Protein 2UWA (pdb70)

B-factor: mean 16.42, std 4.7, range [7.3, 46.0]

CATH classification: 2.60.120.200

Solvent-accessible surface area: 35807 Å² total; per-residue (Å²): 164,172,149,132,32,33,57,72,9,45,37,103,0,16,75,130,22,106,53,40,19,2,102,129,2,2,76,19,47,65,0,41,64,12,31,123,47,61,195,21,30,1,16,0,53,8,28,70,26,8,5,0,2,0,36,4,84,66,69,11,71,6,0,0,1,0,0,29,0,62,7,43,68,40,45,2,0,0,6,0,10,2,0,47,0,8,0,55,101,51,64,45,8,50,13,1,32,0,3,0,21,0,3,4,13,25,95,90,74,78,19,20,0,6,0,7,0,22,7,78,17,13,19,29,49,78,110,38,11,8,26,4,46,0,49,17,44,43,73,9,18,130,84,56,32,11,0,0,0,21,5,12,81,66,15,0,0,0,0,0,52,10,6,0,0,15,100,7,38,97,125,47,92,82,6,2,1,72,51,24,1,42,0,8,1,6,0,88,55,3,20,29,67,2,5,89,113,5,141,50,95,22,32,61,192,106,71,65,3,36,0,64,0,41,55,0,17,33,13,25,1,50,46,171,31,69,115,92,41,119,33,20,55,6,4,92,217,42,145,16,29,156,94,0,49,45,0,20,105,59,0,53,178,77,51,64,84,55,35,9,35,98,25,127,60,82,78,67,114,69,6,90,15,82,162,173,147,134,33,31,58,69,9,47,41,104,0,15,75,129,23,115,51,35,20,2,100,133,1,4,79,40,62,28,1,76,79,14,40,144,47,52,192,21,30,1,22,0,60,8,26,53,82,1,3,0,0,0,45,3,89,53,71,10,80,7,0,0,0,0,0,29,0,56,7,44,71,40,43,2,0,0,6,0,10,2,0,24,0,5,0,55,83,37,67,38,42,115,13,1,31,0,3,1,18,1,14,4,14,22,96,87,84,80,18,22,0,9,0,8,0,21,6,77,6,13,18,32,132,102,106,46,8,7,22,4,61,0,50,17,43,43,72,9,20,130,86,55,33,10,0,0,0,17,6,11,81,66,18,0,0,0,0,0,51,10,6,0,1,15,104,8,38,90,127,47,89,82,7,2,1,74,50,31,0,45,0,6,1,0,1,29,54,4,19,64,98,4,6,78,132,5,158,71,112,23,31,53,189,106,69,63,2,35,0,65,0,42,57,0,18,30,13,25,1,34,57,167,31,70,118,92,39,124,38,21,55,7,3,92,209,63,134,19,31,158,97,0,47,45,0,20,106,60,0,52,179,78,51,63,85,34,35,9,34,98,23,126,124,81,79,68,112,88,4,92,14,82,162,172,151,130,32,32,57,70,9,45,36,103,0,15,75,131,21,106,54,41,20,2,101,124,2,1,73,40,85,97,10,80,142,17,31,125,49,62,195,20,31,1,16,0,51,9,28,90,112,38,11,0,0,0,34,0,81,55,39,12,20,5,0,0,1,0,0,30,0,60,8,45,70,40,44,2,0,0,6,0,9,2,0,33,0,7,0,55,89,48,79,104,24,122,13,1,33,0,6,0,19,0,4,3,14,24,97,85,90,78,18,21,1,5,0,7,0,21,6,82,18,13,18,33,181,117,93,37,10,7,27,4,47,0,52,17,43,41,73,9,20,131,84,54,34,11,0,0,0,21,3,12,77,66,15,0,0,0,0,0,52,10,8,0,0,14,104,7,39,98,126,48,88,83,6,1,0,55,50,18,1,25,0,12,0,3,0,92,57,5,19,88,86,2,7,68,122,6,160,84,113,23,28,68,198,105,60,59,2,35,0,67,0,39,58,0,19,30,12,24,1,29,0,78,20,46,46,94,41,116,32,21,54,5,4,93,217,37,145,17,31,157,96,0,50,46,0,20,102,62,0,49,182,79,52,62,84,55,36,9,34,100,24,128,122,86,80,66,113,87,5,95,15,82

InterPro domains:
  IPR000757 Beta-glucanase-like, N-terminal domain [PF00722] (44-226)
  IPR000757 Beta-glucanase-like, N-terminal domain [PS51762] (1-234)
  IPR010713 Xyloglucan endo-transglycosylase, C-terminal [PF06955] (260-295)
  IPR013320 Concanavalin A-like lectin/glucanase domain superfamily [SSF49899] (41-295)
  IPR016455 Xyloglucan endotransglucosylase/hydrolase [PIRSF005604] (35-295)
  IPR016455 Xyloglucan endotransglucosylase/hydrolase [cd02176] (39-295)
  IPR044791 Beta-glucanase/XTH [PTHR31062] (40-295)

Foldseek 3Di:
DDQDAFFDLPDFLLVVFFFFACVVWKDWDDPRVQWDGDPRKIKGWDFPVDKTKMWTPFKFQFAKWKWWKAFADAFDAQKKKWKKKKDCVPVPQFIWIWIWIFQTEHPPDAIKTKTWIDHGRCPRDVHDTFIWIWGHSDRRNPGTWMWIWGGDPFWIFTDTNLATQDIQGCPDPRQHHRDIIMIMIIMDGRCCQRYVGNPDGDDNVPDITMMIITRIGTQGHGPPRPPPRDYRASDPVHDRDPSSVSSNVVRCVPIIDDGLCPDPVHDCVVVVSD/DDDDAFFDLPDFQLVVFFFFAQVVWKDWDDDPVQWDGDPSKIKGKDFPVGWTKMWTPFKFQFAKWKWWKAFADAFFAQKKWWKWKKDCVPVPQFIWIWIWIFFTEHPPDAIKTKTWIDHGRCPGDPHDTQIWIWGDSDRRNPGTWMWIWGDDPFWIFIDTNLATQDIQGCPDNRQHHRDIIMIMIIMDGRCCQRYPGNPDGDDNVPDITMMIIGRIGTQGGGPPHDPPRDYGASDPVRDRDPSSVSSNVVRCVPIIDDGQCPDPVHDCVVPVSD/DDQDAFFDLPDFLLVVFFFFADVVWKDWDPDPVQWDGDPSKIKGKDFPVGKTKMWTPFWFQFAKWKWWKAFADAFPAQKKWWKKKKDCVVVPQFIWIWIWIWFTEHPPDAIKTKIWIDHGRCPGDVHDTFIWIWGHSDRRNPGTWMWIWGDHPFWIFIDTNLATQDIQGPPDNRQHHRDIIMIMIIMDGRQCQRYPNNPDGDDNVVPITMMIITRIGTQGHGPPHDPPRDYRASDPVHDRDPSSVSSNVVRCVPIIDDGQCPDPPHDCVVVVSD

Nearest PDB structures (foldseek):
  2uwa-assembly3_C  TM=1.003E+00  e=1.164E-56  Tropaeolum majus
  2vh9-assembly2_B  TM=9.936E-01  e=2.327E-52  Tropaeolum majus
  2uwc-assembly1_A  TM=9.879E-01  e=5.668E-50  Tropaeolum majus
  2uwc-assembly2_B  TM=9.878E-01  e=2.333E-49  Tropaeolum majus
  5sv8-assembly1_A  TM=8.926E-01  e=4.137E-16  Vitis vinifera

Sequence (822 aa):
AYVQGPPSPGYYPSSQITSLGFDQGYTNLWGPQHQRVDQGSLTIWLDSTSGSGFKSINRYRSGYFGANIKLQSGYTAGVITSFYLSNNQDYPGKHDEIDIEFLGTIPGKPYTLQTNVFIEGSGDYNIIGREMRIHLWFDPTQDYHNYAIYWTPSEIIFFVDDVPIRRYPRKSDATFPLRPLWVYGSVWDASSWATENGKYKADYRYQPFVGKYEDFKLGSCTVEAASSCNPASVSPYGQLSQQQVAAMEWVQKNYMVYNYCDDPTRDHTLTPECAYVQGPPSPGYYPSSQITSLGFDQGYTNLWGPQHQRVDQGSLTIWLDSTSGSGFKSINRYRSGYFGANIKLQSGYTAGVITSFYLSNNQDYPGKHDEIDIEFLGTIPGKPYTLQTNVFIEGSGDYNIIGREMRIHLWFDPTQDYHNYAIYWTPSEIIFFVDDVPIRRYPRKSDATFPLRPLWVYGSVWDASSWATENGKYKADYRYQPFVGKYEDFKLGSCTVEAASSCNPASVSPYGQLSQQQVAAMEWVQKNYMVYNYCDDPTRDHTLTPECAYVQGPPSPGYYPSSQITSLGFDQGYTNLWGPQHQRVDQGSLTIWLDSTSGSGFKSINRYRSGYFGANIKLQSGYTAGVITSFYLSNNQDYPGKHDEIDIEFLGTIPGKPYTLQTNVFIEGSGDYNIIGREMRIHLWFDPTQDYHNYAIYWTPSEIIFFVDDVPIRRYPRKSDATFPLRPLWVYGSVWDASSWATENGKYKADYRYQPFVGKYEDFKLGSCTVEAASSCNPASVSPYGQLSQQQVAAMEWVQKNYMVYNYCDDPTRDHTLTPEC

Structure (mmCIF, N/CA/C/O backbone):
data_2UWA
#
_entry.id   2UWA
#
_cell.length_a   116.109
_cell.length_b   116.109
_cell.length_c   63.071
_cell.angle_alpha   90.00
_cell.angle_beta   90.00
_cell.angle_gamma   120.00
#
_symmetry.space_group_name_H-M   'P 31'
#
loop_
_entity.id
_entity.type
_entity.pdbx_description
1 polymer CELLULASE
2 non-polymer GLYCEROL
3 water water
#
loop_
_atom_site.group_PDB
_atom_site.id
_atom_site.type_symbol
_atom_site.label_atom_id
_atom_site.label_alt_id
_atom_site.label_comp_id
_atom_site.label_asym_id
_atom_site.label_entity_id
_atom_site.label_seq_id
_atom_site.pdbx_PDB_ins_code
_atom_site.Cartn_x
_atom_site.Cartn_y
_atom_site.Cartn_z
_atom_site.occupancy
_atom_site.B_iso_or_equiv
_atom_site.auth_seq_id
_atom_site.auth_comp_id
_atom_site.auth_asym_id
_atom_site.auth_atom_id
_atom_site.pdbx_PDB_model_num
ATOM 1 N N . ALA A 1 1 ? 9.491 -11.953 -0.705 1.00 21.93 -2 ALA A N 1
ATOM 2 C CA . ALA A 1 1 ? 8.816 -10.634 -0.880 1.00 21.46 -2 ALA A CA 1
ATOM 3 C C . ALA A 1 1 ? 7.590 -10.506 0.019 1.00 21.44 -2 ALA A C 1
ATOM 4 O O . ALA A 1 1 ? 6.869 -11.482 0.240 1.00 21.33 -2 ALA A O 1
ATOM 6 N N . TYR A 1 2 ? 7.351 -9.299 0.529 1.00 21.15 -1 TYR A N 1
ATOM 7 C CA . TYR A 1 2 ? 6.165 -9.035 1.346 1.00 21.17 -1 TYR A CA 1
ATOM 8 C C . TYR A 1 2 ? 5.512 -7.723 0.939 1.00 21.04 -1 TYR A C 1
ATOM 9 O O . TYR A 1 2 ? 6.130 -6.895 0.256 1.00 19.95 -1 TYR A O 1
ATOM 18 N N . VAL A 1 3 ? 4.254 -7.554 1.351 1.00 20.95 0 VAL A N 1
ATOM 19 C CA . VAL A 1 3 ? 3.497 -6.341 1.081 1.00 21.16 0 VAL A CA 1
ATOM 20 C C . VAL A 1 3 ? 3.875 -5.207 2.042 1.00 21.23 0 VAL A C 1
ATOM 21 O O . VAL A 1 3 ? 4.385 -5.415 3.132 1.00 21.19 0 VAL A O 1
ATOM 25 N N . GLN A 1 4 ? 4.914 -3.931 0.648 1.00 19.48 1 GLN A N 1
ATOM 26 C CA . GLN A 1 4 ? 5.514 -2.919 1.527 1.00 19.04 1 GLN A CA 1
ATOM 27 C C . GLN A 1 4 ? 4.562 -1.736 1.579 1.00 18.85 1 GLN A C 1
ATOM 28 O O . GLN A 1 4 ? 4.235 -1.130 0.547 1.00 19.26 1 GLN A O 1
ATOM 34 N N . GLY A 1 5 ? 4.063 -1.461 2.779 1.00 17.78 2 GLY A N 1
ATOM 35 C CA . GLY A 1 5 ? 3.087 -0.402 2.994 1.00 17.18 2 GLY A CA 1
ATOM 36 C C . GLY A 1 5 ? 3.521 0.400 4.204 1.00 16.49 2 GLY A C 1
ATOM 37 O O . GLY A 1 5 ? 4.551 0.089 4.816 1.00 15.54 2 GLY A O 1
ATOM 38 N N . PRO A 1 6 ? 2.760 1.444 4.550 1.00 15.95 3 PRO A N 1
ATOM 39 C CA . PRO A 1 6 ? 3.178 2.247 5.695 1.00 15.50 3 PRO A CA 1
ATOM 40 C C . PRO A 1 6 ? 3.088 1.461 6.992 1.00 14.95 3 PRO A C 1
ATOM 41 O O . PRO A 1 6 ? 2.306 0.508 7.087 1.00 14.17 3 PRO A O 1
ATOM 45 N N . PRO A 1 7 ? 3.887 1.851 7.993 1.00 14.45 4 PRO A N 1
ATOM 46 C CA . PRO A 1 7 ? 3.735 1.196 9.282 1.00 14.07 4 PRO A CA 1
ATOM 47 C C . PRO A 1 7 ? 2.382 1.548 9.891 1.00 13.66 4 PRO A C 1
ATOM 48 O O . PRO A 1 7 ? 1.833 2.617 9.601 1.00 13.19 4 PRO A O 1
ATOM 52 N N . SER A 1 8 ? 1.840 0.661 10.724 1.00 13.24 5 SER A N 1
ATOM 53 C CA . SER A 1 8 ? 0.545 0.930 11.331 1.00 12.72 5 SER A CA 1
ATOM 54 C C . SER A 1 8 ? 0.602 2.217 12.147 1.00 12.29 5 SER A C 1
ATOM 55 O O . SER A 1 8 ? 1.530 2.396 12.945 1.00 11.56 5 SER A O 1
ATOM 58 N N . PRO A 1 9 ? -0.388 3.114 11.958 1.00 11.91 6 PRO A N 1
ATOM 59 C CA . PRO A 1 9 ? -0.485 4.314 12.784 1.00 11.90 6 PRO A CA 1
ATOM 60 C C . PRO A 1 9 ? -1.020 4.024 14.196 1.00 11.90 6 PRO A C 1
ATOM 61 O O . PRO A 1 9 ? -1.015 4.914 15.048 1.00 12.13 6 PRO A O 1
ATOM 65 N N . GLY A 1 10 ? -1.490 2.796 14.429 1.00 11.79 7 GLY A N 1
ATOM 66 C CA . GLY A 1 10 ? -1.861 2.337 15.774 1.00 11.78 7 GLY A CA 1
ATOM 67 C C . GLY A 1 10 ? -3.185 2.849 16.310 1.00 11.29 7 GLY A C 1
ATOM 68 O O . GLY A 1 10 ? -3.559 2.530 17.433 1.00 10.32 7 GLY A O 1
ATOM 69 N N . TYR A 1 11 ? -3.889 3.640 15.503 1.00 11.13 8 TYR A N 1
ATOM 70 C CA . TYR A 1 11 ? -5.199 4.186 15.854 1.00 11.39 8 TYR A CA 1
ATOM 71 C C . TYR A 1 11 ? -5.882 4.494 14.522 1.00 11.65 8 TYR A C 1
ATOM 72 O O . TYR A 1 11 ? -5.215 4.906 13.573 1.00 11.62 8 TYR A O 1
ATOM 81 N N . TYR A 1 12 ? -7.194 4.297 14.453 1.00 12.15 9 TYR A N 1
ATOM 82 C CA . TYR A 1 12 ? -7.926 4.357 13.181 1.00 12.69 9 TYR A CA 1
ATOM 83 C C . TYR A 1 12 ? -9.136 5.275 13.321 1.00 12.90 9 TYR A C 1
ATOM 84 O O . TYR A 1 12 ? -10.244 4.811 13.566 1.00 13.13 9 TYR A O 1
ATOM 93 N N . PRO A 1 13 ? -8.911 6.600 13.206 1.00 13.06 10 PRO A N 1
ATOM 94 C CA . PRO A 1 13 ? -9.973 7.588 13.401 1.00 13.23 10 PRO A CA 1
ATOM 95 C C . PRO A 1 13 ? -11.245 7.268 12.623 1.00 13.20 10 PRO A C 1
ATOM 96 O O . PRO A 1 13 ? -12.345 7.382 13.167 1.00 12.72 10 PRO A O 1
ATOM 100 N N . SER A 1 14 ? -11.097 6.880 11.358 1.00 13.38 11 SER A N 1
ATOM 101 C CA . SER A 1 14 ? -12.261 6.624 10.494 1.00 14.03 11 SER A CA 1
ATOM 102 C C . SER A 1 14 ? -13.192 5.537 11.052 1.00 14.42 11 SER A C 1
ATOM 103 O O . SER A 1 14 ? -14.413 5.608 10.893 1.00 15.53 11 SER A O 1
ATOM 106 N N . SER A 1 15 ? -12.611 4.544 11.716 1.00 14.30 12 SER A N 1
ATOM 107 C CA . SER A 1 15 ? -13.363 3.407 12.265 1.00 14.48 12 SER A CA 1
ATOM 108 C C . SER A 1 15 ? -14.190 3.789 13.496 1.00 13.99 12 SER A C 1
ATOM 109 O O . SER A 1 15 ? -15.115 3.059 13.885 1.00 13.94 12 SER A O 1
ATOM 112 N N . GLN A 1 16 ? -13.850 4.912 14.119 1.00 13.65 13 GLN A N 1
ATOM 113 C CA . GLN A 1 16 ? -14.517 5.335 15.352 1.00 13.78 13 GLN A CA 1
ATOM 114 C C . GLN A 1 16 ? -15.637 6.329 15.100 1.00 13.96 13 GLN A C 1
ATOM 115 O O . GLN A 1 16 ? -16.280 6.787 16.043 1.00 13.90 13 GLN A O 1
ATOM 121 N N . ILE A 1 17 ? -15.878 6.631 13.820 1.00 13.99 14 ILE A N 1
ATOM 122 C CA . ILE A 1 17 ? -16.840 7.636 13.411 1.00 14.59 14 ILE A CA 1
ATOM 123 C C . ILE A 1 17 ? -17.892 6.958 12.537 1.00 14.76 14 ILE A C 1
ATOM 124 O O . ILE A 1 17 ? -17.560 6.221 11.610 1.00 14.59 14 ILE A O 1
ATOM 129 N N . THR A 1 18 ? -19.159 7.205 12.854 1.00 16.02 15 THR A N 1
ATOM 130 C CA . THR A 1 18 ? -20.283 6.605 12.134 1.00 16.62 15 THR A CA 1
ATOM 131 C C . THR A 1 18 ? -20.260 6.962 10.654 1.00 16.95 15 THR A C 1
ATOM 132 O O . THR A 1 18 ? -20.130 8.130 10.308 1.00 17.20 15 THR A O 1
ATOM 136 N N . SER A 1 19 ? -20.366 5.948 9.794 1.00 16.94 16 SER A N 1
ATOM 137 C CA . SER A 1 19 ? -20.476 6.154 8.347 1.00 17.12 16 SER A CA 1
ATOM 138 C C . SER A 1 19 ? -21.888 6.620 7.997 1.00 16.92 16 SER A C 1
ATOM 139 O O . SER A 1 19 ? -22.868 6.055 8.476 1.00 16.22 16 SER A O 1
ATOM 142 N N . LEU A 1 20 ? -21.985 7.660 7.172 1.00 16.51 17 LEU A N 1
ATOM 143 C CA . LEU A 1 20 ? -23.263 8.192 6.740 1.00 16.75 17 LEU A CA 1
ATOM 144 C C . LEU A 1 20 ? -23.479 7.964 5.246 1.00 16.16 17 LEU A C 1
ATOM 145 O O . LEU A 1 20 ? -22.525 7.864 4.471 1.00 15.16 17 LEU A O 1
ATOM 150 N N . GLY A 1 21 ? -24.746 7.902 4.861 1.00 15.60 18 GLY A N 1
ATOM 151 C CA . GLY A 1 21 ? -25.131 7.974 3.455 1.00 15.30 18 GLY A CA 1
ATOM 152 C C . GLY A 1 21 ? -25.049 9.410 2.968 1.00 14.84 18 GLY A C 1
ATOM 153 O O . GLY A 1 21 ? -25.180 10.353 3.751 1.00 14.33 18 GLY A O 1
ATOM 154 N N . PHE A 1 22 ? -24.831 9.582 1.671 1.00 14.35 19 PHE A N 1
ATOM 155 C CA . PHE A 1 22 ? -24.735 10.916 1.075 1.00 14.55 19 PHE A CA 1
ATOM 156 C C . PHE A 1 22 ? -25.844 11.863 1.544 1.00 14.59 19 PHE A C 1
ATOM 157 O O . PHE A 1 22 ? -25.571 12.997 1.928 1.00 14.28 19 PHE A O 1
ATOM 165 N N . ASP A 1 23 ? -27.092 11.399 1.510 1.00 14.87 20 ASP A N 1
ATOM 166 C CA . ASP A 1 23 ? -28.242 12.277 1.777 1.00 15.47 20 ASP A CA 1
ATOM 167 C C . ASP A 1 23 ? -28.316 12.753 3.230 1.00 15.55 20 ASP A C 1
ATOM 168 O O . ASP A 1 23 ? -28.994 13.738 3.527 1.00 16.05 20 ASP A O 1
ATOM 173 N N . GLN A 1 24 ? -27.633 12.057 4.133 1.00 15.60 21 GLN A N 1
ATOM 174 C CA . GLN A 1 24 ? -27.601 12.454 5.543 1.00 15.73 21 GLN A CA 1
ATOM 175 C C . GLN A 1 24 ? -26.664 13.637 5.794 1.00 15.43 21 GLN A C 1
ATOM 176 O O . GLN A 1 24 ? -26.755 14.281 6.835 1.00 16.05 21 GLN A O 1
ATOM 182 N N . GLY A 1 25 ? -25.768 13.920 4.851 1.00 14.69 22 GLY A N 1
ATOM 183 C CA . GLY A 1 25 ? -24.756 14.956 5.033 1.00 14.44 22 GLY A CA 1
ATOM 184 C C . GLY A 1 25 ? -24.661 15.992 3.934 1.00 14.10 22 GLY A C 1
ATOM 185 O O . GLY A 1 25 ? -24.175 17.095 4.178 1.00 13.75 22 GLY A O 1
ATOM 186 N N . TYR A 1 26 ? -25.131 15.656 2.730 1.00 13.68 23 TYR A N 1
ATOM 187 C CA . TYR A 1 26 ? -24.862 16.465 1.536 1.00 13.62 23 TYR A CA 1
ATOM 188 C C . TYR A 1 26 ? -26.060 16.607 0.607 1.00 13.45 23 TYR A C 1
ATOM 189 O O . TYR A 1 26 ? -27.006 15.839 0.697 1.00 13.13 23 TYR A O 1
ATOM 198 N N . THR A 1 27 ? -25.990 17.592 -0.290 1.00 13.60 24 THR A N 1
ATOM 199 C CA . THR A 1 27 ? -26.893 17.674 -1.445 1.00 14.16 24 THR A CA 1
ATOM 200 C C . THR A 1 27 ? -26.101 18.029 -2.705 1.00 13.86 24 THR A C 1
ATOM 201 O O . THR A 1 27 ? -24.979 18.520 -2.621 1.00 14.08 24 THR A O 1
ATOM 205 N N . ASN A 1 28 ? -26.679 17.786 -3.877 1.00 14.12 25 ASN A N 1
ATOM 206 C CA . ASN A 1 28 ? -26.051 18.247 -5.113 1.00 14.04 25 ASN A CA 1
ATOM 207 C C . ASN A 1 28 ? -25.938 19.763 -5.122 1.00 14.32 25 ASN A C 1
ATOM 208 O O . ASN A 1 28 ? -26.852 20.463 -4.687 1.00 14.51 25 ASN A O 1
ATOM 213 N N . LEU A 1 29 ? -24.810 20.265 -5.611 1.00 14.15 26 LEU A N 1
ATOM 214 C CA . LEU A 1 29 ? -24.599 21.695 -5.739 1.00 14.43 26 LEU A CA 1
ATOM 215 C C . LEU A 1 29 ? -24.777 22.110 -7.197 1.00 14.62 26 LEU A C 1
ATOM 216 O O . LEU A 1 29 ? -25.509 23.063 -7.491 1.00 14.24 26 LEU A O 1
ATOM 221 N N . TRP A 1 30 ? -24.124 21.392 -8.111 1.00 14.33 27 TRP A N 1
ATOM 222 C CA . TRP A 1 30 ? -24.282 21.675 -9.541 1.00 14.85 27 TRP A CA 1
ATOM 223 C C . TRP A 1 30 ? -24.130 20.419 -10.377 1.00 14.56 27 TRP A C 1
ATOM 224 O O . TRP A 1 30 ? -23.554 19.425 -9.925 1.00 13.68 27 TRP A O 1
ATOM 235 N N . GLY A 1 31 ? -24.649 20.477 -11.599 1.00 14.09 28 GLY A N 1
ATOM 236 C CA . GLY A 1 31 ? -24.669 19.316 -12.478 1.00 14.27 28 GLY A CA 1
ATOM 237 C C . GLY A 1 31 ? -25.441 18.149 -11.881 1.00 14.09 28 GLY A C 1
ATOM 238 O O . GLY A 1 31 ? -24.910 17.050 -11.800 1.00 14.19 28 GLY A O 1
ATOM 239 N N . PRO A 1 32 ? -26.715 18.375 -11.484 1.00 14.38 29 PRO A N 1
ATOM 240 C CA . PRO A 1 32 ? -27.476 17.348 -10.755 1.00 14.56 29 PRO A CA 1
ATOM 241 C C . PRO A 1 32 ? -27.696 16.035 -11.512 1.00 14.74 29 PRO A C 1
ATOM 242 O O . PRO A 1 32 ? -27.793 14.984 -10.882 1.00 14.84 29 PRO A O 1
ATOM 246 N N . GLN A 1 33 ? -27.760 16.082 -12.841 1.00 14.64 30 GLN A N 1
ATOM 247 C CA . GLN A 1 33 ? -27.929 14.855 -13.636 1.00 15.33 30 GLN A CA 1
ATOM 248 C C . GLN A 1 33 ? -26.656 14.020 -13.735 1.00 15.45 30 GLN A C 1
ATOM 249 O O . GLN A 1 33 ? -26.696 12.893 -14.250 1.00 15.25 30 GLN A O 1
ATOM 255 N N . HIS A 1 34 ? -25.524 14.579 -13.301 1.00 15.18 31 HIS A N 1
ATOM 256 C CA . HIS A 1 34 ? -24.259 13.852 -13.297 1.00 15.70 31 HIS A CA 1
ATOM 257 C C . HIS A 1 34 ? -23.921 13.349 -11.883 1.00 15.83 31 HIS A C 1
ATOM 258 O O . HIS A 1 34 ? -22.760 13.133 -11.551 1.00 15.53 31 HIS A O 1
ATOM 265 N N . GLN A 1 35 ? -24.960 13.159 -11.073 1.00 16.56 32 GLN A N 1
ATOM 266 C CA . GLN A 1 35 ? -24.856 12.606 -9.740 1.00 17.18 32 GLN A CA 1
ATOM 267 C C . GLN A 1 35 ? -25.956 11.552 -9.582 1.00 17.61 32 GLN A C 1
ATOM 268 O O . GLN A 1 35 ? -27.084 11.759 -10.025 1.00 17.47 32 GLN A O 1
ATOM 274 N N . ARG A 1 36 ? -25.623 10.431 -8.949 1.00 17.92 33 ARG A N 1
ATOM 275 C CA . ARG A 1 36 ? -26.629 9.466 -8.518 1.00 18.52 33 ARG A CA 1
ATOM 276 C C . ARG A 1 36 ? -26.227 8.860 -7.182 1.00 18.05 33 ARG A C 1
ATOM 277 O O . ARG A 1 36 ? -25.037 8.681 -6.899 1.00 16.92 33 ARG A O 1
ATOM 285 N N . VAL A 1 37 ? -27.237 8.552 -6.379 1.00 17.74 34 VAL A N 1
ATOM 286 C CA . VAL A 1 37 ? -27.052 7.975 -5.065 1.00 18.18 34 VAL A CA 1
ATOM 287 C C . VAL A 1 37 ? -27.758 6.627 -5.033 1.00 18.26 34 VAL A C 1
ATOM 288 O O . VAL A 1 37 ? -28.930 6.520 -5.409 1.00 18.01 34 VAL A O 1
ATOM 292 N N . ASP A 1 38 ? -27.022 5.605 -4.611 1.00 18.43 35 ASP A N 1
ATOM 293 C CA . ASP A 1 38 ? -27.516 4.239 -4.552 1.00 18.87 35 ASP A CA 1
ATOM 294 C C . ASP A 1 38 ? -27.235 3.710 -3.155 1.00 18.76 35 ASP A C 1
ATOM 295 O O . ASP A 1 38 ? -26.080 3.455 -2.809 1.00 18.26 35 ASP A O 1
ATOM 300 N N . GLN A 1 39 ? -28.288 3.578 -2.349 1.00 18.67 36 GLN A N 1
ATOM 301 C CA . GLN A 1 39 ? -28.167 3.150 -0.953 1.00 19.17 36 GLN A CA 1
ATOM 302 C C . GLN A 1 39 ? -27.087 3.954 -0.206 1.00 18.34 36 GLN A C 1
ATOM 303 O O . GLN A 1 39 ? -26.221 3.389 0.469 1.00 18.09 36 GLN A O 1
ATOM 309 N N . GLY A 1 40 ? -27.123 5.277 -0.357 1.00 17.66 37 GLY A N 1
ATOM 310 C CA . GLY A 1 40 ? -26.175 6.158 0.332 1.00 17.32 37 GLY A CA 1
ATOM 311 C C . GLY A 1 40 ? -24.826 6.382 -0.344 1.00 16.76 37 GLY A C 1
ATOM 312 O O . GLY A 1 40 ? -24.105 7.306 0.039 1.00 16.19 37 GLY A O 1
ATOM 313 N N . SER A 1 41 ? -24.485 5.551 -1.333 1.00 16.26 38 SER A N 1
ATOM 314 C CA . SER A 1 41 ? -23.222 5.665 -2.070 1.00 15.97 38 SER A CA 1
ATOM 315 C C . SER A 1 41 ? -23.394 6.566 -3.289 1.00 15.38 38 SER A C 1
ATOM 316 O O . SER A 1 41 ? -24.369 6.440 -4.035 1.00 15.34 38 SER A O 1
ATOM 319 N N . LEU A 1 42 ? -22.419 7.443 -3.492 1.00 14.74 39 LEU A N 1
ATOM 320 C CA . LEU A 1 42 ? -22.479 8.505 -4.483 1.00 14.55 39 LEU A CA 1
ATOM 321 C C . LEU A 1 42 ? -21.640 8.154 -5.699 1.00 13.84 39 LEU A C 1
ATOM 322 O O . LEU A 1 42 ? -20.503 7.686 -5.554 1.00 13.27 39 LEU A O 1
ATOM 327 N N . THR A 1 43 ? -22.212 8.354 -6.884 1.00 13.37 40 THR A N 1
ATOM 328 C CA . THR A 1 43 ? -21.467 8.291 -8.142 1.00 13.56 40 THR A CA 1
ATOM 329 C C . THR A 1 43 ? -21.662 9.623 -8.854 1.00 13.77 40 THR A C 1
ATOM 330 O O . THR A 1 43 ? -22.800 10.062 -9.050 1.00 13.36 40 THR A O 1
ATOM 334 N N . ILE A 1 44 ? -20.555 10.278 -9.200 1.00 13.54 41 ILE A N 1
ATOM 335 C CA . ILE A 1 44 ? -20.592 11.541 -9.927 1.00 13.95 41 ILE A CA 1
ATOM 336 C C . ILE A 1 44 ? -19.660 11.461 -11.122 1.00 13.67 41 ILE A C 1
ATOM 337 O O . ILE A 1 44 ? -18.684 10.705 -11.097 1.00 13.40 41 ILE A O 1
ATOM 342 N N . TRP A 1 45 ? -19.951 12.221 -12.173 1.00 13.73 42 TRP A N 1
ATOM 343 C CA . TRP A 1 45 ? -19.121 12.133 -13.367 1.00 13.92 42 TRP A CA 1
ATOM 344 C C . TRP A 1 45 ? -19.031 13.394 -14.213 1.00 13.77 42 TRP A C 1
ATOM 345 O O . TRP A 1 45 ? -19.896 14.271 -14.160 1.00 13.74 42 TRP A O 1
ATOM 356 N N . LEU A 1 46 ? -17.934 13.455 -14.964 1.00 13.26 43 LEU A N 1
ATOM 357 C CA . LEU A 1 46 ? -17.664 14.490 -15.949 1.00 13.70 43 LEU A CA 1
ATOM 358 C C . LEU A 1 46 ? -17.769 13.881 -17.344 1.00 13.43 43 LEU A C 1
ATOM 359 O O . LEU A 1 46 ? -17.265 12.786 -17.606 1.00 12.98 43 LEU A O 1
ATOM 364 N N . ASP A 1 47 ? -18.446 14.594 -18.232 1.00 13.92 44 ASP A N 1
ATOM 365 C CA . ASP A 1 47 ? -18.330 14.335 -19.656 1.00 14.12 44 ASP A CA 1
ATOM 366 C C . ASP A 1 47 ? -18.327 15.681 -20.374 1.00 14.01 44 ASP A C 1
ATOM 367 O O . ASP A 1 47 ? -18.257 16.727 -19.724 1.00 13.24 44 ASP A O 1
ATOM 372 N N . SER A 1 48 ? -18.387 15.670 -21.701 1.00 14.48 45 SER A N 1
ATOM 373 C CA . SER A 1 48 ? -18.232 16.904 -22.459 1.00 14.61 45 SER A CA 1
ATOM 374 C C . SER A 1 48 ? -19.376 17.898 -22.219 1.00 14.85 45 SER A C 1
ATOM 375 O O . SER A 1 48 ? -19.232 19.072 -22.559 1.00 15.31 45 SER A O 1
ATOM 378 N N . THR A 1 49 ? -20.496 17.432 -21.657 1.00 14.73 46 THR A N 1
ATOM 379 C CA . THR A 1 49 ? -21.643 18.292 -21.364 1.00 14.87 46 THR A CA 1
ATOM 380 C C . THR A 1 49 ? -21.537 18.965 -19.991 1.00 14.67 46 THR A C 1
ATOM 381 O O . THR A 1 49 ? -21.993 20.099 -19.824 1.00 15.19 46 THR A O 1
ATOM 385 N N . SER A 1 50 ? -20.970 18.276 -18.999 1.00 14.03 47 SER A N 1
ATOM 386 C CA . SER A 1 50 ? -20.935 18.832 -17.643 1.00 13.75 47 SER A CA 1
ATOM 387 C C . SER A 1 50 ? -20.113 17.983 -16.692 1.00 13.04 47 SER A C 1
ATOM 388 O O . SER A 1 50 ? -19.970 16.783 -16.897 1.00 12.58 47 SER A O 1
ATOM 391 N N . GLY A 1 51 ? -19.573 18.628 -15.662 1.00 13.18 48 GLY A N 1
ATOM 392 C CA . GLY A 1 51 ? -19.066 17.932 -14.479 1.00 12.80 48 GLY A CA 1
ATOM 393 C C . GLY A 1 51 ? -20.165 17.863 -13.429 1.00 12.93 48 GLY A C 1
ATOM 394 O O . GLY A 1 51 ? -21.350 17.949 -13.747 1.00 12.76 48 GLY A O 1
ATOM 395 N N . SER A 1 52 ? -19.777 17.710 -12.166 1.00 12.33 49 SER A N 1
ATOM 396 C CA . SER A 1 52 ? -20.748 17.720 -11.060 1.00 12.37 49 SER A CA 1
ATOM 397 C C . SER A 1 52 ? -20.052 18.079 -9.771 1.00 12.42 49 SER A C 1
ATOM 398 O O . SER A 1 52 ? -18.844 17.928 -9.648 1.00 11.44 49 SER A O 1
ATOM 401 N N . GLY A 1 53 ? -20.819 18.571 -8.809 1.00 12.44 50 GLY A N 1
ATOM 402 C CA . GLY A 1 53 ? -20.259 18.930 -7.516 1.00 12.36 50 GLY A CA 1
ATOM 403 C C . GLY A 1 53 ? -21.347 18.921 -6.473 1.00 12.26 50 GLY A C 1
ATOM 404 O O . GLY A 1 53 ? -22.518 19.174 -6.793 1.00 12.17 50 GLY A O 1
ATOM 405 N N . PHE A 1 54 ? -20.955 18.615 -5.239 1.00 12.20 51 PHE A N 1
ATOM 406 C CA . PHE A 1 54 ? -21.882 18.504 -4.119 1.00 12.24 51 PHE A CA 1
ATOM 407 C C . PHE A 1 54 ? -21.360 19.313 -2.936 1.00 12.37 51 PHE A C 1
ATOM 408 O O . PHE A 1 54 ? -20.195 19.688 -2.894 1.00 11.76 51 PHE A O 1
ATOM 416 N N . LYS A 1 55 ? -22.251 19.610 -1.999 1.00 12.99 52 LYS A N 1
ATOM 417 C CA . LYS A 1 55 ? -21.942 20.492 -0.879 1.00 13.25 52 LYS A CA 1
ATOM 418 C C . LYS A 1 55 ? -22.629 19.979 0.380 1.00 13.02 52 LYS A C 1
ATOM 419 O O . LYS A 1 55 ? -23.736 19.444 0.312 1.00 13.08 52 LYS A O 1
ATOM 425 N N . SER A 1 56 ? -21.978 20.156 1.525 1.00 12.54 53 SER A N 1
ATOM 426 C CA . SER A 1 56 ? -22.547 19.715 2.796 1.00 12.60 53 SER A CA 1
ATOM 427 C C . SER A 1 56 ? -23.803 20.517 3.128 1.00 12.66 53 SER A C 1
ATOM 428 O O . SER A 1 56 ? -23.924 21.687 2.768 1.00 11.85 53 SER A O 1
ATOM 431 N N . ILE A 1 57 ? -24.736 19.858 3.803 1.00 12.84 54 ILE A N 1
ATOM 432 C CA . ILE A 1 57 ? -25.959 20.500 4.282 1.00 13.61 54 ILE A CA 1
ATOM 433 C C . ILE A 1 57 ? -25.626 21.564 5.334 1.00 13.54 54 ILE A C 1
ATOM 434 O O . ILE A 1 57 ? -26.250 22.625 5.364 1.00 13.70 54 ILE A O 1
ATOM 439 N N . ASN A 1 58 ? -24.646 21.258 6.181 1.00 13.88 55 ASN A N 1
ATOM 440 C CA . ASN A 1 58 ? -24.234 22.127 7.278 1.00 14.21 55 ASN A CA 1
ATOM 441 C C . ASN A 1 58 ? -22.881 22.811 7.057 1.00 14.24 55 ASN A C 1
ATOM 442 O O . ASN A 1 58 ? -22.038 22.331 6.294 1.00 14.00 55 ASN A O 1
ATOM 447 N N . ARG A 1 59 ? -22.700 23.917 7.777 1.00 14.60 56 ARG A N 1
ATOM 448 C CA . ARG A 1 59 ? -21.486 24.720 7.802 1.00 14.70 56 ARG A CA 1
ATOM 449 C C . ARG A 1 59 ? -20.787 24.404 9.137 1.00 14.24 56 ARG A C 1
ATOM 450 O O . ARG A 1 59 ? -21.457 24.269 10.170 1.00 14.27 56 ARG A O 1
ATOM 458 N N . TYR A 1 60 ? -19.460 24.296 9.125 1.00 13.65 57 TYR A N 1
ATOM 459 C CA . TYR A 1 60 ? -18.720 23.790 10.287 1.00 13.41 57 TYR A CA 1
ATOM 460 C C . TYR A 1 60 ? -17.630 24.733 10.786 1.00 13.36 57 TYR A C 1
ATOM 461 O O . TYR A 1 60 ? -17.047 25.485 10.011 1.00 13.11 57 TYR A O 1
ATOM 470 N N . ARG A 1 61 ? -17.342 24.661 12.087 1.00 12.82 58 ARG A N 1
ATOM 4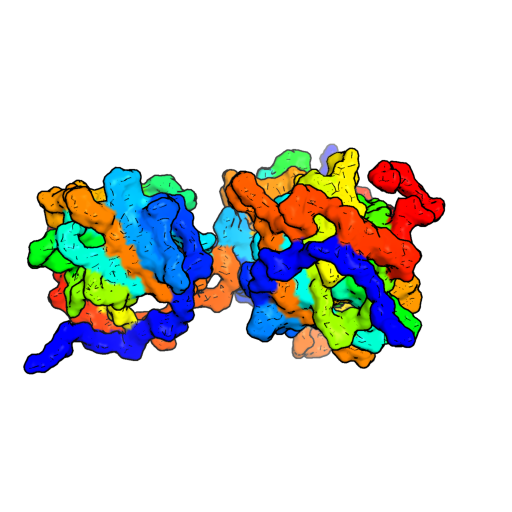71 C CA . ARG A 1 61 ? -16.238 25.418 12.670 1.00 12.80 58 ARG A CA 1
ATOM 472 C C . ARG A 1 61 ? -14.998 24.543 12.932 1.00 13.12 58 ARG A C 1
ATOM 473 O O . ARG A 1 61 ? -13.892 25.072 13.125 1.00 13.33 58 ARG A O 1
ATOM 481 N N . SER A 1 62 ? -15.193 23.225 12.942 1.00 12.52 59 SER A N 1
ATOM 482 C CA . SER A 1 62 ? -14.111 22.262 13.134 1.00 12.46 59 SER A CA 1
ATOM 483 C C . SER A 1 62 ? -14.618 20.859 12.861 1.00 12.66 59 SER A C 1
ATOM 484 O O . SER A 1 62 ? -15.831 20.615 12.868 1.00 12.71 59 SER A O 1
ATOM 487 N N . GLY A 1 63 ? -13.698 19.924 12.635 1.00 12.09 60 GLY A N 1
ATOM 488 C CA . GLY A 1 63 ? -14.090 18.527 12.503 1.00 11.79 60 GLY A CA 1
ATOM 489 C C . GLY A 1 63 ? -13.154 17.600 11.760 1.00 11.72 60 GLY A C 1
ATOM 490 O O . GLY A 1 63 ? -12.127 18.021 11.236 1.00 11.21 60 GLY A O 1
ATOM 491 N N . TYR A 1 64 ? -13.556 16.331 11.746 1.00 11.27 61 TYR A N 1
ATOM 492 C CA . TYR A 1 64 ? -13.026 15.305 10.861 1.00 11.18 61 TYR A CA 1
ATOM 493 C C . TYR A 1 64 ? -14.032 15.093 9.731 1.00 11.06 61 TYR A C 1
ATOM 494 O O . TYR A 1 64 ? -15.192 14.740 9.969 1.00 10.47 61 TYR A O 1
ATOM 503 N N . PHE A 1 65 ? -13.570 15.321 8.502 1.00 11.21 62 PHE A N 1
ATOM 504 C CA . PHE A 1 65 ? -14.390 15.234 7.302 1.00 10.88 62 PHE A CA 1
ATOM 505 C C . PHE A 1 65 ? -13.748 14.218 6.384 1.00 11.10 62 PHE A C 1
ATOM 506 O O . PHE A 1 65 ? -12.624 14.426 5.915 1.00 11.06 62 PHE A O 1
ATOM 514 N N . GLY A 1 66 ? -14.443 13.113 6.155 1.00 10.87 63 GLY A N 1
ATOM 515 C CA . GLY A 1 66 ? -13.890 12.034 5.362 1.00 11.37 63 GLY A CA 1
ATOM 516 C C . GLY A 1 66 ? -14.877 11.328 4.470 1.00 11.48 63 GLY A C 1
ATOM 517 O O . GLY A 1 66 ? -16.099 11.459 4.617 1.00 11.68 63 GLY A O 1
ATOM 518 N N . ALA A 1 67 ? -14.315 10.551 3.553 1.00 11.53 64 ALA A N 1
ATOM 519 C CA . ALA A 1 67 ? -15.082 9.663 2.709 1.00 11.31 64 ALA A CA 1
ATOM 520 C C . ALA A 1 67 ? -14.180 8.581 2.154 1.00 11.37 64 ALA A C 1
ATOM 521 O O . ALA A 1 67 ? -12.958 8.761 2.075 1.00 11.24 64 ALA A O 1
ATOM 523 N N . ASN A 1 68 ? -14.795 7.458 1.789 1.00 10.93 65 ASN A N 1
ATOM 524 C CA . ASN A 1 68 ? -14.145 6.455 0.977 1.00 11.31 65 ASN A CA 1
ATOM 525 C C . ASN A 1 68 ? -14.370 6.848 -0.471 1.00 11.14 65 ASN A C 1
ATOM 526 O O . ASN A 1 68 ? -15.502 7.126 -0.869 1.00 11.30 65 ASN A O 1
ATOM 531 N N . ILE A 1 69 ? -13.294 6.885 -1.242 1.00 11.31 66 ILE A N 1
ATOM 532 C CA . ILE A 1 69 ? -13.339 7.371 -2.615 1.00 11.53 66 ILE A CA 1
ATOM 533 C C . ILE A 1 69 ? -12.650 6.359 -3.523 1.00 11.64 66 ILE A C 1
ATOM 534 O O . ILE A 1 69 ? -11.642 5.750 -3.141 1.00 11.58 66 ILE A O 1
ATOM 539 N N . LYS A 1 70 ? -13.214 6.170 -4.713 1.00 11.97 67 LYS A N 1
ATOM 540 C CA . LYS A 1 70 ? -12.615 5.321 -5.732 1.00 12.16 67 LYS A CA 1
ATOM 541 C C . LYS A 1 70 ? -12.512 6.113 -7.031 1.00 12.11 67 LYS A C 1
ATOM 542 O O . LYS A 1 70 ? -13.481 6.766 -7.453 1.00 12.07 67 LYS A O 1
ATOM 548 N N . LEU A 1 71 ? -11.332 6.058 -7.651 1.00 11.98 68 LEU A N 1
ATOM 549 C CA . LEU A 1 71 ? -11.048 6.819 -8.861 1.00 12.02 68 LEU A CA 1
ATOM 550 C C . LEU A 1 71 ? -11.170 5.939 -10.099 1.00 12.12 68 LEU A C 1
ATOM 551 O O . LEU A 1 71 ? -11.267 4.718 -10.008 1.00 11.24 68 LEU A O 1
ATOM 556 N N . GLN A 1 72 ? -11.145 6.585 -11.259 1.00 12.68 69 GLN A N 1
ATOM 557 C CA . GLN A 1 72 ? -11.283 5.907 -12.543 1.00 12.94 69 GLN A CA 1
ATOM 558 C C . GLN A 1 72 ? -9.927 5.576 -13.132 1.00 13.28 69 GLN A C 1
ATOM 559 O O . GLN A 1 72 ? -8.999 6.401 -13.079 1.00 12.83 69 GLN A O 1
ATOM 565 N N . SER A 1 73 ? -9.815 4.376 -13.701 1.00 13.56 70 SER A N 1
ATOM 566 C CA . SER A 1 73 ? -8.575 3.938 -14.336 1.00 14.12 70 SER A CA 1
ATOM 567 C C . SER A 1 73 ? -8.438 4.471 -15.764 1.00 14.20 70 SER A C 1
ATOM 568 O O . SER A 1 73 ? -9.339 5.121 -16.291 1.00 15.12 70 SER A O 1
ATOM 571 N N . GLY A 1 74 ? -7.294 4.200 -16.378 1.00 14.46 71 GLY A N 1
ATOM 572 C CA . GLY A 1 74 ? -7.058 4.570 -17.761 1.00 14.16 71 GLY A CA 1
ATOM 573 C C . GLY A 1 74 ? -6.705 6.030 -17.922 1.00 14.06 71 GLY A C 1
ATOM 574 O O . GLY A 1 74 ? -6.131 6.646 -17.020 1.00 13.58 71 GLY A O 1
ATOM 575 N N . TYR A 1 75 ? -7.031 6.579 -19.089 1.00 13.77 72 TYR A N 1
ATOM 576 C CA . TYR A 1 75 ? -6.698 7.961 -19.399 1.00 13.67 72 TYR A CA 1
ATOM 577 C C . TYR A 1 75 ? -7.696 8.881 -18.695 1.00 13.66 72 TYR A C 1
ATOM 578 O O . TYR A 1 75 ? -8.888 8.861 -18.992 1.00 13.90 72 TYR A O 1
ATOM 587 N N . THR A 1 76 ? -7.201 9.664 -17.746 1.00 13.34 73 THR A N 1
ATOM 588 C CA . THR A 1 76 ? -8.017 10.628 -17.025 1.00 13.25 73 THR A CA 1
ATOM 589 C C . THR A 1 76 ? -7.336 11.994 -16.973 1.00 13.43 73 THR A C 1
ATOM 590 O O . THR A 1 76 ? -7.644 12.817 -16.106 1.00 13.02 73 THR A O 1
ATOM 594 N N . ALA A 1 77 ? -6.422 12.254 -17.908 1.00 13.24 74 ALA A N 1
ATOM 595 C CA . ALA A 1 77 ? -5.628 13.477 -17.844 1.00 13.34 74 ALA A CA 1
ATOM 596 C C . ALA A 1 77 ? -6.530 14.710 -17.854 1.00 13.08 74 ALA A C 1
ATOM 597 O O . ALA A 1 77 ? -7.571 14.726 -18.508 1.00 12.87 74 ALA A O 1
ATOM 599 N N . GLY A 1 78 ? -6.139 15.736 -17.105 1.00 12.94 75 GLY A N 1
ATOM 600 C CA . GLY A 1 78 ? -6.878 16.981 -17.065 1.00 13.52 75 GLY A CA 1
ATOM 601 C C . GLY A 1 78 ? -8.025 17.000 -16.076 1.00 13.94 75 GLY A C 1
ATOM 602 O O . GLY A 1 78 ? -8.495 18.077 -15.711 1.00 14.51 75 GLY A O 1
ATOM 603 N N . VAL A 1 79 ? -8.490 15.837 -15.623 1.00 13.71 76 VAL A N 1
ATOM 604 C CA . VAL A 1 79 ? -9.663 15.836 -14.748 1.00 13.85 76 VAL A CA 1
ATOM 605 C C . VAL A 1 79 ? -9.286 15.654 -13.281 1.00 13.25 76 VAL A C 1
ATOM 606 O O . VAL A 1 79 ? -8.439 14.833 -12.926 1.00 12.72 76 VAL A O 1
ATOM 610 N N . ILE A 1 80 ? -9.905 16.487 -12.453 1.00 13.14 77 ILE A N 1
ATOM 611 C CA . ILE A 1 80 ? -9.687 16.471 -11.024 1.00 12.98 77 ILE A CA 1
ATOM 612 C C . ILE A 1 80 ? -10.925 15.909 -10.332 1.00 12.88 77 ILE A C 1
ATOM 613 O O . ILE A 1 80 ? -12.043 16.258 -10.676 1.00 12.43 77 ILE A O 1
ATOM 618 N N . THR A 1 81 ? -10.698 14.998 -9.388 1.00 12.42 78 THR A N 1
ATOM 619 C CA . THR A 1 81 ? -11.724 14.520 -8.482 1.00 11.99 78 THR A CA 1
ATOM 620 C C . THR A 1 81 ? -11.328 15.081 -7.121 1.00 11.65 78 THR A C 1
ATOM 621 O O . THR A 1 81 ? -10.178 14.903 -6.699 1.00 10.42 78 THR A O 1
ATOM 625 N N . SER A 1 82 ? -12.262 15.753 -6.452 1.00 11.18 79 SER A N 1
ATOM 626 C CA . SER A 1 82 ? -11.934 16.545 -5.269 1.00 11.25 79 SER A CA 1
ATOM 627 C C . SER A 1 82 ? -12.753 16.202 -4.039 1.00 11.23 79 SER A C 1
ATOM 628 O O . SER A 1 82 ? -13.865 15.664 -4.120 1.00 10.95 79 SER A O 1
ATOM 631 N N . PHE A 1 83 ? -12.164 16.518 -2.895 1.00 11.47 80 PHE A N 1
ATOM 632 C CA . PHE A 1 83 ? -12.852 16.505 -1.614 1.00 11.67 80 PHE A CA 1
ATOM 633 C C . PHE A 1 83 ? -12.208 17.636 -0.819 1.00 11.78 80 PHE A C 1
ATOM 634 O O . PHE A 1 83 ? -10.990 17.606 -0.566 1.00 10.87 80 PHE A O 1
ATOM 642 N N . TYR A 1 84 ? -12.991 18.664 -0.501 1.00 11.52 81 TYR A N 1
ATOM 643 C CA . TYR A 1 84 ? -12.430 19.882 0.054 1.00 12.01 81 TYR A CA 1
ATOM 644 C C . TYR A 1 84 ? -13.375 20.679 0.930 1.00 12.35 81 TYR A C 1
ATOM 645 O O . TYR A 1 84 ? -14.591 20.447 0.932 1.00 12.21 81 TYR A O 1
ATOM 654 N N . LEU A 1 85 ? -12.783 21.600 1.691 1.00 12.47 82 LEU A N 1
ATOM 655 C CA . LEU A 1 85 ? -13.523 22.550 2.512 1.00 12.88 82 LEU A CA 1
ATOM 656 C C . LEU A 1 85 ? -13.290 23.932 1.935 1.00 12.48 82 LEU A C 1
ATOM 657 O O . LEU A 1 85 ? -12.175 24.240 1.526 1.00 11.67 82 LEU A O 1
ATOM 662 N N . SER A 1 86 ? -14.327 24.759 1.915 1.00 12.52 83 SER A N 1
ATOM 663 C CA . SER A 1 86 ? -14.219 26.124 1.403 1.00 13.21 83 SER A CA 1
ATOM 664 C C . SER A 1 86 ? -15.308 27.016 1.982 1.00 13.29 83 SER A C 1
ATOM 665 O O . SER A 1 86 ? -16.358 26.537 2.428 1.00 12.52 83 SER A O 1
ATOM 668 N N . ASN A 1 87 ? -15.054 28.318 1.965 1.00 14.10 84 ASN A N 1
ATOM 669 C CA . ASN A 1 87 ? -16.099 29.296 2.281 1.00 14.55 84 ASN A CA 1
ATOM 670 C C . ASN A 1 87 ? -16.191 30.430 1.250 1.00 15.25 84 ASN A C 1
ATOM 671 O O . ASN A 1 87 ? -16.646 31.528 1.571 1.00 15.12 84 ASN A O 1
ATOM 676 N N . ASN A 1 88 ? -15.777 30.159 0.011 1.00 16.39 85 ASN A N 1
ATOM 677 C CA . ASN A 1 88 ? -15.866 31.172 -1.052 1.00 16.91 85 ASN A CA 1
ATOM 678 C C . ASN A 1 88 ? -17.300 31.648 -1.305 1.00 17.68 85 ASN A C 1
ATOM 679 O O . ASN A 1 88 ? -17.509 32.779 -1.742 1.00 17.75 85 ASN A O 1
ATOM 684 N N . GLN A 1 89 ? -18.289 30.809 -1.016 1.00 17.82 86 GLN A N 1
ATOM 685 C CA . GLN A 1 89 ? -19.678 31.245 -1.151 1.00 18.17 86 GLN A CA 1
ATOM 686 C C . GLN A 1 89 ? -20.060 32.237 -0.038 1.00 18.08 86 GLN A C 1
ATOM 687 O O . GLN A 1 89 ? -20.985 33.026 -0.216 1.00 18.38 86 GLN A O 1
ATOM 693 N N . ASP A 1 90 ? -19.340 32.219 1.086 1.00 17.72 87 ASP A N 1
ATOM 694 C CA . ASP A 1 90 ? -19.583 33.164 2.184 1.00 17.59 87 ASP A CA 1
ATOM 695 C C . ASP A 1 90 ? -18.710 34.414 2.128 1.00 17.30 87 ASP A C 1
ATOM 696 O O . ASP A 1 90 ? -19.162 35.495 2.518 1.00 16.66 87 ASP A O 1
ATOM 701 N N . TYR A 1 91 ? -17.460 34.254 1.683 1.00 16.81 88 TYR A N 1
ATOM 702 C CA . TYR A 1 91 ? -16.487 35.346 1.614 1.00 16.61 88 TYR A CA 1
ATOM 703 C C . TYR A 1 91 ? -15.929 35.420 0.197 1.00 16.45 88 TYR A C 1
ATOM 704 O O . TYR A 1 91 ? -14.732 35.215 -0.024 1.00 15.74 88 TYR A O 1
ATOM 713 N N . PRO A 1 92 ? -16.808 35.711 -0.776 1.00 16.21 89 PRO A N 1
ATOM 714 C CA . PRO A 1 92 ? -16.403 35.669 -2.169 1.00 16.19 89 PRO A CA 1
ATOM 715 C C . PRO A 1 92 ? -15.207 36.587 -2.444 1.00 15.93 89 PRO A C 1
ATOM 716 O O . PRO A 1 92 ? -15.203 37.744 -2.014 1.00 15.80 89 PRO A O 1
ATOM 720 N N . GLY A 1 93 ? -14.191 36.047 -3.113 1.00 15.41 90 GLY A N 1
ATOM 721 C CA . GLY A 1 93 ? -13.005 36.802 -3.498 1.00 15.34 90 GLY A CA 1
ATOM 722 C C . GLY A 1 93 ? -11.896 36.888 -2.460 1.00 15.03 90 GLY A C 1
ATOM 723 O O . GLY A 1 93 ? -10.796 37.343 -2.773 1.00 14.18 90 GLY A O 1
ATOM 724 N N . LYS A 1 94 ? -12.169 36.453 -1.229 1.00 14.80 91 LYS A N 1
ATOM 725 C CA . LYS A 1 94 ? -11.142 36.450 -0.180 1.00 14.65 91 LYS A CA 1
ATOM 726 C C . LYS A 1 94 ? -11.482 35.368 0.826 1.00 14.43 91 LYS A C 1
ATOM 727 O O . LYS A 1 94 ? -11.853 35.648 1.968 1.00 13.76 91 LYS A O 1
ATOM 733 N N . HIS A 1 95 ? -11.349 34.129 0.366 1.00 14.06 92 HIS A N 1
ATOM 734 C CA . HIS A 1 95 ? -11.857 32.966 1.083 1.00 13.89 92 HIS A CA 1
ATOM 735 C C . HIS A 1 95 ? -10.747 32.073 1.650 1.00 13.65 92 HIS A C 1
ATOM 736 O O . HIS A 1 95 ? -9.552 32.305 1.418 1.00 12.86 92 HIS A O 1
ATOM 743 N N . ASP A 1 96 ? -11.173 31.083 2.435 1.00 13.40 93 ASP A N 1
ATOM 744 C CA . ASP A 1 96 ? -10.286 30.044 2.973 1.00 13.28 93 ASP A CA 1
ATOM 745 C C . ASP A 1 96 ? -10.693 28.721 2.353 1.00 13.11 93 ASP A C 1
ATOM 746 O O . ASP A 1 96 ? -11.869 28.509 2.054 1.00 12.62 93 ASP A O 1
ATOM 751 N N . GLU A 1 97 ? -9.730 27.820 2.200 1.00 13.25 94 GLU A N 1
ATOM 752 C CA . GLU A 1 97 ? -9.982 26.538 1.554 1.00 13.21 94 GLU A CA 1
ATOM 753 C C . GLU A 1 97 ? -8.953 25.512 2.022 1.00 13.09 94 GLU A C 1
ATOM 754 O O . GLU A 1 97 ? -7.794 25.862 2.293 1.00 12.65 94 GLU A O 1
ATOM 760 N N . ILE A 1 98 ? -9.385 24.256 2.133 1.00 12.52 95 ILE A N 1
ATOM 761 C CA . ILE A 1 98 ? -8.498 23.139 2.466 1.00 12.64 95 ILE A CA 1
ATOM 762 C C . ILE A 1 98 ? -8.837 22.028 1.483 1.00 12.09 95 ILE A C 1
ATOM 763 O O . ILE A 1 98 ? -9.979 21.563 1.462 1.00 11.47 95 ILE A O 1
ATOM 768 N N . ASP A 1 99 ? -7.858 21.630 0.663 1.00 12.26 96 ASP A N 1
ATOM 769 C CA . ASP A 1 99 ? -8.107 20.756 -0.487 1.00 11.98 96 ASP A CA 1
ATOM 770 C C . ASP A 1 99 ? -7.443 19.382 -0.443 1.00 11.84 96 ASP A C 1
ATOM 771 O O . ASP A 1 99 ? -6.264 19.260 -0.110 1.00 11.25 96 ASP A O 1
ATOM 776 N N . ILE A 1 100 ? -8.213 18.376 -0.844 1.00 11.51 97 ILE A N 1
ATOM 777 C CA . ILE A 1 100 ? -7.682 17.137 -1.384 1.00 11.58 97 ILE A CA 1
ATOM 778 C C . ILE A 1 100 ? -8.129 17.061 -2.852 1.00 11.75 97 ILE A C 1
ATOM 779 O O . ILE A 1 100 ? -9.325 17.141 -3.151 1.00 11.48 97 ILE A O 1
ATOM 784 N N . GLU A 1 101 ? -7.158 16.943 -3.758 1.00 11.80 98 GLU A N 1
ATOM 785 C CA . GLU A 1 101 ? -7.430 16.877 -5.189 1.00 11.95 98 GLU A CA 1
ATOM 786 C C . GLU A 1 101 ? -6.644 15.725 -5.797 1.00 11.65 98 GLU A C 1
ATOM 787 O O . GLU A 1 101 ? -5.417 15.689 -5.685 1.00 12.00 98 GLU A O 1
ATOM 793 N N . PHE A 1 102 ? -7.357 14.792 -6.425 1.00 11.14 99 PHE A N 1
ATOM 794 C CA . PHE A 1 102 ? -6.745 13.715 -7.189 1.00 11.47 99 PHE A CA 1
ATOM 795 C C . PHE A 1 102 ? -6.550 14.205 -8.613 1.00 11.68 99 PHE A C 1
ATOM 796 O O . PHE A 1 102 ? -7.524 14.474 -9.334 1.00 11.44 99 PHE A O 1
ATOM 804 N N . LEU A 1 103 ? -5.293 14.355 -9.004 1.00 11.21 100 LEU A N 1
ATOM 805 C CA . LEU A 1 103 ? -4.962 14.902 -10.316 1.00 11.68 100 LEU A CA 1
ATOM 806 C C . LEU A 1 103 ? -4.932 13.766 -11.335 1.00 11.58 100 LEU A C 1
ATOM 807 O O . LEU A 1 103 ? -4.152 12.827 -11.210 1.00 11.18 100 LEU A O 1
ATOM 812 N N . GLY A 1 104 ? -5.801 13.869 -12.334 1.00 12.29 101 GLY A N 1
ATOM 813 C CA . GLY A 1 104 ? -5.951 12.843 -13.360 1.00 12.40 101 GLY A CA 1
ATOM 814 C C . GLY A 1 104 ? -4.631 12.523 -14.024 1.00 12.80 101 GLY A C 1
ATOM 815 O O . GLY A 1 104 ? -3.673 13.308 -13.956 1.00 11.48 101 GLY A O 1
ATOM 816 N N . THR A 1 105 ? -4.572 11.361 -14.663 1.00 13.22 102 THR A N 1
ATOM 817 C CA . THR A 1 105 ? -3.297 10.851 -15.122 1.00 14.39 102 THR A CA 1
ATOM 818 C C . THR A 1 105 ? -3.425 10.142 -16.473 1.00 14.95 102 THR A C 1
ATOM 819 O O . THR A 1 105 ? -4.504 10.093 -17.069 1.00 14.35 102 THR A O 1
ATOM 823 N N . ILE A 1 106 ? -2.293 9.660 -16.964 1.00 15.88 103 ILE A N 1
ATOM 824 C CA . ILE A 1 106 ? -2.246 8.898 -18.198 1.00 16.80 103 ILE A CA 1
ATOM 825 C C . ILE A 1 106 ? -1.756 7.505 -17.842 1.00 17.23 103 ILE A C 1
ATOM 826 O O . ILE A 1 106 ? -1.070 7.330 -16.830 1.00 17.10 103 ILE A O 1
ATOM 831 N N . PRO A 1 107 ? -2.092 6.505 -18.669 1.00 17.70 104 PRO A N 1
ATOM 832 C CA . PRO A 1 107 ? -1.681 5.157 -18.317 1.00 18.27 104 PRO A CA 1
ATOM 833 C C . PRO A 1 107 ? -0.171 5.087 -18.148 1.00 18.88 104 PRO A C 1
ATOM 834 O O . PRO A 1 107 ? 0.561 5.668 -18.951 1.00 19.46 104 PRO A O 1
ATOM 838 N N . GLY A 1 108 ? 0.288 4.413 -17.094 1.00 19.36 105 GLY A N 1
ATOM 839 C CA . GLY A 1 108 ? 1.731 4.288 -16.830 1.00 19.42 105 GLY A CA 1
ATOM 840 C C . GLY A 1 108 ? 2.329 5.371 -15.934 1.00 19.59 105 GLY A C 1
ATOM 841 O O . GLY A 1 108 ? 3.516 5.305 -15.578 1.00 20.27 105 GLY A O 1
ATOM 842 N N . LYS A 1 109 ? 1.537 6.389 -15.604 1.00 18.79 106 LYS A N 1
ATOM 843 C CA . LYS A 1 109 ? 1.914 7.364 -14.582 1.00 18.19 106 LYS A CA 1
ATOM 844 C C . LYS A 1 109 ? 0.902 7.258 -13.451 1.00 16.85 106 LYS A C 1
ATOM 845 O O . LYS A 1 109 ? -0.307 7.304 -13.687 1.00 15.64 106 LYS A O 1
ATOM 851 N N . PRO A 1 110 ? 1.390 7.163 -12.210 1.00 15.76 107 PRO A N 1
ATOM 852 C CA . PRO A 1 110 ? 0.466 7.004 -11.088 1.00 15.31 107 PRO A CA 1
ATOM 853 C C . PRO A 1 110 ? -0.290 8.303 -10.806 1.00 14.53 107 PRO A C 1
ATOM 854 O O . PRO A 1 110 ? 0.204 9.385 -11.106 1.00 14.14 107 PRO A O 1
ATOM 858 N N . TYR A 1 111 ? -1.480 8.189 -10.233 1.00 14.04 108 TYR A N 1
ATOM 859 C CA . TYR A 1 111 ? -2.231 9.350 -9.786 1.00 13.37 108 TYR A CA 1
ATOM 860 C C . TYR A 1 111 ? -1.393 10.158 -8.794 1.00 12.99 108 TYR A C 1
ATOM 861 O O . TYR A 1 111 ? -0.586 9.608 -8.046 1.00 12.42 108 TYR A O 1
ATOM 870 N N . THR A 1 112 ? -1.629 11.463 -8.772 1.00 12.80 109 THR A N 1
ATOM 871 C CA . THR A 1 112 ? -1.032 12.333 -7.779 1.00 12.60 109 THR A CA 1
ATOM 872 C C . THR A 1 112 ? -2.160 12.850 -6.906 1.00 12.09 109 THR A C 1
ATOM 873 O O . THR A 1 112 ? -3.198 13.272 -7.417 1.00 11.82 109 THR A O 1
ATOM 877 N N . LEU A 1 113 ? -1.952 12.798 -5.591 1.00 11.42 110 LEU A N 1
ATOM 878 C CA . LEU A 1 113 ? -2.885 13.373 -4.634 1.00 11.34 110 LEU A CA 1
ATOM 879 C C . LEU A 1 113 ? -2.255 14.676 -4.165 1.00 11.09 110 LEU A C 1
ATOM 880 O O . LEU A 1 113 ? -1.168 14.655 -3.605 1.00 10.73 110 LEU A O 1
ATOM 885 N N . GLN A 1 114 ? -2.928 15.795 -4.427 1.00 11.07 111 GLN A N 1
ATOM 886 C CA . GLN A 1 114 ? -2.460 17.118 -4.021 1.00 11.03 111 GLN A CA 1
ATOM 887 C C . GLN A 1 114 ? -3.264 17.592 -2.818 1.00 10.94 111 GLN A C 1
ATOM 888 O O . GLN A 1 114 ? -4.495 17.534 -2.831 1.00 10.90 111 GLN A O 1
ATOM 894 N N . THR A 1 115 ? -2.560 18.062 -1.795 1.00 10.28 112 THR A N 1
ATOM 895 C CA . THR A 1 115 ? -3.183 18.705 -0.648 1.00 10.68 112 THR A CA 1
ATOM 896 C C . THR A 1 115 ? -2.807 20.183 -0.734 1.00 10.47 112 THR A C 1
ATOM 897 O O . THR A 1 115 ? -1.699 20.527 -1.177 1.00 10.79 112 THR A O 1
ATOM 901 N N . ASN A 1 116 ? -3.722 21.058 -0.332 1.00 10.66 113 ASN A N 1
ATOM 902 C CA . ASN A 1 116 ? -3.466 22.493 -0.401 1.00 11.07 113 ASN A CA 1
ATOM 903 C C . ASN A 1 116 ? -4.217 23.218 0.712 1.00 11.22 113 ASN A C 1
ATOM 904 O O . ASN A 1 116 ? -5.201 22.706 1.225 1.00 11.04 113 ASN A O 1
ATOM 909 N N . VAL A 1 117 ? -3.736 24.401 1.081 1.00 11.44 114 VAL A N 1
ATOM 910 C CA . VAL A 1 117 ? -4.425 25.252 2.042 1.00 11.98 114 VAL A CA 1
ATOM 911 C C . VAL A 1 117 ? -4.404 26.666 1.500 1.00 12.37 114 VAL A C 1
ATOM 912 O O . VAL A 1 117 ? -3.354 27.126 1.050 1.00 11.79 114 VAL A O 1
ATOM 916 N N . PHE A 1 118 ? -5.556 27.340 1.538 1.00 12.52 115 PHE A N 1
ATOM 917 C CA . PHE A 1 118 ? -5.664 28.754 1.174 1.00 13.05 115 PHE A CA 1
ATOM 918 C C . PHE A 1 118 ? -6.271 29.515 2.341 1.00 13.26 115 PHE A C 1
ATOM 919 O O . PHE A 1 118 ? -7.163 29.006 3.020 1.00 12.80 115 PHE A O 1
ATOM 927 N N . ILE A 1 119 ? -5.769 30.717 2.598 1.00 13.72 116 ILE A N 1
ATOM 928 C CA . ILE A 1 119 ? -6.247 31.515 3.723 1.00 14.07 116 ILE A CA 1
ATOM 929 C C . ILE A 1 119 ? -6.463 32.958 3.278 1.00 14.62 116 ILE A C 1
ATOM 930 O O . ILE A 1 119 ? -5.599 33.544 2.618 1.00 14.18 116 ILE A O 1
ATOM 935 N N . GLU A 1 120 ? -7.608 33.522 3.652 1.00 14.93 117 GLU A N 1
ATOM 936 C CA . GLU A 1 120 ? -7.879 34.946 3.456 1.00 15.22 117 GLU A CA 1
ATOM 937 C C . GLU A 1 120 ? -7.378 35.491 2.117 1.00 15.29 117 GLU A C 1
ATOM 938 O O . GLU A 1 120 ? -6.639 36.476 2.070 1.00 15.10 117 GLU A O 1
ATOM 944 N N . GLY A 1 121 ? -7.790 34.845 1.030 1.00 15.50 118 GLY A N 1
ATOM 945 C CA . GLY A 1 121 ? -7.525 35.360 -0.307 1.00 15.93 118 GLY A CA 1
ATOM 946 C C . GLY A 1 121 ? -6.306 34.816 -1.021 1.00 16.11 118 GLY A C 1
ATOM 947 O O . GLY A 1 121 ? -6.096 35.130 -2.197 1.00 15.72 118 GLY A O 1
ATOM 948 N N . SER A 1 122 ? -5.501 33.996 -0.346 1.00 16.37 119 SER A N 1
ATOM 949 C CA . SER A 1 122 ? -4.295 33.439 -0.980 1.00 16.78 119 SER A CA 1
ATOM 950 C C . SER A 1 122 ? -4.618 32.502 -2.156 1.00 17.40 119 SER A C 1
ATOM 951 O O . SER A 1 122 ? -3.727 32.162 -2.936 1.00 17.55 119 SER A O 1
ATOM 954 N N . GLY A 1 123 ? -5.886 32.108 -2.285 1.00 18.06 120 GLY A N 1
ATOM 955 C CA . GLY A 1 123 ? -6.337 31.299 -3.416 1.00 18.76 120 GLY A CA 1
ATOM 956 C C . GLY A 1 123 ? -7.291 31.982 -4.382 1.00 19.66 120 GLY A C 1
ATOM 957 O O . GLY A 1 123 ? -7.853 31.317 -5.254 1.00 19.71 120 GLY A O 1
ATOM 958 N N . ASP A 1 124 ? -7.456 33.299 -4.272 1.00 20.02 121 ASP A N 1
ATOM 959 C CA . ASP A 1 124 ? -8.477 33.993 -5.067 1.00 20.66 121 ASP A CA 1
ATOM 960 C C . ASP A 1 124 ? -7.969 34.626 -6.363 1.00 21.62 121 ASP A C 1
ATOM 961 O O . ASP A 1 124 ? -8.486 34.332 -7.443 1.00 22.64 121 ASP A O 1
ATOM 966 N N . TYR A 1 125 ? -6.973 35.491 -6.274 1.00 21.91 122 TYR A N 1
ATOM 967 C CA . TYR A 1 125 ? -6.503 36.182 -7.482 1.00 22.50 122 TYR A CA 1
ATOM 968 C C . TYR A 1 125 ? -4.998 36.043 -7.687 1.00 23.56 122 TYR A C 1
ATOM 969 O O . TYR A 1 125 ? -4.557 35.401 -8.642 1.00 24.76 122 TYR A O 1
ATOM 978 N N . ASN A 1 126 ? -4.209 36.651 -6.815 1.00 24.38 123 ASN A N 1
ATOM 979 C CA . ASN A 1 126 ? -2.771 36.452 -6.851 1.00 24.07 123 ASN A CA 1
ATOM 980 C C . ASN A 1 126 ? -2.540 35.247 -5.969 1.00 23.94 123 ASN A C 1
ATOM 981 O O . ASN A 1 126 ? -2.574 35.354 -4.743 1.00 24.48 123 ASN A O 1
ATOM 986 N N . ILE A 1 127 ? -2.362 34.095 -6.600 1.00 23.21 124 ILE A N 1
ATOM 987 C CA . ILE A 1 127 ? -2.452 32.817 -5.893 1.00 22.59 124 ILE A CA 1
ATOM 988 C C . ILE A 1 127 ? -1.113 32.424 -5.287 1.00 21.84 124 ILE A C 1
ATOM 989 O O . ILE A 1 127 ? -0.093 32.390 -5.978 1.00 21.92 124 ILE A O 1
ATOM 994 N N . ILE A 1 128 ? -1.133 32.151 -3.983 1.00 20.37 125 ILE A N 1
ATOM 995 C CA . ILE A 1 128 ? 0.029 31.708 -3.239 1.00 19.73 125 ILE A CA 1
ATOM 996 C C . ILE A 1 128 ? -0.226 30.261 -2.842 1.00 18.70 125 ILE A C 1
ATOM 997 O O . ILE A 1 128 ? -1.025 29.985 -1.955 1.00 17.87 125 ILE A O 1
ATOM 1002 N N . GLY A 1 129 ? 0.432 29.341 -3.524 1.00 17.75 126 GLY A N 1
ATOM 1003 C CA . GLY A 1 129 ? 0.171 27.929 -3.315 1.00 17.34 126 GLY A CA 1
ATOM 1004 C C . GLY A 1 129 ? 0.818 27.407 -2.049 1.00 16.65 126 GLY A C 1
ATOM 1005 O O . GLY A 1 129 ? 1.895 27.858 -1.651 1.00 15.35 126 GLY A O 1
ATOM 1006 N N . ARG A 1 130 ? 0.148 26.455 -1.415 1.00 15.90 127 ARG A N 1
ATOM 1007 C CA . ARG A 1 130 ? 0.716 25.735 -0.282 1.00 15.73 127 ARG A CA 1
ATOM 1008 C C . ARG A 1 130 ? 0.589 24.230 -0.537 1.00 15.39 127 ARG A C 1
ATOM 1009 O O . ARG A 1 130 ? 0.149 23.463 0.319 1.00 14.66 127 ARG A O 1
ATOM 1017 N N . GLU A 1 131 ? 1.007 23.821 -1.728 1.00 15.18 128 GLU A N 1
ATOM 1018 C CA . GLU A 1 131 ? 0.783 22.458 -2.211 1.00 15.47 128 GLU A CA 1
ATOM 1019 C C . GLU A 1 131 ? 1.798 21.467 -1.670 1.00 15.56 128 GLU A C 1
ATOM 1020 O O . GLU A 1 131 ? 2.997 21.748 -1.633 1.00 14.80 128 GLU A O 1
ATOM 1026 N N . MET A 1 132 ? 1.311 20.290 -1.289 1.00 15.75 129 MET A N 1
ATOM 1027 C CA . MET A 1 132 ? 2.158 19.112 -1.171 1.00 16.32 129 MET A CA 1
ATOM 1028 C C . MET A 1 132 ? 1.522 18.023 -2.015 1.00 15.40 129 MET A C 1
ATOM 1029 O O . MET A 1 132 ? 0.310 17.816 -1.941 1.00 15.08 129 MET A O 1
ATOM 1034 N N . ARG A 1 133 ? 2.345 17.332 -2.796 1.00 14.44 130 ARG A N 1
ATOM 1035 C CA . ARG A 1 133 ? 1.872 16.274 -3.670 1.00 14.71 130 ARG A CA 1
ATOM 1036 C C . ARG A 1 133 ? 2.570 14.974 -3.341 1.00 13.72 130 ARG A C 1
ATOM 1037 O O . ARG A 1 133 ? 3.786 14.947 -3.118 1.00 12.95 130 ARG A O 1
ATOM 1045 N N . ILE A 1 134 ? 1.788 13.898 -3.322 1.00 13.01 131 ILE A N 1
ATOM 1046 C CA . ILE A 1 134 ? 2.313 12.560 -3.166 1.00 12.82 131 ILE A CA 1
ATOM 1047 C C . ILE A 1 134 ? 1.709 11.632 -4.210 1.00 12.41 131 ILE A C 1
ATOM 1048 O O . ILE A 1 134 ? 0.634 11.911 -4.750 1.00 12.20 131 ILE A O 1
ATOM 1053 N N . HIS A 1 135 ? 2.416 10.541 -4.487 1.00 12.45 132 HIS A N 1
ATOM 1054 C CA . HIS A 1 135 ? 1.823 9.353 -5.078 1.00 12.39 132 HIS A CA 1
ATOM 1055 C C . HIS A 1 135 ? 1.347 8.458 -3.946 1.00 12.32 132 HIS A C 1
ATOM 1056 O O . HIS A 1 135 ? 1.671 8.690 -2.775 1.00 12.22 132 HIS A O 1
ATOM 1063 N N . LEU A 1 136 ? 0.552 7.453 -4.299 1.00 12.26 133 LEU A N 1
ATOM 1064 C CA . LEU A 1 136 ? -0.045 6.566 -3.323 1.00 12.53 133 LEU A CA 1
ATOM 1065 C C . LEU A 1 136 ? 0.584 5.189 -3.402 1.00 12.30 133 LEU A C 1
ATOM 1066 O O . LEU A 1 136 ? 1.031 4.761 -4.461 1.00 13.38 133 LEU A O 1
ATOM 1071 N N . TRP A 1 137 ? 0.575 4.488 -2.275 1.00 11.84 134 TRP A N 1
ATOM 1072 C CA . TRP A 1 137 ? 1.207 3.183 -2.130 1.00 11.94 134 TRP A CA 1
ATOM 1073 C C . TRP A 1 137 ? 0.246 2.047 -2.524 1.00 11.81 134 TRP A C 1
ATOM 1074 O O . TRP A 1 137 ? 0.455 0.897 -2.185 1.00 12.11 134 TRP A O 1
ATOM 1085 N N . PHE A 1 138 ? -0.818 2.405 -3.234 1.00 11.63 135 PHE A N 1
ATOM 1086 C CA . PHE A 1 138 ? -1.805 1.475 -3.721 1.00 11.45 135 PHE A CA 1
ATOM 1087 C C . PHE A 1 138 ? -2.389 2.089 -4.988 1.00 11.21 135 PHE A C 1
ATOM 1088 O O . PHE A 1 138 ? -2.091 3.257 -5.331 1.00 10.41 135 PHE A O 1
ATOM 1096 N N . ASP A 1 139 ? -3.216 1.309 -5.670 1.00 11.19 136 ASP A N 1
ATOM 1097 C CA . ASP A 1 139 ? -3.880 1.756 -6.875 1.00 11.20 136 ASP A CA 1
ATOM 1098 C C . ASP A 1 139 ? -5.242 2.304 -6.461 1.00 11.14 136 ASP A C 1
ATOM 1099 O O . ASP A 1 139 ? -6.132 1.528 -6.101 1.00 10.87 136 ASP A O 1
ATOM 1104 N N . PRO A 1 140 ? -5.412 3.639 -6.522 1.00 11.06 137 PRO A N 1
ATOM 1105 C CA . PRO A 1 140 ? -6.641 4.241 -6.013 1.00 11.37 137 PRO A CA 1
ATOM 1106 C C . PRO A 1 140 ? -7.850 3.993 -6.908 1.00 11.31 137 PRO A C 1
ATOM 1107 O O . PRO A 1 140 ? -8.938 4.460 -6.587 1.00 10.81 137 PRO A O 1
ATOM 1111 N N . THR A 1 141 ? -7.653 3.287 -8.025 1.00 11.81 138 THR A N 1
ATOM 1112 C CA . THR A 1 141 ? -8.749 2.959 -8.936 1.00 12.22 138 THR A CA 1
ATOM 1113 C C . THR A 1 141 ? -9.340 1.564 -8.696 1.00 12.86 138 THR A C 1
ATOM 1114 O O . THR A 1 141 ? -10.395 1.240 -9.224 1.00 12.71 138 THR A O 1
ATOM 1118 N N . GLN A 1 142 ? -8.657 0.728 -7.929 1.00 13.18 139 GLN A N 1
ATOM 1119 C CA . GLN A 1 142 ? -9.065 -0.676 -7.819 1.00 13.99 139 GLN A CA 1
ATOM 1120 C C . GLN A 1 142 ? -10.008 -0.958 -6.658 1.00 14.13 139 GLN A C 1
ATOM 1121 O O . GLN A 1 142 ? -10.633 -2.014 -6.598 1.00 14.39 139 GLN A O 1
ATOM 1127 N N . ASP A 1 143 ? -10.081 -0.021 -5.727 1.00 14.43 140 ASP A N 1
ATOM 1128 C CA . ASP A 1 143 ? -10.963 -0.132 -4.584 1.00 14.00 140 ASP A CA 1
ATOM 1129 C C . ASP A 1 143 ? -11.171 1.255 -3.986 1.00 13.42 140 ASP A C 1
ATOM 1130 O O . ASP A 1 143 ? -10.435 2.206 -4.306 1.00 13.42 140 ASP A O 1
ATOM 1135 N N . TYR A 1 144 ? -12.182 1.363 -3.130 1.00 12.86 141 TYR A N 1
ATOM 1136 C CA . TYR A 1 144 ? -12.374 2.548 -2.322 1.00 12.61 141 TYR A CA 1
ATOM 1137 C C . TYR A 1 144 ? -11.279 2.609 -1.269 1.00 12.21 141 TYR A C 1
ATOM 1138 O O . TYR A 1 144 ? -10.942 1.593 -0.648 1.00 12.11 141 TYR A O 1
ATOM 1147 N N . HIS A 1 145 ? -10.745 3.804 -1.062 1.00 11.58 142 HIS A N 1
ATOM 1148 C CA . HIS A 1 145 ? -9.858 4.081 0.060 1.00 11.60 142 HIS A CA 1
ATOM 1149 C C . HIS A 1 145 ? -10.373 5.292 0.836 1.00 11.56 142 HIS A C 1
ATOM 1150 O O . HIS A 1 145 ? -11.075 6.139 0.285 1.00 10.96 142 HIS A O 1
ATOM 1157 N N . ASN A 1 146 ? -10.033 5.338 2.117 1.00 11.84 143 ASN A N 1
ATOM 1158 C CA . ASN A 1 146 ? -10.439 6.415 3.017 1.00 11.55 143 ASN A CA 1
ATOM 1159 C C . ASN A 1 146 ? -9.539 7.626 2.806 1.00 11.72 143 ASN A C 1
ATOM 1160 O O . ASN A 1 146 ? -8.315 7.489 2.736 1.00 11.43 143 ASN A O 1
ATOM 1165 N N . TYR A 1 147 ? -10.160 8.796 2.713 1.00 11.46 144 TYR A N 1
ATOM 1166 C CA . TYR A 1 147 ? -9.455 10.066 2.678 1.00 11.20 144 TYR A CA 1
ATOM 1167 C C . TYR A 1 147 ? -10.171 11.033 3.599 1.00 11.30 144 TYR A C 1
ATOM 1168 O O . TYR A 1 147 ? -11.397 11.009 3.673 1.00 11.53 144 TYR A O 1
ATOM 1177 N N . ALA A 1 148 ? -9.412 11.871 4.303 1.00 10.78 145 ALA A N 1
ATOM 1178 C CA . ALA A 1 148 ? -9.990 12.822 5.238 1.00 11.19 145 ALA A CA 1
ATOM 1179 C C . ALA A 1 148 ? -9.164 14.083 5.455 1.00 11.29 145 ALA A C 1
ATOM 1180 O O . ALA A 1 148 ? -7.936 14.096 5.298 1.00 11.72 145 ALA A O 1
ATOM 1182 N N . ILE A 1 149 ? -9.888 15.138 5.816 1.00 11.63 146 ILE A N 1
ATOM 1183 C CA . ILE A 1 149 ? -9.330 16.399 6.250 1.00 11.55 146 ILE A CA 1
ATOM 1184 C C . ILE A 1 149 ? -9.806 16.573 7.678 1.00 11.47 146 ILE A C 1
ATOM 1185 O O . ILE A 1 149 ? -11.014 16.563 7.941 1.00 11.25 146 ILE A O 1
ATOM 1190 N N . TYR A 1 150 ? -8.853 16.683 8.593 1.00 11.86 147 TYR A N 1
ATOM 1191 C CA . TYR A 1 150 ? -9.123 16.993 9.989 1.00 12.04 147 TYR A CA 1
ATOM 1192 C C . TYR A 1 150 ? -8.689 18.435 10.220 1.00 12.03 147 TYR A C 1
ATOM 1193 O O . TYR A 1 150 ? -7.567 18.809 9.893 1.00 11.70 147 TYR A O 1
ATOM 1202 N N . TRP A 1 151 ? -9.597 19.241 10.765 1.00 12.04 148 TRP A N 1
ATOM 1203 C CA . TRP A 1 151 ? -9.414 20.689 10.897 1.00 12.22 148 TRP A CA 1
ATOM 1204 C C . TRP A 1 151 ? -9.947 21.174 12.255 1.00 12.72 148 TRP A C 1
ATOM 1205 O O . TRP A 1 151 ? -11.117 21.011 12.561 1.00 12.88 148 TRP A O 1
ATOM 1216 N N . THR A 1 152 ? -9.052 21.722 13.070 1.00 13.27 149 THR A N 1
ATOM 1217 C CA . THR A 1 152 ? -9.408 22.335 14.342 1.00 13.39 149 THR A CA 1
ATOM 1218 C C . THR A 1 152 ? -8.694 23.691 14.431 1.00 13.66 149 THR A C 1
ATOM 1219 O O . THR A 1 152 ? -7.871 24.014 13.570 1.00 13.10 149 THR A O 1
ATOM 1223 N N . PRO A 1 153 ? -9.022 24.500 15.457 1.00 13.93 150 PRO A N 1
ATOM 1224 C CA . PRO A 1 153 ? -8.277 25.744 15.653 1.00 14.26 150 PRO A CA 1
ATOM 1225 C C . PRO A 1 153 ? -6.775 25.601 15.918 1.00 14.37 150 PRO A C 1
ATOM 1226 O O . PRO A 1 153 ? -6.105 26.616 15.990 1.00 15.19 150 PRO A O 1
ATOM 1230 N N . SER A 1 154 ? -6.240 24.390 16.074 1.00 14.40 151 SER A N 1
ATOM 1231 C CA . SER A 1 154 ? -4.784 24.240 16.268 1.00 14.38 151 SER A CA 1
ATOM 1232 C C . SER A 1 154 ? -4.026 23.587 15.111 1.00 13.98 151 SER A C 1
ATOM 1233 O O . SER A 1 154 ? -2.818 23.757 14.996 1.00 13.38 151 SER A O 1
ATOM 1236 N N . GLU A 1 155 ? -4.717 22.838 14.256 1.00 13.55 152 GLU A N 1
ATOM 1237 C CA . GLU A 1 155 ? -4.032 22.097 13.197 1.00 13.27 152 GLU A CA 1
ATOM 1238 C C . GLU A 1 155 ? -4.977 21.630 12.107 1.00 12.77 152 GLU A C 1
ATOM 1239 O O . GLU A 1 155 ? -6.181 21.510 12.325 1.00 12.24 152 GLU A O 1
ATOM 1245 N N . ILE A 1 156 ? -4.396 21.364 10.940 1.00 12.28 153 ILE A N 1
ATOM 1246 C CA . ILE A 1 156 ? -5.038 20.613 9.871 1.00 11.84 153 ILE A CA 1
ATOM 1247 C C . ILE A 1 156 ? -4.193 19.351 9.653 1.00 11.53 153 ILE A C 1
ATOM 1248 O O . ILE A 1 156 ? -2.949 19.412 9.644 1.00 10.96 153 ILE A O 1
ATOM 1253 N N . ILE A 1 157 ? -4.861 18.206 9.533 1.00 11.15 154 ILE A N 1
ATOM 1254 C CA . ILE A 1 157 ? -4.183 16.949 9.236 1.00 11.15 154 ILE A CA 1
ATOM 1255 C C . ILE A 1 157 ? -4.907 16.279 8.076 1.00 11.14 154 ILE A C 1
ATOM 1256 O O . ILE A 1 157 ? -6.132 16.217 8.066 1.00 11.81 154 ILE A O 1
ATOM 1261 N N . PHE A 1 158 ? -4.147 15.838 7.079 1.00 10.81 155 PHE A N 1
ATOM 1262 C CA . PHE A 1 158 ? -4.697 15.110 5.940 1.00 10.77 155 PHE A CA 1
ATOM 1263 C C . PHE A 1 158 ? -4.410 13.625 6.153 1.00 10.88 155 PHE A C 1
ATOM 1264 O O . PHE A 1 158 ? -3.274 13.265 6.508 1.00 10.79 155 PHE A O 1
ATOM 1272 N N . PHE A 1 159 ? -5.425 12.782 5.924 1.00 10.85 156 PHE A N 1
ATOM 1273 C CA . PHE A 1 159 ? -5.336 11.325 6.133 1.00 11.05 156 PHE A CA 1
ATOM 1274 C C . PHE A 1 159 ? -5.626 10.510 4.867 1.00 11.24 156 PHE A C 1
ATOM 1275 O O . PHE A 1 159 ? -6.500 10.865 4.069 1.00 11.76 156 PHE A O 1
ATOM 1283 N N . VAL A 1 160 ? -4.905 9.401 4.712 1.00 11.02 157 VAL A N 1
ATOM 1284 C CA . VAL A 1 160 ? -5.214 8.377 3.706 1.00 10.99 157 VAL A CA 1
ATOM 1285 C C . VAL A 1 160 ? -5.223 7.028 4.425 1.00 10.68 157 VAL A C 1
ATOM 1286 O O . VAL A 1 160 ? -4.199 6.635 4.993 1.00 9.56 157 VAL A O 1
ATOM 1290 N N . ASP A 1 161 ? -6.357 6.324 4.404 1.00 10.10 158 ASP A N 1
ATOM 1291 C CA . ASP A 1 161 ? -6.475 5.035 5.084 1.00 10.43 158 ASP A CA 1
ATOM 1292 C C . ASP A 1 161 ? -5.987 5.138 6.537 1.00 10.06 158 ASP A C 1
ATOM 1293 O O . ASP A 1 161 ? -5.211 4.305 7.025 1.00 10.00 158 ASP A O 1
ATOM 1298 N N . ASP A 1 162 ? -6.428 6.207 7.197 1.00 10.27 159 ASP A N 1
ATOM 1299 C CA . ASP A 1 162 ? -6.064 6.534 8.577 1.00 10.53 159 ASP A CA 1
ATOM 1300 C C . ASP A 1 162 ? -4.564 6.778 8.803 1.00 10.73 159 ASP A C 1
ATOM 1301 O O . ASP A 1 162 ? -4.125 6.920 9.946 1.00 10.67 159 ASP A O 1
ATOM 1306 N N . VAL A 1 163 ? -3.788 6.883 7.722 1.00 10.73 160 VAL A N 1
ATOM 1307 C CA . VAL A 1 163 ? -2.386 7.304 7.808 1.00 10.79 160 VAL A CA 1
ATOM 1308 C C . VAL A 1 163 ? -2.265 8.803 7.534 1.00 10.57 160 VAL A C 1
ATOM 1309 O O . VAL A 1 163 ? -2.656 9.277 6.466 1.00 10.21 160 VAL A O 1
ATOM 1313 N N . PRO A 1 164 ? -1.710 9.563 8.489 1.00 11.16 161 PRO A N 1
ATOM 1314 C CA . PRO A 1 164 ? -1.582 10.988 8.214 1.00 10.81 161 PRO A CA 1
ATOM 1315 C C . PRO A 1 164 ? -0.501 11.185 7.157 1.00 11.35 161 PRO A C 1
ATOM 1316 O O . PRO A 1 164 ? 0.561 10.572 7.259 1.00 11.08 161 PRO A O 1
ATOM 1320 N N . ILE A 1 165 ? -0.804 11.980 6.130 1.00 10.97 162 ILE A N 1
ATOM 1321 C CA . ILE A 1 165 ? 0.166 12.280 5.079 1.00 10.80 162 ILE A CA 1
ATOM 1322 C C . ILE A 1 165 ? 0.748 13.695 5.194 1.00 10.65 162 ILE A C 1
ATOM 1323 O O . ILE A 1 165 ? 1.771 13.998 4.580 1.00 10.57 162 ILE A O 1
ATOM 1328 N N . ARG A 1 166 ? 0.097 14.553 5.966 1.00 11.10 163 ARG A N 1
ATOM 1329 C CA . ARG A 1 166 ? 0.540 15.931 6.135 1.00 11.29 163 ARG A CA 1
ATOM 1330 C C . ARG A 1 166 ? -0.116 16.550 7.349 1.00 11.40 163 ARG A C 1
ATOM 1331 O O . ARG A 1 166 ? -1.302 16.323 7.606 1.00 11.79 163 ARG A O 1
ATOM 1339 N N . ARG A 1 167 ? 0.664 17.323 8.094 1.00 11.70 164 ARG A N 1
ATOM 1340 C CA . ARG A 1 167 ? 0.134 18.140 9.171 1.00 12.34 164 ARG A CA 1
ATOM 1341 C C . ARG A 1 167 ? 0.502 19.587 8.900 1.00 12.84 164 ARG A C 1
ATOM 1342 O O . ARG A 1 167 ? 1.652 19.891 8.594 1.00 11.99 164 ARG A O 1
ATOM 1350 N N . TYR A 1 168 ? -0.491 20.462 9.021 1.00 13.23 165 TYR A N 1
ATOM 1351 C CA . TYR A 1 168 ? -0.327 21.888 8.827 1.00 13.34 165 TYR A CA 1
ATOM 1352 C C . TYR A 1 168 ? -0.708 22.563 10.152 1.00 13.78 165 TYR A C 1
ATOM 1353 O O . TYR A 1 168 ? -1.877 22.816 10.400 1.00 12.62 165 TYR A O 1
ATOM 1362 N N . PRO A 1 169 ? 0.283 22.825 11.018 1.00 14.39 166 PRO A N 1
ATOM 1363 C CA . PRO A 1 169 ? -0.051 23.404 12.322 1.00 14.70 166 PRO A CA 1
ATOM 1364 C C . PRO A 1 169 ? -0.386 24.892 12.220 1.00 15.07 166 PRO A C 1
ATOM 1365 O O . PRO A 1 169 ? 0.084 25.586 11.312 1.00 15.19 166 PRO A O 1
ATOM 1369 N N . ARG A 1 170 ? -1.184 25.380 13.156 1.00 15.50 167 ARG A N 1
ATOM 1370 C CA . ARG A 1 170 ? -1.428 26.812 13.247 1.00 16.30 167 ARG A CA 1
ATOM 1371 C C . ARG A 1 170 ? -0.197 27.510 13.813 1.00 16.74 167 ARG A C 1
ATOM 1372 O O . ARG A 1 170 ? 0.150 27.318 14.980 1.00 16.85 167 ARG A O 1
ATOM 1380 N N . LYS A 1 171 ? 0.464 28.303 12.981 1.00 17.60 168 LYS A N 1
ATOM 1381 C CA . LYS A 1 171 ? 1.650 29.055 13.408 1.00 18.31 168 LYS A CA 1
ATOM 1382 C C . LYS A 1 171 ? 1.377 30.549 13.541 1.00 18.60 168 LYS A C 1
ATOM 1383 O O . LYS A 1 171 ? 2.060 31.237 14.298 1.00 18.86 168 LYS A O 1
ATOM 1389 N N . SER A 1 172 ? 0.402 31.045 12.786 1.00 18.77 169 SER A N 1
ATOM 1390 C CA . SER A 1 172 ? -0.066 32.423 12.899 1.00 18.63 169 SER A CA 1
ATOM 1391 C C . SER A 1 172 ? -1.480 32.505 12.359 1.00 18.63 169 SER A C 1
ATOM 1392 O O . SER A 1 172 ? -1.872 31.698 11.518 1.00 18.35 169 SER A O 1
ATOM 1395 N N . ASP A 1 173 ? -2.240 33.488 12.832 1.00 18.58 170 ASP A N 1
ATOM 1396 C CA . ASP A 1 173 ? -3.606 33.712 12.353 1.00 18.74 170 ASP A CA 1
ATOM 1397 C C . ASP A 1 173 ? -3.663 33.940 10.847 1.00 18.45 170 ASP A C 1
ATOM 1398 O O . ASP A 1 173 ? -4.544 33.414 10.174 1.00 18.89 170 ASP A O 1
ATOM 1403 N N . ALA A 1 174 ? -2.712 34.709 10.327 1.00 18.36 171 ALA A N 1
ATOM 1404 C CA . ALA A 1 174 ? -2.686 35.071 8.914 1.00 17.83 171 ALA A CA 1
ATOM 1405 C C . ALA A 1 174 ? -2.464 33.876 7.986 1.00 17.48 171 ALA A C 1
ATOM 1406 O O . ALA A 1 174 ? -2.829 33.941 6.810 1.00 17.37 171 ALA A O 1
ATOM 1408 N N . THR A 1 175 ? -1.852 32.806 8.503 1.00 16.94 172 THR A N 1
ATOM 1409 C CA . THR A 1 175 ? -1.533 31.622 7.687 1.00 16.59 172 THR A CA 1
ATOM 1410 C C . THR A 1 175 ? -2.384 30.386 8.027 1.00 16.08 172 THR A C 1
ATOM 1411 O O . THR A 1 175 ? -2.048 29.271 7.616 1.00 15.90 172 THR A O 1
ATOM 1415 N N . PHE A 1 176 ? -3.489 30.570 8.751 1.00 15.45 173 PHE A N 1
ATOM 1416 C CA . PHE A 1 176 ? -4.309 29.431 9.178 1.00 15.28 173 PHE A CA 1
ATOM 1417 C C . PHE A 1 176 ? -5.810 29.714 9.022 1.00 15.22 173 PHE A C 1
ATOM 1418 O O . PHE A 1 176 ? -6.271 30.794 9.387 1.00 14.65 173 PHE A O 1
ATOM 1426 N N . PRO A 1 177 ? -6.573 28.751 8.453 1.00 15.12 174 PRO A N 1
ATOM 1427 C CA . PRO A 1 177 ? -8.013 28.945 8.285 1.00 15.32 174 PRO A CA 1
ATOM 1428 C C . PRO A 1 177 ? -8.777 28.953 9.610 1.00 15.36 174 PRO A C 1
ATOM 1429 O O . PRO A 1 177 ? -8.838 27.938 10.314 1.00 15.39 174 PRO A O 1
ATOM 1433 N N . LEU A 1 178 ? -9.362 30.105 9.924 1.00 15.54 175 LEU A N 1
ATOM 1434 C CA . LEU A 1 178 ? -9.987 30.356 11.211 1.00 15.51 175 LEU A CA 1
ATOM 1435 C C . LEU A 1 178 ? -11.451 30.752 11.109 1.00 15.70 175 LEU A C 1
ATOM 1436 O O . LEU A 1 178 ? -12.028 31.263 12.072 1.00 16.80 175 LEU A O 1
ATOM 1441 N N . ARG A 1 179 ? -12.059 30.530 9.949 1.00 15.20 176 ARG A N 1
ATOM 1442 C CA . ARG A 1 179 ? -13.459 30.862 9.757 1.00 14.53 176 ARG A CA 1
ATOM 1443 C C . ARG A 1 179 ? -14.232 29.629 9.328 1.00 14.23 176 ARG A C 1
ATOM 1444 O O . ARG A 1 179 ? -13.636 28.666 8.862 1.00 13.07 176 ARG A O 1
ATOM 1452 N N . PRO A 1 180 ? -15.568 29.651 9.495 1.00 13.88 177 PRO A N 1
ATOM 1453 C CA . PRO A 1 180 ? -16.357 28.482 9.128 1.00 13.72 177 PRO A CA 1
ATOM 1454 C C . PRO A 1 180 ? -16.195 28.048 7.668 1.00 13.40 177 PRO A C 1
ATOM 1455 O O . PRO A 1 180 ? -15.907 28.868 6.790 1.00 12.98 177 PRO A O 1
ATOM 1459 N N . LEU A 1 181 ? -16.368 26.750 7.451 1.00 13.15 178 LEU A N 1
ATOM 1460 C CA . LEU A 1 181 ? -16.192 26.121 6.155 1.00 12.78 178 LEU A CA 1
ATOM 1461 C C . LEU A 1 181 ? -17.318 25.131 5.889 1.00 12.85 178 LEU A C 1
ATOM 1462 O O . LEU A 1 181 ? -17.851 24.515 6.826 1.00 12.59 178 LEU A O 1
ATOM 1467 N N . TRP A 1 182 ? -17.671 24.998 4.609 1.00 12.52 179 TRP A N 1
ATOM 1468 C CA . TRP A 1 182 ? -18.563 23.946 4.122 1.00 12.82 179 TRP A CA 1
ATOM 1469 C C . TRP A 1 182 ? -17.696 22.869 3.478 1.00 12.71 179 TRP A C 1
ATOM 1470 O O . TRP A 1 182 ? -16.571 23.150 3.054 1.00 12.55 179 TRP A O 1
ATOM 1481 N N . VAL A 1 183 ? -18.242 21.661 3.373 1.00 12.34 180 VAL A N 1
ATOM 1482 C CA . VAL A 1 183 ? -17.578 20.547 2.723 1.00 12.21 180 VAL A CA 1
ATOM 1483 C C . VAL A 1 183 ? -18.100 20.407 1.295 1.00 11.79 180 VAL A C 1
ATOM 1484 O O . VAL A 1 183 ? -19.294 20.596 1.043 1.00 10.91 180 VAL A O 1
ATOM 1488 N N . TYR A 1 184 ? -17.192 20.114 0.363 1.00 11.68 181 TYR A N 1
ATOM 1489 C CA . TYR A 1 184 ? -17.527 19.966 -1.056 1.00 11.49 181 TYR A CA 1
ATOM 1490 C C . TYR A 1 184 ? -16.793 18.776 -1.678 1.00 11.38 181 TYR A C 1
ATOM 1491 O O . TYR A 1 184 ? -15.754 18.325 -1.181 1.00 11.24 181 TYR A O 1
ATOM 1500 N N . GLY A 1 185 ? -17.337 18.281 -2.782 1.00 11.01 182 GLY A N 1
ATOM 1501 C CA . GLY A 1 185 ? -16.581 17.408 -3.686 1.00 11.51 182 GLY A CA 1
ATOM 1502 C C . GLY A 1 185 ? -17.026 17.661 -5.104 1.00 11.62 182 GLY A C 1
ATOM 1503 O O . GLY A 1 185 ? -18.125 18.156 -5.336 1.00 11.45 182 GLY A O 1
ATOM 1504 N N . SER A 1 186 ? -16.175 17.333 -6.062 1.00 11.74 183 SER A N 1
ATOM 1505 C CA . SER A 1 186 ? -16.508 17.579 -7.452 1.00 11.72 183 SER A CA 1
ATOM 1506 C C . SER A 1 186 ? -15.667 16.736 -8.384 1.00 11.63 183 SER A C 1
ATOM 1507 O O . SER A 1 186 ? -14.673 16.140 -7.969 1.00 10.50 183 SER A O 1
ATOM 1510 N N . VAL A 1 187 ? -16.103 16.666 -9.639 1.00 11.80 184 VAL A N 1
ATOM 1511 C CA . VAL A 1 187 ? -15.260 16.162 -10.716 1.00 12.68 184 VAL A CA 1
ATOM 1512 C C . VAL A 1 187 ? -15.354 17.213 -11.811 1.00 12.94 184 VAL A C 1
ATOM 1513 O O . VAL A 1 187 ? -16.457 17.606 -12.218 1.00 13.30 184 VAL A O 1
ATOM 1517 N N . TRP A 1 188 ? -14.208 17.707 -12.262 1.00 13.53 185 TRP A N 1
ATOM 1518 C CA . TRP A 1 188 ? -14.196 18.803 -13.216 1.00 13.57 185 TRP A CA 1
ATOM 1519 C C . TRP A 1 188 ? -12.955 18.801 -14.108 1.00 13.73 185 TRP A C 1
ATOM 1520 O O . TRP A 1 188 ? -11.965 18.128 -13.831 1.00 12.52 185 TRP A O 1
ATOM 1531 N N . ASP A 1 189 ? -13.046 19.551 -15.199 1.00 13.77 186 ASP A N 1
ATOM 1532 C CA . ASP A 1 189 ? -11.983 19.621 -16.196 1.00 13.93 186 ASP A CA 1
ATOM 1533 C C . ASP A 1 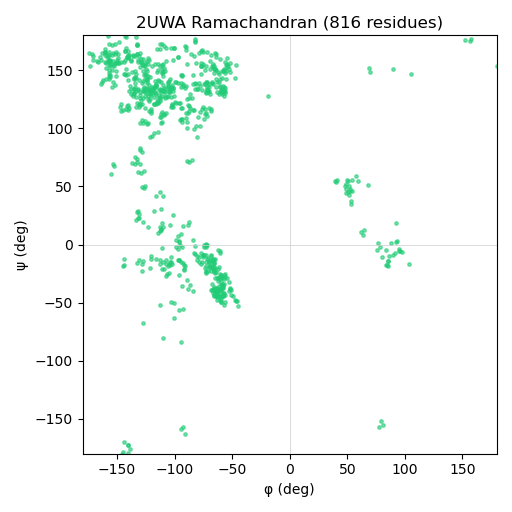189 ? -11.010 20.738 -15.829 1.00 14.02 186 ASP A C 1
ATOM 1534 O O . ASP A 1 189 ? -11.315 21.931 -15.976 1.00 13.57 186 ASP A O 1
ATOM 1539 N N . ALA A 1 190 ? -9.844 20.340 -15.338 1.00 13.89 187 ALA A N 1
ATOM 1540 C CA . ALA A 1 190 ? -8.764 21.254 -15.013 1.00 14.40 187 ALA A CA 1
ATOM 1541 C C . ALA A 1 190 ? -7.603 21.075 -16.003 1.00 14.72 187 ALA A C 1
ATOM 1542 O O . ALA A 1 190 ? -6.448 21.082 -15.600 1.00 14.29 187 ALA A O 1
ATOM 1544 N N . SER A 1 191 ? -7.910 20.911 -17.293 1.00 15.03 188 SER A N 1
ATOM 1545 C CA . SER A 1 191 ? -6.877 20.557 -18.294 1.00 15.42 188 SER A CA 1
ATOM 1546 C C . SER A 1 191 ? -5.680 21.513 -18.332 1.00 15.72 188 SER A C 1
ATOM 1547 O O . SER A 1 191 ? -4.569 21.117 -18.690 1.00 15.26 188 SER A O 1
ATOM 1550 N N . SER A 1 192 ? -5.921 22.768 -17.968 1.00 16.13 189 SER A N 1
ATOM 1551 C CA . SER A 1 192 ? -4.900 23.818 -17.957 1.00 17.21 189 SER A CA 1
ATOM 1552 C C . SER A 1 192 ? -3.620 23.441 -17.191 1.00 17.19 189 SER A C 1
ATOM 1553 O O . SER A 1 192 ? -2.503 23.796 -17.595 1.00 16.67 189 SER A O 1
ATOM 1556 N N . TRP A 1 193 ? -3.791 22.726 -16.079 1.00 17.10 190 TRP A N 1
ATOM 1557 C CA . TRP A 1 193 ? -2.684 22.470 -15.156 1.00 17.28 190 TRP A CA 1
ATOM 1558 C C . TRP A 1 193 ? -2.655 21.096 -14.472 1.00 17.15 190 TRP A C 1
ATOM 1559 O O . TRP A 1 193 ? -1.640 20.750 -13.872 1.00 17.09 190 TRP A O 1
ATOM 1570 N N . ALA A 1 194 ? -3.735 20.320 -14.540 1.00 16.94 191 ALA A N 1
ATOM 1571 C CA . ALA A 1 194 ? -3.864 19.156 -13.655 1.00 17.01 191 ALA A CA 1
ATOM 1572 C C . ALA A 1 194 ? -2.806 18.090 -13.882 1.00 16.97 191 ALA A C 1
ATOM 1573 O O . ALA A 1 194 ? -2.219 17.580 -12.924 1.00 16.40 191 ALA A O 1
ATOM 1575 N N . THR A 1 195 ? -2.546 17.757 -15.140 1.00 16.91 192 THR A N 1
ATOM 1576 C CA . THR A 1 195 ? -1.696 16.613 -15.448 1.00 17.69 192 THR A CA 1
ATOM 1577 C C . THR A 1 195 ? -0.384 17.064 -16.078 1.00 18.27 192 THR A C 1
ATOM 1578 O O . THR A 1 195 ? -0.374 17.605 -17.186 1.00 17.65 192 THR A O 1
ATOM 1582 N N . GLU A 1 196 ? 0.712 16.865 -15.347 1.00 19.13 193 GLU A N 1
ATOM 1583 C CA . GLU A 1 196 ? 2.024 17.371 -15.758 1.00 20.30 193 GLU A CA 1
ATOM 1584 C C . GLU A 1 196 ? 1.951 18.844 -16.172 1.00 20.80 193 GLU A C 1
ATOM 1585 O O . GLU A 1 196 ? 2.417 19.233 -17.249 1.00 20.46 193 GLU A O 1
ATOM 1591 N N . ASN A 1 197 ? 1.340 19.654 -15.310 1.00 21.56 194 ASN A N 1
ATOM 1592 C CA . ASN A 1 197 ? 1.206 21.093 -15.538 1.00 21.99 194 ASN A CA 1
ATOM 1593 C C . ASN A 1 197 ? 0.578 21.415 -16.907 1.00 22.08 194 ASN A C 1
ATOM 1594 O O . ASN A 1 197 ? 0.963 22.379 -17.566 1.00 22.01 194 ASN A O 1
ATOM 1599 N N . GLY A 1 198 ? -0.391 20.598 -17.320 1.00 21.49 195 GLY A N 1
ATOM 1600 C CA . GLY A 1 198 ? -1.135 20.840 -18.554 1.00 21.44 195 GLY A CA 1
ATOM 1601 C C . GLY A 1 198 ? -0.590 20.178 -19.809 1.00 21.16 195 GLY A C 1
ATOM 1602 O O . GLY A 1 198 ? -1.164 20.352 -20.884 1.00 20.46 195 GLY A O 1
ATOM 1603 N N . LYS A 1 199 ? 0.487 19.402 -19.686 1.00 21.28 196 LYS A N 1
ATOM 1604 C CA . LYS A 1 199 ? 1.061 18.700 -20.847 1.00 21.48 196 LYS A CA 1
ATOM 1605 C C . LYS A 1 199 ? 0.053 17.740 -21.470 1.00 20.87 196 LYS A C 1
ATOM 1606 O O . LYS A 1 199 ? -0.019 17.631 -22.686 1.00 20.88 196 LYS A O 1
ATOM 1612 N N . TYR A 1 200 ? -0.708 17.041 -20.629 1.00 20.21 197 TYR A N 1
ATOM 1613 C CA . TYR A 1 200 ? -1.743 16.122 -21.096 1.00 19.73 197 TYR A CA 1
ATOM 1614 C C . TYR A 1 200 ? -3.081 16.682 -20.682 1.00 19.23 197 TYR A C 1
ATOM 1615 O O . TYR A 1 200 ? -3.281 17.032 -19.511 1.00 18.72 197 TYR A O 1
ATOM 1624 N N . LYS A 1 201 ? -3.991 16.787 -21.642 1.00 18.37 198 LYS A N 1
ATOM 1625 C CA . LYS A 1 201 ? -5.281 17.433 -21.401 1.00 18.13 198 LYS A CA 1
ATOM 1626 C C . LYS A 1 201 ? -6.422 16.441 -21.542 1.00 17.12 198 LYS A C 1
ATOM 1627 O O . LYS A 1 201 ? -6.226 15.317 -22.015 1.00 16.29 198 LYS A O 1
ATOM 1633 N N . ALA A 1 202 ? -7.611 16.856 -21.106 1.00 16.47 199 ALA A N 1
ATOM 1634 C CA . ALA A 1 202 ? -8.790 16.000 -21.149 1.00 16.30 199 ALA A CA 1
ATOM 1635 C C . ALA A 1 202 ? -9.049 15.564 -22.579 1.00 16.22 199 ALA A C 1
ATOM 1636 O O . ALA A 1 202 ? -8.925 16.363 -23.513 1.00 15.85 199 ALA A O 1
ATOM 1638 N N . ASP A 1 203 ? -9.368 14.286 -22.735 1.00 15.91 200 ASP A N 1
ATOM 1639 C CA . ASP A 1 203 ? -9.730 13.711 -24.025 1.00 15.90 200 ASP A CA 1
ATOM 1640 C C . ASP A 1 203 ? -11.062 13.015 -23.816 1.00 15.76 200 ASP A C 1
ATOM 1641 O O . ASP A 1 203 ? -11.135 11.943 -23.221 1.00 15.26 200 ASP A O 1
ATOM 1646 N N . TYR A 1 204 ? -12.119 13.640 -24.312 1.00 15.54 201 TYR A N 1
ATOM 1647 C CA . TYR A 1 204 ? -13.463 13.179 -24.024 1.00 16.08 201 TYR A CA 1
ATOM 1648 C C . TYR A 1 204 ? -13.878 11.905 -24.769 1.00 16.38 201 TYR A C 1
ATOM 1649 O O . TYR A 1 204 ? -14.963 11.374 -24.536 1.00 16.26 201 TYR A O 1
ATOM 1658 N N . ARG A 1 205 ? -13.000 11.381 -25.621 1.00 16.87 202 ARG A N 1
ATOM 1659 C CA . ARG A 1 205 ? -13.196 10.045 -26.189 1.00 17.72 202 ARG A CA 1
ATOM 1660 C C . ARG A 1 205 ? -13.262 8.985 -25.093 1.00 17.11 202 ARG A C 1
ATOM 1661 O O . ARG A 1 205 ? -13.890 7.945 -25.271 1.00 16.99 202 ARG A O 1
ATOM 1669 N N . TYR A 1 206 ? -12.622 9.274 -23.959 1.00 16.58 203 TYR A N 1
ATOM 1670 C CA . TYR A 1 206 ? -12.593 8.389 -22.794 1.00 16.48 203 TYR A CA 1
ATOM 1671 C C . TYR A 1 206 ? -13.678 8.691 -21.740 1.00 16.08 203 TYR A C 1
ATOM 1672 O O . TYR A 1 206 ? -13.670 8.120 -20.647 1.00 15.40 203 TYR A O 1
ATOM 1681 N N . GLN A 1 207 ? -14.619 9.568 -22.074 1.00 15.58 204 GLN A N 1
ATOM 1682 C CA . GLN A 1 207 ? -15.691 9.936 -21.155 1.00 15.68 204 GLN A CA 1
ATOM 1683 C C . GLN A 1 207 ? -16.642 8.755 -20.949 1.00 15.33 204 GLN A C 1
ATOM 1684 O O . GLN A 1 207 ? -16.714 7.874 -21.797 1.00 15.49 204 GLN A O 1
ATOM 1690 N N . PRO A 1 208 ? -17.389 8.736 -19.833 1.00 14.93 205 PRO A N 1
ATOM 1691 C CA . PRO A 1 208 ? -17.370 9.701 -18.733 1.00 14.29 205 PRO A CA 1
ATOM 1692 C C . PRO A 1 208 ? -16.195 9.465 -17.797 1.00 13.94 205 PRO A C 1
ATOM 1693 O O . PRO A 1 208 ? -15.567 8.407 -17.853 1.00 14.11 205 PRO A O 1
ATOM 1697 N N . PHE A 1 209 ? -15.902 10.456 -16.961 1.00 12.85 206 PHE A N 1
ATOM 1698 C CA . PHE A 1 209 ? -14.856 10.353 -15.955 1.00 13.09 206 PHE A CA 1
ATOM 1699 C C . PHE A 1 209 ? -15.531 10.353 -14.595 1.00 12.78 206 PHE A C 1
ATOM 1700 O O . PHE A 1 209 ? -16.066 11.362 -14.163 1.00 13.01 206 PHE A O 1
ATOM 1708 N N . VAL A 1 210 ? -15.495 9.203 -13.939 1.00 12.80 207 VAL A N 1
ATOM 1709 C CA . VAL A 1 210 ? -16.351 8.927 -12.795 1.00 13.04 207 VAL A CA 1
ATOM 1710 C C . VAL A 1 210 ? -15.586 8.969 -11.468 1.00 12.82 207 VAL A C 1
ATOM 1711 O O . VAL A 1 210 ? -14.473 8.436 -11.352 1.00 13.54 207 VAL A O 1
ATOM 1715 N N . GLY A 1 211 ? -16.200 9.600 -10.474 1.00 12.81 208 GLY A N 1
ATOM 1716 C CA . GLY A 1 211 ? -15.727 9.560 -9.099 1.00 12.76 208 GLY A CA 1
ATOM 1717 C C . GLY A 1 211 ? -16.772 8.874 -8.242 1.00 12.85 208 GLY A C 1
ATOM 1718 O O . GLY A 1 211 ? -17.967 9.130 -8.391 1.00 12.84 208 GLY A O 1
ATOM 1719 N N . LYS A 1 212 ? -16.340 7.990 -7.352 1.00 12.76 209 LYS A N 1
ATOM 1720 C CA . LYS A 1 212 ? -17.263 7.328 -6.443 1.00 12.87 209 LYS A CA 1
ATOM 1721 C C . LYS A 1 212 ? -16.900 7.636 -4.989 1.00 12.63 209 LYS A C 1
ATOM 1722 O O . LYS A 1 212 ? -15.722 7.600 -4.622 1.00 11.88 209 LYS A O 1
ATOM 1728 N N . TYR A 1 213 ? -17.915 7.953 -4.178 1.00 12.02 210 TYR A N 1
ATOM 1729 C CA . TYR A 1 213 ? -17.728 8.345 -2.785 1.00 12.39 210 TYR A CA 1
ATOM 1730 C C . TYR A 1 213 ? -18.751 7.614 -1.913 1.00 12.60 210 TYR A C 1
ATOM 1731 O O . TYR A 1 213 ? -19.944 7.638 -2.232 1.00 12.77 210 TYR A O 1
ATOM 1740 N N . GLU A 1 214 ? -18.298 6.984 -0.830 1.00 13.02 211 GLU A N 1
ATOM 1741 C CA . GLU A 1 214 ? -19.195 6.394 0.183 1.00 13.59 211 GLU A CA 1
ATOM 1742 C C . GLU A 1 214 ? -18.627 6.500 1.596 1.00 13.41 211 GLU A C 1
ATOM 1743 O O . GLU A 1 214 ? -17.536 7.026 1.807 1.00 12.46 211 GLU A O 1
ATOM 1749 N N . ASP A 1 215 ? -19.387 5.984 2.558 1.00 13.42 212 ASP A N 1
ATOM 1750 C CA . ASP A 1 215 ? -18.955 5.942 3.947 1.00 13.98 212 ASP A CA 1
ATOM 1751 C C . ASP A 1 215 ? -18.470 7.313 4.391 1.00 13.53 212 ASP A C 1
ATOM 1752 O O . ASP A 1 215 ? -17.344 7.487 4.872 1.00 13.02 212 ASP A O 1
ATOM 1757 N N . PHE A 1 216 ? -19.349 8.290 4.210 1.00 13.24 213 PHE A N 1
ATOM 1758 C CA . PHE A 1 216 ? -19.065 9.659 4.596 1.00 13.54 213 PHE A CA 1
ATOM 1759 C C . PHE A 1 216 ? -18.961 9.752 6.100 1.00 13.51 213 PHE A C 1
ATOM 1760 O O . PHE A 1 216 ? -19.753 9.156 6.828 1.00 13.49 213 PHE A O 1
ATOM 1768 N N . LYS A 1 217 ? -17.979 10.513 6.549 1.00 13.72 214 LYS A N 1
ATOM 1769 C CA . LYS A 1 217 ? -17.728 10.711 7.959 1.00 14.04 214 LYS A CA 1
ATOM 1770 C C . LYS A 1 217 ? -17.718 12.210 8.257 1.00 13.56 214 LYS A C 1
ATOM 1771 O O . LYS A 1 217 ? -17.059 12.988 7.569 1.00 12.10 214 LYS A O 1
ATOM 1777 N N . LEU A 1 218 ? -18.513 12.595 9.252 1.00 13.63 215 LEU A N 1
ATOM 1778 C CA . LEU A 1 218 ? -18.634 13.980 9.682 1.00 14.01 215 LEU A CA 1
ATOM 1779 C C . LEU A 1 218 ? -18.570 14.024 11.201 1.00 14.36 215 LEU A C 1
ATOM 1780 O O . LEU A 1 218 ? -19.607 14.183 11.862 1.00 14.96 215 LEU A O 1
ATOM 1785 N N . GLY A 1 219 ? -17.363 13.848 11.739 1.00 13.59 216 GLY A N 1
ATOM 1786 C CA . GLY A 1 219 ? -17.108 13.919 13.184 1.00 13.69 216 GLY A CA 1
ATOM 1787 C C . GLY A 1 219 ? -16.798 15.357 13.526 1.00 13.59 216 GLY A C 1
ATOM 1788 O O . GLY A 1 219 ? -15.656 15.712 13.816 1.00 12.77 216 GLY A O 1
ATOM 1789 N N . SER A 1 220 ? -17.824 16.195 13.493 1.00 13.59 217 SER A N 1
ATOM 1790 C CA . SER A 1 220 ? -17.598 17.625 13.354 1.00 14.24 217 SER A CA 1
ATOM 1791 C C . SER A 1 220 ? -18.514 18.491 14.208 1.00 14.39 217 SER A C 1
ATOM 1792 O O . SER A 1 220 ? -19.512 18.015 14.757 1.00 15.05 217 SER A O 1
ATOM 1795 N N . CYS A 1 221 ? -18.150 19.763 14.322 1.00 14.62 218 CYS A N 1
ATOM 1796 C CA . CYS A 1 221 ? -18.919 20.731 15.088 1.00 14.84 218 CYS A CA 1
ATOM 1797 C C . CYS A 1 221 ? -19.456 21.822 14.173 1.00 14.70 218 CYS A C 1
ATOM 1798 O O . CYS A 1 221 ? -18.690 22.509 13.494 1.00 14.45 218 CYS A O 1
ATOM 1801 N N . THR A 1 222 ? -20.776 21.967 14.137 1.00 14.71 219 THR A N 1
ATOM 1802 C CA . THR A 1 222 ? -21.390 23.037 13.350 1.00 14.60 219 THR A CA 1
ATOM 1803 C C . THR A 1 222 ? -21.061 24.384 13.995 1.00 14.59 219 THR A C 1
ATOM 1804 O O . THR A 1 222 ? -20.643 24.447 15.161 1.00 13.97 219 THR A O 1
ATOM 1808 N N . VAL A 1 223 ? -21.232 25.462 13.239 1.00 14.76 220 VAL A N 1
ATOM 1809 C CA . VAL A 1 223 ? -20.782 26.782 13.691 1.00 15.01 220 VAL A CA 1
ATOM 1810 C C . VAL A 1 223 ? -21.383 27.167 15.042 1.00 15.47 220 VAL A C 1
ATOM 1811 O O . VAL A 1 223 ? -20.678 27.665 15.915 1.00 15.10 220 VAL A O 1
ATOM 1815 N N . GLU A 1 224 ? -22.676 26.916 15.209 1.00 15.56 221 GLU A N 1
ATOM 1816 C CA . GLU A 1 224 ? -23.374 27.342 16.411 1.00 15.70 221 GLU A CA 1
ATOM 1817 C C . GLU A 1 224 ? -23.655 26.212 17.400 1.00 16.21 221 GLU A C 1
ATOM 1818 O O . GLU A 1 224 ? -24.464 26.384 18.312 1.00 16.29 221 GLU A O 1
ATOM 1824 N N . ALA A 1 225 ? -22.957 25.081 17.255 1.00 16.35 222 ALA A N 1
ATOM 1825 C CA . ALA A 1 225 ? -23.043 23.989 18.233 1.00 16.94 222 ALA A CA 1
ATOM 1826 C C . ALA A 1 225 ? -22.593 24.469 19.615 1.00 17.30 222 ALA A C 1
ATOM 1827 O O . ALA A 1 225 ? -21.876 25.456 19.728 1.00 16.78 222 ALA A O 1
ATOM 1829 N N . ALA A 1 226 ? -22.984 23.755 20.668 1.00 18.23 223 ALA A N 1
ATOM 1830 C CA . ALA A 1 226 ? -22.534 24.108 22.014 1.00 18.89 223 ALA A CA 1
ATOM 1831 C C . ALA A 1 226 ? -21.016 24.095 22.110 1.00 19.70 223 ALA A C 1
ATOM 1832 O O . ALA A 1 226 ? -20.345 23.322 21.417 1.00 18.98 223 ALA A O 1
ATOM 1834 N N . SER A 1 227 ? -20.470 24.950 22.973 1.00 20.14 224 SER A N 1
ATOM 1835 C CA . SER A 1 227 ? -19.020 25.044 23.135 1.00 21.11 224 SER A CA 1
ATOM 1836 C C . SER A 1 227 ? -18.428 23.731 23.621 1.00 21.37 224 SER A C 1
ATOM 1837 O O . SER A 1 227 ? -17.228 23.493 23.473 1.00 22.56 224 SER A O 1
ATOM 1840 N N . SER A 1 228 ? -19.272 22.876 24.189 1.00 21.50 225 SER A N 1
ATOM 1841 C CA . SER A 1 228 ? -18.860 21.550 24.620 1.00 21.47 225 SER A CA 1
ATOM 1842 C C . SER A 1 228 ? -18.627 20.587 23.451 1.00 21.50 225 SER A C 1
ATOM 1843 O O . SER A 1 228 ? -18.020 19.534 23.642 1.00 21.32 225 SER A O 1
ATOM 1846 N N . CYS A 1 229 ? -19.102 20.936 22.251 1.00 21.13 226 CYS A N 1
ATOM 1847 C CA . CYS A 1 229 ? -18.838 20.126 21.063 1.00 21.31 226 CYS A CA 1
ATOM 1848 C C . CYS A 1 229 ? -17.344 20.046 20.815 1.00 21.54 226 CYS A C 1
ATOM 1849 O O . CYS A 1 229 ? -16.638 21.059 20.833 1.00 22.16 226 CYS A O 1
ATOM 1852 N N . ASN A 1 230 ? -16.857 18.833 20.604 1.00 21.56 227 ASN A N 1
ATOM 1853 C CA . ASN A 1 230 ? -15.488 18.648 20.178 1.00 21.49 227 ASN A CA 1
ATOM 1854 C C . ASN A 1 230 ? -15.478 17.830 18.900 1.00 20.87 227 ASN A C 1
ATOM 1855 O O . ASN A 1 230 ? -16.320 16.955 18.728 1.00 20.52 227 ASN A O 1
ATOM 1860 N N . PRO A 1 231 ? -14.520 18.109 18.004 1.00 20.64 228 PRO A N 1
ATOM 1861 C CA . PRO A 1 231 ? -14.380 17.272 16.815 1.00 20.31 228 PRO A CA 1
ATOM 1862 C C . PRO A 1 231 ? -13.997 15.847 17.193 1.00 19.83 228 PRO A C 1
ATOM 1863 O O . PRO A 1 231 ? -13.496 15.619 18.293 1.00 19.18 228 PRO A O 1
ATOM 1867 N N . ALA A 1 232 ? -14.214 14.908 16.279 1.00 19.38 229 ALA A N 1
ATOM 1868 C CA . ALA A 1 232 ? -13.795 13.526 16.461 1.00 19.77 229 ALA A CA 1
ATOM 1869 C C . ALA A 1 232 ? -12.327 13.488 16.844 1.00 19.57 229 ALA A C 1
ATOM 1870 O O . ALA A 1 232 ? -11.549 14.336 16.422 1.00 19.08 229 ALA A O 1
ATOM 1872 N N . SER A 1 233 ? -11.961 12.493 17.638 1.00 19.61 230 SER A N 1
ATOM 1873 C CA . SER A 1 233 ? -10.596 12.350 18.082 1.00 20.08 230 SER A CA 1
ATOM 1874 C C . SER A 1 233 ? -9.713 11.898 16.924 1.00 19.34 230 SER A C 1
ATOM 1875 O O . SER A 1 233 ? -10.126 11.082 16.112 1.00 19.57 230 SER A O 1
ATOM 1878 N N . VAL A 1 234 ? -8.515 12.459 16.856 1.00 19.05 231 VAL A N 1
ATOM 1879 C CA . VAL A 1 234 ? -7.499 12.027 15.899 1.00 19.23 231 VAL A CA 1
ATOM 1880 C C . VAL A 1 234 ? -6.514 11.045 16.563 1.00 18.33 231 VAL A C 1
ATOM 1881 O O . VAL A 1 234 ? -5.768 10.366 15.880 1.00 17.55 231 VAL A O 1
ATOM 1885 N N . SER A 1 235 ? -6.555 10.957 17.892 1.00 17.55 232 SER A N 1
ATOM 1886 C CA . SER A 1 235 ? -5.783 9.961 18.641 1.00 17.87 232 SER A CA 1
ATOM 1887 C C . SER A 1 235 ? -6.439 9.740 20.007 1.00 17.70 232 SER A C 1
ATOM 1888 O O . SER A 1 235 ? -7.231 10.563 20.437 1.00 17.21 232 SER A O 1
ATOM 1891 N N . PRO A 1 236 ? -6.122 8.629 20.687 1.00 18.32 233 PRO A N 1
ATOM 1892 C CA . PRO A 1 236 ? -6.782 8.339 21.968 1.00 18.88 233 PRO A CA 1
ATOM 1893 C C . PRO A 1 236 ? -6.620 9.416 23.036 1.00 19.41 233 PRO A C 1
ATOM 1894 O O . PRO A 1 236 ? -7.541 9.642 23.817 1.00 19.55 233 PRO A O 1
ATOM 1898 N N . TYR A 1 237 ? -5.458 10.062 23.071 1.00 19.61 234 TYR A N 1
ATOM 1899 C CA . TYR A 1 237 ? -5.147 11.045 24.107 1.00 19.86 234 TYR A CA 1
ATOM 1900 C C . TYR A 1 237 ? -5.142 12.494 23.606 1.00 20.14 234 TYR A C 1
ATOM 1901 O O . TYR A 1 237 ? -5.141 13.422 24.412 1.00 20.83 234 TYR A O 1
ATOM 1910 N N . GLY A 1 238 ? -5.149 12.690 22.292 1.00 19.94 235 GLY A N 1
ATOM 1911 C CA . GLY A 1 238 ? -5.032 14.023 21.707 1.00 20.08 235 GLY A CA 1
ATOM 1912 C C . GLY A 1 238 ? -3.640 14.194 21.130 1.00 20.04 235 GLY A C 1
ATOM 1913 O O . GLY A 1 238 ? -2.678 13.631 21.653 1.00 20.80 235 GLY A O 1
ATOM 1914 N N . GLN A 1 239 ? -3.546 14.959 20.046 1.00 19.82 236 GLN A N 1
ATOM 1915 C CA . GLN A 1 239 ? -2.301 15.174 19.300 1.00 19.54 236 GLN A CA 1
ATOM 1916 C C . GLN A 1 239 ? -1.860 13.889 18.591 1.00 18.67 236 GLN A C 1
ATOM 1917 O O . GLN A 1 239 ? -2.159 12.769 19.044 1.00 18.23 236 GLN A O 1
ATOM 1923 N N . LEU A 1 240 ? -1.151 14.045 17.476 1.00 17.39 237 LEU A N 1
ATOM 1924 C CA . LEU A 1 240 ? -0.638 12.877 16.775 1.00 16.65 237 LEU A CA 1
ATOM 1925 C C . LEU A 1 240 ? 0.308 12.114 17.691 1.00 15.62 237 LEU A C 1
ATOM 1926 O O . LEU A 1 240 ? 1.145 12.713 18.384 1.00 15.08 237 LEU A O 1
ATOM 1931 N N . SER A 1 241 ? 0.153 10.794 17.699 1.00 14.53 238 SER A N 1
ATOM 1932 C CA . SER A 1 241 ? 1.032 9.900 18.430 1.00 14.27 238 SER A CA 1
ATOM 1933 C C . SER A 1 241 ? 2.341 9.734 17.674 1.00 14.01 238 SER A C 1
ATOM 1934 O O . SER A 1 241 ? 2.444 10.057 16.486 1.00 13.02 238 SER A O 1
ATOM 1937 N N . GLN A 1 242 ? 3.330 9.180 18.360 1.00 13.97 239 GLN A N 1
ATOM 1938 C CA . GLN A 1 242 ? 4.593 8.843 17.714 1.00 13.96 239 GLN A CA 1
ATOM 1939 C C . GLN A 1 242 ? 4.396 7.887 16.540 1.00 13.89 239 GLN A C 1
ATOM 1940 O O . GLN A 1 242 ? 5.030 8.043 15.489 1.00 13.64 239 GLN A O 1
ATOM 1946 N N . GLN A 1 243 ? 3.525 6.899 16.726 1.00 13.15 240 GLN A N 1
ATOM 1947 C CA . GLN A 1 243 ? 3.208 5.936 15.668 1.00 12.96 240 GLN A CA 1
ATOM 1948 C C . GLN A 1 243 ? 2.612 6.651 14.446 1.00 12.10 240 GLN A C 1
ATOM 1949 O O . GLN A 1 243 ? 2.970 6.357 13.297 1.00 11.18 240 GLN A O 1
ATOM 1955 N N . GLN A 1 244 ? 1.687 7.573 14.691 1.00 11.55 241 GLN A N 1
ATOM 1956 C CA . GLN A 1 244 ? 1.090 8.346 13.595 1.00 11.86 241 GLN A CA 1
ATOM 1957 C C . GLN A 1 244 ? 2.143 9.191 12.880 1.00 11.75 241 GLN A C 1
ATOM 1958 O O . GLN A 1 244 ? 2.187 9.242 11.632 1.00 11.67 241 GLN A O 1
ATOM 1964 N N . VAL A 1 245 ? 3.000 9.847 13.657 1.00 11.72 242 VAL A N 1
ATOM 1965 C CA . VAL A 1 245 ? 4.064 10.663 13.074 1.00 11.75 242 VAL A CA 1
ATOM 1966 C C . VAL A 1 245 ? 5.043 9.804 12.262 1.00 11.52 242 VAL A C 1
ATOM 1967 O O . VAL A 1 245 ? 5.451 10.189 11.166 1.00 10.65 242 VAL A O 1
ATOM 1971 N N . ALA A 1 246 ? 5.403 8.640 12.789 1.00 11.58 243 ALA A N 1
ATOM 1972 C CA . ALA A 1 246 ? 6.264 7.716 12.055 1.00 11.77 243 ALA A CA 1
ATOM 1973 C C . ALA A 1 246 ? 5.663 7.310 10.695 1.00 11.86 243 ALA A C 1
ATOM 1974 O O . ALA A 1 246 ? 6.374 7.264 9.692 1.00 12.15 243 ALA A O 1
ATOM 1976 N N . ALA A 1 247 ? 4.371 6.999 10.669 1.00 11.40 244 ALA A N 1
ATOM 1977 C CA . ALA A 1 247 ? 3.705 6.618 9.413 1.00 11.60 244 ALA A CA 1
ATOM 1978 C C . ALA A 1 247 ? 3.716 7.792 8.421 1.00 11.70 244 ALA A C 1
ATOM 1979 O O . ALA A 1 247 ? 3.949 7.606 7.216 1.00 11.43 244 ALA A O 1
ATOM 1981 N N . MET A 1 248 ? 3.497 9.003 8.937 1.00 11.47 245 MET A N 1
ATOM 1982 C CA . MET A 1 248 ? 3.516 10.216 8.108 1.00 11.87 245 MET A CA 1
ATOM 1983 C C . MET A 1 248 ? 4.904 10.460 7.537 1.00 11.79 245 MET A C 1
ATOM 1984 O O . MET A 1 248 ? 5.042 10.799 6.361 1.00 11.25 245 MET A O 1
ATOM 1989 N N . GLU A 1 249 ? 5.926 10.288 8.374 1.00 11.81 246 GLU A N 1
ATOM 1990 C CA . GLU A 1 249 ? 7.314 10.459 7.929 1.00 12.99 246 GLU A CA 1
ATOM 1991 C C . GLU A 1 249 ? 7.673 9.448 6.839 1.00 12.30 246 GLU A C 1
ATOM 1992 O O . GLU A 1 249 ? 8.351 9.810 5.874 1.00 12.24 246 GLU A O 1
ATOM 1998 N N . TRP A 1 250 ? 7.179 8.212 6.976 1.00 12.17 247 TRP A N 1
ATOM 1999 C CA . TRP A 1 250 ? 7.342 7.160 5.964 1.00 12.21 247 TRP A CA 1
ATOM 2000 C C . TRP A 1 250 ? 6.708 7.543 4.620 1.00 12.15 247 TRP A C 1
ATOM 2001 O O . TRP A 1 250 ? 7.325 7.389 3.561 1.00 11.98 247 TRP A O 1
ATOM 2012 N N . VAL A 1 251 ? 5.472 8.028 4.668 1.00 11.82 248 VAL A N 1
ATOM 2013 C CA . VAL A 1 251 ? 4.791 8.501 3.457 1.00 11.81 248 VAL A CA 1
ATOM 2014 C C . VAL A 1 251 ? 5.617 9.584 2.783 1.00 11.70 248 VAL A C 1
ATOM 2015 O O . VAL A 1 251 ? 5.917 9.507 1.584 1.00 11.03 248 VAL A O 1
ATOM 2019 N N . GLN A 1 252 ? 5.997 10.594 3.554 1.00 11.81 249 GLN A N 1
ATOM 2020 C CA . GLN A 1 252 ? 6.692 11.747 2.986 1.00 12.73 249 GLN A CA 1
ATOM 2021 C C . GLN A 1 252 ? 8.077 11.373 2.446 1.00 13.08 249 GLN A C 1
ATOM 2022 O O . GLN A 1 252 ? 8.509 11.902 1.424 1.00 13.66 249 GLN A O 1
ATOM 2028 N N . LYS A 1 253 ? 8.768 10.461 3.119 1.00 13.09 250 LYS A N 1
ATOM 2029 C CA . LYS A 1 253 ? 10.090 10.039 2.670 1.00 13.46 250 LYS A CA 1
ATOM 2030 C C . LYS A 1 253 ? 10.007 9.282 1.350 1.00 13.08 250 LYS A C 1
ATOM 2031 O O . LYS A 1 253 ? 10.878 9.438 0.475 1.00 12.92 250 LYS A O 1
ATOM 2037 N N . ASN A 1 254 ? 8.964 8.466 1.213 1.00 11.95 251 ASN A N 1
ATOM 2038 C CA . ASN A 1 254 ? 8.871 7.501 0.121 1.00 12.06 251 ASN A CA 1
ATOM 2039 C C . ASN A 1 254 ? 7.916 7.876 -1.012 1.00 11.57 251 ASN A C 1
ATOM 2040 O O . ASN A 1 254 ? 7.996 7.296 -2.096 1.00 11.72 251 ASN A O 1
ATOM 2045 N N . TYR A 1 255 ? 7.011 8.821 -0.770 1.00 11.34 252 TYR A N 1
ATOM 2046 C CA . TYR A 1 255 ? 5.945 9.115 -1.745 1.00 11.31 252 TYR A CA 1
ATOM 2047 C C . TYR A 1 255 ? 5.749 10.579 -2.091 1.00 11.44 252 TYR A C 1
ATOM 2048 O O . TYR A 1 255 ? 5.083 10.889 -3.070 1.00 10.65 252 TYR A O 1
ATOM 2057 N N . MET A 1 256 ? 6.328 11.491 -1.316 1.00 11.69 253 MET A N 1
ATOM 2058 C CA . MET A 1 256 ? 6.159 12.910 -1.605 1.00 12.18 253 MET A CA 1
ATOM 2059 C C . MET A 1 256 ? 6.966 13.295 -2.842 1.00 12.57 253 MET A C 1
ATOM 2060 O O . MET A 1 256 ? 8.141 12.952 -2.957 1.00 12.24 253 MET A O 1
ATOM 2065 N N . VAL A 1 257 ? 6.314 13.975 -3.781 1.00 12.79 254 VAL A N 1
ATOM 2066 C CA . VAL A 1 257 ? 6.968 14.428 -5.012 1.00 13.14 254 VAL A CA 1
ATOM 2067 C C . VAL A 1 257 ? 7.019 15.948 -5.165 1.00 13.35 254 VAL A C 1
ATOM 2068 O O . VAL A 1 257 ? 7.730 16.459 -6.032 1.00 13.71 254 VAL A O 1
ATOM 2072 N N . TYR A 1 258 ? 6.275 16.678 -4.341 1.00 13.48 255 TYR A N 1
ATOM 2073 C CA . TYR A 1 258 ? 6.362 18.140 -4.336 1.00 13.54 255 TYR A CA 1
ATOM 2074 C C . TYR A 1 258 ? 5.980 18.681 -2.972 1.00 13.77 255 TYR A C 1
ATOM 2075 O O . TYR A 1 258 ? 5.055 18.186 -2.347 1.00 12.97 255 TYR A O 1
ATOM 2084 N N . ASN A 1 259 ? 6.712 19.695 -2.531 1.00 14.65 256 ASN A N 1
ATOM 2085 C CA . ASN A 1 259 ? 6.405 20.425 -1.317 1.00 14.78 256 ASN A CA 1
ATOM 2086 C C . ASN A 1 259 ? 6.786 21.882 -1.544 1.00 15.25 256 ASN A C 1
ATOM 2087 O O . ASN A 1 259 ? 7.969 22.185 -1.770 1.00 14.71 256 ASN A O 1
ATOM 2092 N N . TYR A 1 260 ? 5.783 22.761 -1.518 1.00 15.28 257 TYR A N 1
ATOM 2093 C CA . TYR A 1 260 ? 5.989 24.182 -1.804 1.00 16.00 257 TYR A CA 1
ATOM 2094 C C . TYR A 1 260 ? 7.121 24.770 -0.974 1.00 16.57 257 TYR A C 1
ATOM 2095 O O . TYR A 1 260 ? 7.900 25.560 -1.488 1.00 16.98 257 TYR A O 1
ATOM 2104 N N . CYS A 1 261 ? 7.229 24.365 0.292 1.00 17.36 258 CYS A N 1
ATOM 2105 C CA . CYS A 1 261 ? 8.276 24.895 1.176 1.00 18.06 258 CYS A CA 1
ATOM 2106 C C . CYS A 1 261 ? 9.693 24.533 0.737 1.00 18.72 258 CYS A C 1
ATOM 2107 O O . CYS A 1 261 ? 10.649 25.171 1.176 1.00 18.39 258 CYS A O 1
ATOM 2110 N N . ASP A 1 262 ? 9.816 23.486 -0.078 1.00 19.06 259 ASP A N 1
ATOM 2111 C CA . ASP A 1 262 ? 11.107 22.995 -0.558 1.00 19.73 259 ASP A CA 1
ATOM 2112 C C . ASP A 1 262 ? 11.455 23.473 -1.971 1.00 20.09 259 ASP A C 1
ATOM 2113 O O . ASP A 1 262 ? 12.535 23.169 -2.479 1.00 20.04 259 ASP A O 1
ATOM 2118 N N . ASP A 1 263 ? 10.547 24.213 -2.601 1.00 20.24 260 ASP A N 1
ATOM 2119 C CA . ASP A 1 263 ? 10.697 24.609 -3.998 1.00 20.79 260 ASP A CA 1
ATOM 2120 C C . ASP A 1 263 ? 11.500 25.907 -4.081 1.00 21.20 260 ASP A C 1
ATOM 2121 O O . ASP A 1 263 ? 11.019 26.944 -3.632 1.00 21.14 260 ASP A O 1
ATOM 2126 N N . PRO A 1 264 ? 12.714 25.857 -4.674 1.00 22.17 261 PRO A N 1
ATOM 2127 C CA . PRO A 1 264 ? 13.571 27.056 -4.725 1.00 22.87 261 PRO A CA 1
ATOM 2128 C C . PRO A 1 264 ? 13.079 28.171 -5.649 1.00 23.70 261 PRO A C 1
ATOM 2129 O O . PRO A 1 264 ? 13.576 29.300 -5.559 1.00 24.20 261 PRO A O 1
ATOM 2133 N N . THR A 1 265 ? 12.124 27.870 -6.523 1.00 24.16 262 THR A N 1
ATOM 2134 C CA . THR A 1 265 ? 11.495 28.892 -7.353 1.00 24.53 262 THR A CA 1
ATOM 2135 C C . THR A 1 265 ? 10.360 29.627 -6.640 1.00 24.76 262 THR A C 1
ATOM 2136 O O . THR A 1 265 ? 9.810 30.583 -7.187 1.00 24.97 262 THR A O 1
ATOM 2140 N N . ARG A 1 266 ? 9.987 29.174 -5.442 1.00 24.68 263 ARG A N 1
ATOM 2141 C CA . ARG A 1 266 ? 8.926 29.820 -4.678 1.00 24.64 263 ARG A CA 1
ATOM 2142 C C . ARG A 1 266 ? 9.501 30.823 -3.691 1.00 24.71 263 ARG A C 1
ATOM 2143 O O . ARG A 1 266 ? 10.479 30.538 -3.006 1.00 24.77 263 ARG A O 1
ATOM 2151 N N . ASP A 1 267 ? 8.879 31.994 -3.626 1.00 24.82 264 ASP A N 1
ATOM 2152 C CA . ASP A 1 267 ? 9.238 33.018 -2.653 1.00 24.86 264 ASP A CA 1
ATOM 2153 C C . ASP A 1 267 ? 8.640 32.643 -1.300 1.00 24.73 264 ASP A C 1
ATOM 2154 O O . ASP A 1 267 ? 7.453 32.857 -1.061 1.00 24.69 264 ASP A O 1
ATOM 2159 N N . HIS A 1 268 ? 9.473 32.112 -0.410 1.00 24.69 265 HIS A N 1
ATOM 2160 C CA . HIS A 1 268 ? 8.984 31.583 0.864 1.00 24.65 265 HIS A CA 1
ATOM 2161 C C . HIS A 1 268 ? 8.645 32.658 1.894 1.00 24.56 265 HIS A C 1
ATOM 2162 O O . HIS A 1 268 ? 8.081 32.345 2.941 1.00 24.54 265 HIS A O 1
ATOM 2169 N N . THR A 1 269 ? 8.967 33.919 1.606 1.00 24.45 266 THR A N 1
ATOM 2170 C CA . THR A 1 269 ? 8.558 35.012 2.499 1.00 24.36 266 THR A CA 1
ATOM 2171 C C . THR A 1 269 ? 7.039 35.207 2.472 1.00 24.06 266 THR A C 1
ATOM 2172 O O . THR A 1 269 ? 6.464 35.750 3.415 1.00 24.20 266 THR A O 1
ATOM 2176 N N . LEU A 1 270 ? 6.402 34.763 1.390 1.00 23.67 267 LEU A N 1
ATOM 2177 C CA . LEU A 1 270 ? 4.942 34.770 1.278 1.00 23.39 267 LEU A CA 1
ATOM 2178 C C . LEU A 1 270 ? 4.283 33.643 2.081 1.00 22.98 267 LEU A C 1
ATOM 2179 O O . LEU A 1 270 ? 3.074 33.664 2.301 1.00 22.88 267 LEU A O 1
ATOM 2184 N N . THR A 1 271 ? 5.074 32.659 2.503 1.00 22.45 268 THR A N 1
ATOM 2185 C CA . THR A 1 271 ? 4.566 31.526 3.261 1.00 22.03 268 THR A CA 1
ATOM 2186 C C . THR A 1 271 ? 5.423 31.307 4.505 1.00 21.73 268 THR A C 1
ATOM 2187 O O . THR A 1 271 ? 6.156 30.316 4.602 1.00 21.52 268 THR A O 1
ATOM 2191 N N . PRO A 1 272 ? 5.331 32.245 5.465 1.00 21.33 269 PRO A N 1
ATOM 2192 C CA . PRO A 1 272 ? 6.208 32.262 6.629 1.00 21.29 269 PRO A CA 1
ATOM 2193 C C . PRO A 1 272 ? 6.036 31.092 7.588 1.00 21.04 269 PRO A C 1
ATOM 2194 O O . PRO A 1 272 ? 6.891 30.892 8.445 1.00 20.57 269 PRO A O 1
ATOM 2198 N N . GLU A 1 273 ? 4.951 30.329 7.450 1.00 20.81 270 GLU A N 1
ATOM 2199 C CA . GLU A 1 273 ? 4.784 29.091 8.221 1.00 20.87 270 GLU A CA 1
ATOM 2200 C C . GLU A 1 273 ? 5.786 27.988 7.860 1.00 21.09 270 GLU A C 1
ATOM 2201 O O . GLU A 1 273 ? 5.895 26.996 8.589 1.00 21.04 270 GLU A O 1
ATOM 2207 N N . CYS A 1 274 ? 6.486 28.129 6.735 1.00 21.34 271 CYS A N 1
ATOM 2208 C CA . CYS A 1 274 ? 7.440 27.107 6.297 1.00 21.70 271 CYS A CA 1
ATOM 2209 C C . CYS A 1 274 ? 8.617 27.003 7.269 1.00 22.31 271 CYS A C 1
ATOM 2210 O O . CYS A 1 274 ? 9.048 27.991 7.873 1.00 22.49 271 CYS A O 1
ATOM 2214 N N . ALA B 1 1 ? 3.821 81.859 -18.259 1.00 27.85 -2 ALA B N 1
ATOM 2215 C CA . ALA B 1 1 ? 3.818 80.383 -18.050 1.00 27.61 -2 ALA B CA 1
ATOM 2216 C C . ALA B 1 1 ? 2.739 79.731 -18.899 1.00 27.56 -2 ALA B C 1
ATOM 2217 O O . ALA B 1 1 ? 1.616 80.238 -18.983 1.00 27.72 -2 ALA B O 1
ATOM 2219 N N . TYR B 1 2 ? 3.080 78.607 -19.523 1.00 27.54 -1 TYR B N 1
ATOM 2220 C CA . TYR B 1 2 ? 2.127 77.877 -20.360 1.00 27.51 -1 TYR B CA 1
ATOM 2221 C C . TYR B 1 2 ? 2.072 76.396 -20.003 1.00 27.31 -1 TYR B C 1
ATOM 2222 O O . TYR B 1 2 ? 2.957 75.879 -19.312 1.00 26.17 -1 TYR B O 1
ATOM 2231 N N . VAL B 1 3 ? 1.021 75.727 -20.480 1.00 27.21 0 VAL B N 1
ATOM 2232 C CA . VAL B 1 3 ? 0.829 74.299 -20.233 1.00 27.33 0 VAL B CA 1
ATOM 2233 C C . VAL B 1 3 ? 1.776 73.478 -21.109 1.00 27.39 0 VAL B C 1
ATOM 2234 O O . VAL B 1 3 ? 1.859 73.632 -22.326 1.00 27.32 0 VAL B O 1
ATOM 2238 N N . GLN B 1 4 ? 2.996 72.410 -19.186 1.00 21.32 1 GLN B N 1
ATOM 2239 C CA . GLN B 1 4 ? 3.771 71.879 -20.332 1.00 20.69 1 GLN B CA 1
ATOM 2240 C C . GLN B 1 4 ? 3.370 70.417 -20.498 1.00 20.44 1 GLN B C 1
ATOM 2241 O O . GLN B 1 4 ? 3.159 69.718 -19.501 1.00 20.87 1 GLN B O 1
ATOM 2247 N N . GLY B 1 5 ? 3.204 69.977 -21.745 1.00 19.55 2 GLY B N 1
ATOM 2248 C CA . GLY B 1 5 ? 2.781 68.604 -22.026 1.00 19.00 2 GLY B CA 1
ATOM 2249 C C . GLY B 1 5 ? 3.487 68.045 -23.243 1.00 18.41 2 GLY B C 1
ATOM 2250 O O . GLY B 1 5 ? 4.307 68.737 -23.853 1.00 18.59 2 GLY B O 1
ATOM 2251 N N . PRO B 1 6 ? 3.201 66.779 -23.591 1.00 17.77 3 PRO B N 1
ATOM 2252 C CA . PRO B 1 6 ? 3.854 66.189 -24.751 1.00 17.31 3 PRO B CA 1
ATOM 2253 C C . PRO B 1 6 ? 3.439 66.881 -26.040 1.00 16.50 3 PRO B C 1
ATOM 2254 O O . PRO B 1 6 ? 2.329 67.404 -26.120 1.00 16.59 3 PRO B O 1
ATOM 2258 N N . PRO B 1 7 ? 4.328 66.887 -27.045 1.00 15.82 4 PRO B N 1
ATOM 2259 C CA . PRO B 1 7 ? 3.929 67.400 -28.345 1.00 15.69 4 PRO B CA 1
ATOM 2260 C C . PRO B 1 7 ? 2.826 66.518 -28.906 1.00 15.17 4 PRO B C 1
ATOM 2261 O O . PRO B 1 7 ? 2.771 65.321 -28.586 1.00 15.62 4 PRO B O 1
ATOM 2265 N N . SER B 1 8 ? 1.947 67.101 -29.715 1.00 14.67 5 SER B N 1
ATOM 2266 C CA . SER B 1 8 ? 0.831 66.355 -30.267 1.00 14.45 5 SER B CA 1
ATOM 2267 C C . SER B 1 8 ? 1.355 65.173 -31.074 1.00 13.90 5 SER B C 1
ATOM 2268 O O . SER B 1 8 ? 2.273 65.345 -31.883 1.00 14.31 5 SER B O 1
ATOM 2271 N N . PRO B 1 9 ? 0.783 63.975 -30.857 1.00 13.73 6 PRO B N 1
ATOM 2272 C CA . PRO B 1 9 ? 1.134 62.825 -31.683 1.00 13.52 6 PRO B CA 1
ATOM 2273 C C . PRO B 1 9 ? 0.588 62.911 -33.119 1.00 13.36 6 PRO B C 1
ATOM 2274 O O . PRO B 1 9 ? 0.958 62.089 -33.954 1.00 13.45 6 PRO B O 1
ATOM 2278 N N . GLY B 1 10 ? -0.310 63.861 -33.387 1.00 13.12 7 GLY B N 1
ATOM 2279 C CA . GLY B 1 10 ? -0.781 64.132 -34.747 1.00 13.15 7 GLY B CA 1
ATOM 2280 C C . GLY B 1 10 ? -1.773 63.128 -35.320 1.00 12.64 7 GLY B C 1
ATOM 2281 O O . GLY B 1 10 ? -2.269 63.308 -36.436 1.00 12.45 7 GLY B O 1
ATOM 2282 N N . TYR B 1 11 ? -2.044 62.065 -34.570 1.00 12.39 8 TYR B N 1
ATOM 2283 C CA . TYR B 1 11 ? -3.063 61.068 -34.921 1.00 12.42 8 TYR B CA 1
ATOM 2284 C C . TYR B 1 11 ? -3.592 60.494 -33.605 1.00 12.56 8 TYR B C 1
ATOM 2285 O O . TYR B 1 11 ? -2.826 60.348 -32.648 1.00 11.93 8 TYR B O 1
ATOM 2294 N N . TYR B 1 12 ? -4.883 60.163 -33.563 1.00 12.95 9 TYR B N 1
ATOM 2295 C CA . TYR B 1 12 ? -5.566 59.826 -32.303 1.00 13.43 9 TYR B CA 1
ATOM 2296 C C . TYR B 1 12 ? -6.314 58.498 -32.394 1.00 13.30 9 TYR B C 1
ATOM 2297 O O . TYR B 1 12 ? -7.523 58.489 -32.585 1.00 13.34 9 TYR B O 1
ATOM 2306 N N . PRO B 1 13 ? -5.583 57.369 -32.267 1.00 13.50 10 PRO B N 1
ATOM 2307 C CA . PRO B 1 13 ? -6.161 56.032 -32.421 1.00 13.53 10 PRO B CA 1
ATOM 2308 C C . PRO B 1 13 ? -7.456 55.840 -31.642 1.00 13.75 10 PRO B C 1
ATOM 2309 O O . PRO B 1 13 ? -8.440 55.352 -32.204 1.00 13.95 10 PRO B O 1
ATOM 2313 N N . SER B 1 14 ? -7.464 56.242 -30.372 1.00 14.09 11 SER B N 1
ATOM 2314 C CA . SER B 1 14 ? -8.636 56.042 -29.510 1.00 14.43 11 SER B CA 1
ATOM 2315 C C . SER B 1 14 ? -9.911 56.674 -30.067 1.00 15.07 11 SER B C 1
ATOM 2316 O O . SER B 1 14 ? -11.005 56.131 -29.882 1.00 15.62 11 SER B O 1
ATOM 2319 N N . SER B 1 15 ? -9.760 57.808 -30.753 1.00 15.07 12 SER B N 1
ATOM 2320 C CA . SER B 1 15 ? -10.888 58.565 -31.303 1.00 15.38 12 SER B CA 1
ATOM 2321 C C . SER B 1 15 ? -11.509 57.898 -32.532 1.00 15.09 12 SER B C 1
ATOM 2322 O O . SER B 1 15 ? -12.638 58.219 -32.919 1.00 14.77 12 SER B O 1
ATOM 2325 N N . GLN B 1 16 ? -10.747 57.014 -33.166 1.00 15.02 13 GLN B N 1
ATOM 2326 C CA . GLN B 1 16 ? -11.182 56.352 -34.387 1.00 15.07 13 GLN B CA 1
ATOM 2327 C C . GLN B 1 16 ? -11.776 54.974 -34.117 1.00 15.21 13 GLN B C 1
ATOM 2328 O O . GLN B 1 16 ? -12.268 54.331 -35.031 1.00 14.98 13 GLN B O 1
ATOM 2334 N N . ILE B 1 17 ? -11.741 54.537 -32.858 1.00 15.55 14 ILE B N 1
ATOM 2335 C CA . ILE B 1 17 ? -12.257 53.233 -32.462 1.00 15.96 14 ILE B CA 1
ATOM 2336 C C . ILE B 1 17 ? -13.507 53.446 -31.611 1.00 16.28 14 ILE B C 1
ATOM 2337 O O . ILE B 1 17 ? -13.505 54.271 -30.695 1.00 15.92 14 ILE B O 1
ATOM 2342 N N . THR B 1 18 ? -14.570 52.700 -31.913 1.00 17.15 15 THR B N 1
ATOM 2343 C CA . THR B 1 18 ? -15.852 52.859 -31.224 1.00 17.64 15 THR B CA 1
ATOM 2344 C C . THR B 1 18 ? -15.730 52.519 -29.735 1.00 17.87 15 THR B C 1
ATOM 2345 O O . THR B 1 18 ? -15.157 51.492 -29.378 1.00 18.29 15 THR B O 1
ATOM 2349 N N . SER B 1 19 ? -16.247 53.395 -28.876 1.00 18.14 16 SER B N 1
ATOM 2350 C CA . SER B 1 19 ? -16.293 53.130 -27.435 1.00 18.45 16 SER B CA 1
ATOM 2351 C C . SER B 1 19 ? -17.379 52.095 -27.176 1.00 18.47 16 SER B C 1
ATOM 2352 O O . SER B 1 19 ? -18.452 52.156 -27.776 1.00 18.48 16 SER B O 1
ATOM 2355 N N . LEU B 1 20 ? -17.107 51.131 -26.307 1.00 18.53 17 LEU B N 1
ATOM 2356 C CA . LEU B 1 20 ? -18.150 50.195 -25.908 1.00 18.50 17 LEU B CA 1
ATOM 2357 C C . LEU B 1 20 ? -18.324 50.176 -24.396 1.00 17.97 17 LEU B C 1
ATOM 2358 O O . LEU B 1 20 ? -17.447 50.618 -23.650 1.00 18.10 17 LEU B O 1
ATOM 2363 N N . GLY B 1 21 ? -19.502 49.728 -23.972 1.00 17.59 18 GLY B N 1
ATOM 2364 C CA . GLY B 1 21 ? -19.823 49.578 -22.560 1.00 17.22 18 GLY B CA 1
ATOM 2365 C C . GLY B 1 21 ? -19.235 48.268 -22.078 1.00 16.83 18 GLY B C 1
ATOM 2366 O O . GLY B 1 21 ? -19.005 47.356 -22.865 1.00 16.49 18 GLY B O 1
ATOM 2367 N N . PHE B 1 22 ? -19.002 48.186 -20.775 1.00 16.40 19 PHE B N 1
ATOM 2368 C CA . PHE B 1 22 ? -18.382 47.028 -20.152 1.00 16.43 19 PHE B CA 1
ATOM 2369 C C . PHE B 1 22 ? -18.958 45.685 -20.603 1.00 16.38 19 PHE B C 1
ATOM 2370 O O . PHE B 1 22 ? -18.213 44.766 -20.944 1.00 15.97 19 PHE B O 1
ATOM 2378 N N . ASP B 1 23 ? -20.284 45.575 -20.585 1.00 16.45 20 ASP B N 1
ATOM 2379 C CA . ASP B 1 23 ? -20.966 44.294 -20.828 1.00 17.11 20 ASP B CA 1
ATOM 2380 C C . ASP B 1 23 ? -20.846 43.822 -22.269 1.00 17.26 20 ASP B C 1
ATOM 2381 O O . ASP B 1 23 ? -21.066 42.641 -22.561 1.00 17.60 20 ASP B O 1
ATOM 2386 N N . GLN B 1 24 ? -20.511 44.743 -23.167 1.00 17.34 21 GLN B N 1
ATOM 2387 C CA . GLN B 1 24 ? -20.253 44.394 -24.556 1.00 17.49 21 GLN B CA 1
ATOM 2388 C C . GLN B 1 24 ? -18.934 43.623 -24.755 1.00 17.44 21 GLN B C 1
ATOM 2389 O O . GLN B 1 24 ? -18.784 42.914 -25.754 1.00 17.78 21 GLN B O 1
ATOM 2395 N N . GLY B 1 25 ? -17.990 43.754 -23.821 1.00 16.80 22 GLY B N 1
ATOM 2396 C CA . GLY B 1 25 ? -16.668 43.133 -23.981 1.00 16.45 22 GLY B CA 1
ATOM 2397 C C . GLY B 1 25 ? -16.158 42.271 -22.844 1.00 15.97 22 GLY B C 1
ATOM 2398 O O . GLY B 1 25 ? -15.231 41.486 -23.039 1.00 15.99 22 GLY B O 1
ATOM 2399 N N . TYR B 1 26 ? -16.757 42.408 -21.662 1.00 15.97 23 TYR B N 1
ATOM 2400 C CA . TYR B 1 26 ? -16.160 41.900 -20.428 1.00 15.51 23 TYR B CA 1
ATOM 2401 C C . TYR B 1 26 ? -17.175 41.302 -19.457 1.00 15.54 23 TYR B C 1
ATOM 2402 O O . TYR B 1 26 ? -18.373 41.580 -19.529 1.00 15.08 23 TYR B O 1
ATOM 2411 N N . THR B 1 27 ? -16.658 40.499 -18.533 1.00 15.50 24 THR B N 1
ATOM 2412 C CA . THR B 1 27 ? -17.440 39.920 -17.450 1.00 15.92 24 THR B CA 1
ATOM 2413 C C . THR B 1 27 ? -16.583 39.948 -16.190 1.00 15.44 24 THR B C 1
ATOM 2414 O O . THR B 1 27 ? -15.355 40.077 -16.269 1.00 15.31 24 THR B O 1
ATOM 2418 N N . ASN B 1 28 ? -17.217 39.821 -15.029 1.00 15.40 25 ASN B N 1
ATOM 2419 C CA . ASN B 1 28 ? -16.470 39.718 -13.793 1.00 15.56 25 ASN B CA 1
ATOM 2420 C C . ASN B 1 28 ? -15.591 38.467 -13.754 1.00 15.55 25 ASN B C 1
ATOM 2421 O O . ASN B 1 28 ? -15.996 37.391 -14.202 1.00 15.92 25 ASN B O 1
ATOM 2426 N N . LEU B 1 29 ? -14.386 38.628 -13.219 1.00 15.89 26 LEU B N 1
ATOM 2427 C CA . LEU B 1 29 ? -13.456 37.529 -13.011 1.00 16.22 26 LEU B CA 1
ATOM 2428 C C . LEU B 1 29 ? -13.515 37.099 -11.547 1.00 15.97 26 LEU B C 1
ATOM 2429 O O . LEU B 1 29 ? -13.667 35.915 -11.245 1.00 16.21 26 LEU B O 1
ATOM 2434 N N . TRP B 1 30 ? -13.394 38.064 -10.642 1.00 15.83 27 TRP B N 1
ATOM 2435 C CA . TRP B 1 30 ? -13.379 37.777 -9.209 1.00 16.23 27 TRP B CA 1
ATOM 2436 C C . TRP B 1 30 ? -13.921 38.974 -8.429 1.00 15.79 27 TRP B C 1
ATOM 2437 O O . TRP B 1 30 ? -13.906 40.093 -8.920 1.00 15.58 27 TRP B O 1
ATOM 2448 N N . GLY B 1 31 ? -14.424 38.720 -7.227 1.00 15.27 28 GLY B N 1
ATOM 2449 C CA . GLY B 1 31 ? -15.049 39.766 -6.417 1.00 15.22 28 GLY B CA 1
ATOM 2450 C C . GLY B 1 31 ? -16.211 40.466 -7.107 1.00 15.00 28 GLY B C 1
ATOM 2451 O O . GLY B 1 31 ? -16.182 41.681 -7.275 1.00 14.84 28 GLY B O 1
ATOM 2452 N N . PRO B 1 32 ? -17.254 39.708 -7.499 1.00 15.06 29 PRO B N 1
ATOM 2453 C CA . PRO B 1 32 ? -18.401 40.305 -8.202 1.00 14.99 29 PRO B CA 1
ATOM 2454 C C . PRO B 1 32 ? -19.148 41.347 -7.360 1.00 15.13 29 PRO B C 1
ATOM 2455 O O . PRO B 1 32 ? -19.691 42.313 -7.900 1.00 15.08 29 PRO B O 1
ATOM 2459 N N . GLN B 1 33 ? -19.154 41.155 -6.044 1.00 14.98 30 GLN B N 1
ATOM 2460 C CA . GLN B 1 33 ? -19.799 42.097 -5.126 1.00 15.00 30 GLN B CA 1
ATOM 2461 C C . GLN B 1 33 ? -19.092 43.457 -5.048 1.00 15.06 30 GLN B C 1
ATOM 2462 O O . GLN B 1 33 ? -19.638 44.399 -4.486 1.00 14.09 30 GLN B O 1
ATOM 2468 N N . HIS B 1 34 ? -17.874 43.532 -5.586 1.00 15.06 31 HIS B N 1
ATOM 2469 C CA . HIS B 1 34 ? -17.097 44.768 -5.654 1.00 15.48 31 HIS B CA 1
ATOM 2470 C C . HIS B 1 34 ? -16.957 45.228 -7.114 1.00 15.89 31 HIS B C 1
ATOM 2471 O O . HIS B 1 34 ? -15.948 45.823 -7.483 1.00 16.14 31 HIS B O 1
ATOM 2478 N N . GLN B 1 35 ? -17.957 44.921 -7.937 1.00 16.47 32 GLN B N 1
ATOM 2479 C CA . GLN B 1 35 ? -18.013 45.364 -9.332 1.00 16.94 32 GLN B CA 1
ATOM 2480 C C . GLN B 1 35 ? -19.375 45.981 -9.579 1.00 17.50 32 GLN B C 1
ATOM 2481 O O . GLN B 1 35 ? -20.398 45.364 -9.277 1.00 17.58 32 GLN B O 1
ATOM 2487 N N . ARG B 1 36 ? -19.386 47.195 -10.123 1.00 18.31 33 ARG B N 1
ATOM 2488 C CA . ARG B 1 36 ? -20.623 47.887 -10.447 1.00 18.68 33 ARG B CA 1
ATOM 2489 C C . ARG B 1 36 ? -20.504 48.474 -11.842 1.00 18.28 33 ARG B C 1
ATOM 2490 O O . ARG B 1 36 ? -19.504 49.119 -12.161 1.00 17.60 33 ARG B O 1
ATOM 2498 N N . VAL B 1 37 ? -21.532 48.251 -12.658 1.00 18.40 34 VAL B N 1
ATOM 2499 C CA . VAL B 1 37 ? -21.606 48.814 -13.997 1.00 18.51 34 VAL B CA 1
ATOM 2500 C C . VAL B 1 37 ? -22.794 49.778 -14.063 1.00 18.77 34 VAL B C 1
ATOM 2501 O O . VAL B 1 37 ? -23.929 49.396 -13.775 1.00 18.83 34 VAL B O 1
ATOM 2505 N N . ASP B 1 38 ? -22.517 51.021 -14.443 1.00 19.12 35 ASP B N 1
ATOM 2506 C CA . ASP B 1 38 ? -23.529 52.065 -14.551 1.00 19.69 35 ASP B CA 1
ATOM 2507 C C . ASP B 1 38 ? -23.471 52.669 -15.938 1.00 19.81 35 ASP B C 1
ATOM 2508 O O . ASP B 1 38 ? -22.539 53.409 -16.261 1.00 19.85 35 ASP B O 1
ATOM 2513 N N . GLN B 1 39 ? -24.459 52.328 -16.762 1.00 19.87 36 GLN B N 1
ATOM 2514 C CA . GLN B 1 39 ? -24.513 52.777 -18.147 1.00 19.80 36 GLN B CA 1
ATOM 2515 C C . GLN B 1 39 ? -23.225 52.442 -18.903 1.00 19.13 36 GLN B C 1
ATOM 2516 O O . GLN B 1 39 ? -22.674 53.288 -19.603 1.00 18.79 36 GLN B O 1
ATOM 2522 N N . GLY B 1 40 ? -22.746 51.208 -18.744 1.00 18.38 37 GLY B N 1
ATOM 2523 C CA . GLY B 1 40 ? -21.511 50.771 -19.385 1.00 18.21 37 GLY B CA 1
ATOM 2524 C C . GLY B 1 40 ? -20.207 51.182 -18.712 1.00 17.70 37 GLY B C 1
ATOM 2525 O O . GLY B 1 40 ? -19.142 50.677 -19.086 1.00 17.71 37 GLY B O 1
ATOM 2526 N N . SER B 1 41 ? -20.272 52.085 -17.728 1.00 17.29 38 SER B N 1
ATOM 2527 C CA . SER B 1 41 ? -19.086 52.521 -16.988 1.00 17.05 38 SER B CA 1
ATOM 2528 C C . SER B 1 41 ? -18.872 51.656 -15.757 1.00 16.65 38 SER B C 1
ATOM 2529 O O . SER B 1 41 ? -19.806 51.395 -14.997 1.00 16.95 38 SER B O 1
ATOM 2532 N N . LEU B 1 42 ? -17.620 51.255 -15.562 1.00 16.14 39 LEU B N 1
ATOM 2533 C CA . LEU B 1 42 ? -17.232 50.238 -14.590 1.00 15.84 39 LEU B CA 1
ATOM 2534 C C . LEU B 1 42 ? -16.648 50.893 -13.354 1.00 15.14 39 LEU B C 1
ATOM 2535 O O . LEU B 1 42 ? -15.788 51.765 -13.459 1.00 14.91 39 LEU B O 1
ATOM 2540 N N . THR B 1 43 ? -17.116 50.461 -12.187 1.00 14.91 40 THR B N 1
ATOM 2541 C CA . THR B 1 43 ? -16.472 50.781 -10.917 1.00 14.85 40 THR B CA 1
ATOM 2542 C C . THR B 1 43 ? -16.111 49.465 -10.210 1.00 14.60 40 THR B C 1
ATOM 2543 O O . THR B 1 43 ? -16.969 48.611 -9.988 1.00 14.68 40 THR B O 1
ATOM 2547 N N . ILE B 1 44 ? -14.833 49.290 -9.889 1.00 14.35 41 ILE B N 1
ATOM 2548 C CA . ILE B 1 44 ? -14.391 48.119 -9.139 1.00 14.70 41 ILE B CA 1
ATOM 2549 C C . ILE B 1 44 ? -13.594 48.587 -7.937 1.00 14.43 41 ILE B C 1
ATOM 2550 O O . ILE B 1 44 ? -12.975 49.647 -7.985 1.00 14.32 41 ILE B O 1
ATOM 2555 N N . TRP B 1 45 ? -13.629 47.831 -6.842 1.00 13.95 42 TRP B N 1
ATOM 2556 C CA . TRP B 1 45 ? -12.927 48.296 -5.659 1.00 13.84 42 TRP B CA 1
ATOM 2557 C C . TRP B 1 45 ? -12.370 47.218 -4.765 1.00 13.46 42 TRP B C 1
ATOM 2558 O O . TRP B 1 45 ? -12.825 46.078 -4.779 1.00 13.19 42 TRP B O 1
ATOM 2569 N N . LEU B 1 46 ? -11.349 47.613 -4.015 1.00 13.49 43 LEU B N 1
ATOM 2570 C CA . LEU B 1 46 ? -10.680 46.769 -3.048 1.00 13.66 43 LEU B CA 1
ATOM 2571 C C . LEU B 1 46 ? -10.939 47.296 -1.650 1.00 13.72 43 LEU B C 1
ATOM 2572 O O . LEU B 1 46 ? -10.792 48.492 -1.392 1.00 13.81 43 LEU B O 1
ATOM 2577 N N . ASP B 1 47 ? -11.289 46.394 -0.743 1.00 13.77 44 ASP B N 1
ATOM 2578 C CA . ASP B 1 47 ? -11.260 46.704 0.673 1.00 14.00 44 ASP B CA 1
ATOM 2579 C C . ASP B 1 47 ? -10.823 45.458 1.439 1.00 14.04 44 ASP B C 1
ATOM 2580 O O . ASP B 1 47 ? -10.372 44.477 0.831 1.00 13.63 44 ASP B O 1
ATOM 2585 N N . SER B 1 48 ? -10.938 45.473 2.758 1.00 14.23 45 SER B N 1
ATOM 2586 C CA . SER B 1 48 ? -10.383 44.387 3.555 1.00 14.22 45 SER B CA 1
ATOM 2587 C C . SER B 1 48 ? -11.138 43.057 3.347 1.00 14.10 45 SER B C 1
ATOM 2588 O O . SER B 1 48 ? -10.680 42.023 3.815 1.00 14.68 45 SER B O 1
ATOM 2591 N N . THR B 1 49 ? -12.283 43.093 2.657 1.00 14.06 46 THR B N 1
ATOM 2592 C CA . THR B 1 49 ? -13.096 41.902 2.396 1.00 13.99 46 THR B CA 1
ATOM 2593 C C . THR B 1 49 ? -12.851 41.250 1.031 1.00 13.94 46 THR B C 1
ATOM 2594 O O . THR B 1 49 ? -13.085 40.052 0.886 1.00 14.08 46 THR B O 1
ATOM 2598 N N . SER B 1 50 ? -12.401 42.024 0.041 1.00 13.61 47 SER B N 1
ATOM 2599 C CA . SER B 1 50 ? -12.082 41.493 -1.295 1.00 13.46 47 SER B CA 1
ATOM 2600 C C . SER B 1 50 ? -11.595 42.611 -2.207 1.00 13.26 47 SER B C 1
ATOM 2601 O O . SER B 1 50 ? -11.948 43.772 -2.018 1.00 12.40 47 SER B O 1
ATOM 2604 N N . GLY B 1 51 ? -10.787 42.247 -3.197 1.00 13.18 48 GLY B N 1
ATOM 2605 C CA . GLY B 1 51 ? -10.540 43.110 -4.353 1.00 12.87 48 GLY B CA 1
ATOM 2606 C C . GLY B 1 51 ? -11.558 42.776 -5.434 1.00 12.93 48 GLY B C 1
ATOM 2607 O O . GLY B 1 51 ? -12.583 42.149 -5.160 1.00 12.33 48 GLY B O 1
ATOM 2608 N N . SER B 1 52 ? -11.295 43.199 -6.665 1.00 12.75 49 SER B N 1
ATOM 2609 C CA . SER B 1 52 ? -12.162 42.826 -7.782 1.00 12.98 49 SER B CA 1
ATOM 2610 C C . SER B 1 52 ? -11.405 42.884 -9.089 1.00 13.28 49 SER B C 1
ATOM 2611 O O . SER B 1 52 ? -10.394 43.578 -9.205 1.00 13.02 49 SER B O 1
ATOM 2614 N N . GLY B 1 53 ? -11.879 42.112 -10.061 1.00 13.18 50 GLY B N 1
ATOM 2615 C CA . GLY B 1 53 ? -11.289 42.125 -11.388 1.00 13.31 50 GLY B CA 1
ATOM 2616 C C . GLY B 1 53 ? -12.233 41.570 -12.418 1.00 13.38 50 GLY B C 1
ATOM 2617 O O . GLY B 1 53 ? -13.204 40.874 -12.081 1.00 14.33 50 GLY B O 1
ATOM 2618 N N . PHE B 1 54 ? -11.929 41.866 -13.677 1.00 13.57 51 PHE B N 1
ATOM 2619 C CA . PHE B 1 54 ? -12.764 41.483 -14.803 1.00 13.92 51 PHE B CA 1
ATOM 2620 C C . PHE B 1 54 ? -11.926 40.870 -15.914 1.00 13.99 51 PHE B C 1
ATOM 2621 O O . PHE B 1 54 ? -10.709 41.017 -15.931 1.00 14.10 51 PHE B O 1
ATOM 2629 N N . LYS B 1 55 ? -12.596 40.189 -16.836 1.00 14.08 52 LYS B N 1
ATOM 2630 C CA . LYS B 1 55 ? -11.940 39.460 -17.909 1.00 14.63 52 LYS B CA 1
ATOM 2631 C C . LYS B 1 55 ? -12.740 39.630 -19.195 1.00 14.28 52 LYS B C 1
ATOM 2632 O O . LYS B 1 55 ? -13.966 39.728 -19.152 1.00 14.43 52 LYS B O 1
ATOM 2638 N N . SER B 1 56 ? -12.052 39.670 -20.333 1.00 14.33 53 SER B N 1
ATOM 2639 C CA . SER B 1 56 ? -12.724 39.747 -21.623 1.00 14.57 53 SER B CA 1
ATOM 2640 C C . SER B 1 56 ? -13.565 38.509 -21.892 1.00 14.68 53 SER B C 1
ATOM 2641 O O . SER B 1 56 ? -13.170 37.390 -21.553 1.00 14.72 53 SER B O 1
ATOM 2644 N N . ILE B 1 57 ? -14.723 38.718 -22.517 1.00 15.02 54 ILE B N 1
ATOM 2645 C CA . ILE B 1 57 ? -15.574 37.618 -22.972 1.00 15.37 54 ILE B CA 1
ATOM 2646 C C . ILE B 1 57 ? -14.829 36.761 -24.005 1.00 15.65 54 ILE B C 1
ATOM 2647 O O . ILE B 1 57 ? -14.967 35.538 -24.012 1.00 15.93 54 ILE B O 1
ATOM 2652 N N . ASN B 1 58 ? -14.018 37.416 -24.838 1.00 15.87 55 ASN B N 1
ATOM 2653 C CA . ASN B 1 58 ? -13.318 36.778 -25.954 1.00 16.05 55 ASN B CA 1
ATOM 2654 C C . ASN B 1 58 ? -11.800 36.667 -25.772 1.00 15.95 55 ASN B C 1
ATOM 2655 O O . ASN B 1 58 ? -11.182 37.448 -25.039 1.00 15.82 55 ASN B O 1
ATOM 2660 N N . ARG B 1 59 ? -11.218 35.690 -26.464 1.00 15.91 56 ARG B N 1
ATOM 2661 C CA . ARG B 1 59 ? -9.768 35.568 -26.614 1.00 16.38 56 ARG B CA 1
ATOM 2662 C C . ARG B 1 59 ? -9.354 36.254 -27.891 1.00 15.93 56 ARG B C 1
ATOM 2663 O O . ARG B 1 59 ? -10.061 36.154 -28.894 1.00 16.08 56 ARG B O 1
ATOM 2671 N N . TYR B 1 60 ? -8.174 36.866 -27.882 1.00 15.47 57 TYR B N 1
ATOM 2672 C CA . TYR B 1 60 ? -7.695 37.642 -29.025 1.00 15.13 57 TYR B CA 1
ATOM 2673 C C . TYR B 1 60 ? -6.338 37.186 -29.548 1.00 15.02 57 TYR B C 1
ATOM 2674 O O . TYR B 1 60 ? -5.490 36.716 -28.793 1.00 15.51 57 TYR B O 1
ATOM 2683 N N . ARG B 1 61 ? -6.134 37.346 -30.853 1.00 15.07 58 ARG B N 1
ATOM 2684 C CA . ARG B 1 61 ? -4.834 37.095 -31.463 1.00 14.97 58 ARG B CA 1
ATOM 2685 C C . ARG B 1 61 ? -4.068 38.388 -31.795 1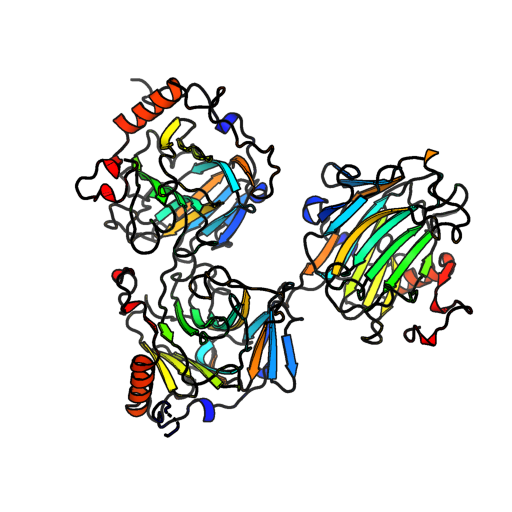.00 14.50 58 ARG B C 1
ATOM 2686 O O . ARG B 1 61 ? -2.866 38.345 -32.049 1.00 14.44 58 ARG B O 1
ATOM 2694 N N . SER B 1 62 ? -4.765 39.521 -31.782 1.00 14.07 59 SER B N 1
ATOM 2695 C CA . SER B 1 62 ? -4.162 40.838 -31.990 1.00 14.15 59 SER B CA 1
ATOM 2696 C C . SER B 1 62 ? -5.188 41.918 -31.715 1.00 13.97 59 SER B C 1
ATOM 2697 O O . SER B 1 62 ? -6.385 41.642 -31.700 1.00 14.36 59 SER B O 1
ATOM 2700 N N . GLY B 1 63 ? -4.735 43.154 -31.537 1.00 13.67 60 GLY B N 1
ATOM 2701 C CA . GLY B 1 63 ? -5.669 44.268 -31.404 1.00 13.70 60 GLY B CA 1
ATOM 2702 C C . GLY B 1 63 ? -5.170 45.507 -30.691 1.00 13.52 60 GLY B C 1
ATOM 2703 O O . GLY B 1 63 ? -4.044 45.556 -30.203 1.00 13.99 60 GLY B O 1
ATOM 2704 N N . TYR B 1 64 ? -6.028 46.521 -30.689 1.00 13.26 61 TYR B N 1
ATOM 2705 C CA . TYR B 1 64 ? -5.884 47.692 -29.842 1.00 12.87 61 TYR B CA 1
ATOM 2706 C C . TYR B 1 64 ? -6.858 47.499 -28.688 1.00 12.49 61 TYR B C 1
ATOM 2707 O O . TYR B 1 64 ? -8.069 47.350 -28.895 1.00 12.33 61 TYR B O 1
ATOM 2716 N N . PHE B 1 65 ? -6.314 47.485 -27.478 1.00 12.44 62 PHE B N 1
ATOM 2717 C CA . PHE B 1 65 ? -7.075 47.224 -26.269 1.00 12.13 62 PHE B CA 1
ATOM 2718 C C . PHE B 1 65 ? -6.934 48.432 -25.365 1.00 12.27 62 PHE B C 1
ATOM 2719 O O . PHE B 1 65 ? -5.835 48.716 -24.884 1.00 12.26 62 PHE B O 1
ATOM 2727 N N . GLY B 1 66 ? -8.032 49.153 -25.154 1.00 12.67 63 GLY B N 1
ATOM 2728 C CA . GLY B 1 66 ? -7.975 50.408 -24.422 1.00 12.55 63 GLY B CA 1
ATOM 2729 C C . GLY B 1 66 ? -9.133 50.656 -23.479 1.00 12.66 63 GLY B C 1
ATOM 2730 O O . GLY B 1 66 ? -10.199 50.029 -23.571 1.00 12.89 63 GLY B O 1
ATOM 2731 N N . ALA B 1 67 ? -8.915 51.591 -22.567 1.00 12.21 64 ALA B N 1
ATOM 2732 C CA . ALA B 1 67 ? -9.970 52.062 -21.696 1.00 12.50 64 ALA B CA 1
ATOM 2733 C C . ALA B 1 67 ? -9.582 53.423 -21.144 1.00 12.51 64 ALA B C 1
ATOM 2734 O O . ALA B 1 67 ? -8.395 53.732 -21.036 1.00 12.55 64 ALA B O 1
ATOM 2736 N N . ASN B 1 68 ? -10.590 54.232 -20.832 1.00 12.36 65 ASN B N 1
ATOM 2737 C CA . ASN B 1 68 ? -10.409 55.424 -20.026 1.00 12.84 65 ASN B CA 1
ATOM 2738 C C . ASN B 1 68 ? -10.469 54.995 -18.558 1.00 12.76 65 ASN B C 1
ATOM 2739 O O . ASN B 1 68 ? -11.428 54.352 -18.134 1.00 12.89 65 ASN B O 1
ATOM 2744 N N . ILE B 1 69 ? -9.440 55.356 -17.799 1.00 12.93 66 ILE B N 1
ATOM 2745 C CA . ILE B 1 69 ? -9.286 54.918 -16.416 1.00 12.67 66 ILE B CA 1
ATOM 2746 C C . ILE B 1 69 ? -9.038 56.129 -15.535 1.00 12.89 66 ILE B C 1
ATOM 2747 O O . ILE B 1 69 ? -8.313 57.048 -15.925 1.00 12.27 66 ILE B O 1
ATOM 2752 N N . LYS B 1 70 ? -9.667 56.126 -14.359 1.00 12.99 67 LYS B N 1
ATOM 2753 C CA . LYS B 1 70 ? -9.438 57.143 -13.347 1.00 13.53 67 LYS B CA 1
ATOM 2754 C C . LYS B 1 70 ? -9.012 56.451 -12.058 1.00 13.37 67 LYS B C 1
ATOM 2755 O O . LYS B 1 70 ? -9.645 55.474 -11.633 1.00 13.25 67 LYS B O 1
ATOM 2761 N N . LEU B 1 71 ? -7.960 56.985 -11.441 1.00 13.28 68 LEU B N 1
ATOM 2762 C CA . LEU B 1 71 ? -7.373 56.433 -10.219 1.00 13.52 68 LEU B CA 1
ATOM 2763 C C . LEU B 1 71 ? -7.815 57.187 -8.968 1.00 13.26 68 LEU B C 1
ATOM 2764 O O . LEU B 1 71 ? -8.412 58.256 -9.047 1.00 12.85 68 LEU B O 1
ATOM 2769 N N . GLN B 1 72 ? -7.514 56.609 -7.809 1.00 14.15 69 GLN B N 1
ATOM 2770 C CA . GLN B 1 72 ? -7.920 57.170 -6.523 1.00 14.63 69 GLN B CA 1
ATOM 2771 C C . GLN B 1 72 ? -6.801 57.994 -5.904 1.00 14.74 69 GLN B C 1
ATOM 2772 O O . GLN B 1 72 ? -5.638 57.595 -5.947 1.00 15.03 69 GLN B O 1
ATOM 2778 N N . SER B 1 73 ? -7.165 59.132 -5.319 1.00 15.06 70 SER B N 1
ATOM 2779 C CA . SER B 1 73 ? -6.213 60.021 -4.662 1.00 15.54 70 SER B CA 1
ATOM 2780 C C . SER B 1 73 ? -5.909 59.550 -3.235 1.00 15.44 70 SER B C 1
ATOM 2781 O O . SER B 1 73 ? -6.521 58.610 -2.733 1.00 16.09 70 SER B O 1
ATOM 2784 N N . GLY B 1 74 ? -4.966 60.222 -2.589 1.00 15.43 71 GLY B N 1
ATOM 2785 C CA . GLY B 1 74 ? -4.619 59.935 -1.200 1.00 15.40 71 GLY B CA 1
ATOM 2786 C C . GLY B 1 74 ? -3.696 58.741 -1.066 1.00 15.22 71 GLY B C 1
ATOM 2787 O O . GLY B 1 74 ? -2.971 58.386 -1.993 1.00 14.71 71 GLY B O 1
ATOM 2788 N N . TYR B 1 75 ? -3.735 58.116 0.104 1.00 15.33 72 TYR B N 1
ATOM 2789 C CA . TYR B 1 75 ? -2.876 56.986 0.397 1.00 15.19 72 TYR B CA 1
ATOM 2790 C C . TYR B 1 75 ? -3.423 55.760 -0.316 1.00 14.75 72 TYR B C 1
ATOM 2791 O O . TYR B 1 75 ? -4.540 55.321 -0.041 1.00 14.71 72 TYR B O 1
ATOM 2800 N N . THR B 1 76 ? -2.641 55.230 -1.251 1.00 14.46 73 THR B N 1
ATOM 2801 C CA . THR B 1 76 ? -3.011 54.015 -1.982 1.00 14.16 73 THR B CA 1
ATOM 2802 C C . THR B 1 76 ? -1.859 53.013 -2.055 1.00 14.31 73 THR B C 1
ATOM 2803 O O . THR B 1 76 ? -1.858 52.123 -2.916 1.00 14.23 73 THR B O 1
ATOM 2807 N N . ALA B 1 77 ? -0.897 53.140 -1.140 1.00 14.16 74 ALA B N 1
ATOM 2808 C CA . ALA B 1 77 ? 0.302 52.304 -1.166 1.00 14.26 74 ALA B CA 1
ATOM 2809 C C . ALA B 1 77 ? -0.078 50.841 -1.153 1.00 14.31 74 ALA B C 1
ATOM 2810 O O . ALA B 1 77 ? -1.041 50.451 -0.491 1.00 14.57 74 ALA B O 1
ATOM 2812 N N . GLY B 1 78 ? 0.678 50.036 -1.892 1.00 14.12 75 GLY B N 1
ATOM 2813 C CA . GLY B 1 78 ? 0.456 48.598 -1.936 1.00 14.27 75 GLY B CA 1
ATOM 2814 C C . GLY B 1 78 ? -0.604 48.137 -2.911 1.00 14.34 75 GLY B C 1
ATOM 2815 O O . GLY B 1 78 ? -0.635 46.963 -3.263 1.00 14.49 75 GLY B O 1
ATOM 2816 N N . VAL B 1 79 ? -1.477 49.030 -3.366 1.00 14.61 76 VAL B N 1
ATOM 2817 C CA . VAL B 1 79 ? -2.545 48.578 -4.253 1.00 14.57 76 VAL B CA 1
ATOM 2818 C C . VAL B 1 79 ? -2.293 48.916 -5.708 1.00 14.40 76 VAL B C 1
ATOM 2819 O O . VAL B 1 79 ? -1.865 50.031 -6.045 1.00 13.69 76 VAL B O 1
ATOM 2823 N N . ILE B 1 80 ? -2.543 47.923 -6.561 1.00 13.94 77 ILE B N 1
ATOM 2824 C CA . ILE B 1 80 ? -2.356 48.081 -7.982 1.00 13.88 77 ILE B CA 1
ATOM 2825 C C . ILE B 1 80 ? -3.707 48.107 -8.672 1.00 13.55 77 ILE B C 1
ATOM 2826 O O . ILE B 1 80 ? -4.583 47.279 -8.389 1.00 13.85 77 ILE B O 1
ATOM 2831 N N . THR B 1 81 ? -3.866 49.096 -9.545 1.00 13.05 78 THR B N 1
ATOM 2832 C CA . THR B 1 81 ? -4.955 49.159 -10.493 1.00 13.20 78 THR B CA 1
ATOM 2833 C C . THR B 1 81 ? -4.351 48.826 -11.853 1.00 13.05 78 THR B C 1
ATOM 2834 O O . THR B 1 81 ? -3.345 49.421 -12.258 1.00 13.01 78 THR B O 1
ATOM 2838 N N . SER B 1 82 ? -4.951 47.866 -12.550 1.00 13.07 79 SER B N 1
ATOM 2839 C CA . SER B 1 82 ? -4.321 47.294 -13.730 1.00 13.15 79 SER B CA 1
ATOM 2840 C C . SER B 1 82 ? -5.249 47.202 -14.933 1.00 13.00 79 SER B C 1
ATOM 2841 O O . SER B 1 82 ? -6.479 47.214 -14.813 1.00 13.04 79 SER B O 1
ATOM 2844 N N . PHE B 1 83 ? -4.612 47.112 -16.093 1.00 13.38 80 PHE B N 1
ATOM 2845 C CA . PHE B 1 83 ? -5.258 46.806 -17.353 1.00 13.30 80 PHE B CA 1
ATOM 2846 C C . PHE B 1 83 ? -4.205 46.027 -18.137 1.00 12.96 80 PHE B C 1
ATOM 2847 O O . PHE B 1 83 ? -3.114 46.538 -18.386 1.00 12.50 80 PHE B O 1
ATOM 2855 N N . TYR B 1 84 ? -4.498 44.775 -18.478 1.00 13.10 81 TYR B N 1
ATOM 2856 C CA . TYR B 1 84 ? -3.465 43.893 -19.016 1.00 13.31 81 TYR B CA 1
ATOM 2857 C C . TYR B 1 84 ? -3.980 42.735 -19.853 1.00 13.28 81 TYR B C 1
ATOM 2858 O O . TYR B 1 84 ? -5.153 42.404 -19.811 1.00 13.68 81 TYR B O 1
ATOM 2867 N N . LEU B 1 85 ? -3.074 42.143 -20.624 1.00 13.69 82 LEU B N 1
ATOM 2868 C CA . LEU B 1 85 ? -3.363 40.972 -21.443 1.00 14.14 82 LEU B CA 1
ATOM 2869 C C . LEU B 1 85 ? -2.597 39.808 -20.837 1.00 13.83 82 LEU B C 1
ATOM 2870 O O . LEU B 1 85 ? -1.450 39.978 -20.422 1.00 13.49 82 LEU B O 1
ATOM 2875 N N . SER B 1 86 ? -3.221 38.635 -20.786 1.00 14.11 83 SER B N 1
ATOM 2876 C CA . SER B 1 86 ? -2.560 37.449 -20.238 1.00 14.50 83 SER B CA 1
ATOM 2877 C C . SER B 1 86 ? -3.188 36.171 -20.780 1.00 14.70 83 SER B C 1
ATOM 2878 O O . SER B 1 86 ? -4.323 36.180 -21.265 1.00 14.57 83 SER B O 1
ATOM 2881 N N . ASN B 1 87 ? -2.429 35.082 -20.715 1.00 15.37 84 ASN B N 1
ATOM 2882 C CA . ASN B 1 87 ? -2.972 33.745 -20.969 1.00 15.98 84 ASN B CA 1
ATOM 2883 C C . ASN B 1 87 ? -2.564 32.752 -19.881 1.00 16.45 84 ASN B C 1
ATOM 2884 O O . ASN B 1 87 ? -2.483 31.535 -20.127 1.00 16.29 84 ASN B O 1
ATOM 2889 N N . ASN B 1 88 ? -2.348 33.269 -18.668 1.00 17.49 85 ASN B N 1
ATOM 2890 C CA . ASN B 1 88 ? -2.007 32.412 -17.536 1.00 17.87 85 ASN B CA 1
ATOM 2891 C C . ASN B 1 88 ? -3.094 31.386 -17.245 1.00 18.59 85 ASN B C 1
ATOM 2892 O O . ASN B 1 88 ? -2.788 30.273 -16.814 1.00 18.50 85 ASN B O 1
ATOM 2897 N N . GLN B 1 89 ? -4.355 31.741 -17.496 1.00 18.55 86 GLN B N 1
ATOM 2898 C CA . GLN B 1 89 ? -5.450 30.782 -17.315 1.00 19.16 86 GLN B CA 1
ATOM 2899 C C . GLN B 1 89 ? -5.348 29.592 -18.292 1.00 18.93 86 GLN B C 1
ATOM 2900 O O . GLN B 1 89 ? -5.763 28.480 -17.958 1.00 19.16 86 GLN B O 1
ATOM 2906 N N . ASP B 1 90 ? -4.761 29.826 -19.468 1.00 19.04 87 ASP B N 1
ATOM 2907 C CA . ASP B 1 90 ? -4.525 28.783 -20.468 1.00 19.01 87 ASP B CA 1
ATOM 2908 C C . ASP B 1 90 ? -3.190 28.056 -20.294 1.00 19.02 87 ASP B C 1
ATOM 2909 O O . ASP B 1 90 ? -3.105 26.849 -20.553 1.00 18.06 87 ASP B O 1
ATOM 2914 N N . TYR B 1 91 ? -2.140 28.790 -19.915 1.00 18.70 88 TYR B N 1
ATOM 2915 C CA . TYR B 1 91 ? -0.796 28.212 -19.777 1.00 18.88 88 TYR B CA 1
ATOM 2916 C C . TYR B 1 91 ? -0.182 28.551 -18.420 1.00 18.79 88 TYR B C 1
ATOM 2917 O O . TYR B 1 91 ? 0.868 29.204 -18.355 1.00 18.67 88 TYR B O 1
ATOM 2926 N N . PRO B 1 92 ? -0.830 28.105 -17.328 1.00 18.57 89 PRO B N 1
ATOM 2927 C CA . PRO B 1 92 ? -0.391 28.480 -15.986 1.00 18.37 89 PRO B CA 1
ATOM 2928 C C . PRO B 1 92 ? 1.022 27.993 -15.717 1.00 18.26 89 PRO B C 1
ATOM 2929 O O . PRO B 1 92 ? 1.320 26.827 -15.967 1.00 18.51 89 PRO B O 1
ATOM 2933 N N . GLY B 1 93 ? 1.886 28.887 -15.242 1.00 18.18 90 GLY B N 1
ATOM 2934 C CA . GLY B 1 93 ? 3.281 28.538 -14.942 1.00 18.14 90 GLY B CA 1
ATOM 2935 C C . GLY B 1 93 ? 4.238 28.717 -16.105 1.00 18.09 90 GLY B C 1
ATOM 2936 O O . GLY B 1 93 ? 5.455 28.619 -15.937 1.00 18.48 90 GLY B O 1
ATOM 2937 N N . LYS B 1 94 ? 3.699 28.982 -17.292 1.00 18.07 91 LYS B N 1
ATOM 2938 C CA . LYS B 1 94 ? 4.518 29.226 -18.472 1.00 17.71 91 LYS B CA 1
ATOM 2939 C C . LYS B 1 94 ? 3.724 30.074 -19.468 1.00 17.03 91 LYS B C 1
ATOM 2940 O O . LYS B 1 94 ? 3.474 29.656 -20.597 1.00 16.57 91 LYS B O 1
ATOM 2946 N N . HIS B 1 95 ? 3.339 31.272 -19.025 1.00 16.43 92 HIS B N 1
ATOM 2947 C CA . HIS B 1 95 ? 2.384 32.115 -19.756 1.00 16.35 92 HIS B CA 1
ATOM 2948 C C . HIS B 1 95 ? 3.018 33.358 -20.380 1.00 16.15 92 HIS B C 1
ATOM 2949 O O . HIS B 1 95 ? 4.196 33.665 -20.142 1.00 16.58 92 HIS B O 1
ATOM 2956 N N . ASP B 1 96 ? 2.222 34.039 -21.208 1.00 15.70 93 ASP B N 1
ATOM 2957 C CA . ASP B 1 96 ? 2.589 35.318 -21.813 1.00 15.60 93 ASP B CA 1
ATOM 2958 C C . ASP B 1 96 ? 1.708 36.398 -21.208 1.00 15.13 93 ASP B C 1
ATOM 2959 O O . ASP B 1 96 ? 0.541 36.143 -20.885 1.00 15.05 93 ASP B O 1
ATOM 2964 N N . GLU B 1 97 ? 2.255 37.603 -21.077 1.00 15.15 94 GLU B N 1
ATOM 2965 C CA . GLU B 1 97 ? 1.540 38.700 -20.429 1.00 15.03 94 GLU B CA 1
ATOM 2966 C C . GLU B 1 97 ? 2.073 40.066 -20.876 1.00 14.69 94 GLU B C 1
ATOM 2967 O O . GLU B 1 97 ? 3.273 40.239 -21.101 1.00 14.89 94 GLU B O 1
ATOM 2973 N N . ILE B 1 98 ? 1.157 41.018 -21.034 1.00 14.37 95 ILE B N 1
ATOM 2974 C CA . ILE B 1 98 ? 1.482 42.395 -21.397 1.00 14.17 95 ILE B CA 1
ATOM 2975 C C . ILE B 1 98 ? 0.731 43.293 -20.416 1.00 13.85 95 ILE B C 1
ATOM 2976 O O . ILE B 1 98 ? -0.496 43.253 -20.373 1.00 13.78 95 ILE B O 1
ATOM 2981 N N . ASP B 1 99 ? 1.458 44.090 -19.634 1.00 13.76 96 ASP B N 1
ATOM 2982 C CA . ASP B 1 99 ? 0.880 44.816 -18.492 1.00 13.74 96 ASP B CA 1
ATOM 2983 C C . ASP B 1 99 ? 0.920 46.338 -18.582 1.00 13.22 96 ASP B C 1
ATOM 2984 O O . ASP B 1 99 ? 1.919 46.924 -19.009 1.00 12.69 96 ASP B O 1
ATOM 2989 N N . ILE B 1 100 ? -0.169 46.959 -18.132 1.00 12.97 97 ILE B N 1
ATOM 2990 C CA . ILE B 1 100 ? -0.155 48.319 -17.620 1.00 12.72 97 ILE B CA 1
ATOM 2991 C C . ILE B 1 100 ? -0.595 48.232 -16.160 1.00 12.94 97 ILE B C 1
ATOM 2992 O O . ILE B 1 100 ? -1.690 47.740 -15.861 1.00 14.09 97 ILE B O 1
ATOM 2997 N N . GLU B 1 101 ? 0.262 48.677 -15.251 1.00 13.00 98 GLU B N 1
ATOM 2998 C CA . GLU B 1 101 ? -0.047 48.646 -13.825 1.00 13.10 98 GLU B CA 1
ATOM 2999 C C . GLU B 1 101 ? 0.211 50.016 -13.227 1.00 12.76 98 GLU B C 1
ATOM 3000 O O . GLU B 1 101 ? 1.312 50.554 -13.350 1.00 13.37 98 GLU B O 1
ATOM 3006 N N . PHE B 1 102 ? -0.810 50.569 -12.585 1.00 12.88 99 PHE B N 1
ATOM 3007 C CA . PHE B 1 102 ? -0.674 51.786 -11.802 1.00 13.00 99 PHE B CA 1
ATOM 3008 C C . PHE B 1 102 ? -0.322 51.373 -10.385 1.00 13.15 99 PHE B C 1
ATOM 3009 O O . PHE B 1 102 ? -1.126 50.750 -9.695 1.00 12.67 99 PHE B O 1
ATOM 3017 N N . LEU B 1 103 ? 0.897 51.708 -9.973 1.00 13.16 100 LEU B N 1
ATOM 3018 C CA . LEU B 1 103 ? 1.397 51.330 -8.668 1.00 13.35 100 LEU B CA 1
ATOM 3019 C C . LEU B 1 103 ? 0.962 52.381 -7.658 1.00 13.27 100 LEU B C 1
ATOM 3020 O O . LEU B 1 103 ? 1.350 53.549 -7.751 1.00 13.74 100 LEU B O 1
ATOM 3025 N N . GLY B 1 104 ? 0.156 51.944 -6.697 1.00 13.46 101 GLY B N 1
ATOM 3026 C CA . GLY B 1 104 ? -0.323 52.788 -5.605 1.00 13.78 101 GLY B CA 1
ATOM 3027 C C . GLY B 1 104 ? 0.768 53.608 -4.957 1.00 13.93 101 GLY B C 1
ATOM 3028 O O . GLY B 1 104 ? 1.958 53.246 -4.994 1.00 13.45 101 GLY B O 1
ATOM 3029 N N . THR B 1 105 ? 0.369 54.726 -4.361 1.00 14.29 102 THR B N 1
ATOM 3030 C CA . THR B 1 105 ? 1.336 55.707 -3.906 1.00 15.08 102 THR B CA 1
ATOM 3031 C C . THR B 1 105 ? 0.949 56.320 -2.557 1.00 15.63 102 THR B C 1
ATOM 3032 O O . THR B 1 105 ? -0.060 55.958 -1.949 1.00 15.14 102 THR B O 1
ATOM 3036 N N . ILE B 1 106 ? 1.790 57.227 -2.093 1.00 16.41 103 I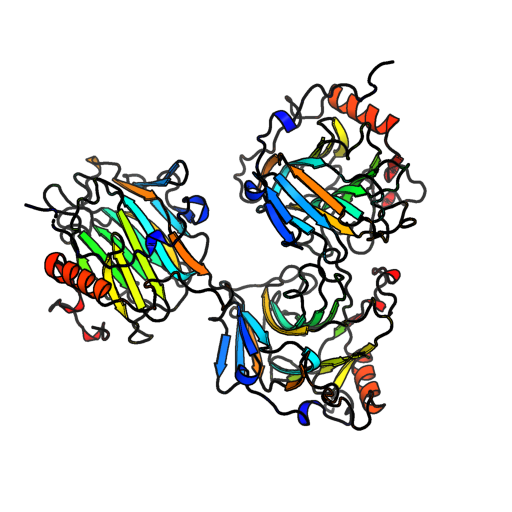LE B N 1
ATOM 3037 C CA . ILE B 1 106 ? 1.562 57.923 -0.842 1.00 17.32 103 ILE B CA 1
ATOM 3038 C C . ILE B 1 106 ? 1.481 59.402 -1.173 1.00 17.75 103 ILE B C 1
ATOM 3039 O O . ILE B 1 106 ? 2.042 59.832 -2.190 1.00 17.53 103 ILE B O 1
ATOM 3044 N N . PRO B 1 107 ? 0.768 60.186 -0.345 1.00 18.28 104 PRO B N 1
ATOM 3045 C CA . PRO B 1 107 ? 0.660 61.614 -0.636 1.00 18.88 104 PRO B CA 1
ATOM 3046 C C . PRO B 1 107 ? 2.039 62.266 -0.759 1.00 19.28 104 PRO B C 1
ATOM 3047 O O . PRO B 1 107 ? 2.910 62.027 0.073 1.00 20.00 104 PRO B O 1
ATOM 3051 N N . GLY B 1 108 ? 2.244 63.043 -1.815 1.00 19.89 105 GLY B N 1
ATOM 3052 C CA . GLY B 1 108 ? 3.542 63.679 -2.065 1.00 19.65 105 GLY B CA 1
ATOM 3053 C C . GLY B 1 108 ? 4.468 62.915 -3.005 1.00 19.77 105 GLY B C 1
ATOM 3054 O O . GLY B 1 108 ? 5.545 63.409 -3.350 1.00 20.18 105 GLY B O 1
ATOM 3055 N N . LYS B 1 109 ? 4.074 61.709 -3.408 1.00 19.17 106 LYS B N 1
ATOM 3056 C CA . LYS B 1 109 ? 4.763 61.001 -4.480 1.00 18.88 106 LYS B CA 1
ATOM 3057 C C . LYS B 1 109 ? 3.749 60.721 -5.581 1.00 17.73 106 LYS B C 1
ATOM 3058 O O . LYS B 1 109 ? 2.641 60.267 -5.295 1.00 17.15 106 LYS B O 1
ATOM 3064 N N . PRO B 1 110 ? 4.116 61.004 -6.839 1.00 16.96 107 PRO B N 1
ATOM 3065 C CA . PRO B 1 110 ? 3.194 60.764 -7.933 1.00 16.35 107 PRO B CA 1
ATOM 3066 C C . PRO B 1 110 ? 3.096 59.283 -8.252 1.00 15.94 107 PRO B C 1
ATOM 3067 O O . PRO B 1 110 ? 4.021 58.512 -7.956 1.00 15.65 107 PRO B O 1
ATOM 3071 N N . TYR B 1 111 ? 1.967 58.898 -8.838 1.00 15.13 108 TYR B N 1
ATOM 3072 C CA . TYR B 1 111 ? 1.749 57.542 -9.288 1.00 15.13 108 TYR B CA 1
ATOM 3073 C C . TYR B 1 111 ? 2.847 57.116 -10.246 1.00 14.71 108 TYR B C 1
ATOM 3074 O O . TYR B 1 111 ? 3.394 57.930 -10.990 1.00 14.63 108 TYR B O 1
ATOM 3083 N N . THR B 1 112 ? 3.171 55.831 -10.214 1.00 14.39 109 THR B N 1
ATOM 3084 C CA . THR B 1 112 ? 4.019 55.248 -11.235 1.00 14.20 109 THR B CA 1
ATOM 3085 C C . THR B 1 112 ? 3.171 54.346 -12.119 1.00 13.73 109 THR B C 1
ATOM 3086 O O . THR B 1 112 ? 2.391 53.522 -11.624 1.00 14.07 109 THR B O 1
ATOM 3090 N N . LEU B 1 113 ? 3.315 54.515 -13.428 1.00 13.36 110 LEU B N 1
ATOM 3091 C CA . LEU B 1 113 ? 2.718 53.598 -14.393 1.00 12.89 110 LEU B CA 1
ATOM 3092 C C . LEU B 1 113 ? 3.843 52.687 -14.849 1.00 12.65 110 LEU B C 1
ATOM 3093 O O . LEU B 1 113 ? 4.838 53.161 -15.391 1.00 12.09 110 LEU B O 1
ATOM 3098 N N . GLN B 1 114 ? 3.696 51.391 -14.598 1.00 12.47 111 GLN B N 1
ATOM 3099 C CA . GLN B 1 114 ? 4.670 50.388 -15.011 1.00 12.72 111 GLN B CA 1
ATOM 3100 C C . GLN B 1 114 ? 4.110 49.624 -16.200 1.00 12.60 111 GLN B C 1
ATOM 3101 O O . GLN B 1 114 ? 2.961 49.193 -16.184 1.00 12.95 111 GLN B O 1
ATOM 3107 N N . THR B 1 115 ? 4.922 49.489 -17.236 1.00 12.42 112 THR B N 1
ATOM 3108 C CA . THR B 1 115 ? 4.614 48.603 -18.341 1.00 12.49 112 THR B CA 1
ATOM 3109 C C . THR B 1 115 ? 5.557 47.425 -18.236 1.00 12.80 112 THR B C 1
ATOM 3110 O O . THR B 1 115 ? 6.688 47.583 -17.767 1.00 12.65 112 THR B O 1
ATOM 3114 N N . ASN B 1 116 ? 5.091 46.256 -18.682 1.00 12.68 113 ASN B N 1
ATOM 3115 C CA . ASN B 1 116 ? 5.843 45.019 -18.567 1.00 12.84 113 ASN B CA 1
ATOM 3116 C C . ASN B 1 116 ? 5.439 44.033 -19.654 1.00 12.76 113 ASN B C 1
ATOM 3117 O O . ASN B 1 116 ? 4.331 44.104 -20.190 1.00 13.03 113 ASN B O 1
ATOM 3122 N N . VAL B 1 117 ? 6.356 43.131 -19.993 1.00 13.16 114 VAL B N 1
ATOM 3123 C CA . VAL B 1 117 ? 6.101 42.078 -20.961 1.00 13.47 114 VAL B CA 1
ATOM 3124 C C . VAL B 1 117 ? 6.706 40.763 -20.469 1.00 13.95 114 VAL B C 1
ATOM 3125 O O . VAL B 1 117 ? 7.880 40.710 -20.091 1.00 13.84 114 VAL B O 1
ATOM 3129 N N . PHE B 1 118 ? 5.896 39.714 -20.489 1.00 14.39 115 PHE B N 1
ATOM 3130 C CA . PHE B 1 118 ? 6.349 38.371 -20.164 1.00 14.98 115 PHE B CA 1
ATOM 3131 C C . PHE B 1 118 ? 6.035 37.449 -21.321 1.00 15.15 115 PHE B C 1
ATOM 3132 O O . PHE B 1 118 ? 4.990 37.590 -21.967 1.00 14.73 115 PHE B O 1
ATOM 3140 N N . ILE B 1 119 ? 6.953 36.521 -21.578 1.00 15.84 116 ILE B N 1
ATOM 3141 C CA . ILE B 1 119 ? 6.854 35.586 -22.688 1.00 16.21 116 ILE B CA 1
ATOM 3142 C C . ILE B 1 119 ? 7.206 34.183 -22.209 1.00 16.58 116 ILE B C 1
ATOM 3143 O O . ILE B 1 119 ? 8.227 33.991 -21.553 1.00 16.56 116 ILE B O 1
ATOM 3148 N N . GLU B 1 120 ? 6.349 33.220 -22.539 1.00 17.23 117 GLU B N 1
ATOM 3149 C CA . GLU B 1 120 ? 6.616 31.794 -22.334 1.00 17.92 117 GLU B CA 1
ATOM 3150 C C . GLU B 1 120 ? 7.329 31.478 -21.022 1.00 17.97 117 GLU B C 1
ATOM 3151 O O . GLU B 1 120 ? 8.386 30.869 -21.027 1.00 18.52 117 GLU B O 1
ATOM 3157 N N . GLY B 1 121 ? 6.761 31.915 -19.907 1.00 18.22 118 GLY B N 1
ATOM 3158 C CA . GLY B 1 121 ? 7.307 31.596 -18.594 1.00 18.57 118 GLY B CA 1
ATOM 3159 C C . GLY B 1 121 ? 8.243 32.606 -17.955 1.00 18.90 118 GLY B C 1
ATOM 3160 O O . GLY B 1 121 ? 8.646 32.421 -16.808 1.00 18.83 118 GLY B O 1
ATOM 3161 N N . SER B 1 122 ? 8.581 33.686 -18.661 1.00 19.25 119 SER B N 1
ATOM 3162 C CA . SER B 1 122 ? 9.537 34.660 -18.120 1.00 19.57 119 SER B CA 1
ATOM 3163 C C . SER B 1 122 ? 9.011 35.408 -16.894 1.00 19.89 119 SER B C 1
ATOM 3164 O O . SER B 1 122 ? 9.791 36.004 -16.168 1.00 20.12 119 SER B O 1
ATOM 3167 N N . GLY B 1 123 ? 7.700 35.376 -16.658 1.00 20.83 120 GLY B N 1
ATOM 3168 C CA . GLY B 1 123 ? 7.108 36.005 -15.480 1.00 21.65 120 GLY B CA 1
ATOM 3169 C C . GLY B 1 123 ? 6.506 35.034 -14.484 1.00 22.55 120 GLY B C 1
ATOM 3170 O O . GLY B 1 123 ? 5.759 35.444 -13.589 1.00 23.06 120 GLY B O 1
ATOM 3171 N N . ASP B 1 124 ? 6.830 33.751 -14.614 1.00 23.37 121 ASP B N 1
ATOM 3172 C CA . ASP B 1 124 ? 6.196 32.742 -13.772 1.00 24.14 121 ASP B CA 1
ATOM 3173 C C . ASP B 1 124 ? 6.996 32.408 -12.517 1.00 25.04 121 ASP B C 1
ATOM 3174 O O . ASP B 1 124 ? 6.753 32.984 -11.452 1.00 26.00 121 ASP B O 1
ATOM 3179 N N . TYR B 1 125 ? 7.962 31.513 -12.645 1.00 25.90 122 TYR B N 1
ATOM 3180 C CA . TYR B 1 125 ? 8.609 30.921 -11.473 1.00 26.48 122 TYR B CA 1
ATOM 3181 C C . TYR B 1 125 ? 9.848 31.735 -11.100 1.00 26.89 122 TYR B C 1
ATOM 3182 O O . TYR B 1 125 ? 9.962 32.225 -9.973 1.00 27.51 122 TYR B O 1
ATOM 3191 N N . ASN B 1 126 ? 10.751 31.900 -12.061 1.00 27.02 123 ASN B N 1
ATOM 3192 C CA . ASN B 1 126 ? 11.953 32.702 -11.887 1.00 26.45 123 ASN B CA 1
ATOM 3193 C C . ASN B 1 126 ? 11.858 33.900 -12.824 1.00 26.07 123 ASN B C 1
ATOM 3194 O O . ASN B 1 126 ? 12.196 33.797 -14.007 1.00 26.65 123 ASN B O 1
ATOM 3199 N N . ILE B 1 127 ? 11.414 35.032 -12.285 1.00 25.19 124 ILE B N 1
ATOM 3200 C CA . ILE B 1 127 ? 10.996 36.172 -13.101 1.00 24.41 124 ILE B CA 1
ATOM 3201 C C . ILE B 1 127 ? 12.164 36.892 -13.779 1.00 23.50 124 ILE B C 1
ATOM 3202 O O . ILE B 1 127 ? 13.184 37.183 -13.151 1.00 23.57 124 ILE B O 1
ATOM 3207 N N . ILE B 1 128 ? 12.002 37.155 -15.073 1.00 22.19 125 ILE B N 1
ATOM 3208 C CA . ILE B 1 128 ? 12.885 38.045 -15.816 1.00 21.36 125 ILE B CA 1
ATOM 3209 C C . ILE B 1 128 ? 12.058 39.291 -16.146 1.00 20.31 125 ILE B C 1
ATOM 3210 O O . ILE B 1 128 ? 11.186 39.251 -17.009 1.00 19.86 125 ILE B O 1
ATOM 3215 N N . GLY B 1 129 ? 12.325 40.388 -15.443 1.00 19.14 126 GLY B N 1
ATOM 3216 C CA . GLY B 1 129 ? 11.567 41.617 -15.631 1.00 18.66 126 GLY B CA 1
ATOM 3217 C C . GLY B 1 129 ? 11.886 42.327 -16.936 1.00 17.78 126 GLY B C 1
ATOM 3218 O O . GLY B 1 129 ? 13.038 42.380 -17.366 1.00 16.88 126 GLY B O 1
ATOM 3219 N N . ARG B 1 130 ? 10.844 42.859 -17.573 1.00 17.04 127 ARG B N 1
ATOM 3220 C CA . ARG B 1 130 ? 11.002 43.725 -18.729 1.00 16.79 127 ARG B CA 1
ATOM 3221 C C . ARG B 1 130 ? 10.243 45.028 -18.466 1.00 16.30 127 ARG B C 1
ATOM 3222 O O . ARG B 1 130 ? 9.495 45.511 -19.312 1.00 15.84 127 ARG B O 1
ATOM 3230 N N . GLU B 1 131 ? 10.481 45.604 -17.288 1.00 16.39 128 GLU B N 1
ATOM 3231 C CA . GLU B 1 131 ? 9.715 46.753 -16.806 1.00 16.50 128 GLU B CA 1
ATOM 3232 C C . GLU B 1 131 ? 10.203 48.072 -17.378 1.00 16.43 128 GLU B C 1
ATOM 3233 O O . GLU B 1 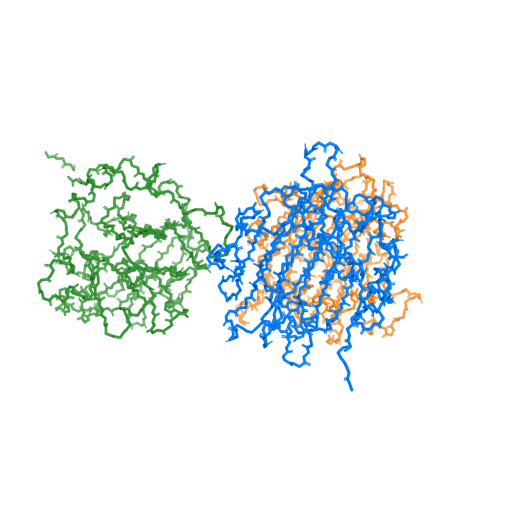131 ? 11.410 48.318 -17.469 1.00 15.79 128 GLU B O 1
ATOM 3239 N N . MET B 1 132 ? 9.259 48.937 -17.737 1.00 16.66 129 MET B N 1
ATOM 3240 C CA . MET B 1 132 ? 9.560 50.358 -17.855 1.00 17.05 129 MET B CA 1
ATOM 3241 C C . MET B 1 132 ? 8.551 51.110 -17.002 1.00 16.31 129 MET B C 1
ATOM 3242 O O . MET B 1 132 ? 7.354 50.849 -17.091 1.00 15.96 129 MET B O 1
ATOM 3247 N N . ARG B 1 133 ? 9.046 52.040 -16.189 1.00 15.87 130 ARG B N 1
ATOM 3248 C CA . ARG B 1 133 ? 8.221 52.835 -15.289 1.00 15.77 130 ARG B CA 1
ATOM 3249 C C . ARG B 1 133 ? 8.348 54.313 -15.642 1.00 15.08 130 ARG B C 1
ATOM 3250 O O . ARG B 1 133 ? 9.464 54.810 -15.863 1.00 14.91 130 ARG B O 1
ATOM 3258 N N . ILE B 1 134 ? 7.207 54.997 -15.720 1.00 14.34 131 ILE B N 1
ATOM 3259 C CA . ILE B 1 134 ? 7.173 56.440 -15.905 1.00 14.34 131 ILE B CA 1
ATOM 3260 C C . ILE B 1 134 ? 6.267 57.044 -14.848 1.00 13.53 131 ILE B C 1
ATOM 3261 O O . ILE B 1 134 ? 5.408 56.352 -14.273 1.00 13.41 131 ILE B O 1
ATOM 3266 N N . HIS B 1 135 ? 6.479 58.322 -14.574 1.00 13.45 132 HIS B N 1
ATOM 3267 C CA . HIS B 1 135 ? 5.456 59.147 -13.963 1.00 13.50 132 HIS B CA 1
ATOM 3268 C C . HIS B 1 135 ? 4.664 59.787 -15.098 1.00 13.60 132 HIS B C 1
ATOM 3269 O O . HIS B 1 135 ? 5.047 59.688 -16.267 1.00 13.83 132 HIS B O 1
ATOM 3276 N N . LEU B 1 136 ? 3.557 60.427 -14.747 1.00 13.32 133 LEU B N 1
ATOM 3277 C CA . LEU B 1 136 ? 2.652 61.023 -15.721 1.00 13.32 133 LEU B CA 1
ATOM 3278 C C . LEU B 1 136 ? 2.687 62.540 -15.652 1.00 13.30 133 LEU B C 1
ATOM 3279 O O . LEU B 1 136 ? 2.955 63.119 -14.603 1.00 13.64 133 LEU B O 1
ATOM 3284 N N . TRP B 1 137 ? 2.348 63.174 -16.771 1.00 13.06 134 TRP B N 1
ATOM 3285 C CA . TRP B 1 137 ? 2.434 64.618 -16.935 1.00 12.62 134 TRP B CA 1
ATOM 3286 C C . TRP B 1 137 ? 1.091 65.271 -16.567 1.00 12.45 134 TRP B C 1
ATOM 3287 O O . TRP B 1 137 ? 0.838 66.422 -16.896 1.00 12.48 134 TRP B O 1
ATOM 3298 N N . PHE B 1 138 ? 0.245 64.505 -15.880 1.00 12.36 135 PHE B N 1
ATOM 3299 C CA . PHE B 1 138 ? -1.037 64.958 -15.381 1.00 12.22 135 PHE B CA 1
ATOM 3300 C C . PHE B 1 138 ? -1.319 64.199 -14.092 1.00 12.13 135 PHE B C 1
ATOM 3301 O O . PHE B 1 138 ? -0.583 63.275 -13.738 1.00 11.91 135 PHE B O 1
ATOM 3309 N N . ASP B 1 139 ? -2.400 64.569 -13.419 1.00 12.22 136 ASP B N 1
ATOM 3310 C CA . ASP B 1 139 ? -2.841 63.868 -12.215 1.00 12.24 136 ASP B CA 1
ATOM 3311 C C . ASP B 1 139 ? -3.881 62.811 -12.604 1.00 12.14 136 ASP B C 1
ATOM 3312 O O . ASP B 1 139 ? -5.015 63.163 -12.945 1.00 11.81 136 ASP B O 1
ATOM 3317 N N . PRO B 1 140 ? -3.504 61.522 -12.544 1.00 12.28 137 PRO B N 1
ATOM 3318 C CA . PRO B 1 140 ? -4.386 60.461 -13.050 1.00 12.44 137 PRO B CA 1
ATOM 3319 C C . PRO B 1 140 ? -5.600 60.193 -12.148 1.00 12.80 137 PRO B C 1
ATOM 3320 O O . PRO B 1 140 ? -6.424 59.334 -12.478 1.00 12.69 137 PRO B O 1
ATOM 3324 N N . THR B 1 141 ? -5.693 60.904 -11.023 1.00 12.64 138 THR B N 1
ATOM 3325 C CA . THR B 1 141 ? -6.823 60.774 -10.097 1.00 13.53 138 THR B CA 1
ATOM 3326 C C . THR B 1 141 ? -7.934 61.804 -10.330 1.00 13.96 138 THR B C 1
ATOM 3327 O O . THR B 1 141 ? -9.048 61.647 -9.826 1.00 14.09 138 THR B O 1
ATOM 3331 N N . GLN B 1 142 ? -7.644 62.853 -11.092 1.00 14.70 139 GLN B N 1
ATOM 3332 C CA . GLN B 1 142 ? -8.569 63.982 -11.193 1.00 15.18 139 GLN B CA 1
ATOM 3333 C C . GLN B 1 142 ? -9.572 63.859 -12.326 1.00 15.53 139 GLN B C 1
ATOM 3334 O O . GLN B 1 142 ? -10.605 64.523 -12.309 1.00 16.20 139 GLN B O 1
ATOM 3340 N N . ASP B 1 143 ? -9.275 63.003 -13.293 1.00 15.80 140 ASP B N 1
ATOM 3341 C CA . ASP B 1 143 ? -10.180 62.727 -14.396 1.00 15.27 140 ASP B CA 1
ATOM 3342 C C . ASP B 1 143 ? -9.776 61.397 -15.032 1.00 14.84 140 ASP B C 1
ATOM 3343 O O . ASP B 1 143 ? -8.711 60.866 -14.736 1.00 14.91 140 ASP B O 1
ATOM 3348 N N . TYR B 1 144 ? -10.642 60.872 -15.893 1.00 14.31 141 TYR B N 1
ATOM 3349 C CA . TYR B 1 144 ? -10.339 59.712 -16.706 1.00 14.06 141 TYR B CA 1
ATOM 3350 C C . TYR B 1 144 ? -9.338 60.085 -17.786 1.00 14.01 141 TYR B C 1
ATOM 3351 O O . TYR B 1 144 ? -9.439 61.156 -18.392 1.00 13.92 141 TYR B O 1
ATOM 3360 N N . HIS B 1 145 ? -8.384 59.186 -18.015 1.00 13.52 142 HIS B N 1
ATOM 3361 C CA . HIS B 1 145 ? -7.456 59.282 -19.132 1.00 13.30 142 HIS B CA 1
ATOM 3362 C C . HIS B 1 145 ? -7.438 57.987 -19.912 1.00 13.29 142 HIS B C 1
ATOM 3363 O O . HIS B 1 145 ? -7.751 56.917 -19.374 1.00 13.54 142 HIS B O 1
ATOM 3370 N N . ASN B 1 146 ? -7.070 58.093 -21.182 1.00 13.29 143 ASN B N 1
ATOM 3371 C CA . ASN B 1 146 ? -7.020 56.945 -22.064 1.00 12.90 143 ASN B CA 1
ATOM 3372 C C . ASN B 1 146 ? -5.719 56.174 -21.883 1.00 12.71 143 ASN B C 1
ATOM 3373 O O . ASN B 1 146 ? -4.634 56.764 -21.859 1.00 13.07 143 ASN B O 1
ATOM 3378 N N . TYR B 1 147 ? -5.842 54.858 -21.780 1.00 12.18 144 TYR B N 1
ATOM 3379 C CA . TYR B 1 147 ? -4.686 53.967 -21.739 1.00 11.89 144 TYR B CA 1
ATOM 3380 C C . TYR B 1 147 ? -4.943 52.794 -22.682 1.00 11.84 144 TYR B C 1
ATOM 3381 O O . TYR B 1 147 ? -6.081 52.344 -22.810 1.00 11.67 144 TYR B O 1
ATOM 3390 N N . ALA B 1 148 ? -3.907 52.313 -23.358 1.00 11.54 145 ALA B N 1
ATOM 3391 C CA . ALA B 1 148 ? -4.075 51.224 -24.318 1.00 11.66 145 ALA B CA 1
ATOM 3392 C C . ALA B 1 148 ? -2.838 50.361 -24.449 1.00 12.19 145 ALA B C 1
ATOM 3393 O O . ALA B 1 148 ? -1.713 50.835 -24.261 1.00 11.96 145 ALA B O 1
ATOM 3395 N N . ILE B 1 149 ? -3.072 49.089 -24.753 1.00 12.40 146 ILE B N 1
ATOM 3396 C CA . ILE B 1 149 ? -2.037 48.173 -25.197 1.00 12.50 146 ILE B CA 1
ATOM 3397 C C . ILE B 1 149 ? -2.396 47.817 -26.630 1.00 12.99 146 ILE B C 1
ATOM 3398 O O . ILE B 1 149 ? -3.497 47.325 -26.892 1.00 13.09 146 ILE B O 1
ATOM 3403 N N . TYR B 1 150 ? -1.476 48.095 -27.545 1.00 13.45 147 TYR B N 1
ATOM 3404 C CA . TYR B 1 150 ? -1.582 47.678 -28.939 1.00 13.59 147 TYR B CA 1
ATOM 3405 C C . TYR B 1 150 ? -0.652 46.496 -29.127 1.00 13.63 147 TYR B C 1
ATOM 3406 O O . TYR B 1 150 ? 0.525 46.579 -28.768 1.00 13.63 147 TYR B O 1
ATOM 3415 N N . TRP B 1 151 ? -1.190 45.400 -29.661 1.00 13.58 148 TRP B N 1
ATOM 3416 C CA . TRP B 1 151 ? -0.462 44.141 -29.770 1.00 13.65 148 TRP B CA 1
ATOM 3417 C C . TRP B 1 151 ? -0.774 43.468 -31.097 1.00 13.74 148 TRP B C 1
ATOM 3418 O O . TRP B 1 151 ? -1.922 43.099 -31.367 1.00 13.73 148 TRP B O 1
ATOM 3429 N N . THR B 1 152 ? 0.256 43.334 -31.925 1.00 13.80 149 THR B N 1
ATOM 3430 C CA . THR B 1 152 ? 0.162 42.630 -33.198 1.00 14.40 149 THR B CA 1
ATOM 3431 C C . THR B 1 152 ? 1.340 41.684 -33.322 1.00 14.69 149 THR B C 1
ATOM 3432 O O . THR B 1 152 ? 2.255 41.720 -32.501 1.00 14.79 149 THR B O 1
ATOM 3436 N N . PRO B 1 153 ? 1.336 40.830 -34.352 1.00 15.12 150 PRO B N 1
ATOM 3437 C CA . PRO B 1 153 ? 2.518 40.006 -34.565 1.00 15.32 150 PRO B CA 1
ATOM 3438 C C . PRO B 1 153 ? 3.835 40.735 -34.887 1.00 15.48 150 PRO B C 1
ATOM 3439 O O . PRO B 1 153 ? 4.854 40.072 -34.975 1.00 15.73 150 PRO B O 1
ATOM 3443 N N . SER B 1 154 ? 3.835 42.059 -35.048 1.00 15.46 151 SER B N 1
ATOM 3444 C CA . SER B 1 154 ? 5.083 42.790 -35.308 1.00 15.20 151 SER B CA 1
ATOM 3445 C C . SER B 1 154 ? 5.557 43.664 -34.145 1.00 14.82 151 SER B C 1
ATOM 3446 O O . SER B 1 154 ? 6.743 44.002 -34.064 1.00 14.46 151 SER B O 1
ATOM 3449 N N . GLU B 1 155 ? 4.657 44.027 -33.235 1.00 14.12 152 GLU B N 1
ATOM 3450 C CA . GLU B 1 155 ? 5.011 45.001 -32.206 1.00 14.30 152 GLU B CA 1
ATOM 3451 C C . GLU B 1 155 ? 3.995 45.053 -31.073 1.00 13.62 152 GLU B C 1
ATOM 3452 O O . GLU B 1 155 ? 2.837 44.682 -31.250 1.00 13.85 152 GLU B O 1
ATOM 3458 N N . ILE B 1 156 ? 4.455 45.529 -29.919 1.00 13.46 153 ILE B N 1
ATOM 3459 C CA . ILE B 1 156 ? 3.588 46.003 -28.850 1.00 13.21 153 ILE B CA 1
ATOM 3460 C C . ILE B 1 156 ? 3.858 47.500 -28.659 1.00 12.88 153 ILE B C 1
ATOM 3461 O O . ILE B 1 156 ? 5.020 47.937 -28.658 1.00 12.61 153 ILE B O 1
ATOM 3466 N N . ILE B 1 157 ? 2.784 48.279 -28.525 1.00 13.01 154 ILE B N 1
ATOM 3467 C CA . ILE B 1 157 ? 2.882 49.703 -28.210 1.00 12.50 154 ILE B CA 1
ATOM 3468 C C . ILE B 1 157 ? 1.920 50.039 -27.069 1.00 12.36 154 ILE B C 1
ATOM 3469 O O . ILE B 1 157 ? 0.754 49.619 -27.076 1.00 12.19 154 ILE B O 1
ATOM 3474 N N . PHE B 1 158 ? 2.420 50.792 -26.091 1.00 12.10 155 PHE B N 1
ATOM 3475 C CA . PHE B 1 158 ? 1.632 51.248 -24.950 1.00 12.19 155 PHE B CA 1
ATOM 3476 C C . PHE B 1 158 ? 1.308 52.728 -25.154 1.00 12.26 155 PHE B C 1
ATOM 3477 O O . PHE B 1 158 ? 2.191 53.494 -25.514 1.00 12.68 155 PHE B O 1
ATOM 3485 N N . PHE B 1 159 ? 0.058 53.121 -24.912 1.00 12.36 156 PHE B N 1
ATOM 3486 C CA . PHE B 1 159 ? -0.389 54.506 -25.134 1.00 12.27 156 PHE B CA 1
ATOM 3487 C C . PHE B 1 159 ? -0.990 55.126 -23.881 1.00 12.33 156 PHE B C 1
ATOM 3488 O O . PHE B 1 159 ? -1.706 54.449 -23.129 1.00 12.72 156 PHE B O 1
ATOM 3496 N N . VAL B 1 160 ? -0.722 56.419 -23.688 1.00 12.13 157 VAL B N 1
ATOM 3497 C CA . VAL B 1 160 ? -1.423 57.255 -22.714 1.00 11.82 157 VAL B CA 1
ATOM 3498 C C . VAL B 1 160 ? -1.977 58.484 -23.455 1.00 11.49 157 VAL B C 1
ATOM 3499 O O . VAL B 1 160 ? -1.215 59.273 -24.012 1.00 10.90 157 VAL B O 1
ATOM 3503 N N . ASP B 1 161 ? -3.302 58.635 -23.477 1.00 11.42 158 ASP B N 1
ATOM 3504 C CA . ASP B 1 161 ? -3.956 59.758 -24.156 1.00 11.83 158 ASP B CA 1
ATOM 3505 C C . ASP B 1 161 ? -3.477 59.876 -25.602 1.00 11.80 158 ASP B C 1
ATOM 3506 O O . ASP B 1 161 ? -3.145 60.963 -26.079 1.00 12.28 158 ASP B O 1
ATOM 3511 N N . ASP B 1 162 ? -3.438 58.729 -26.274 1.00 11.73 159 ASP B N 1
ATOM 3512 C CA . ASP B 1 162 ? -2.952 58.583 -27.656 1.00 12.03 159 ASP B CA 1
ATOM 3513 C C . ASP B 1 162 ? -1.463 58.904 -27.887 1.00 12.06 159 ASP B C 1
ATOM 3514 O O . ASP B 1 162 ? -0.988 58.916 -29.027 1.00 12.39 159 ASP B O 1
ATOM 3519 N N . VAL B 1 163 ? -0.724 59.123 -26.805 1.00 12.08 160 VAL B N 1
ATOM 3520 C CA . VAL B 1 163 ? 0.714 59.320 -26.887 1.00 12.31 160 VAL B CA 1
ATOM 3521 C C . VAL B 1 163 ? 1.409 57.971 -26.641 1.00 12.30 160 VAL B C 1
ATOM 3522 O O . VAL B 1 163 ? 1.200 57.354 -25.601 1.00 11.68 160 VAL B O 1
ATOM 3526 N N . PRO B 1 164 ? 2.222 57.492 -27.604 1.00 12.43 161 PRO B N 1
ATOM 3527 C CA . PRO B 1 164 ? 2.917 56.253 -27.307 1.00 12.63 161 PRO B CA 1
ATOM 3528 C C . PRO B 1 164 ? 3.963 56.539 -26.244 1.00 12.88 161 PRO B C 1
ATOM 3529 O O . PRO B 1 164 ? 4.623 57.563 -26.319 1.00 13.21 161 PRO B O 1
ATOM 3533 N N . ILE B 1 165 ? 4.056 55.674 -25.236 1.00 12.80 162 ILE B N 1
ATOM 3534 C CA . ILE B 1 165 ? 5.061 55.823 -24.178 1.00 12.97 162 ILE B CA 1
ATOM 3535 C C . ILE B 1 165 ? 6.143 54.748 -24.254 1.00 12.81 162 ILE B C 1
ATOM 3536 O O . ILE B 1 165 ? 7.188 54.874 -23.623 1.00 13.32 162 ILE B O 1
ATOM 3541 N N . ARG B 1 166 ? 5.890 53.686 -25.010 1.00 13.05 163 ARG B N 1
ATOM 3542 C CA . ARG B 1 166 ? 6.854 52.606 -25.152 1.00 13.10 163 ARG B CA 1
ATOM 3543 C C . ARG B 1 166 ? 6.472 51.747 -26.345 1.00 12.92 163 ARG B C 1
ATOM 3544 O O . ARG B 1 166 ? 5.295 51.470 -26.547 1.00 12.57 163 ARG B O 1
ATOM 3552 N N . ARG B 1 167 ? 7.471 51.348 -27.128 1.00 13.19 164 ARG B N 1
ATOM 3553 C CA . ARG B 1 167 ? 7.287 50.382 -28.208 1.00 13.85 164 ARG B CA 1
ATOM 3554 C C . ARG B 1 167 ? 8.212 49.216 -27.946 1.00 13.93 164 ARG B C 1
ATOM 3555 O O . ARG B 1 167 ? 9.388 49.400 -27.629 1.00 13.55 164 ARG B O 1
ATOM 3563 N N . TYR B 1 168 ? 7.657 48.014 -28.060 1.00 14.46 165 TYR B N 1
ATOM 3564 C CA . TYR B 1 168 ? 8.397 46.776 -27.878 1.00 14.63 165 TYR B CA 1
ATOM 3565 C C . TYR B 1 168 ? 8.272 45.976 -29.181 1.00 15.04 165 TYR B C 1
ATOM 3566 O O . TYR B 1 168 ? 7.297 45.248 -29.367 1.00 14.73 165 TYR B O 1
ATOM 3575 N N . PRO B 1 169 ? 9.239 46.138 -30.104 1.00 15.63 166 PRO B N 1
ATOM 3576 C CA . PRO B 1 169 ? 9.159 45.449 -31.397 1.00 16.16 166 PRO B CA 1
ATOM 3577 C C . PRO B 1 169 ? 9.459 43.962 -31.296 1.00 16.47 166 PRO B C 1
ATOM 3578 O O . PRO B 1 169 ? 10.243 43.536 -30.441 1.00 16.84 166 PRO B O 1
ATOM 3582 N N . ARG B 1 170 ? 8.857 43.176 -32.175 1.00 17.03 167 ARG B N 1
ATOM 3583 C CA . ARG B 1 170 ? 9.208 41.764 -32.268 1.00 17.58 167 ARG B CA 1
ATOM 3584 C C . ARG B 1 170 ? 10.586 41.630 -32.903 1.00 17.99 167 ARG B C 1
ATOM 3585 O O . ARG B 1 170 ? 10.750 41.892 -34.095 1.00 18.10 167 ARG B O 1
ATOM 3593 N N . LYS B 1 171 ? 11.566 41.218 -32.102 1.00 18.53 168 LYS B N 1
ATOM 3594 C CA . LYS B 1 171 ? 12.935 40.998 -32.577 1.00 19.06 168 LYS B CA 1
ATOM 3595 C C . LYS B 1 171 ? 13.280 39.510 -32.676 1.00 19.17 168 LYS B C 1
ATOM 3596 O O . LYS B 1 171 ? 14.164 39.131 -33.446 1.00 19.73 168 LYS B O 1
ATOM 3602 N N . SER B 1 172 ? 12.596 38.682 -31.887 1.00 18.97 169 SER B N 1
ATOM 3603 C CA . SER B 1 172 ? 12.731 37.228 -31.943 1.00 19.05 169 SER B CA 1
ATOM 3604 C C . SER B 1 172 ? 11.473 36.590 -31.367 1.00 19.21 169 SER B C 1
ATOM 3605 O O . SER B 1 172 ? 10.770 37.215 -30.573 1.00 19.03 169 SER B O 1
ATOM 3608 N N . ASP B 1 173 ? 11.198 35.345 -31.752 1.00 19.21 170 ASP B N 1
ATOM 3609 C CA . ASP B 1 173 ? 10.015 34.640 -31.254 1.00 19.32 170 ASP B CA 1
ATOM 3610 C C . ASP B 1 173 ? 10.127 34.380 -29.758 1.00 19.16 170 ASP B C 1
ATOM 3611 O O . ASP B 1 173 ? 9.143 34.493 -29.024 1.00 19.22 170 ASP B O 1
ATOM 3616 N N . ALA B 1 174 ? 11.336 34.055 -29.310 1.00 18.97 171 ALA B N 1
ATOM 3617 C CA . ALA B 1 174 ? 11.590 33.757 -27.904 1.00 18.79 171 ALA B CA 1
ATOM 3618 C C . ALA B 1 174 ? 11.282 34.940 -26.993 1.00 18.54 171 ALA B C 1
ATOM 3619 O O . ALA B 1 174 ? 10.943 34.747 -25.830 1.00 19.11 171 ALA B O 1
ATOM 3621 N N . THR B 1 175 ? 11.391 36.157 -27.520 1.00 18.29 172 THR B N 1
ATOM 3622 C CA . THR B 1 175 ? 11.200 37.364 -26.719 1.00 18.00 172 THR B CA 1
ATOM 3623 C C . THR B 1 175 ? 9.929 38.155 -27.062 1.00 17.65 172 THR B C 1
ATOM 3624 O O . THR B 1 175 ? 9.819 39.322 -26.692 1.00 17.97 172 THR B O 1
ATOM 3628 N N . PHE B 1 176 ? 8.965 37.527 -27.736 1.00 17.15 173 PHE B N 1
ATOM 3629 C CA . PHE B 1 176 ? 7.734 38.225 -28.122 1.00 16.96 173 PHE B CA 1
ATOM 3630 C C . PHE B 1 176 ? 6.498 37.351 -27.920 1.00 16.65 173 PHE B C 1
ATOM 3631 O O . PHE B 1 176 ? 6.524 36.172 -28.274 1.00 16.81 173 PHE B O 1
ATOM 3639 N N . PRO B 1 177 ? 5.407 37.921 -27.360 1.00 16.57 174 PRO B N 1
ATOM 3640 C CA . PRO B 1 177 ? 4.177 37.145 -27.185 1.00 16.63 174 PRO B CA 1
ATOM 3641 C C . PRO B 1 177 ? 3.465 36.817 -28.506 1.00 16.80 174 PRO B C 1
ATOM 3642 O O . PRO B 1 177 ? 3.015 37.722 -29.219 1.00 16.70 174 PRO B O 1
ATOM 3646 N N . LEU B 1 178 ? 3.357 35.523 -28.799 1.00 16.81 175 LEU B N 1
ATOM 3647 C CA . LEU B 1 178 ? 2.821 35.037 -30.070 1.00 16.69 175 LEU B CA 1
ATOM 3648 C C . LEU B 1 178 ? 1.695 34.022 -29.911 1.00 16.85 175 LEU B C 1
ATOM 3649 O O . LEU B 1 178 ? 1.400 33.262 -30.848 1.00 17.48 175 LEU B O 1
ATOM 3654 N N . ARG B 1 179 ? 1.072 33.987 -28.739 1.00 16.12 176 ARG B N 1
ATOM 3655 C CA . ARG B 1 179 ? -0.089 33.129 -28.529 1.00 15.88 176 ARG B CA 1
ATOM 3656 C C . ARG B 1 179 ? -1.281 33.982 -28.100 1.00 15.54 176 ARG B C 1
ATOM 3657 O O . ARG B 1 179 ? -1.105 35.115 -27.643 1.00 15.07 176 ARG B O 1
ATOM 3665 N N . PRO B 1 180 ? -2.502 33.454 -28.277 1.00 15.25 177 PRO B N 1
ATOM 3666 C CA . PRO B 1 180 ? -3.671 34.258 -27.926 1.00 14.84 177 PRO B CA 1
ATOM 3667 C C . PRO B 1 180 ? -3.727 34.709 -26.459 1.00 14.65 177 PRO B C 1
ATOM 3668 O O . PRO B 1 180 ? -3.248 34.000 -25.556 1.00 14.16 177 PRO B O 1
ATOM 3672 N N . LEU B 1 181 ? -4.331 35.877 -26.249 1.00 14.29 178 LEU B N 1
ATOM 3673 C CA . LEU B 1 181 ? -4.406 36.520 -24.931 1.00 14.14 178 LEU B CA 1
ATOM 3674 C C . LEU B 1 181 ? -5.819 37.003 -24.646 1.00 13.94 178 LEU B C 1
ATOM 3675 O O . LEU B 1 181 ? -6.536 37.419 -25.562 1.00 13.89 178 LEU B O 1
ATOM 3680 N N . TRP B 1 182 ? -6.196 36.950 -23.370 1.00 13.70 179 TRP B N 1
ATOM 3681 C CA . TRP B 1 182 ? -7.424 37.561 -22.876 1.00 13.93 179 TRP B CA 1
ATOM 3682 C C . TRP B 1 182 ? -7.081 38.917 -22.284 1.00 13.47 179 TRP B C 1
ATOM 3683 O O . TRP B 1 182 ? -5.930 39.166 -21.929 1.00 13.36 179 TRP B O 1
ATOM 3694 N N . VAL B 1 183 ? -8.088 39.769 -22.133 1.00 13.37 180 VAL B N 1
ATOM 3695 C CA . VAL B 1 183 ? -7.898 41.092 -21.547 1.00 13.45 180 VAL B CA 1
ATOM 3696 C C . VAL B 1 183 ? -8.430 41.071 -20.118 1.00 13.18 180 VAL B C 1
ATOM 3697 O O . VAL B 1 183 ? -9.442 40.425 -19.837 1.00 13.17 180 VAL B O 1
ATOM 3701 N N . TYR B 1 184 ? -7.740 41.763 -19.216 1.00 13.08 181 TYR B N 1
ATOM 3702 C CA . TYR B 1 184 ? -8.142 41.814 -17.809 1.00 12.84 181 TYR B CA 1
ATOM 3703 C C . TYR B 1 184 ? -7.937 43.203 -17.234 1.00 12.75 181 TYR B C 1
ATOM 3704 O O . TYR B 1 184 ? -7.175 44.008 -17.767 1.00 12.49 181 TYR B O 1
ATOM 3713 N N . GLY B 1 185 ? -8.620 43.464 -16.128 1.00 12.54 182 GLY B N 1
ATOM 3714 C CA . GLY B 1 185 ? -8.283 44.580 -15.253 1.00 12.49 182 GLY B CA 1
ATOM 3715 C C . GLY B 1 185 ? -8.633 44.177 -13.837 1.00 12.65 182 GLY B C 1
ATOM 3716 O O . GLY B 1 185 ? -9.465 43.288 -13.627 1.00 12.48 182 GLY B O 1
ATOM 3717 N N . SER B 1 186 ? -7.985 44.809 -12.869 1.00 12.90 183 SER B N 1
ATOM 3718 C CA . SER B 1 186 ? -8.207 44.500 -11.463 1.00 12.91 183 SER B CA 1
ATOM 3719 C C . SER B 1 186 ? -7.745 45.635 -10.561 1.00 13.35 183 SER B C 1
ATOM 3720 O O . SER B 1 186 ? -6.993 46.528 -10.987 1.00 13.23 183 SER B O 1
ATOM 3723 N N . VAL B 1 187 ? -8.202 45.572 -9.310 1.00 13.23 184 VAL B N 1
ATOM 3724 C CA . VAL B 1 187 ? -7.658 46.369 -8.221 1.00 13.56 184 VAL B CA 1
ATOM 3725 C C . VAL B 1 187 ? -7.351 45.359 -7.134 1.00 13.62 184 VAL B C 1
ATOM 3726 O O . VAL B 1 187 ? -8.244 44.626 -6.695 1.00 14.59 184 VAL B O 1
ATOM 3730 N N . TRP B 1 188 ? -6.089 45.290 -6.729 1.00 13.83 185 TRP B N 1
ATOM 3731 C CA . TRP B 1 188 ? -5.631 44.244 -5.817 1.00 14.14 185 TRP B CA 1
ATOM 3732 C C . TRP B 1 188 ? -4.490 44.704 -4.915 1.00 14.41 185 TRP B C 1
ATOM 3733 O O . TRP B 1 188 ? -3.857 45.735 -5.160 1.00 14.40 185 TRP B O 1
ATOM 3744 N N . ASP B 1 189 ? -4.264 43.926 -3.861 1.00 14.48 186 ASP B N 1
ATOM 3745 C CA . ASP B 1 189 ? -3.277 44.236 -2.831 1.00 14.53 186 ASP B CA 1
ATOM 3746 C C . ASP B 1 189 ? -1.951 43.549 -3.158 1.00 14.82 186 ASP B C 1
ATOM 3747 O O . ASP B 1 189 ? -1.812 42.319 -3.015 1.00 14.26 186 ASP B O 1
ATOM 3752 N N . ALA B 1 190 ? -0.992 44.352 -3.614 1.00 14.96 187 ALA B N 1
ATOM 3753 C CA . ALA B 1 190 ? 0.346 43.891 -3.982 1.00 15.34 187 ALA B CA 1
ATOM 3754 C C . ALA B 1 190 ? 1.389 44.511 -3.060 1.00 15.52 187 ALA B C 1
ATOM 3755 O O . ALA B 1 190 ? 2.463 44.920 -3.514 1.00 15.27 187 ALA B O 1
ATOM 3757 N N . SER B 1 191 ? 1.068 44.562 -1.763 1.00 16.00 188 SER B N 1
ATOM 3758 C CA . SER B 1 191 ? 1.875 45.270 -0.759 1.00 16.61 188 SER B CA 1
ATOM 3759 C C . SER B 1 191 ? 3.331 44.822 -0.685 1.00 17.22 188 SER B C 1
ATOM 3760 O O . SER B 1 191 ? 4.201 45.595 -0.277 1.00 17.28 188 SER B O 1
ATOM 3763 N N . SER B 1 192 ? 3.586 43.566 -1.045 1.00 17.85 189 SER B N 1
ATOM 3764 C CA . SER B 1 192 ? 4.936 43.010 -1.017 1.00 18.32 189 SER B CA 1
ATOM 3765 C C . SER B 1 192 ? 5.919 43.778 -1.912 1.00 18.34 189 SER B C 1
ATOM 3766 O O . SER B 1 192 ? 7.112 43.812 -1.620 1.00 18.22 189 SER B O 1
ATOM 3769 N N . TRP B 1 193 ? 5.427 44.393 -2.991 1.00 18.46 190 TRP B N 1
ATOM 3770 C CA . TRP B 1 193 ? 6.324 45.032 -3.966 1.00 18.48 190 TRP B CA 1
ATOM 3771 C C . TRP B 1 193 ? 5.836 46.331 -4.638 1.00 18.41 190 TRP B C 1
ATOM 3772 O O . TRP B 1 193 ? 6.659 47.074 -5.171 1.00 18.51 190 TRP B O 1
ATOM 3783 N N . ALA B 1 194 ? 4.535 46.611 -4.613 1.00 17.83 191 ALA B N 1
ATOM 3784 C CA . ALA B 1 194 ? 3.968 47.690 -5.434 1.00 18.23 191 ALA B CA 1
ATOM 3785 C C . ALA B 1 194 ? 4.609 49.058 -5.199 1.00 18.33 191 ALA B C 1
ATOM 3786 O O . ALA B 1 194 ? 4.987 49.746 -6.153 1.00 18.15 191 ALA B O 1
ATOM 3788 N N . THR B 1 195 ? 4.730 49.457 -3.936 1.00 18.65 192 THR B N 1
ATOM 3789 C CA . THR B 1 195 ? 5.072 50.845 -3.618 1.00 19.02 192 THR B CA 1
ATOM 3790 C C . THR B 1 195 ? 6.461 50.953 -2.994 1.00 19.63 192 THR B C 1
ATOM 3791 O O . THR B 1 195 ? 6.676 50.542 -1.852 1.00 19.05 192 THR B O 1
ATOM 3795 N N . GLU B 1 196 ? 7.395 51.518 -3.763 1.00 20.43 193 GLU B N 1
ATOM 3796 C CA . GLU B 1 196 ? 8.798 51.599 -3.370 1.00 21.29 193 GLU B CA 1
ATOM 3797 C C . GLU B 1 196 ? 9.317 50.219 -2.954 1.00 21.65 193 GLU B C 1
ATOM 3798 O O . GLU B 1 196 ? 9.907 50.056 -1.883 1.00 21.59 193 GLU B O 1
ATOM 3804 N N . ASN B 1 197 ? 9.070 49.231 -3.813 1.00 22.02 194 ASN B N 1
ATOM 3805 C CA . ASN B 1 197 ? 9.485 47.844 -3.574 1.00 22.45 194 ASN B CA 1
ATOM 3806 C C . ASN B 1 197 ? 9.016 47.292 -2.223 1.00 22.37 194 ASN B C 1
ATOM 3807 O O . ASN B 1 197 ? 9.721 46.508 -1.585 1.00 22.24 194 ASN B O 1
ATOM 3812 N N . GLY B 1 198 ? 7.827 47.706 -1.794 1.00 22.06 195 GLY B N 1
ATOM 3813 C CA . GLY B 1 198 ? 7.217 47.213 -0.553 1.00 22.19 195 GLY B CA 1
ATOM 3814 C C . GLY B 1 198 ? 7.459 48.022 0.718 1.00 22.04 195 GLY B C 1
ATOM 3815 O O . GLY B 1 198 ? 6.994 47.628 1.785 1.00 22.12 195 GLY B O 1
ATOM 3816 N N . LYS B 1 199 ? 8.161 49.152 0.622 1.00 22.08 196 LYS B N 1
ATOM 3817 C CA . LYS B 1 199 ? 8.414 50.011 1.796 1.00 22.11 196 LYS B CA 1
ATOM 3818 C C . LYS B 1 199 ? 7.128 50.509 2.444 1.00 21.47 196 LYS B C 1
ATOM 3819 O O . LYS B 1 199 ? 7.035 50.610 3.665 1.00 21.29 196 LYS B O 1
ATOM 3825 N N . TYR B 1 200 ? 6.154 50.857 1.612 1.00 20.75 197 TYR B N 1
ATOM 3826 C CA . TYR B 1 200 ? 4.852 51.288 2.081 1.00 20.39 197 TYR B CA 1
ATOM 3827 C C . TYR B 1 200 ? 3.850 50.234 1.682 1.00 19.77 197 TYR B C 1
ATOM 3828 O O . TYR B 1 200 ? 3.775 49.862 0.521 1.00 19.24 197 TYR B O 1
ATOM 3837 N N . LYS B 1 201 ? 3.077 49.754 2.644 1.00 19.05 198 LYS B N 1
ATOM 3838 C CA . LYS B 1 201 ? 2.127 48.692 2.372 1.00 18.90 198 LYS B CA 1
ATOM 3839 C C . LYS B 1 201 ? 0.698 49.196 2.508 1.00 18.19 198 LYS B C 1
ATOM 3840 O O . LYS B 1 201 ? 0.462 50.307 2.993 1.00 17.75 198 LYS B O 1
ATOM 3846 N N . ALA B 1 202 ? -0.249 48.382 2.051 1.00 17.46 199 ALA B N 1
ATOM 3847 C CA . ALA B 1 202 ? -1.658 48.746 2.100 1.00 17.18 199 ALA B CA 1
ATOM 3848 C C . ALA B 1 202 ? -2.089 49.088 3.524 1.00 16.83 199 ALA B C 1
ATOM 3849 O O . ALA B 1 202 ? -1.731 48.398 4.473 1.00 16.44 199 ALA B O 1
ATOM 3851 N N . ASP B 1 203 ? -2.827 50.182 3.663 1.00 16.72 200 ASP B N 1
ATOM 3852 C CA . ASP B 1 203 ? -3.400 50.569 4.940 1.00 16.77 200 ASP B CA 1
ATOM 3853 C C . ASP B 1 203 ? -4.902 50.687 4.740 1.00 16.67 200 ASP B C 1
ATOM 3854 O O . ASP B 1 203 ? -5.387 51.646 4.139 1.00 16.31 200 ASP B O 1
ATOM 3859 N N . TYR B 1 204 ? -5.634 49.698 5.240 1.00 16.62 201 TYR B N 1
ATOM 3860 C CA . TYR B 1 204 ? -7.065 49.616 4.984 1.00 16.71 201 TYR B CA 1
ATOM 3861 C C . TYR B 1 204 ? -7.906 50.654 5.732 1.00 16.80 201 TYR B C 1
ATOM 3862 O O . TYR B 1 204 ? -9.118 50.703 5.560 1.00 16.76 201 TYR B O 1
ATOM 3871 N N . ARG B 1 205 ? -7.273 51.514 6.522 1.00 17.23 202 ARG B N 1
ATOM 3872 C CA . ARG B 1 205 ? -7.990 52.645 7.114 1.00 17.98 202 ARG B CA 1
ATOM 3873 C C . ARG B 1 205 ? -8.434 53.620 6.025 1.00 17.51 202 ARG B C 1
ATOM 3874 O O . ARG B 1 205 ? -9.375 54.392 6.218 1.00 17.61 202 ARG B O 1
ATOM 3882 N N . TYR B 1 206 ? -7.762 53.552 4.873 1.00 17.16 203 TYR B N 1
ATOM 3883 C CA . TYR B 1 206 ? -8.075 54.382 3.711 1.00 16.91 203 TYR B CA 1
ATOM 3884 C C . TYR B 1 206 ? -8.967 53.689 2.674 1.00 16.59 203 TYR B C 1
ATOM 3885 O O . TYR B 1 206 ? -9.208 54.241 1.607 1.00 16.11 203 TYR B O 1
ATOM 3894 N N . GLN B 1 207 ? -9.468 52.498 2.997 1.00 16.00 204 GLN B N 1
ATOM 3895 C CA . GLN B 1 207 ? -10.372 51.761 2.121 1.00 15.94 204 GLN B CA 1
ATOM 3896 C C . GLN B 1 207 ? -11.713 52.492 1.951 1.00 15.31 204 GLN B C 1
ATOM 3897 O O . GLN B 1 207 ? -12.140 53.225 2.840 1.00 15.85 204 GLN B O 1
ATOM 3903 N N . PRO B 1 208 ? -12.406 52.274 0.831 1.00 14.88 205 PRO B N 1
ATOM 3904 C CA . PRO B 1 208 ? -12.046 51.391 -0.266 1.00 14.36 205 PRO B CA 1
ATOM 3905 C C . PRO B 1 208 ? -11.075 52.060 -1.234 1.00 14.04 205 PRO B C 1
ATOM 3906 O O . PRO B 1 208 ? -10.924 53.292 -1.226 1.00 13.85 205 PRO B O 1
ATOM 3910 N N . PHE B 1 209 ? -10.421 51.234 -2.040 1.00 13.55 206 PHE B N 1
ATOM 3911 C CA . PHE B 1 209 ? -9.528 51.689 -3.097 1.00 13.64 206 PHE B CA 1
ATOM 3912 C C . PHE B 1 209 ? -10.219 51.360 -4.396 1.00 13.48 206 PHE B C 1
ATOM 3913 O O . PHE B 1 209 ? -10.416 50.180 -4.719 1.00 13.28 206 PHE B O 1
ATOM 3921 N N . VAL B 1 210 ? -10.597 52.404 -5.127 1.00 13.30 207 VAL B N 1
ATOM 3922 C CA . VAL B 1 210 ? -11.516 52.275 -6.245 1.00 13.55 207 VAL B CA 1
ATOM 3923 C C . VAL B 1 210 ? -10.822 52.504 -7.583 1.00 13.39 207 VAL B C 1
ATOM 3924 O O . VAL B 1 210 ? -10.016 53.437 -7.735 1.00 12.69 207 VAL B O 1
ATOM 3928 N N . GLY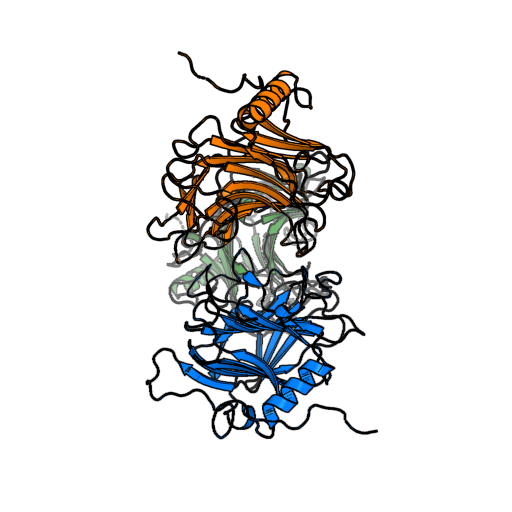 B 1 211 ? -11.158 51.646 -8.543 1.00 13.19 208 GLY B N 1
ATOM 3929 C CA . GLY B 1 211 ? -10.752 51.810 -9.934 1.00 13.84 208 GLY B CA 1
ATOM 3930 C C . GLY B 1 211 ? -11.968 52.019 -10.828 1.00 14.01 208 GLY B C 1
ATOM 3931 O O . GLY B 1 211 ? -12.935 51.261 -10.751 1.00 14.80 208 GLY B O 1
ATOM 3932 N N . LYS B 1 212 ? -11.919 53.059 -11.661 1.00 14.19 209 LYS B N 1
ATOM 3933 C CA . LYS B 1 212 ? -13.010 53.406 -12.569 1.00 14.68 209 LYS B CA 1
ATOM 3934 C C . LYS B 1 212 ? -12.533 53.294 -14.013 1.00 14.27 209 LYS B C 1
ATOM 3935 O O . LYS B 1 212 ? -11.479 53.818 -14.360 1.00 14.45 209 LYS B O 1
ATOM 3941 N N . TYR B 1 213 ? -13.309 52.589 -14.836 1.00 14.05 210 TYR B N 1
ATOM 3942 C CA . TYR B 1 213 ? -12.950 52.281 -16.220 1.00 14.04 210 TYR B CA 1
ATOM 3943 C C . TYR B 1 213 ? -14.171 52.520 -17.085 1.00 14.22 210 TYR B C 1
ATOM 3944 O O . TYR B 1 213 ? -15.301 52.192 -16.692 1.00 13.55 210 TYR B O 1
ATOM 3953 N N . GLU B 1 214 ? -13.938 53.025 -18.288 1.00 14.63 211 GLU B N 1
ATOM 3954 C CA . GLU B 1 214 ? -15.007 53.552 -19.114 1.00 15.32 211 GLU B CA 1
ATOM 3955 C C . GLU B 1 214 ? -14.498 53.691 -20.551 1.00 15.04 211 GLU B C 1
ATOM 3956 O O . GLU B 1 214 ? -13.290 53.678 -20.777 1.00 14.62 211 GLU B O 1
ATOM 3962 N N . ASP B 1 215 ? -15.416 53.796 -21.511 1.00 15.18 212 ASP B N 1
ATOM 3963 C CA . ASP B 1 215 ? -15.062 53.995 -22.918 1.00 15.59 212 ASP B CA 1
ATOM 3964 C C . ASP B 1 215 ? -14.088 52.924 -23.387 1.00 15.04 212 ASP B C 1
ATOM 3965 O O . ASP B 1 215 ? -12.994 53.210 -23.898 1.00 15.18 212 ASP B O 1
ATOM 3970 N N . PHE B 1 216 ? -14.513 51.677 -23.216 1.00 14.89 213 PHE B N 1
ATOM 3971 C CA . PHE B 1 216 ? -13.687 50.541 -23.560 1.00 14.95 213 PHE B CA 1
ATOM 3972 C C . PHE B 1 216 ? -13.507 50.508 -25.073 1.00 14.93 213 PHE B C 1
ATOM 3973 O O . PHE B 1 216 ? -14.435 50.812 -25.825 1.00 14.47 213 PHE B O 1
ATOM 3981 N N . LYS B 1 217 ? -12.290 50.185 -25.502 1.00 15.14 214 LYS B N 1
ATOM 3982 C CA . LYS B 1 217 ? -11.990 50.067 -26.920 1.00 15.64 214 LYS B CA 1
ATOM 3983 C C . LYS B 1 217 ? -11.382 48.690 -27.214 1.00 15.18 214 LYS B C 1
ATOM 3984 O O . LYS B 1 217 ? -10.495 48.210 -26.499 1.00 15.04 214 LYS B O 1
ATOM 3990 N N . LEU B 1 218 ? -11.921 48.041 -28.241 1.00 15.35 215 LEU B N 1
ATOM 3991 C CA . LEU B 1 218 ? -11.493 46.707 -28.656 1.00 15.28 215 LEU B CA 1
ATOM 3992 C C . LEU B 1 218 ? -11.389 46.677 -30.176 1.00 15.49 215 LEU B C 1
ATOM 3993 O O . LEU B 1 218 ? -12.212 46.056 -30.848 1.00 16.13 215 LEU B O 1
ATOM 3998 N N . GLY B 1 219 ? -10.394 47.377 -30.719 1.00 15.17 216 GLY B N 1
ATOM 3999 C CA . GLY B 1 219 ? -10.134 47.372 -32.161 1.00 15.21 216 GLY B CA 1
ATOM 4000 C C . GLY B 1 219 ? -9.278 46.171 -32.496 1.00 15.02 216 GLY B C 1
ATOM 4001 O O . GLY B 1 219 ? -8.080 46.305 -32.791 1.00 14.71 216 GLY B O 1
ATOM 4002 N N . SER B 1 220 ? -9.896 44.995 -32.447 1.00 15.53 217 SER B N 1
ATOM 4003 C CA . SER B 1 220 ? -9.153 43.752 -32.262 1.00 15.84 217 SER B CA 1
ATOM 4004 C C . SER B 1 220 ? -9.701 42.579 -33.061 1.00 16.19 217 SER B C 1
ATOM 4005 O O . SER B 1 220 ? -10.803 42.641 -33.620 1.00 16.52 217 SER B O 1
ATOM 4008 N N . CYS B 1 221 ? -8.916 41.507 -33.092 1.00 16.20 218 CYS B N 1
ATOM 4009 C CA . CYS B 1 221 ? -9.286 40.281 -33.775 1.00 16.46 218 CYS B CA 1
ATOM 4010 C C . CYS B 1 221 ? -9.323 39.125 -32.788 1.00 16.33 218 CYS B C 1
ATOM 4011 O O . CYS B 1 221 ? -8.299 38.750 -32.216 1.00 16.27 218 CYS B O 1
ATOM 4014 N N . THR B 1 222 ? -10.512 38.573 -32.583 1.00 16.29 219 THR B N 1
ATOM 4015 C CA . THR B 1 222 ? -10.658 37.374 -31.775 1.00 16.65 219 THR B CA 1
ATOM 4016 C C . THR B 1 222 ? -9.938 36.206 -32.434 1.00 16.76 219 THR B C 1
ATOM 4017 O O . THR B 1 222 ? -9.606 36.248 -33.627 1.00 16.55 219 THR B O 1
ATOM 4021 N N . VAL B 1 223 ? -9.712 35.157 -31.649 1.00 17.19 220 VAL B N 1
ATOM 4022 C CA . VAL B 1 223 ? -9.161 33.909 -32.165 1.00 17.56 220 VAL B CA 1
ATOM 4023 C C . VAL B 1 223 ? -10.081 33.344 -33.257 1.00 17.84 220 VAL B C 1
ATOM 4024 O O . VAL B 1 223 ? -9.599 32.816 -34.257 1.00 18.10 220 VAL B O 1
ATOM 4028 N N . GLU B 1 224 ? -11.393 33.483 -33.063 1.00 18.13 221 GLU B N 1
ATOM 4029 C CA . GLU B 1 224 ? -12.397 32.953 -33.997 1.00 18.96 221 GLU B CA 1
ATOM 4030 C C . GLU B 1 224 ? -12.603 33.800 -35.250 1.00 18.80 221 GLU B C 1
ATOM 4031 O O . GLU B 1 224 ? -13.226 33.334 -36.214 1.00 19.02 221 GLU B O 1
ATOM 4037 N N . ALA B 1 225 ? -12.117 35.035 -35.240 1.00 18.69 222 ALA B N 1
ATOM 4038 C CA . ALA B 1 225 ? -12.325 35.951 -36.359 1.00 19.10 222 ALA B CA 1
ATOM 4039 C C . ALA B 1 225 ? -11.831 35.360 -37.676 1.00 19.29 222 ALA B C 1
ATOM 4040 O O . ALA B 1 225 ? -10.948 34.505 -37.689 1.00 19.14 222 ALA B O 1
ATOM 4042 N N . ALA B 1 226 ? -12.416 35.819 -38.778 1.00 19.74 223 ALA B N 1
ATOM 4043 C CA . ALA B 1 226 ? -11.984 35.405 -40.105 1.00 20.20 223 ALA B CA 1
ATOM 4044 C C . ALA B 1 226 ? -10.587 35.948 -40.395 1.00 20.58 223 ALA B C 1
ATOM 4045 O O . ALA B 1 226 ? -10.188 36.981 -39.854 1.00 20.54 223 ALA B O 1
ATOM 4047 N N . SER B 1 227 ? -9.863 35.252 -41.268 1.00 21.16 224 SER B N 1
ATOM 4048 C CA . SER B 1 227 ? -8.481 35.602 -41.615 1.00 21.59 224 SER B CA 1
ATOM 4049 C C . SER B 1 227 ? -8.344 37.020 -42.161 1.00 21.86 224 SER B C 1
ATOM 4050 O O . SER B 1 227 ? -7.282 37.635 -42.043 1.00 22.34 224 SER B O 1
ATOM 4053 N N . SER B 1 228 ? -9.420 37.532 -42.754 1.00 22.00 225 SER B N 1
ATOM 4054 C CA . SER B 1 228 ? -9.462 38.909 -43.236 1.00 22.15 225 SER B CA 1
ATOM 4055 C C . SER B 1 228 ? -9.394 39.951 -42.116 1.00 22.19 225 SER B C 1
ATOM 4056 O O . SER B 1 228 ? -9.136 41.130 -42.384 1.00 22.47 225 SER B O 1
ATOM 4059 N N . CYS B 1 229 ? -9.632 39.533 -40.871 1.00 22.11 226 CYS B N 1
ATOM 4060 C CA . CYS B 1 229 ? -9.595 40.466 -39.747 1.00 22.04 226 CYS B CA 1
ATOM 4061 C C . CYS B 1 229 ? -8.254 41.171 -39.647 1.00 21.97 226 CYS B C 1
ATOM 4062 O O . CYS B 1 229 ? -7.199 40.533 -39.714 1.00 22.16 226 CYS B O 1
ATOM 4065 N N . ASN B 1 230 ? -8.305 42.488 -39.486 1.00 22.03 227 ASN B N 1
ATOM 4066 C CA . ASN B 1 230 ? -7.122 43.286 -39.205 1.00 21.91 227 ASN B CA 1
ATOM 4067 C C . ASN B 1 230 ? -7.351 44.079 -37.932 1.00 21.69 227 ASN B C 1
ATOM 4068 O O . ASN B 1 230 ? -8.441 44.624 -37.726 1.00 21.92 227 ASN B O 1
ATOM 4073 N N . PRO B 1 231 ? -6.327 44.167 -37.073 1.00 21.18 228 PRO B N 1
ATOM 4074 C CA . PRO B 1 231 ? -6.540 44.948 -35.871 1.00 21.09 228 PRO B CA 1
ATOM 4075 C C . PRO B 1 231 ? -6.582 46.426 -36.238 1.00 20.78 228 PRO B C 1
ATOM 4076 O O . PRO B 1 231 ? -6.200 46.799 -37.351 1.00 20.54 228 PRO B O 1
ATOM 4080 N N . ALA B 1 232 ? -7.061 47.255 -35.322 1.00 20.62 229 ALA B N 1
ATOM 4081 C CA . ALA B 1 232 ? -7.147 48.683 -35.576 1.00 20.64 229 ALA B CA 1
ATOM 4082 C C . ALA B 1 232 ? -5.784 49.253 -35.958 1.00 20.66 229 ALA B C 1
ATOM 4083 O O . ALA B 1 232 ? -4.727 48.677 -35.660 1.00 20.49 229 ALA B O 1
ATOM 4085 N N . SER B 1 233 ? -5.830 50.383 -36.645 1.00 20.53 230 SER B N 1
ATOM 4086 C CA . SER B 1 233 ? -4.637 51.070 -37.074 1.00 20.96 230 SER B CA 1
ATOM 4087 C C . SER B 1 233 ? -4.133 51.936 -35.929 1.00 20.45 230 SER B C 1
ATOM 4088 O O . SER B 1 233 ? -4.922 52.462 -35.154 1.00 20.73 230 SER B O 1
ATOM 4091 N N . VAL B 1 234 ? -2.817 52.058 -35.832 1.00 20.25 231 VAL B N 1
ATOM 4092 C CA . VAL B 1 234 ? -2.172 52.947 -34.871 1.00 20.35 231 VAL B CA 1
ATOM 4093 C C . VAL B 1 234 ? -1.672 54.223 -35.576 1.00 19.51 231 VAL B C 1
ATOM 4094 O O . VAL B 1 234 ? -1.284 55.188 -34.925 1.00 18.32 231 VAL B O 1
ATOM 4098 N N . SER B 1 235 ? -1.700 54.219 -36.906 1.00 19.03 232 SER B N 1
ATOM 4099 C CA . SER B 1 235 ? -1.439 55.421 -37.687 1.00 19.55 232 SER B CA 1
ATOM 4100 C C . SER B 1 235 ? -2.072 55.306 -39.076 1.00 19.38 232 SER B C 1
ATOM 4101 O O . SER B 1 235 ? -2.319 54.198 -39.552 1.00 18.63 232 SER B O 1
ATOM 4104 N N . PRO B 1 236 ? -2.324 56.448 -39.736 1.00 19.63 233 PRO B N 1
ATOM 4105 C CA . PRO B 1 236 ? -2.945 56.412 -41.061 1.00 20.23 233 PRO B CA 1
ATOM 4106 C C . PRO B 1 236 ? -2.231 55.509 -42.074 1.00 20.56 233 PRO B C 1
ATOM 4107 O O . PRO B 1 236 ? -2.892 54.926 -42.937 1.00 21.05 233 PRO B O 1
ATOM 4111 N N . TYR B 1 237 ? -0.906 55.398 -41.966 1.00 20.86 234 TYR B N 1
ATOM 4112 C CA . TYR B 1 237 ? -0.092 54.670 -42.943 1.00 21.14 234 TYR B CA 1
ATOM 4113 C C . TYR B 1 237 ? 0.609 53.407 -42.401 1.00 21.44 234 TYR B C 1
ATOM 4114 O O . TYR B 1 237 ? 1.472 52.845 -43.077 1.00 22.38 234 TYR B O 1
ATOM 4123 N N . GLY B 1 238 ? 0.274 52.970 -41.193 1.00 21.29 235 GLY B N 1
ATOM 4124 C CA . GLY B 1 238 ? 0.608 51.610 -40.750 1.00 21.08 235 GLY B CA 1
ATOM 4125 C C . GLY B 1 238 ? 1.912 51.382 -39.996 1.00 21.41 235 GLY B C 1
ATOM 4126 O O . GLY B 1 238 ? 2.385 50.246 -39.904 1.00 22.26 235 GLY B O 1
ATOM 4127 N N . GLN B 1 239 ? 2.492 52.446 -39.459 1.00 20.77 236 GLN B N 1
ATOM 4128 C CA . GLN B 1 239 ? 3.647 52.355 -38.560 1.00 20.38 236 GLN B CA 1
ATOM 4129 C C . GLN B 1 239 ? 3.664 53.664 -37.774 1.00 19.52 236 GLN B C 1
ATOM 4130 O O . GLN B 1 239 ? 3.045 54.638 -38.205 1.00 19.45 236 GLN B O 1
ATOM 4136 N N . LEU B 1 240 ? 4.362 53.705 -36.641 1.00 18.34 237 LEU B N 1
ATOM 4137 C CA . LEU B 1 240 ? 4.438 54.954 -35.879 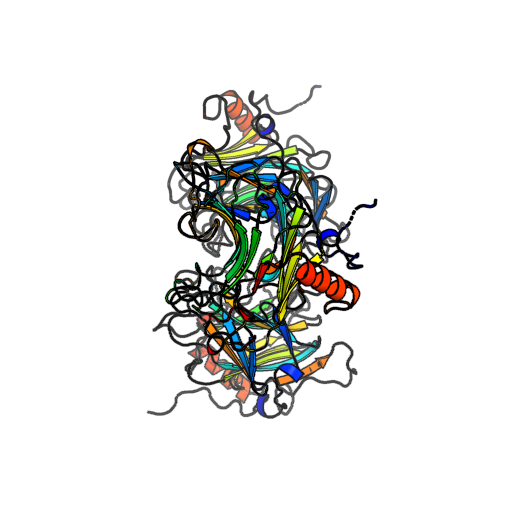1.00 17.83 237 LEU B CA 1
ATOM 4138 C C . LEU B 1 240 ? 5.032 56.065 -36.759 1.00 16.89 237 LEU B C 1
ATOM 4139 O O . LEU B 1 240 ? 6.052 55.881 -37.426 1.00 16.11 237 LEU B O 1
ATOM 4144 N N . SER B 1 241 ? 4.362 57.209 -36.767 1.00 16.09 238 SER B N 1
ATOM 4145 C CA . SER B 1 241 ? 4.811 58.369 -37.510 1.00 15.68 238 SER B CA 1
ATOM 4146 C C . SER B 1 241 ? 5.955 59.028 -36.772 1.00 15.38 238 SER B C 1
ATOM 4147 O O . SER B 1 241 ? 6.186 58.744 -35.593 1.00 15.18 238 SER B O 1
ATOM 4150 N N . GLN B 1 242 ? 6.642 59.941 -37.453 1.00 15.30 239 GLN B N 1
ATOM 4151 C CA . GLN B 1 242 ? 7.674 60.741 -36.810 1.00 15.32 239 GLN B CA 1
ATOM 4152 C C . GLN B 1 242 ? 7.121 61.542 -35.628 1.00 14.77 239 GLN B C 1
ATOM 4153 O O . GLN B 1 242 ? 7.797 61.689 -34.614 1.00 14.21 239 GLN B O 1
ATOM 4159 N N . GLN B 1 243 ? 5.895 62.045 -35.755 1.00 14.38 240 GLN B N 1
ATOM 4160 C CA . GLN B 1 243 ? 5.272 62.823 -34.675 1.00 14.18 240 GLN B CA 1
ATOM 4161 C C . GLN B 1 243 ? 4.965 61.948 -33.460 1.00 13.63 240 GLN B C 1
ATOM 4162 O O . GLN B 1 243 ? 5.115 62.384 -32.314 1.00 13.29 240 GLN B O 1
ATOM 4168 N N . GLN B 1 244 ? 4.512 60.728 -33.715 1.00 12.86 241 GLN B N 1
ATOM 4169 C CA . GLN B 1 244 ? 4.231 59.783 -32.635 1.00 12.89 241 GLN B CA 1
ATOM 4170 C C . GLN B 1 244 ? 5.523 59.396 -31.906 1.00 12.59 241 GLN B C 1
ATOM 4171 O O . GLN B 1 244 ? 5.574 59.377 -30.669 1.00 12.06 241 GLN B O 1
ATOM 4177 N N . VAL B 1 245 ? 6.572 59.119 -32.669 1.00 12.44 242 VAL B N 1
ATOM 4178 C CA . VAL B 1 245 ? 7.858 58.785 -32.079 1.00 12.83 242 VAL B CA 1
ATOM 4179 C C . VAL B 1 245 ? 8.441 59.972 -31.301 1.00 12.76 242 VAL B C 1
ATOM 4180 O O . VAL B 1 245 ? 8.999 59.774 -30.214 1.00 13.09 242 VAL B O 1
ATOM 4184 N N . ALA B 1 246 ? 8.307 61.187 -31.839 1.00 12.44 243 ALA B N 1
ATOM 4185 C CA . ALA B 1 246 ? 8.776 62.399 -31.144 1.00 12.70 243 ALA B CA 1
ATOM 4186 C C . ALA B 1 246 ? 8.111 62.536 -29.779 1.00 12.52 243 ALA B C 1
ATOM 4187 O O . ALA B 1 246 ? 8.762 62.854 -28.771 1.00 12.42 243 ALA B O 1
ATOM 4189 N N . ALA B 1 247 ? 6.806 62.304 -29.750 1.00 12.50 244 ALA B N 1
ATOM 4190 C CA . ALA B 1 247 ? 6.056 62.370 -28.500 1.00 12.66 244 ALA B CA 1
ATOM 4191 C C . ALA B 1 247 ? 6.522 61.294 -27.511 1.00 12.81 244 ALA B C 1
ATOM 4192 O O . ALA B 1 247 ? 6.661 61.578 -26.319 1.00 12.99 244 ALA B O 1
ATOM 4194 N N . MET B 1 248 ? 6.780 60.079 -28.003 1.00 12.73 245 MET B N 1
ATOM 4195 C CA . MET B 1 248 ? 7.283 58.989 -27.163 1.00 13.12 245 MET B CA 1
ATOM 4196 C C . MET B 1 248 ? 8.656 59.313 -26.583 1.00 13.06 245 MET B C 1
ATOM 4197 O O . MET B 1 248 ? 8.920 59.059 -25.408 1.00 12.55 245 MET B O 1
ATOM 4202 N N . GLU B 1 249 ? 9.533 59.863 -27.414 1.00 13.34 246 GLU B N 1
ATOM 4203 C CA . GLU B 1 249 ? 10.866 60.245 -26.958 1.00 13.98 246 GLU B CA 1
ATOM 4204 C C . GLU B 1 249 ? 10.794 61.331 -25.881 1.00 13.45 246 GLU B C 1
ATOM 4205 O O . GLU B 1 249 ? 11.526 61.277 -24.891 1.00 13.09 246 GLU B O 1
ATOM 4211 N N . TRP B 1 250 ? 9.873 62.275 -26.046 1.00 13.38 247 TRP B N 1
ATOM 4212 C CA . TRP B 1 250 ? 9.639 63.329 -25.058 1.00 13.32 247 TRP B CA 1
ATOM 4213 C C . TRP B 1 250 ? 9.228 62.764 -23.708 1.00 13.21 247 TRP B C 1
ATOM 4214 O O . TRP B 1 250 ? 9.731 63.194 -22.673 1.00 12.80 247 TRP B O 1
ATOM 4225 N N . VAL B 1 251 ? 8.288 61.823 -23.735 1.00 13.23 248 VAL B N 1
ATOM 4226 C CA . VAL B 1 251 ? 7.825 61.129 -22.525 1.00 13.27 248 VAL B CA 1
ATOM 4227 C C . VAL B 1 251 ? 8.980 60.407 -21.847 1.00 13.24 248 VAL B C 1
ATOM 4228 O O . VAL B 1 251 ? 9.194 60.549 -20.637 1.00 12.96 248 VAL B O 1
ATOM 4232 N N . GLN B 1 252 ? 9.739 59.647 -22.630 1.00 13.79 249 GLN B N 1
ATOM 4233 C CA . GLN B 1 252 ? 10.816 58.845 -22.065 1.00 14.30 249 GLN B CA 1
ATOM 4234 C C . GLN B 1 252 ? 11.938 59.721 -21.516 1.00 14.73 249 GLN B C 1
ATOM 4235 O O . GLN B 1 252 ? 12.478 59.437 -20.439 1.00 15.27 249 GLN B O 1
ATOM 4241 N N . LYS B 1 253 ? 12.255 60.805 -22.227 1.00 14.73 250 LYS B N 1
ATOM 4242 C CA . LYS B 1 253 ? 13.267 61.759 -21.780 1.00 14.67 250 LYS B CA 1
ATOM 4243 C C . LYS B 1 253 ? 12.886 62.445 -20.458 1.00 14.30 250 LYS B C 1
ATOM 4244 O O . LYS B 1 253 ? 13.740 62.648 -19.586 1.00 13.90 250 LYS B O 1
ATOM 4250 N N . ASN B 1 254 ? 11.607 62.777 -20.306 1.00 13.60 251 ASN B N 1
ATOM 4251 C CA . ASN B 1 254 ? 11.160 63.638 -19.205 1.00 13.39 251 ASN B CA 1
ATOM 4252 C C . ASN B 1 254 ? 10.413 62.953 -18.061 1.00 12.82 251 ASN B C 1
ATOM 4253 O O . ASN B 1 254 ? 10.312 63.526 -16.970 1.00 12.84 251 ASN B O 1
ATOM 4258 N N . TYR B 1 255 ? 9.895 61.741 -18.294 1.00 12.77 252 TYR B N 1
ATOM 4259 C CA . TYR B 1 255 ? 9.060 61.045 -17.298 1.00 12.91 252 TYR B CA 1
ATOM 4260 C C . TYR B 1 255 ? 9.482 59.625 -16.941 1.00 13.18 252 TYR B C 1
ATOM 4261 O O . TYR B 1 255 ? 9.011 59.100 -15.943 1.00 13.75 252 TYR B O 1
ATOM 4270 N N . MET B 1 256 ? 10.369 59.011 -17.723 1.00 13.81 253 MET B N 1
ATOM 4271 C CA . MET B 1 256 ? 10.837 57.659 -17.425 1.00 13.81 253 MET B CA 1
ATOM 4272 C C . MET B 1 256 ? 11.746 57.654 -16.202 1.00 14.00 253 MET B C 1
ATOM 4273 O O . MET B 1 256 ? 12.658 58.469 -16.101 1.00 14.04 253 MET B O 1
ATOM 4278 N N . VAL B 1 257 ? 11.470 56.739 -15.277 1.00 13.86 254 VAL B N 1
ATOM 4279 C CA . VAL B 1 257 ? 12.266 56.592 -14.041 1.00 14.50 254 VAL B CA 1
ATOM 4280 C C . VAL B 1 257 ? 12.900 55.211 -13.867 1.00 14.50 254 VAL B C 1
ATOM 4281 O O . VAL B 1 257 ? 13.759 55.026 -13.001 1.00 14.69 254 VAL B O 1
ATOM 4285 N N . TYR B 1 258 ? 12.476 54.240 -14.671 1.00 14.85 255 TYR B N 1
ATOM 4286 C CA . TYR B 1 258 ? 13.125 52.928 -14.704 1.00 15.09 255 TYR B CA 1
ATOM 4287 C C . TYR B 1 258 ? 12.975 52.280 -16.065 1.00 15.31 255 TYR B C 1
ATOM 4288 O O . TYR B 1 258 ? 11.897 52.308 -16.653 1.00 14.65 255 TYR B O 1
ATOM 4297 N N . ASN B 1 259 ? 14.062 51.675 -16.537 1.00 15.94 256 ASN B N 1
ATOM 4298 C CA . ASN B 1 259 ? 14.055 50.893 -17.770 1.00 16.17 256 ASN B CA 1
ATOM 4299 C C . ASN B 1 259 ? 14.972 49.689 -17.567 1.00 16.44 256 ASN B C 1
ATOM 4300 O O . ASN B 1 259 ? 16.174 49.856 -17.335 1.00 16.40 256 ASN B O 1
ATOM 4305 N N . TYR B 1 260 ? 14.401 48.488 -17.621 1.00 16.81 257 TYR B N 1
ATOM 4306 C CA . TYR B 1 260 ? 15.144 47.272 -17.297 1.00 17.43 257 TYR B CA 1
ATOM 4307 C C . TYR B 1 260 ? 16.438 47.172 -18.096 1.00 18.15 257 TYR B C 1
ATOM 4308 O O . TYR B 1 260 ? 17.471 46.780 -17.549 1.00 18.40 257 TYR B O 1
ATOM 4317 N N . CYS B 1 261 ? 16.381 47.559 -19.370 1.00 18.78 258 CYS B N 1
ATOM 4318 C CA . CYS B 1 261 ? 17.539 47.494 -20.263 1.00 19.78 258 CYS B CA 1
ATOM 4319 C C . CYS B 1 261 ? 18.715 48.336 -19.763 1.00 20.20 258 CYS B C 1
ATOM 4320 O O . CYS B 1 261 ? 19.865 48.002 -20.044 1.00 20.20 258 CYS B O 1
ATOM 4323 N N . ASP B 1 262 ? 18.418 49.404 -19.017 1.00 20.66 259 ASP B N 1
ATOM 4324 C CA . ASP B 1 262 ? 19.423 50.333 -18.492 1.00 21.17 259 ASP B CA 1
ATOM 4325 C C . ASP B 1 262 ? 19.880 50.026 -17.064 1.00 21.60 259 ASP B C 1
ATOM 4326 O O . ASP B 1 262 ? 20.723 50.740 -16.521 1.00 21.87 259 ASP B O 1
ATOM 4331 N N . ASP B 1 263 ? 19.330 48.979 -16.458 1.00 22.07 260 ASP B N 1
ATOM 4332 C CA . ASP B 1 263 ? 19.642 48.623 -15.078 1.00 22.56 260 ASP B CA 1
ATOM 4333 C C . ASP B 1 263 ? 20.934 47.782 -15.034 1.00 23.11 260 ASP B C 1
ATOM 4334 O O . ASP B 1 263 ? 20.956 46.667 -15.550 1.00 22.91 260 ASP B O 1
ATOM 4339 N N . PRO B 1 264 ? 22.007 48.308 -14.407 1.00 23.85 261 PRO B N 1
ATOM 4340 C CA . PRO B 1 264 ? 23.270 47.558 -14.355 1.00 24.29 261 PRO B CA 1
ATOM 4341 C C . PRO B 1 264 ? 23.237 46.315 -13.457 1.00 24.74 261 PRO B C 1
ATOM 4342 O O . PRO B 1 264 ? 24.092 45.433 -13.599 1.00 25.25 261 PRO B O 1
ATOM 4346 N N . THR B 1 265 ? 22.271 46.250 -12.543 1.00 25.08 262 THR B N 1
ATOM 4347 C CA . THR B 1 265 ? 22.103 45.088 -11.669 1.00 25.30 262 THR B CA 1
ATOM 4348 C C . THR B 1 265 ? 21.334 43.949 -12.354 1.00 25.44 262 THR B C 1
ATOM 4349 O O . THR B 1 265 ? 21.128 42.894 -11.751 1.00 25.62 262 THR B O 1
ATOM 4353 N N . ARG B 1 266 ? 20.902 44.165 -13.598 1.00 25.48 263 ARG B N 1
ATOM 4354 C CA . ARG B 1 266 ? 20.195 43.139 -14.364 1.00 25.38 263 ARG B CA 1
ATOM 4355 C C . ARG B 1 266 ? 21.131 42.450 -15.344 1.00 25.41 263 ARG B C 1
ATOM 4356 O O . ARG B 1 266 ? 21.957 43.101 -15.989 1.00 25.34 263 ARG B O 1
ATOM 4364 N N . ASP B 1 267 ? 20.981 41.132 -15.463 1.00 25.46 264 ASP B N 1
ATOM 4365 C CA . ASP B 1 267 ? 21.693 40.367 -16.478 1.00 25.47 264 ASP B CA 1
ATOM 4366 C C . ASP B 1 267 ? 20.947 40.496 -17.806 1.00 25.34 264 ASP B C 1
ATOM 4367 O O . ASP B 1 267 ? 19.931 39.837 -18.028 1.00 25.58 264 ASP B O 1
ATOM 4372 N N . HIS B 1 268 ? 21.473 41.340 -18.688 1.00 25.23 265 HIS B N 1
ATOM 4373 C CA . HIS B 1 268 ? 20.818 41.636 -19.962 1.00 25.22 265 HIS B CA 1
ATOM 4374 C C . HIS B 1 268 ? 20.931 40.505 -20.992 1.00 25.12 265 HIS B C 1
ATOM 4375 O O . HIS B 1 268 ? 20.280 40.562 -22.036 1.00 25.17 265 HIS B O 1
ATOM 4382 N N . THR B 1 269 ? 21.740 39.483 -20.703 1.00 24.91 266 THR B N 1
ATOM 4383 C CA . THR B 1 269 ? 21.807 38.294 -21.560 1.00 24.71 266 THR B CA 1
ATOM 4384 C C . THR B 1 269 ? 20.472 37.548 -21.537 1.00 24.57 266 THR B C 1
ATOM 4385 O O . THR B 1 269 ? 20.169 36.786 -22.452 1.00 24.84 266 THR B O 1
ATOM 4389 N N . LEU B 1 270 ? 19.687 37.776 -20.486 1.00 24.06 267 LEU B N 1
ATOM 4390 C CA . LEU B 1 270 ? 18.364 37.174 -20.348 1.00 23.92 267 LEU B CA 1
ATOM 4391 C C . LEU B 1 270 ? 17.303 37.933 -21.160 1.00 23.65 267 LEU B C 1
ATOM 4392 O O . LEU B 1 270 ? 16.198 37.431 -21.363 1.00 23.56 267 LEU B O 1
ATOM 4397 N N . THR B 1 271 ? 17.648 39.134 -21.619 1.00 23.29 268 THR B N 1
ATOM 4398 C CA . THR B 1 271 ? 16.747 39.968 -22.412 1.00 23.09 268 THR B CA 1
ATOM 4399 C C . THR B 1 271 ? 17.486 40.515 -23.634 1.00 22.84 268 THR B C 1
ATOM 4400 O O . THR B 1 271 ? 17.768 41.714 -23.709 1.00 22.59 268 THR B O 1
ATOM 4404 N N . PRO B 1 272 ? 17.786 39.637 -24.610 1.00 22.56 269 PRO B N 1
ATOM 4405 C CA . PRO B 1 272 ? 18.610 39.999 -25.769 1.00 22.46 269 PRO B CA 1
ATOM 4406 C C . PRO B 1 272 ? 17.974 41.026 -26.710 1.00 22.31 269 PRO B C 1
ATOM 4407 O O . PRO B 1 272 ? 18.654 41.565 -27.578 1.00 22.42 269 PRO B O 1
ATOM 4411 N N . GLU B 1 273 ? 16.683 41.284 -26.544 1.00 22.09 270 GLU B N 1
ATOM 4412 C CA . GLU B 1 273 ? 15.993 42.294 -27.343 1.00 22.08 270 GLU B CA 1
ATOM 4413 C C . GLU B 1 273 ? 16.424 43.727 -26.995 1.00 22.08 270 GLU B C 1
ATOM 4414 O O . GLU B 1 273 ? 16.136 44.652 -27.749 1.00 22.37 270 GLU B O 1
ATOM 4420 N N . CYS B 1 274 ? 17.094 43.913 -25.857 1.00 22.28 271 CYS B N 1
ATOM 4421 C CA . CYS B 1 274 ? 17.538 45.244 -25.427 1.00 22.58 271 CYS B CA 1
ATOM 4422 C C . CYS B 1 274 ? 18.497 45.894 -26.419 1.00 22.92 271 CYS B C 1
ATOM 4423 O O . CYS B 1 274 ? 19.272 45.227 -27.108 1.00 23.19 271 CYS B O 1
ATOM 4427 N N . ALA C 1 1 ? -71.978 39.528 -33.058 1.00 19.94 -2 ALA C N 1
ATOM 4428 C CA . ALA C 1 1 ? -70.804 38.612 -33.177 1.00 19.69 -2 ALA C CA 1
ATOM 4429 C C . ALA C 1 1 ? -69.673 39.094 -32.279 1.00 19.49 -2 ALA C C 1
ATOM 4430 O O . ALA C 1 1 ? -69.505 40.298 -32.077 1.00 19.18 -2 ALA C O 1
ATOM 4432 N N . TYR C 1 2 ? -68.885 38.157 -31.761 1.00 19.62 -1 TYR C N 1
ATOM 4433 C CA . TYR C 1 2 ? -67.715 38.518 -30.962 1.00 19.55 -1 TYR C CA 1
ATOM 4434 C C . TYR C 1 2 ? -66.500 37.701 -31.388 1.00 19.37 -1 TYR C C 1
ATOM 4435 O O . TYR C 1 2 ? -66.638 36.680 -32.076 1.00 18.55 -1 TYR C O 1
ATOM 4444 N N . VAL C 1 3 ? -65.318 38.181 -31.004 1.00 19.20 0 VAL C N 1
ATOM 4445 C CA . VAL C 1 3 ? -64.076 37.474 -31.280 1.00 19.32 0 VAL C CA 1
ATOM 4446 C C . VAL C 1 3 ? -63.981 36.267 -30.353 1.00 19.58 0 VAL C C 1
ATOM 4447 O O . VAL C 1 3 ? -64.304 36.320 -29.173 1.00 20.20 0 VAL C O 1
ATOM 4451 N N . GLN C 1 4 ? -64.024 34.676 -31.769 1.00 19.50 1 GLN C N 1
ATOM 4452 C CA . GLN C 1 4 ? -64.071 33.530 -30.854 1.00 19.07 1 GLN C CA 1
ATOM 4453 C C . GLN C 1 4 ? -62.660 32.978 -30.782 1.00 19.13 1 GLN C C 1
ATOM 4454 O O . GLN C 1 4 ? -62.019 32.752 -31.815 1.00 20.01 1 GLN C O 1
ATOM 4460 N N . GLY C 1 5 ? -62.153 32.825 -29.564 1.00 18.20 2 GLY C N 1
ATOM 4461 C CA . GLY C 1 5 ? -60.790 32.349 -29.361 1.00 17.43 2 GLY C CA 1
ATOM 4462 C C . GLY C 1 5 ? -60.748 31.484 -28.125 1.00 16.75 2 GLY C C 1
ATOM 4463 O O . GLY C 1 5 ? -61.780 31.269 -27.493 1.00 16.40 2 GLY C O 1
ATOM 4464 N N . PRO C 1 6 ? -59.558 30.988 -27.766 1.00 16.14 3 PRO C N 1
ATOM 4465 C CA . PRO C 1 6 ? -59.503 30.076 -26.626 1.00 15.89 3 PRO C CA 1
ATOM 4466 C C . PRO C 1 6 ? -59.902 30.776 -25.326 1.00 15.26 3 PRO C C 1
ATOM 4467 O O . PRO C 1 6 ? -59.690 31.989 -25.192 1.00 15.27 3 PRO C O 1
ATOM 4471 N N . PRO C 1 7 ? -60.456 30.024 -24.365 1.00 14.82 4 PRO C N 1
ATOM 4472 C CA . PRO C 1 7 ? -60.709 30.660 -23.074 1.00 14.62 4 PRO C CA 1
ATOM 4473 C C . PRO C 1 7 ? -59.379 31.034 -22.445 1.00 14.25 4 PRO C C 1
ATOM 4474 O O . PRO C 1 7 ? -58.371 30.369 -22.704 1.00 13.79 4 PRO C O 1
ATOM 4478 N N . SER C 1 8 ? -59.364 32.083 -21.633 1.00 13.90 5 SER C N 1
ATOM 4479 C CA . SER C 1 8 ? -58.119 32.520 -21.015 1.00 13.54 5 SER C CA 1
ATOM 4480 C C . SER C 1 8 ? -57.532 31.390 -20.171 1.00 13.03 5 SER C C 1
ATOM 4481 O O . SER C 1 8 ? -58.255 30.794 -19.366 1.00 12.98 5 SER C O 1
ATOM 4484 N N . PRO C 1 9 ? -56.230 31.108 -20.341 1.00 12.43 6 PRO C N 1
ATOM 4485 C CA . PRO C 1 9 ? -55.555 30.111 -19.513 1.00 12.64 6 PRO C CA 1
ATOM 4486 C C . PRO C 1 9 ? -55.261 30.607 -18.104 1.00 12.50 6 PRO C C 1
ATOM 4487 O O . PRO C 1 9 ? -54.822 29.816 -17.257 1.00 12.90 6 PRO C O 1
ATOM 4491 N N . GLY C 1 10 ? -55.471 31.901 -17.861 1.00 12.53 7 GLY C N 1
ATOM 4492 C CA . GLY C 1 10 ? -55.383 32.472 -16.504 1.00 12.32 7 GLY C CA 1
ATOM 4493 C C . GLY C 1 10 ? -53.979 32.728 -15.984 1.00 12.28 7 GLY C C 1
ATOM 4494 O O . GLY C 1 10 ? -53.815 33.221 -14.863 1.00 11.96 7 GLY C O 1
ATOM 4495 N N . TYR C 1 11 ? -52.973 32.378 -16.780 1.00 11.82 8 TYR C N 1
ATOM 4496 C CA . TYR C 1 11 ? -51.568 32.557 -16.439 1.00 12.10 8 TYR C CA 1
ATOM 4497 C C . TYR C 1 11 ? -50.791 32.600 -17.760 1.00 12.22 8 TYR C C 1
ATOM 4498 O O . TYR C 1 11 ? -51.149 31.916 -18.704 1.00 11.68 8 TYR C O 1
ATOM 4507 N N . TYR C 1 12 ? -49.738 33.415 -17.817 1.00 12.71 9 TYR C N 1
ATOM 4508 C CA . TYR C 1 12 ? -49.047 33.732 -19.075 1.00 13.25 9 TYR C CA 1
ATOM 4509 C C . TYR C 1 12 ? -47.539 33.545 -18.922 1.00 13.20 9 TYR C C 1
ATOM 4510 O O . TYR C 1 12 ? -46.813 34.507 -18.680 1.00 12.49 9 TYR C O 1
ATOM 4519 N N . PRO C 1 13 ? -47.069 32.290 -19.061 1.00 13.30 10 PRO C N 1
ATOM 4520 C CA . PRO C 1 13 ? -45.655 31.974 -18.860 1.00 13.52 10 PRO C CA 1
ATOM 4521 C C . PRO C 1 13 ? -44.716 32.886 -19.644 1.00 13.51 10 PRO C C 1
ATOM 4522 O O . PRO C 1 13 ? -43.716 33.322 -19.102 1.00 13.42 10 PRO C O 1
ATOM 4526 N N . SER C 1 14 ? -45.043 33.170 -20.906 1.00 13.43 11 SER C N 1
ATOM 4527 C CA . SER C 1 14 ? -44.155 33.956 -21.767 1.00 13.93 11 SER C CA 1
ATOM 4528 C C . SER C 1 14 ? -43.891 35.347 -21.190 1.00 14.24 11 SER C C 1
ATOM 4529 O O . SER C 1 14 ? -42.788 35.873 -21.312 1.00 14.76 11 SER C O 1
ATOM 4532 N N . SER C 1 15 ? -44.907 35.907 -20.538 1.00 14.28 12 SER C N 1
ATOM 4533 C CA . SER C 1 15 ? -44.860 37.254 -19.980 1.00 14.90 12 SER C CA 1
ATOM 4534 C C . SER C 1 15 ? -43.912 37.365 -18.780 1.00 14.54 12 SER C C 1
ATOM 4535 O O . SER C 1 15 ? -43.497 38.474 -18.419 1.00 14.75 12 SER C O 1
ATOM 4538 N N . GLN C 1 16 ? -43.590 36.231 -18.159 1.00 14.07 13 GLN C N 1
ATOM 4539 C CA . GLN C 1 16 ? -42.777 36.207 -16.938 1.00 14.16 13 GLN C CA 1
ATOM 4540 C C . GLN C 1 16 ? -41.317 35.881 -17.212 1.00 14.21 13 GLN C C 1
ATOM 4541 O O . GLN C 1 16 ? -40.518 35.752 -16.277 1.00 14.38 13 GLN C O 1
ATOM 4547 N N . ILE C 1 17 ? -40.977 35.753 -18.493 1.00 14.08 14 ILE C N 1
ATOM 4548 C CA . ILE C 1 17 ? -39.632 35.408 -18.931 1.00 14.73 14 ILE C CA 1
ATOM 4549 C C . ILE C 1 17 ? -39.090 36.543 -19.806 1.00 15.05 14 ILE C C 1
ATOM 4550 O O . ILE C 1 17 ? -39.765 37.015 -20.724 1.00 14.74 14 ILE C O 1
ATOM 4555 N N . THR C 1 18 ? -37.875 36.983 -19.501 1.00 16.24 15 THR C N 1
ATOM 4556 C CA . THR C 1 18 ? -37.218 38.061 -20.231 1.00 16.68 15 THR C CA 1
ATOM 4557 C C . THR C 1 18 ? -37.054 37.724 -21.700 1.00 16.99 15 THR C C 1
ATOM 4558 O O . THR C 1 18 ? -36.609 36.632 -22.033 1.00 16.94 15 THR C O 1
ATOM 4562 N N . SER C 1 19 ? -37.408 38.668 -22.570 1.00 17.01 16 SER C N 1
ATOM 4563 C CA . SER C 1 19 ? -37.207 38.503 -24.010 1.00 17.13 16 SER C CA 1
ATOM 4564 C C . SER C 1 19 ? -35.747 38.747 -24.363 1.00 17.18 16 SER C C 1
ATOM 4565 O O . SER C 1 19 ? -35.131 39.699 -23.863 1.00 17.29 16 SER C O 1
ATOM 4568 N N . LEU C 1 20 ? -35.195 37.884 -25.217 1.00 16.71 17 LEU C N 1
ATOM 4569 C CA . LEU C 1 20 ? -33.805 37.989 -25.649 1.00 16.78 17 LEU C CA 1
ATOM 4570 C C . LEU C 1 20 ? -33.730 38.278 -27.135 1.00 16.37 17 LEU C C 1
ATOM 4571 O O . LEU C 1 20 ? -34.588 37.845 -27.899 1.00 16.13 17 LEU C O 1
ATOM 4576 N N . GLY C 1 21 ? -32.693 39.007 -27.527 1.00 15.91 18 GLY C N 1
ATOM 4577 C CA . GLY C 1 21 ? -32.336 39.135 -28.930 1.00 15.75 18 GLY C CA 1
ATOM 4578 C C . GLY C 1 21 ? -31.632 37.869 -29.387 1.00 15.52 18 GLY C C 1
ATOM 4579 O O . GLY C 1 21 ? -31.050 37.144 -28.573 1.00 15.31 18 GLY C O 1
ATOM 4580 N N . PHE C 1 22 ? -31.686 37.611 -30.689 1.00 14.85 19 PHE C N 1
ATOM 4581 C CA . PHE C 1 22 ? -31.092 36.413 -31.271 1.00 15.06 19 PHE C CA 1
ATOM 4582 C C . PHE C 1 22 ? -29.689 36.107 -30.755 1.00 14.96 19 PHE C C 1
ATOM 4583 O O . PHE C 1 22 ? -29.424 34.993 -30.308 1.00 14.52 19 PHE C O 1
ATOM 4591 N N . ASP C 1 23 ? -28.794 37.092 -30.828 1.00 15.11 20 ASP C N 1
ATOM 4592 C CA . ASP C 1 23 ? -27.383 36.877 -30.488 1.00 15.73 20 ASP C CA 1
ATOM 4593 C C . ASP C 1 23 ? -27.140 36.553 -29.013 1.00 15.78 20 ASP C C 1
ATOM 4594 O O . ASP C 1 23 ? -26.100 36.005 -28.663 1.00 15.74 20 ASP C O 1
ATOM 4599 N N . GLN C 1 24 ? -28.095 36.877 -28.152 1.00 15.80 21 GLN C N 1
ATOM 4600 C CA . GLN C 1 24 ? -27.968 36.551 -26.738 1.00 16.06 21 GLN C CA 1
ATOM 4601 C C . GLN C 1 24 ? -28.153 35.055 -26.468 1.00 15.69 21 GLN C C 1
ATOM 4602 O O . GLN C 1 24 ? -27.661 34.551 -25.462 1.00 16.52 21 GLN C O 1
ATOM 4608 N N . GLY C 1 25 ? -28.857 34.342 -27.349 1.00 15.01 22 GLY C N 1
ATOM 4609 C CA . GLY C 1 25 ? -29.163 32.922 -27.124 1.00 14.71 22 GLY C CA 1
ATOM 4610 C C . GLY C 1 25 ? -28.677 31.944 -28.185 1.00 14.20 22 GLY C C 1
ATOM 4611 O O . GLY C 1 25 ? -28.553 30.751 -27.914 1.00 13.52 22 GLY C O 1
ATOM 4612 N N . TYR C 1 26 ? -28.401 32.448 -29.389 1.00 13.62 23 TYR C N 1
ATOM 4613 C CA . TYR C 1 26 ? -28.227 31.601 -30.565 1.00 13.72 23 TYR C CA 1
ATOM 4614 C C . TYR C 1 26 ? -27.126 32.068 -31.508 1.00 13.37 23 TYR C C 1
ATOM 4615 O O . TYR C 1 26 ? -26.732 33.233 -31.489 1.00 12.82 23 TYR C O 1
ATOM 4624 N N . THR C 1 27 ? -26.665 31.150 -32.360 1.00 13.47 24 THR C N 1
ATOM 4625 C CA . THR C 1 27 ? -25.882 31.519 -33.542 1.00 13.58 24 THR C CA 1
ATOM 4626 C C . THR C 1 27 ? -26.411 30.800 -34.773 1.00 13.31 24 THR C C 1
ATOM 4627 O O . THR C 1 27 ? -27.158 29.818 -34.682 1.00 12.85 24 THR C O 1
ATOM 4631 N N . ASN C 1 28 ? -26.023 31.285 -35.945 1.00 13.28 25 ASN C N 1
ATOM 4632 C CA . ASN C 1 28 ? -26.324 30.539 -37.151 1.00 13.45 25 ASN C CA 1
ATOM 4633 C C . ASN C 1 28 ? -25.650 29.160 -37.110 1.00 13.74 25 ASN C C 1
ATOM 4634 O O . ASN C 1 28 ? -24.576 29.000 -36.525 1.00 13.73 25 ASN C O 1
ATOM 4639 N N . LEU C 1 29 ? -26.302 28.159 -37.692 1.00 13.75 26 LEU C N 1
ATOM 4640 C CA . LEU C 1 29 ? -25.698 26.828 -37.832 1.00 14.15 26 LEU C CA 1
ATOM 4641 C C . LEU C 1 29 ? -25.420 26.512 -39.296 1.00 13.81 26 LEU C C 1
ATOM 4642 O O . LEU C 1 29 ? -24.309 26.131 -39.643 1.00 13.85 26 LEU C O 1
ATOM 4647 N N . TRP C 1 30 ? -26.431 26.652 -40.150 1.00 13.56 27 TRP C N 1
ATOM 4648 C CA . TRP C 1 30 ? -26.221 26.541 -41.589 1.00 13.49 27 TRP C CA 1
ATOM 4649 C C . TRP C 1 30 ? -27.010 27.612 -42.330 1.00 13.30 27 TRP C C 1
ATOM 4650 O O . TRP C 1 30 ? -27.971 28.172 -41.799 1.00 12.74 27 TRP C O 1
ATOM 4661 N N . GLY C 1 31 ? -26.587 27.900 -43.552 1.00 12.98 28 GLY C N 1
ATOM 4662 C CA . GLY C 1 31 ? -27.205 28.952 -44.340 1.00 13.20 28 GLY C CA 1
ATOM 4663 C C . GLY C 1 31 ? -26.964 30.346 -43.784 1.00 13.34 28 GLY C C 1
ATOM 4664 O O . GLY C 1 31 ? -27.918 31.117 -43.614 1.00 13.35 28 GLY C O 1
ATOM 4665 N N . PRO C 1 32 ? -25.690 30.700 -43.512 1.00 13.53 29 PRO C N 1
ATOM 4666 C CA . PRO C 1 32 ? -25.418 32.031 -42.956 1.00 13.85 29 PRO C CA 1
ATOM 4667 C C . PRO C 1 32 ? -25.794 33.184 -43.899 1.00 14.27 29 PRO C C 1
ATOM 4668 O O . PRO C 1 32 ? -26.149 34.264 -43.429 1.00 14.24 29 PRO C O 1
ATOM 4672 N N . GLN C 1 33 ? -25.746 32.954 -45.210 1.00 14.54 30 GLN C N 1
ATOM 4673 C CA . GLN C 1 33 ? -26.182 33.975 -46.169 1.00 14.93 30 GLN C CA 1
ATOM 4674 C C . GLN C 1 33 ? -27.698 33.943 -46.382 1.00 14.83 30 GLN C C 1
ATOM 4675 O O . GLN C 1 33 ? -28.221 34.673 -47.220 1.00 14.27 30 GLN C O 1
ATOM 4681 N N . HIS C 1 34 ? -28.398 33.086 -45.633 1.00 14.71 31 HIS C N 1
ATOM 4682 C CA . HIS C 1 34 ? -29.854 32.999 -45.691 1.00 15.12 31 HIS C CA 1
ATOM 4683 C C . HIS C 1 34 ? -30.457 33.351 -44.336 1.00 15.34 31 HIS C C 1
ATOM 4684 O O . HIS C 1 34 ? -31.534 32.873 -43.971 1.00 15.22 31 HIS C O 1
ATOM 4691 N N . GLN C 1 35 ? -29.743 34.201 -43.603 1.00 15.76 32 GLN C N 1
ATOM 4692 C CA . GLN C 1 35 ? -30.206 34.721 -42.329 1.00 16.62 32 GLN C CA 1
ATOM 4693 C C . GLN C 1 35 ? -29.739 36.167 -42.198 1.00 16.73 32 GLN C C 1
ATOM 4694 O O . GLN C 1 35 ? -28.685 36.532 -42.714 1.00 15.90 32 GLN C O 1
ATOM 4700 N N . ARG C 1 36 ? -30.544 36.991 -41.534 1.00 16.89 33 ARG C N 1
ATOM 4701 C CA . ARG C 1 36 ? -30.095 38.299 -41.072 1.00 17.80 33 ARG C CA 1
ATOM 4702 C C . ARG C 1 36 ? -30.696 38.599 -39.714 1.00 17.34 33 ARG C C 1
ATOM 4703 O O . ARG C 1 36 ? -31.776 38.116 -39.395 1.00 16.20 33 ARG C O 1
ATOM 4711 N N . VAL C 1 37 ? -29.981 39.395 -38.926 1.00 17.33 34 VAL C N 1
ATOM 4712 C CA . VAL C 1 37 ? -30.444 39.812 -37.611 1.00 17.69 34 VAL C CA 1
ATOM 4713 C C . VAL C 1 37 ? -30.510 41.334 -37.609 1.00 17.72 34 VAL C C 1
ATOM 4714 O O . VAL C 1 37 ? -29.556 42.005 -38.018 1.00 16.63 34 VAL C O 1
ATOM 4718 N N . ASP C 1 38 ? -31.650 41.865 -37.177 1.00 18.17 35 ASP C N 1
ATOM 4719 C CA . ASP C 1 38 ? -31.896 43.302 -37.160 1.00 18.65 35 ASP C CA 1
ATOM 4720 C C . ASP C 1 38 ? -32.406 43.668 -35.773 1.00 18.77 35 ASP C C 1
ATOM 4721 O O . ASP C 1 38 ? -33.552 43.367 -35.436 1.00 18.11 35 ASP C O 1
ATOM 4726 N N . GLN C 1 39 ? -31.534 44.275 -34.967 1.00 18.79 36 GLN C N 1
ATOM 4727 C CA . GLN C 1 39 ? -31.859 44.655 -33.600 1.00 19.36 36 GLN C CA 1
ATOM 4728 C C . GLN C 1 39 ? -32.429 43.480 -32.811 1.00 18.59 36 GLN C C 1
ATOM 4729 O O . GLN C 1 39 ? -33.467 43.600 -32.156 1.00 18.54 36 GLN C O 1
ATOM 4735 N N . GLY C 1 40 ? -31.759 42.334 -32.891 1.00 17.91 37 GLY C N 1
ATOM 4736 C CA . GLY C 1 40 ? -32.174 41.158 -32.135 1.00 17.47 37 GLY C CA 1
ATOM 4737 C C . GLY C 1 40 ? -33.238 40.285 -32.787 1.00 17.15 37 GLY C C 1
ATOM 4738 O O . GLY C 1 40 ? -33.452 39.153 -32.344 1.00 16.03 37 GLY C O 1
ATOM 4739 N N . SER C 1 41 ? -33.895 40.801 -33.829 1.00 16.49 38 SER C N 1
ATOM 4740 C CA . SER C 1 41 ? -34.940 40.063 -34.545 1.00 16.48 38 SER C CA 1
ATOM 4741 C C . SER C 1 41 ? -34.356 39.316 -35.723 1.00 16.06 38 SER C C 1
ATOM 4742 O O . SER C 1 41 ? -33.568 39.877 -36.486 1.00 15.48 38 SER C O 1
ATOM 4745 N N . LEU C 1 42 ? -34.791 38.066 -35.880 1.00 15.22 39 LEU C N 1
ATOM 4746 C CA . LEU C 1 42 ? -34.212 37.138 -36.841 1.00 14.80 39 LEU C CA 1
ATOM 4747 C C . LEU C 1 42 ? -35.117 36.956 -38.054 1.00 14.15 39 LEU C C 1
ATOM 4748 O O . LEU C 1 42 ? -36.323 36.742 -37.915 1.00 13.23 39 LEU C O 1
ATOM 4753 N N . THR C 1 43 ? -34.513 37.035 -39.238 1.00 13.82 40 THR C N 1
ATOM 4754 C CA . THR C 1 43 ? -35.161 36.662 -40.486 1.00 13.75 40 THR C CA 1
ATOM 4755 C C . THR C 1 43 ? -34.334 35.561 -41.152 1.00 13.65 40 THR C C 1
ATOM 4756 O O . THR C 1 43 ? -33.124 35.726 -41.351 1.00 13.78 40 THR C O 1
ATOM 4760 N N . ILE C 1 44 ? -34.969 34.435 -41.474 1.00 13.76 41 ILE C N 1
ATOM 4761 C CA . ILE C 1 44 ? -34.289 33.355 -42.202 1.00 13.86 41 ILE C CA 1
ATOM 4762 C C . ILE C 1 44 ? -35.103 32.964 -43.422 1.00 13.73 41 ILE C C 1
ATOM 4763 O O . ILE C 1 44 ? -36.326 33.178 -43.458 1.00 13.55 41 ILE C O 1
ATOM 4768 N N . TRP C 1 45 ? -34.446 32.415 -44.435 1.00 12.95 42 TRP C N 1
ATOM 4769 C CA . TRP C 1 45 ? -35.185 32.028 -45.619 1.00 13.12 42 TRP C CA 1
ATOM 4770 C C . TRP C 1 45 ? -34.618 30.846 -46.400 1.00 12.99 42 TRP C C 1
ATOM 4771 O O . TRP C 1 45 ? -33.436 30.493 -46.287 1.00 13.12 42 TRP C O 1
ATOM 4782 N N . LEU C 1 46 ? -35.514 30.244 -47.178 1.00 12.81 43 LEU C N 1
ATOM 4783 C CA . LEU C 1 46 ? -35.203 29.160 -48.099 1.00 12.74 43 LEU C CA 1
ATOM 4784 C C . LEU C 1 46 ? -35.385 29.676 -49.525 1.00 12.69 43 LEU C C 1
ATOM 4785 O O . LEU C 1 46 ? -36.393 30.314 -49.848 1.00 11.92 43 LEU C O 1
ATOM 4790 N N . ASP C 1 47 ? -34.393 29.421 -50.368 1.00 12.86 44 ASP C N 1
ATOM 4791 C CA . ASP C 1 47 ? -34.534 29.613 -51.807 1.00 13.55 44 ASP C CA 1
ATOM 4792 C C . ASP C 1 47 ? -33.812 28.453 -52.484 1.00 13.69 44 ASP C C 1
ATOM 4793 O O . ASP C 1 47 ? -33.379 27.510 -51.802 1.00 13.53 44 ASP C O 1
ATOM 4798 N N . SER C 1 48 ? -33.674 28.501 -53.805 1.00 13.97 45 SER C N 1
ATOM 4799 C CA . SER C 1 48 ? -33.081 27.388 -54.535 1.00 14.20 45 SER C CA 1
ATOM 4800 C C . SER C 1 48 ? -31.625 27.100 -54.137 1.00 14.67 45 SER C C 1
ATOM 4801 O O . SER C 1 48 ? -31.144 25.991 -54.352 1.00 15.31 45 SER C O 1
ATOM 4804 N N . THR C 1 49 ? -30.924 28.069 -53.553 1.00 14.39 46 THR C N 1
ATOM 4805 C CA . THR C 1 49 ? -29.529 27.845 -53.184 1.00 14.74 46 THR C CA 1
ATOM 4806 C C . THR C 1 49 ? -29.365 27.161 -51.826 1.00 14.51 46 THR C C 1
ATOM 4807 O O . THR C 1 49 ? -28.505 26.306 -51.675 1.00 14.19 46 THR C O 1
ATOM 4811 N N . SER C 1 50 ? -30.177 27.538 -50.845 1.00 13.58 47 SER C N 1
ATOM 4812 C CA . SER C 1 50 ? -30.050 26.981 -49.491 1.00 13.39 47 SER C CA 1
ATOM 4813 C C . SER C 1 50 ? -31.271 27.335 -48.645 1.00 12.71 47 SER C C 1
ATOM 4814 O O . SER C 1 50 ? -32.002 28.272 -48.957 1.00 12.86 47 SER C O 1
ATOM 4817 N N . GLY C 1 51 ? -31.495 26.548 -47.598 1.00 12.53 48 GLY C N 1
ATOM 4818 C CA . GLY C 1 51 ? -32.307 26.969 -46.464 1.00 12.21 48 GLY C CA 1
ATOM 4819 C C . GLY C 1 51 ? -31.397 27.535 -45.385 1.00 12.11 48 GLY C C 1
ATOM 4820 O O . GLY C 1 51 ? -30.250 27.921 -45.651 1.00 12.10 48 GLY C O 1
ATOM 4821 N N . SER C 1 52 ? -31.888 27.560 -44.149 1.00 11.73 49 SER C N 1
ATOM 4822 C CA . SER C 1 52 ? -31.118 28.130 -43.045 1.00 11.65 49 SER C CA 1
ATOM 4823 C C . SER C 1 52 ? -31.586 27.538 -41.743 1.00 11.71 49 SER C C 1
ATOM 4824 O O . SER C 1 52 ? -32.740 27.113 -41.627 1.00 11.20 49 SER C O 1
ATOM 4827 N N . GLY C 1 53 ? -30.681 27.516 -40.774 1.00 11.61 50 GLY C N 1
ATOM 4828 C CA . GLY C 1 53 ? -30.973 26.963 -39.459 1.00 11.88 50 GLY C CA 1
ATOM 4829 C C . GLY C 1 53 ? -30.038 27.543 -38.431 1.00 11.69 50 GLY C C 1
ATOM 4830 O O . GLY C 1 53 ? -28.881 27.861 -38.741 1.00 11.91 50 GLY C O 1
ATOM 4831 N N . PHE C 1 54 ? -30.543 27.683 -37.211 1.00 11.90 51 PHE C N 1
ATOM 4832 C CA . PHE C 1 54 ? -29.797 28.275 -36.105 1.00 12.04 51 PHE C CA 1
ATOM 4833 C C . PHE C 1 54 ? -29.856 27.361 -34.884 1.00 12.27 51 PHE C C 1
ATOM 4834 O O . PHE C 1 54 ? -30.721 26.486 -34.786 1.00 11.89 51 PHE C O 1
ATOM 4842 N N . LYS C 1 55 ? -28.907 27.558 -33.975 1.00 12.97 52 LYS C N 1
ATOM 4843 C CA . LYS C 1 55 ? -28.688 26.652 -32.857 1.00 13.34 52 LYS C CA 1
ATOM 4844 C C . LYS C 1 55 ? -28.373 27.446 -31.599 1.00 13.20 52 LYS C C 1
ATOM 4845 O O . LYS C 1 55 ? -27.651 28.445 -31.647 1.00 12.56 52 LYS C O 1
ATOM 4851 N N . SER C 1 56 ? -28.897 26.983 -30.468 1.00 13.31 53 SER C N 1
ATOM 4852 C CA . SER C 1 56 ? -28.614 27.629 -29.190 1.00 13.44 53 SER C CA 1
ATOM 4853 C C . SER C 1 56 ? -27.128 27.586 -28.846 1.00 13.62 53 SER C C 1
ATOM 4854 O O . SER C 1 56 ? -26.405 26.659 -29.217 1.00 13.45 53 SER C O 1
ATOM 4857 N N . ILE C 1 57 ? -26.681 28.616 -28.148 1.00 14.11 54 ILE C N 1
ATOM 4858 C CA . ILE C 1 57 ? -25.310 28.691 -27.670 1.00 14.54 54 ILE C CA 1
ATOM 4859 C C . ILE C 1 57 ? -25.075 27.621 -26.609 1.00 14.70 54 ILE C C 1
ATOM 4860 O O . ILE C 1 57 ? -23.989 27.044 -26.536 1.00 13.84 54 ILE C O 1
ATOM 4865 N N . ASN C 1 58 ? -26.114 27.332 -25.828 1.00 14.51 55 ASN C N 1
ATOM 4866 C CA . ASN C 1 58 ? -26.029 26.365 -24.736 1.00 14.82 55 ASN C CA 1
ATOM 4867 C C . ASN C 1 58 ? -26.889 25.117 -24.939 1.00 14.80 55 ASN C C 1
ATOM 4868 O O . ASN C 1 58 ? -27.911 25.135 -25.628 1.00 14.31 55 ASN C O 1
ATOM 4873 N N . ARG C 1 59 ? -26.475 24.050 -24.278 1.00 14.94 56 ARG C N 1
ATOM 4874 C CA . ARG C 1 59 ? -27.262 22.839 -24.143 1.00 15.14 56 ARG C CA 1
ATOM 4875 C C . ARG C 1 59 ? -28.036 22.928 -22.823 1.00 14.68 56 ARG C C 1
ATOM 4876 O O . ARG C 1 59 ? -27.537 23.475 -21.837 1.00 15.21 56 ARG C O 1
ATOM 4884 N N . TYR C 1 60 ? -29.243 22.379 -22.798 1.00 14.22 57 TYR C N 1
ATOM 4885 C CA . TYR C 1 60 ? -30.135 22.521 -21.648 1.00 13.67 57 TYR C CA 1
ATOM 4886 C C . TYR C 1 60 ? -30.628 21.184 -21.128 1.00 13.56 57 TYR C C 1
ATOM 4887 O O . TYR C 1 60 ? -30.849 20.244 -21.905 1.00 12.97 57 TYR C O 1
ATOM 4896 N N . ARG C 1 61 ? -30.812 21.118 -19.808 1.00 13.39 58 ARG C N 1
ATOM 4897 C CA . ARG C 1 61 ? -31.377 19.942 -19.166 1.00 13.29 58 ARG C CA 1
ATOM 4898 C C . ARG C 1 61 ? -32.900 20.045 -19.031 1.00 13.21 58 ARG C C 1
ATOM 4899 O O . ARG C 1 61 ? -33.567 19.031 -18.895 1.00 13.12 58 ARG C O 1
ATOM 4907 N N . SER C 1 62 ? -33.428 21.269 -19.079 1.00 13.11 59 SER C N 1
ATOM 4908 C CA . SER C 1 62 ? -34.862 21.539 -18.893 1.00 13.02 59 SER C CA 1
ATOM 4909 C C . SER C 1 62 ? -35.153 23.016 -19.146 1.00 13.17 59 SER C C 1
ATOM 4910 O O . SER C 1 62 ? -34.232 23.847 -19.164 1.00 13.49 59 SER C O 1
ATOM 4913 N N . GLY C 1 63 ? -36.426 23.355 -19.330 1.00 12.71 60 GLY C N 1
ATOM 4914 C CA . GLY C 1 63 ? -36.795 24.758 -19.507 1.00 12.77 60 GLY C CA 1
ATOM 4915 C C . GLY C 1 63 ? -38.039 25.039 -20.314 1.00 12.41 60 GLY C C 1
ATOM 4916 O O . GLY C 1 63 ? -38.692 24.131 -20.841 1.00 11.95 60 GLY C O 1
ATOM 4917 N N . TYR C 1 64 ? -38.359 26.331 -20.369 1.00 11.87 61 TYR C N 1
ATOM 4918 C CA . TYR C 1 64 ? -39.318 26.892 -21.289 1.00 11.48 61 TYR C CA 1
ATOM 4919 C C . TYR C 1 64 ? -38.519 27.492 -22.451 1.00 11.38 61 TYR C C 1
ATOM 4920 O O . TYR C 1 64 ? -37.660 28.343 -22.248 1.00 11.19 61 TYR C O 1
ATOM 4929 N N . PHE C 1 65 ? -38.794 27.022 -23.661 1.00 11.14 62 PHE C N 1
ATOM 4930 C CA . PHE C 1 65 ? -38.102 27.485 -24.855 1.00 11.29 62 PHE C CA 1
ATOM 4931 C C . PHE C 1 65 ? -39.131 28.059 -25.806 1.00 11.08 62 PHE C C 1
ATOM 4932 O O . PHE C 1 65 ? -39.992 27.337 -26.261 1.00 11.23 62 PHE C O 1
ATOM 4940 N N . GLY C 1 66 ? -39.039 29.356 -26.086 1.00 11.03 63 GLY C N 1
ATOM 4941 C CA . GLY C 1 66 ? -40.017 30.006 -26.938 1.00 11.47 63 GLY C CA 1
ATOM 4942 C C . GLY C 1 66 ? -39.486 31.077 -27.859 1.00 11.70 63 GLY C C 1
ATOM 4943 O O . GLY C 1 66 ? -38.363 31.575 -27.716 1.00 11.67 63 GLY C O 1
ATOM 4944 N N . ALA C 1 67 ? -40.326 31.449 -28.815 1.00 11.63 64 ALA C N 1
ATOM 4945 C CA . ALA C 1 67 ? -40.053 32.594 -29.644 1.00 11.63 64 ALA C CA 1
ATOM 4946 C C . ALA C 1 67 ? -41.368 33.128 -30.192 1.00 11.87 64 ALA C C 1
ATOM 4947 O O . ALA C 1 67 ? -42.370 32.400 -30.234 1.00 11.64 64 ALA C O 1
ATOM 4949 N N . ASN C 1 68 ? -41.360 34.391 -30.601 1.00 11.68 65 ASN C N 1
ATOM 4950 C CA . ASN C 1 68 ? -42.445 34.933 -31.402 1.00 11.99 65 ASN C CA 1
ATOM 4951 C C . ASN C 1 68 ? -42.086 34.688 -32.854 1.00 11.72 65 ASN C C 1
ATOM 4952 O O . ASN C 1 68 ? -41.006 35.072 -33.295 1.00 12.58 65 ASN C O 1
ATOM 4957 N N . ILE C 1 69 ? -42.974 34.031 -33.592 1.00 11.28 66 ILE C N 1
ATOM 4958 C CA . ILE C 1 69 ? -42.689 33.634 -34.962 1.00 11.20 66 ILE C CA 1
ATOM 4959 C C . ILE C 1 69 ? -43.778 34.165 -35.898 1.00 11.16 66 ILE C C 1
ATOM 4960 O O . ILE C 1 69 ? -44.939 34.211 -35.526 1.00 10.29 66 ILE C O 1
ATOM 4965 N N . LYS C 1 70 ? -43.381 34.581 -37.096 1.00 11.30 67 LYS C N 1
ATOM 4966 C CA . LYS C 1 70 ? -44.327 35.038 -38.113 1.00 11.77 67 LYS C CA 1
ATOM 4967 C C . LYS C 1 70 ? -44.060 34.277 -39.402 1.00 11.52 67 LYS C C 1
ATOM 4968 O O . LYS C 1 70 ? -42.905 34.160 -39.818 1.00 11.56 67 LYS C O 1
ATOM 4974 N N . LEU C 1 71 ? -45.118 33.775 -40.034 1.00 11.56 68 LEU C N 1
ATOM 4975 C CA . LEU C 1 71 ? -44.965 32.937 -41.218 1.00 12.14 68 LEU C CA 1
ATOM 4976 C C . LEU C 1 71 ? -45.284 33.698 -42.506 1.00 12.54 68 LEU C C 1
ATOM 4977 O O . LEU C 1 71 ? -45.832 34.800 -42.489 1.00 11.90 68 LEU C O 1
ATOM 4982 N N . GLN C 1 72 ? -44.948 33.071 -43.629 1.00 13.14 69 GLN C N 1
ATOM 4983 C CA . GLN C 1 72 ? -45.140 33.681 -44.934 1.00 13.34 69 GLN C CA 1
ATOM 4984 C C . GLN C 1 72 ? -46.482 33.291 -45.548 1.00 13.36 69 GLN C C 1
ATOM 4985 O O . GLN C 1 72 ? -46.895 32.136 -45.478 1.00 12.95 69 GLN C O 1
ATOM 4991 N N . SER C 1 73 ? -47.154 34.266 -46.149 1.00 13.66 70 SER C N 1
ATOM 4992 C CA . SER C 1 73 ? -48.429 34.030 -46.816 1.00 14.17 70 SER C CA 1
ATOM 4993 C C . SER C 1 73 ? -48.230 33.483 -48.242 1.00 14.00 70 SER C C 1
ATOM 4994 O O . SER C 1 73 ? -47.106 33.334 -48.713 1.00 14.46 70 SER C O 1
ATOM 4997 N N . GLY C 1 74 ? -49.331 33.179 -48.915 1.00 14.14 71 GLY C N 1
ATOM 4998 C CA . GLY C 1 74 ? -49.293 32.683 -50.283 1.00 14.01 71 GLY C CA 1
ATOM 4999 C C . GLY C 1 74 ? -48.909 31.220 -50.380 1.00 14.02 71 GLY C C 1
ATOM 5000 O O . GLY C 1 74 ? -49.056 30.455 -49.415 1.00 14.08 71 GLY C O 1
ATOM 5001 N N . TYR C 1 75 ? -48.406 30.832 -51.551 1.00 13.85 72 TYR C N 1
ATOM 5002 C CA . TYR C 1 75 ? -48.004 29.452 -51.800 1.00 13.97 72 TYR C CA 1
ATOM 5003 C C . TYR C 1 75 ? -46.711 29.143 -51.047 1.00 13.79 72 TYR C C 1
ATOM 5004 O O . TYR C 1 75 ? -45.657 29.699 -51.349 1.00 14.28 72 TYR C O 1
ATOM 5013 N N . THR C 1 76 ? -46.799 28.262 -50.063 1.00 13.36 73 THR C N 1
ATOM 5014 C CA . THR C 1 76 ? -45.626 27.858 -49.288 1.00 13.44 73 THR C CA 1
ATOM 5015 C C . THR C 1 76 ? -45.524 26.342 -49.185 1.00 13.38 73 THR C C 1
ATOM 5016 O O . THR C 1 76 ? -44.845 25.813 -48.294 1.00 13.60 73 THR C O 1
ATOM 5020 N N . ALA C 1 77 ? -46.154 25.638 -50.129 1.00 13.31 74 ALA C N 1
ATOM 5021 C CA . ALA C 1 77 ? -46.297 24.187 -50.037 1.00 13.35 74 ALA C CA 1
ATOM 5022 C C . ALA C 1 77 ? -44.933 23.515 -49.999 1.00 13.27 74 ALA C C 1
ATOM 5023 O O . ALA C 1 77 ? -44.002 23.963 -50.649 1.00 13.30 74 ALA C O 1
ATOM 5025 N N . GLY C 1 78 ? -44.814 22.455 -49.212 1.00 13.45 75 GLY C N 1
ATOM 5026 C CA . GLY C 1 78 ? -43.572 21.699 -49.136 1.00 13.52 75 GLY C CA 1
ATOM 5027 C C . GLY C 1 78 ? -42.545 22.249 -48.168 1.00 13.85 75 GLY C C 1
ATOM 5028 O O . GLY C 1 78 ? -41.634 21.524 -47.784 1.00 14.37 75 GLY C O 1
ATOM 5029 N N . VAL C 1 79 ? -42.674 23.504 -47.749 1.00 13.84 76 VAL C N 1
ATOM 5030 C CA . VAL C 1 79 ? -41.655 24.080 -46.872 1.00 13.87 76 VAL C CA 1
ATOM 5031 C C . VAL C 1 79 ? -42.104 24.134 -45.418 1.00 13.63 76 VAL C C 1
ATOM 5032 O O . VAL C 1 79 ? -43.248 24.469 -45.110 1.00 12.91 76 VAL C O 1
ATOM 5036 N N . ILE C 1 80 ? -41.171 23.761 -44.544 1.00 13.26 77 ILE C N 1
ATOM 5037 C CA . ILE C 1 80 ? -41.401 23.713 -43.116 1.00 13.06 77 ILE C CA 1
ATOM 5038 C C . ILE C 1 80 ? -40.605 24.812 -42.450 1.00 12.67 77 ILE C C 1
ATOM 5039 O O . ILE C 1 80 ? -39.425 25.028 -42.759 1.00 12.75 77 ILE C O 1
ATOM 5044 N N . THR C 1 81 ? -41.282 25.541 -41.575 1.00 12.44 78 THR C N 1
ATOM 5045 C CA . THR C 1 81 ? -40.645 26.492 -40.680 1.00 12.34 78 THR C CA 1
ATOM 5046 C C . THR C 1 81 ? -40.732 25.855 -39.300 1.00 12.10 78 THR C C 1
ATOM 5047 O O . THR C 1 81 ? -41.815 25.445 -38.880 1.00 11.65 78 THR C O 1
ATOM 5051 N N . SER C 1 82 ? -39.599 25.752 -38.611 1.00 12.10 79 SER C N 1
ATOM 5052 C CA . SER C 1 82 ? -39.527 24.952 -37.392 1.00 12.04 79 SER C CA 1
ATOM 5053 C C . SER C 1 82 ? -38.969 25.686 -36.183 1.00 12.11 79 SER C C 1
ATOM 5054 O O . SER C 1 82 ? -38.257 26.683 -36.303 1.00 11.58 79 SER C O 1
ATOM 5057 N N . PHE C 1 83 ? -39.293 25.141 -35.012 1.00 11.58 80 PHE C N 1
ATOM 5058 C CA . PHE C 1 83 ? -38.662 25.512 -33.757 1.00 11.80 80 PHE C CA 1
ATOM 5059 C C . PHE C 1 83 ? -38.652 24.221 -32.952 1.00 11.61 80 PHE C C 1
ATOM 5060 O O . PHE C 1 83 ? -39.697 23.613 -32.754 1.00 10.62 80 PHE C O 1
ATOM 5068 N N . TYR C 1 84 ? -37.472 23.762 -32.556 1.00 11.74 81 TYR C N 1
ATOM 5069 C CA . TYR C 1 84 ? -37.366 22.433 -31.988 1.00 12.13 81 TYR C CA 1
ATOM 5070 C C . TYR C 1 84 ? -36.152 22.228 -31.097 1.00 12.41 81 TYR C C 1
ATOM 5071 O O . TYR C 1 84 ? -35.219 23.041 -31.089 1.00 12.41 81 TYR C O 1
ATOM 5080 N N . LEU C 1 85 ? -36.190 21.131 -30.342 1.00 12.58 82 LEU C N 1
ATOM 5081 C CA . LEU C 1 85 ? -35.070 20.695 -29.518 1.00 12.97 82 LEU C CA 1
ATOM 5082 C C . LEU C 1 85 ? -34.560 19.377 -30.061 1.00 12.83 82 LEU C C 1
ATOM 5083 O O . LEU C 1 85 ? -35.344 18.532 -30.463 1.00 12.19 82 LEU C O 1
ATOM 5088 N N . SER C 1 86 ? -33.247 19.198 -30.060 1.00 13.46 83 SER C N 1
ATOM 5089 C CA . SER C 1 86 ? -32.654 17.939 -30.502 1.00 13.68 83 SER C CA 1
ATOM 5090 C C . SER C 1 86 ? -31.274 17.751 -29.891 1.00 14.01 83 SER C C 1
ATOM 5091 O O . SER C 1 86 ? -30.626 18.719 -29.477 1.00 13.56 83 SER C O 1
ATOM 5094 N N . ASN C 1 87 ? -30.839 16.496 -29.837 1.00 14.43 84 ASN C N 1
ATOM 5095 C CA . ASN C 1 87 ? -29.464 16.164 -29.468 1.00 15.04 84 ASN C CA 1
ATOM 5096 C C . ASN C 1 87 ? -28.844 15.158 -30.443 1.00 15.76 84 ASN C C 1
ATOM 5097 O O . ASN C 1 87 ? -27.938 14.399 -30.085 1.00 15.44 84 ASN C O 1
ATOM 5102 N N . ASN C 1 88 ? -29.318 15.171 -31.685 1.00 16.32 85 ASN C N 1
ATOM 5103 C CA . ASN C 1 88 ? -28.700 14.341 -32.715 1.00 16.86 85 ASN C CA 1
ATOM 5104 C C . ASN C 1 88 ? -27.208 14.626 -32.884 1.00 17.33 85 ASN C C 1
ATOM 5105 O O . ASN C 1 88 ? -26.447 13.728 -33.244 1.00 17.67 85 ASN C O 1
ATOM 5110 N N . GLN C 1 89 ? -26.774 15.856 -32.623 1.00 17.46 86 GLN C N 1
ATOM 5111 C CA . GLN C 1 89 ? -25.361 16.164 -32.785 1.00 18.29 86 GLN C CA 1
ATOM 5112 C C . GLN C 1 89 ? -24.506 15.529 -31.687 1.00 18.22 86 GLN C C 1
ATOM 5113 O O . GLN C 1 89 ? -23.317 15.292 -31.893 1.00 18.23 86 GLN C O 1
ATOM 5119 N N . ASP C 1 90 ? -25.115 15.245 -30.537 1.00 18.04 87 ASP C N 1
ATOM 5120 C CA . ASP C 1 90 ? -24.445 14.512 -29.463 1.00 18.21 87 ASP C CA 1
ATOM 5121 C C . ASP C 1 90 ? -24.619 12.999 -29.589 1.00 18.08 87 ASP C C 1
ATOM 5122 O O . ASP C 1 90 ? -23.755 12.244 -29.146 1.00 18.13 87 ASP C O 1
ATOM 5127 N N . TYR C 1 91 ? -25.749 12.563 -30.147 1.00 18.03 88 TYR C N 1
ATOM 5128 C CA . TYR C 1 91 ? -26.076 11.144 -30.253 1.00 18.07 88 TYR C CA 1
ATOM 5129 C C . TYR C 1 91 ? -26.542 10.791 -31.672 1.00 17.95 88 TYR C C 1
ATOM 5130 O O . TYR C 1 91 ? -27.687 10.364 -31.867 1.00 17.53 88 TYR C O 1
ATOM 5139 N N . PRO C 1 92 ? -25.652 10.964 -32.670 1.00 18.01 89 PRO C N 1
ATOM 5140 C CA . PRO C 1 92 ? -26.052 10.779 -34.065 1.00 17.75 89 PRO C CA 1
ATOM 5141 C C . PRO C 1 92 ? -26.628 9.403 -34.329 1.00 17.62 89 PRO C C 1
ATOM 5142 O O . PRO C 1 92 ? -26.029 8.396 -33.953 1.00 17.77 89 PRO C O 1
ATOM 5146 N N . GLY C 1 93 ? -27.812 9.375 -34.933 1.00 17.51 90 GLY C N 1
ATOM 5147 C CA . GLY C 1 93 ? -28.460 8.132 -35.308 1.00 17.26 90 GLY C CA 1
ATOM 5148 C C . GLY C 1 93 ? -29.247 7.465 -34.201 1.00 17.13 90 GLY C C 1
ATOM 5149 O O . GLY C 1 93 ? -29.893 6.451 -34.437 1.00 16.84 90 GLY C O 1
ATOM 5150 N N . LYS C 1 94 ? -29.200 8.014 -32.992 1.00 16.84 91 LYS C N 1
ATOM 5151 C CA . LYS C 1 94 ? -30.019 7.496 -31.901 1.00 16.75 91 LYS C CA 1
ATOM 5152 C C . LYS C 1 94 ? -30.313 8.619 -30.917 1.00 16.17 91 LYS C C 1
ATOM 5153 O O . LYS C 1 94 ? -29.839 8.599 -29.784 1.00 15.98 91 LYS C O 1
ATOM 5159 N N . HIS C 1 95 ? -31.106 9.590 -31.371 1.00 15.51 92 HIS C N 1
ATOM 5160 C CA . HIS C 1 95 ? -31.287 10.864 -30.666 1.00 15.12 92 HIS C CA 1
ATOM 5161 C C . HIS C 1 95 ? -32.687 11.085 -30.085 1.00 14.65 92 HIS C C 1
ATOM 5162 O O . HIS C 1 95 ? -33.606 10.283 -30.298 1.00 14.84 92 HIS C O 1
ATOM 5169 N N . ASP C 1 96 ? -32.806 12.165 -29.313 1.00 14.12 93 ASP C N 1
ATOM 5170 C CA . ASP C 1 96 ? -34.074 12.646 -28.770 1.00 13.91 93 ASP C CA 1
ATOM 5171 C C . ASP C 1 96 ? -34.411 13.949 -29.458 1.00 13.54 93 ASP C C 1
ATOM 5172 O O . ASP C 1 96 ? -33.514 14.717 -29.812 1.00 13.36 93 ASP C O 1
ATOM 5177 N N . GLU C 1 97 ? -35.696 14.227 -29.624 1.00 13.23 94 GLU C N 1
ATOM 5178 C CA . GLU C 1 97 ? -36.096 15.442 -30.330 1.00 12.94 94 GLU C CA 1
ATOM 5179 C C . GLU C 1 97 ? -37.529 15.817 -29.967 1.00 12.92 94 GLU C C 1
ATOM 5180 O O . GLU C 1 97 ? -38.357 14.939 -29.747 1.00 12.91 94 GLU C O 1
ATOM 5186 N N . ILE C 1 98 ? -37.791 17.119 -29.850 1.00 11.83 95 ILE C N 1
ATOM 5187 C CA . ILE C 1 98 ? -39.133 17.641 -29.595 1.00 12.19 95 ILE C CA 1
ATOM 5188 C C . ILE C 1 98 ? -39.370 18.744 -30.615 1.00 11.76 95 ILE C C 1
ATOM 5189 O O . ILE C 1 98 ? -38.613 19.715 -30.644 1.00 11.49 95 ILE C O 1
ATOM 5194 N N . ASP C 1 99 ? -40.411 18.599 -31.436 1.00 11.88 96 ASP C N 1
ATOM 5195 C CA . ASP C 1 99 ? -40.630 19.487 -32.581 1.00 11.84 96 ASP C CA 1
ATOM 5196 C C . ASP C 1 99 ? -41.895 20.347 -32.536 1.00 11.73 96 ASP C C 1
ATOM 5197 O O . ASP C 1 99 ? -42.969 19.873 -32.163 1.00 10.73 96 ASP C O 1
ATOM 5202 N N . ILE C 1 100 ? -41.747 21.611 -32.941 1.00 11.33 97 ILE C N 1
ATOM 5203 C CA . ILE C 1 100 ? -42.856 22.391 -33.498 1.00 11.23 97 ILE C CA 1
ATOM 5204 C C . ILE C 1 100 ? -42.500 22.655 -34.959 1.00 11.67 97 ILE C C 1
ATOM 5205 O O . ILE C 1 100 ? -41.418 23.181 -35.254 1.00 11.93 97 ILE C O 1
ATOM 5210 N N . GLU C 1 101 ? -43.408 22.291 -35.862 1.00 11.43 98 GLU C N 1
ATOM 5211 C CA . GLU C 1 101 ? -43.209 22.472 -37.290 1.00 11.68 98 GLU C CA 1
ATOM 5212 C C . GLU C 1 101 ? -44.448 23.081 -37.903 1.00 11.33 98 GLU C C 1
ATOM 5213 O O . GLU C 1 101 ? -45.543 22.558 -37.708 1.00 11.66 98 GLU C O 1
ATOM 5219 N N . PHE C 1 102 ? -44.274 24.179 -38.634 1.00 11.04 99 PHE C N 1
ATOM 5220 C CA . PHE C 1 102 ? -45.367 24.753 -39.412 1.00 11.20 99 PHE C CA 1
ATOM 5221 C C . PHE C 1 102 ? -45.261 24.177 -40.812 1.00 11.69 99 PHE C C 1
ATOM 5222 O O . PHE C 1 102 ? -44.257 24.385 -41.494 1.00 11.27 99 PHE C O 1
ATOM 5230 N N . LEU C 1 103 ? -46.291 23.445 -41.226 1.00 11.94 100 LEU C N 1
ATOM 5231 C CA . LEU C 1 103 ? -46.286 22.790 -42.519 1.00 11.75 100 LEU C CA 1
ATOM 5232 C C . LEU C 1 103 ? -46.834 23.762 -43.559 1.00 11.74 100 LEU C C 1
ATOM 5233 O O . LEU C 1 103 ? -47.962 24.230 -43.444 1.00 11.21 100 LEU C O 1
ATOM 5238 N N . GLY C 1 104 ? -46.015 24.071 -44.559 1.00 12.11 101 GLY C N 1
ATOM 5239 C CA . GLY C 1 104 ? -46.388 24.976 -45.642 1.00 12.19 101 GLY C CA 1
ATOM 5240 C C . GLY C 1 104 ? -47.701 24.604 -46.291 1.00 11.86 101 GLY C C 1
ATOM 5241 O O . GLY C 1 104 ? -48.121 23.451 -46.245 1.00 11.26 101 GLY C O 1
ATOM 5242 N N . THR C 1 105 ? -48.343 25.587 -46.912 1.00 12.87 102 THR C N 1
ATOM 5243 C CA . THR C 1 105 ? -49.705 25.418 -47.384 1.00 13.45 102 THR C CA 1
ATOM 5244 C C . THR C 1 105 ? -49.886 26.058 -48.761 1.00 14.15 102 THR C C 1
ATOM 5245 O O . THR C 1 105 ? -48.920 26.530 -49.376 1.00 13.63 102 THR C O 1
ATOM 5249 N N . ILE C 1 106 ? -51.122 26.024 -49.236 1.00 15.05 103 ILE C N 1
ATOM 5250 C CA . ILE C 1 106 ? -51.515 26.659 -50.491 1.00 16.05 103 ILE C CA 1
ATOM 5251 C C . ILE C 1 106 ? -52.633 27.635 -50.168 1.00 16.43 103 ILE C C 1
ATOM 5252 O O . ILE C 1 106 ? -53.340 27.451 -49.171 1.00 16.52 103 ILE C O 1
ATOM 5257 N N . PRO C 1 107 ? -52.810 28.673 -50.996 1.00 17.33 104 PRO C N 1
ATOM 5258 C CA . PRO C 1 107 ? -53.875 29.624 -50.683 1.00 17.88 104 PRO C CA 1
ATOM 5259 C C . PRO C 1 107 ? -55.226 28.923 -50.618 1.00 18.25 104 PRO C C 1
ATOM 5260 O O . PRO C 1 107 ? -55.547 28.114 -51.493 1.00 18.55 104 PRO C O 1
ATOM 5264 N N . GLY C 1 108 ? -55.991 29.210 -49.571 1.00 18.70 105 GLY C N 1
ATOM 5265 C CA . GLY C 1 108 ? -57.292 28.570 -49.368 1.00 18.70 105 GLY C CA 1
ATOM 5266 C C . GLY C 1 108 ? -57.254 27.491 -48.306 1.00 19.03 105 GLY C C 1
ATOM 5267 O O . GLY C 1 108 ? -58.307 27.064 -47.823 1.00 19.02 105 GLY C O 1
ATOM 5268 N N . LYS C 1 109 ? -56.046 27.034 -47.955 1.00 18.28 106 LYS C N 1
ATOM 5269 C CA . LYS C 1 109 ? -55.872 26.032 -46.911 1.00 18.14 106 LYS C CA 1
ATOM 5270 C C . LYS C 1 109 ? -55.045 26.629 -45.769 1.00 17.08 106 LYS C C 1
ATOM 5271 O O . LYS C 1 109 ? -53.951 27.152 -46.002 1.00 16.16 106 LYS C O 1
ATOM 5277 N N . PRO C 1 110 ? -55.558 26.543 -44.526 1.00 15.85 107 PRO C N 1
ATOM 5278 C CA . PRO C 1 110 ? -54.823 27.103 -43.394 1.00 15.24 107 PRO C CA 1
ATOM 5279 C C . PRO C 1 110 ? -53.554 26.316 -43.086 1.00 14.47 107 PRO C C 1
ATOM 5280 O O . PRO C 1 110 ? -53.487 25.119 -43.360 1.00 14.03 107 PRO C O 1
ATOM 5284 N N . TYR C 1 111 ? -52.552 26.996 -42.534 1.00 13.95 108 TYR C N 1
ATOM 5285 C CA . TYR C 1 111 ? -51.355 26.336 -42.039 1.00 13.46 108 TYR C CA 1
ATOM 5286 C C . TYR C 1 111 ? -51.733 25.256 -41.031 1.00 13.29 108 TYR C C 1
ATOM 5287 O O . TYR C 1 111 ? -52.737 25.380 -40.317 1.00 12.37 108 TYR C O 1
ATOM 5296 N N . THR C 1 112 ? -50.912 24.212 -40.975 1.00 13.20 109 THR C N 1
ATOM 5297 C CA . THR C 1 112 ? -51.002 23.203 -39.946 1.00 12.93 109 THR C CA 1
ATOM 5298 C C . THR C 1 112 ? -49.766 23.311 -39.061 1.00 12.81 109 THR C C 1
ATOM 5299 O O . THR C 1 112 ? -48.647 23.400 -39.570 1.00 12.22 109 THR C O 1
ATOM 5303 N N . LEU C 1 113 ? -49.964 23.296 -37.745 1.00 11.97 110 LEU C N 1
ATOM 5304 C CA . LEU C 1 113 ? -48.856 23.232 -36.803 1.00 12.04 110 LEU C CA 1
ATOM 5305 C C . LEU C 1 113 ? -48.771 21.797 -36.312 1.00 11.76 110 LEU C C 1
ATOM 5306 O O . LEU C 1 113 ? -49.732 21.285 -35.727 1.00 11.25 110 LEU C O 1
ATOM 5311 N N . GLN C 1 114 ? -47.637 21.147 -36.568 1.00 11.60 111 GLN C N 1
ATOM 5312 C CA . GLN C 1 114 ? -47.406 19.781 -36.127 1.00 11.69 111 GLN C CA 1
ATOM 5313 C C . GLN C 1 114 ? -46.457 19.768 -34.948 1.00 11.61 111 GLN C C 1
ATOM 5314 O O . GLN C 1 114 ? -45.398 20.410 -34.987 1.00 11.16 111 GLN C O 1
ATOM 5320 N N . THR C 1 115 ? -46.838 19.026 -33.912 1.00 11.29 112 THR C N 1
ATOM 5321 C CA . THR C 1 115 ? -45.955 18.757 -32.780 1.00 11.66 112 THR C CA 1
ATOM 5322 C C . THR C 1 115 ? -45.553 17.293 -32.808 1.00 11.61 112 THR C C 1
ATOM 5323 O O . THR C 1 115 ? -46.336 16.445 -33.244 1.00 11.98 112 THR C O 1
ATOM 5327 N N . ASN C 1 116 ? -44.343 16.999 -32.336 1.00 11.95 113 ASN C N 1
ATOM 5328 C CA . ASN C 1 116 ? -43.801 15.638 -32.386 1.00 11.98 113 ASN C CA 1
ATOM 5329 C C . ASN C 1 116 ? -42.781 15.392 -31.277 1.00 12.17 113 ASN C C 1
ATOM 5330 O O . ASN C 1 116 ? -42.198 16.331 -30.740 1.00 12.24 113 ASN C O 1
ATOM 5335 N N . VAL C 1 117 ? -42.584 14.123 -30.943 1.00 12.08 114 VAL C N 1
ATOM 5336 C CA . VAL C 1 117 ? -41.633 13.719 -29.907 1.00 12.49 114 VAL C CA 1
ATOM 5337 C C . VAL C 1 117 ? -40.911 12.462 -30.377 1.00 12.87 114 VAL C C 1
ATOM 5338 O O . VAL C 1 117 ? -41.556 11.516 -30.824 1.00 12.61 114 VAL C O 1
ATOM 5342 N N . PHE C 1 118 ? -39.582 12.470 -30.263 1.00 13.21 115 PHE C N 1
ATOM 5343 C CA . PHE C 1 118 ? -38.751 11.316 -30.585 1.00 13.63 115 PHE C CA 1
ATOM 5344 C C . PHE C 1 118 ? -37.849 11.012 -29.405 1.00 13.92 115 PHE C C 1
ATOM 5345 O O . PHE C 1 118 ? -37.340 11.934 -28.756 1.00 12.97 115 PHE C O 1
ATOM 5353 N N . ILE C 1 119 ? -37.654 9.722 -29.121 1.00 14.26 116 ILE C N 1
ATOM 5354 C CA . ILE C 1 119 ? -36.892 9.310 -27.948 1.00 14.94 116 ILE C CA 1
ATOM 5355 C C . ILE C 1 119 ? -35.944 8.188 -28.333 1.00 15.56 116 ILE C C 1
ATOM 5356 O O . ILE C 1 119 ? -36.374 7.209 -28.932 1.00 15.13 116 ILE C O 1
ATOM 5361 N N . GLU C 1 120 ? -34.664 8.364 -28.003 1.00 16.29 117 GLU C N 1
ATOM 5362 C CA . GLU C 1 120 ? -33.637 7.329 -28.156 1.00 17.10 117 GLU C CA 1
ATOM 5363 C C . GLU C 1 120 ? -33.750 6.530 -29.453 1.00 17.22 117 GLU C C 1
ATOM 5364 O O . GLU C 1 120 ? -33.828 5.298 -29.432 1.00 17.77 117 GLU C O 1
ATOM 5370 N N . GLY C 1 121 ? -33.755 7.228 -30.580 1.00 17.32 118 GLY C N 1
ATOM 5371 C CA . GLY C 1 121 ? -33.746 6.568 -31.886 1.00 17.77 118 GLY C CA 1
ATOM 5372 C C . GLY C 1 121 ? -35.075 6.397 -32.597 1.00 17.97 118 GLY C C 1
ATOM 5373 O O . GLY C 1 121 ? -35.091 5.972 -33.757 1.00 17.97 118 GLY C O 1
ATOM 5374 N N . SER C 1 122 ? -36.191 6.729 -31.944 1.00 18.17 119 SER C N 1
ATOM 5375 C CA . SER C 1 122 ? -37.513 6.571 -32.572 1.00 18.57 119 SER C CA 1
ATOM 5376 C C . SER C 1 122 ? -37.717 7.487 -33.781 1.00 19.00 119 SER C C 1
ATOM 5377 O O . SER C 1 122 ? -38.662 7.295 -34.546 1.00 19.21 119 SER C O 1
ATOM 5380 N N . GLY C 1 123 ? -36.834 8.473 -33.948 1.00 19.66 120 GLY C N 1
ATOM 5381 C CA . GLY C 1 123 ? -36.851 9.366 -35.107 1.00 20.30 120 GLY C CA 1
ATOM 5382 C C . GLY C 1 123 ? -35.676 9.208 -36.067 1.00 20.99 120 GLY C C 1
ATOM 5383 O O . GLY C 1 123 ? -35.481 10.045 -36.940 1.00 20.59 120 GLY C O 1
ATOM 5384 N N . ASP C 1 124 ? -34.902 8.132 -35.938 1.00 21.97 121 ASP C N 1
ATOM 5385 C CA . ASP C 1 124 ? -33.690 7.991 -36.750 1.00 22.70 121 ASP C CA 1
ATOM 5386 C C . ASP C 1 124 ? -33.834 7.074 -37.971 1.00 24.15 121 ASP C C 1
ATOM 5387 O O . ASP C 1 124 ? -33.695 7.535 -39.113 1.00 25.12 121 ASP C O 1
ATOM 5392 N N . TYR C 1 125 ? -34.109 5.793 -37.755 1.00 25.12 122 TYR C N 1
ATOM 5393 C CA . TYR C 1 125 ? -34.123 4.833 -38.879 1.00 25.75 122 TYR C CA 1
ATOM 5394 C C . TYR C 1 125 ? -35.536 4.344 -39.197 1.00 26.11 122 TYR C C 1
ATOM 5395 O O . TYR C 1 125 ? -36.148 4.835 -40.140 1.00 26.71 122 TYR C O 1
ATOM 5404 N N . ASN C 1 126 ? -36.045 3.383 -38.432 1.00 26.36 123 ASN C N 1
ATOM 5405 C CA . ASN C 1 126 ? -37.464 3.027 -38.484 1.00 25.97 123 ASN C CA 1
ATOM 5406 C C . ASN C 1 126 ? -38.235 4.042 -37.645 1.00 25.58 123 ASN C C 1
ATOM 5407 O O . ASN C 1 126 ? -38.393 3.856 -36.436 1.00 25.98 123 ASN C O 1
ATOM 5412 N N . ILE C 1 127 ? -38.713 5.109 -38.284 1.00 24.94 124 ILE C N 1
ATOM 5413 C CA . ILE C 1 127 ? -39.334 6.215 -37.558 1.00 24.15 124 ILE C CA 1
ATOM 5414 C C . ILE C 1 127 ? -40.681 5.799 -36.949 1.00 23.35 124 ILE C C 1
ATOM 5415 O O . ILE C 1 127 ? -41.538 5.234 -37.634 1.00 23.82 124 ILE C O 1
ATOM 5420 N N . ILE C 1 128 ? -40.850 6.075 -35.659 1.00 21.76 125 ILE C N 1
ATOM 5421 C CA . ILE C 1 128 ? -42.133 5.929 -34.988 1.00 20.96 125 ILE C CA 1
ATOM 5422 C C . ILE C 1 128 ? -42.645 7.341 -34.730 1.00 19.74 125 ILE C C 1
ATOM 5423 O O . ILE C 1 128 ? -42.045 8.083 -33.963 1.00 19.22 125 ILE C O 1
ATOM 5428 N N . GLY C 1 129 ? -43.738 7.706 -35.390 1.00 18.56 126 GLY C N 1
ATOM 5429 C CA . GLY C 1 129 ? -44.303 9.040 -35.271 1.00 18.00 126 GLY C CA 1
ATOM 5430 C C . GLY C 1 129 ? -45.115 9.226 -34.001 1.00 16.99 126 GLY C C 1
ATOM 5431 O O . GLY C 1 129 ? -45.859 8.337 -33.588 1.00 16.51 126 GLY C O 1
ATOM 5432 N N . ARG C 1 130 ? -44.966 10.389 -33.376 1.00 16.55 127 ARG C N 1
ATOM 5433 C CA . ARG C 1 130 ? -45.805 10.773 -32.251 1.00 15.98 127 ARG C CA 1
ATOM 5434 C C . ARG C 1 130 ? -46.431 12.135 -32.548 1.00 15.76 127 ARG C C 1
ATOM 5435 O O . ARG C 1 130 ? -46.376 13.045 -31.732 1.00 15.34 127 ARG C O 1
ATOM 5443 N N . GLU C 1 131 ? -47.038 12.253 -33.728 1.00 15.69 128 GLU C N 1
ATOM 5444 C CA . GLU C 1 131 ? -47.511 13.541 -34.248 1.00 15.80 128 GLU C CA 1
ATOM 5445 C C . GLU C 1 131 ? -48.892 13.944 -33.738 1.00 15.77 128 GLU C C 1
ATOM 5446 O O . GLU C 1 131 ? -49.801 13.112 -33.664 1.00 15.55 128 GLU C O 1
ATOM 5452 N N . MET C 1 132 ? -49.043 15.227 -33.402 1.00 16.08 129 MET C N 1
ATOM 5453 C CA . MET C 1 132 ? -50.359 15.851 -33.303 1.00 16.28 129 MET C CA 1
ATOM 5454 C C . MET C 1 132 ? -50.342 17.098 -34.168 1.00 15.46 129 MET C C 1
ATOM 5455 O O . MET C 1 132 ? -49.381 17.876 -34.128 1.00 14.91 129 MET C O 1
ATOM 5460 N N . ARG C 1 133 ? -51.411 17.280 -34.934 1.00 14.57 130 ARG C N 1
ATOM 5461 C CA . ARG C 1 133 ? -51.541 18.411 -35.835 1.00 14.57 130 ARG C CA 1
ATOM 5462 C C . ARG C 1 133 ? -52.798 19.191 -35.515 1.00 13.94 130 ARG C C 1
ATOM 5463 O O . ARG C 1 133 ? -53.864 18.590 -35.316 1.00 13.40 130 ARG C O 1
ATOM 5471 N N . ILE C 1 134 ? -52.657 20.516 -35.469 1.00 13.13 131 ILE C N 1
ATOM 5472 C CA . ILE C 1 134 ? -53.771 21.435 -35.332 1.00 12.58 131 ILE C CA 1
ATOM 5473 C C . ILE C 1 134 ? -53.702 22.516 -36.409 1.00 12.14 131 ILE C C 1
ATOM 5474 O O . ILE C 1 134 ? -52.633 22.802 -36.951 1.00 11.37 131 ILE C O 1
ATOM 5479 N N . HIS C 1 135 ? -54.850 23.110 -36.706 1.00 12.11 132 HIS C N 1
ATOM 5480 C CA . HIS C 1 135 ? -54.888 24.416 -37.341 1.00 12.00 132 HIS C CA 1
ATOM 5481 C C . HIS C 1 135 ? -54.905 25.448 -36.228 1.00 11.79 132 HIS C C 1
ATOM 5482 O O . HIS C 1 135 ? -55.051 25.105 -35.057 1.00 11.27 132 HIS C O 1
ATOM 5489 N N . LEU C 1 136 ? -54.737 26.710 -36.603 1.00 11.09 133 LEU C N 1
ATOM 5490 C CA . LEU C 1 136 ? -54.642 27.797 -35.632 1.00 11.33 133 LEU C CA 1
ATOM 5491 C C . LEU C 1 136 ? -55.874 28.682 -35.705 1.00 11.37 133 LEU C C 1
ATOM 5492 O O . LEU C 1 136 ? -56.471 28.844 -36.762 1.00 11.14 133 LEU C O 1
ATOM 5497 N N . TRP C 1 137 ? -56.214 29.300 -34.578 1.00 10.64 134 TRP C N 1
ATOM 5498 C CA . TRP C 1 137 ? -57.405 30.128 -34.468 1.00 11.01 134 TRP C CA 1
ATOM 5499 C C . TRP C 1 137 ? -57.139 31.592 -34.882 1.00 11.38 134 TRP C C 1
ATOM 5500 O O . TRP C 1 137 ? -57.906 32.499 -34.553 1.00 11.76 134 TRP C O 1
ATOM 5511 N N . PHE C 1 138 ? -56.054 31.800 -35.628 1.00 11.68 135 PHE C N 1
ATOM 5512 C CA . PHE C 1 138 ? -55.659 33.104 -36.138 1.00 11.31 135 PHE C CA 1
ATOM 5513 C C . PHE C 1 138 ? -54.818 32.899 -37.406 1.00 11.56 135 PHE C C 1
ATOM 5514 O O . PHE C 1 138 ? -54.480 31.767 -37.762 1.00 12.01 135 PHE C O 1
ATOM 5522 N N . ASP C 1 139 ? -54.506 33.981 -38.102 1.00 11.59 136 ASP C N 1
ATOM 5523 C CA . ASP C 1 139 ? -53.646 33.897 -39.287 1.00 11.64 136 ASP C CA 1
ATOM 5524 C C . ASP C 1 139 ? -52.181 34.080 -38.873 1.00 11.08 136 ASP C C 1
ATOM 5525 O O . ASP C 1 139 ? -51.775 35.194 -38.539 1.00 10.95 136 ASP C O 1
ATOM 5530 N N . PRO C 1 140 ? -51.375 33.003 -38.920 1.00 11.38 137 PRO C N 1
ATOM 5531 C CA . PRO C 1 140 ? -50.004 33.096 -38.401 1.00 11.45 137 PRO C CA 1
ATOM 5532 C C . PRO C 1 140 ? -49.048 33.884 -39.314 1.00 11.94 137 PRO C C 1
ATOM 5533 O O . PRO C 1 140 ? -47.854 34.019 -38.987 1.00 11.28 137 PRO C O 1
ATOM 5537 N N . THR C 1 141 ? -49.572 34.371 -40.441 1.00 11.92 138 THR C N 1
ATOM 5538 C CA . THR C 1 141 ? -48.810 35.175 -41.395 1.00 12.33 138 THR C CA 1
ATOM 5539 C C . THR C 1 141 ? -49.009 36.675 -41.188 1.00 12.62 138 THR C C 1
ATOM 5540 O O . THR C 1 141 ? -48.271 37.486 -41.741 1.00 12.18 138 THR C O 1
ATOM 5544 N N . GLN C 1 142 ? -50.013 37.052 -40.409 1.00 13.37 139 GLN C N 1
ATOM 5545 C CA . GLN C 1 142 ? -50.376 38.464 -40.312 1.00 13.87 139 GLN C CA 1
ATOM 5546 C C . GLN C 1 142 ? -49.665 39.190 -39.182 1.00 13.98 139 GLN C C 1
ATOM 5547 O O . GLN C 1 142 ? -49.551 40.415 -39.214 1.00 14.30 139 GLN C O 1
ATOM 5553 N N . ASP C 1 143 ? -49.200 38.448 -38.183 1.00 13.82 140 ASP C N 1
ATOM 5554 C CA . ASP C 1 143 ? -48.404 39.021 -37.104 1.00 13.57 140 ASP C CA 1
ATOM 5555 C C . ASP C 1 143 ? -47.566 37.908 -36.470 1.00 12.89 140 ASP C C 1
ATOM 5556 O O . ASP C 1 143 ? -47.709 36.736 -36.814 1.00 13.17 140 ASP C O 1
ATOM 5561 N N . TYR C 1 144 ? -46.665 38.298 -35.576 1.00 12.00 141 TYR C N 1
ATOM 5562 C CA . TYR C 1 144 ? -45.914 37.360 -34.780 1.00 11.89 141 TYR C CA 1
ATOM 5563 C C . TYR C 1 144 ? -46.821 36.783 -33.704 1.00 11.84 141 TYR C C 1
ATOM 5564 O O . TYR C 1 144 ? -47.609 37.513 -33.091 1.00 11.92 141 TYR C O 1
ATOM 5573 N N . HIS C 1 145 ? -46.719 35.477 -33.479 1.00 11.41 142 HIS C N 1
ATOM 5574 C CA . HIS C 1 145 ? -47.381 34.851 -32.342 1.00 11.27 142 HIS C CA 1
ATOM 5575 C C . HIS C 1 145 ? -46.361 34.072 -31.525 1.00 11.05 142 HIS C C 1
ATOM 5576 O O . HIS C 1 145 ? -45.312 33.679 -32.051 1.00 10.51 142 HIS C O 1
ATOM 5583 N N . ASN C 1 146 ? -46.654 33.888 -30.239 1.00 10.95 143 ASN C N 1
ATOM 5584 C CA . ASN C 1 146 ? -45.754 33.176 -29.334 1.00 10.95 143 ASN C CA 1
ATOM 5585 C C . ASN C 1 146 ? -45.917 31.674 -29.504 1.00 10.89 143 ASN C C 1
ATOM 5586 O O . ASN C 1 146 ? -47.035 31.181 -29.550 1.00 10.76 143 ASN C O 1
ATOM 5591 N N . TYR C 1 147 ? -44.796 30.959 -29.604 1.00 10.83 144 TYR C N 1
ATOM 5592 C CA . TYR C 1 147 ? -44.803 29.496 -29.626 1.00 10.77 144 TYR C CA 1
ATOM 5593 C C . TYR C 1 147 ? -43.744 28.995 -28.673 1.00 10.60 144 TYR C C 1
ATOM 5594 O O . TYR C 1 147 ? -42.685 29.611 -28.554 1.00 10.28 144 TYR C O 1
ATOM 5603 N N . ALA C 1 148 ? -44.018 27.891 -27.987 1.00 10.59 145 ALA C N 1
ATOM 5604 C CA . ALA C 1 148 ? -43.071 27.392 -27.004 1.00 10.57 145 ALA C CA 1
ATOM 5605 C C . ALA C 1 148 ? -43.163 25.903 -26.739 1.00 10.65 145 ALA C C 1
ATOM 5606 O O . ALA C 1 148 ? -44.218 25.293 -26.857 1.00 10.24 145 ALA C O 1
ATOM 5608 N N . ILE C 1 149 ? -42.004 25.361 -26.391 1.00 11.27 146 ILE C N 1
ATOM 5609 C CA . ILE C 1 149 ? -41.836 24.017 -25.895 1.00 11.49 146 ILE C CA 1
ATOM 5610 C C . ILE C 1 149 ? -41.336 24.151 -24.465 1.00 11.66 146 ILE C C 1
ATOM 5611 O O . ILE C 1 149 ? -40.293 24.766 -24.209 1.00 11.44 146 ILE C O 1
ATOM 5616 N N . TYR C 1 150 ? -42.103 23.578 -23.551 1.00 12.16 147 TYR C N 1
ATOM 5617 C CA . TYR C 1 150 ? -41.742 23.478 -22.150 1.00 12.35 147 TYR C CA 1
ATOM 5618 C C . TYR C 1 150 ? -41.411 22.014 -21.898 1.00 12.59 147 TYR C C 1
ATOM 5619 O O . TYR C 1 150 ? -42.227 21.144 -22.203 1.00 11.78 147 TYR C O 1
ATOM 5628 N N . TRP C 1 151 ? -40.219 21.754 -21.355 1.00 12.05 148 TRP C N 1
ATOM 5629 C CA . TRP C 1 151 ? -39.715 20.397 -21.203 1.00 12.49 148 TRP C CA 1
ATOM 5630 C C . TRP C 1 151 ? -38.992 20.271 -19.870 1.00 13.04 148 TRP C C 1
ATOM 5631 O O . TRP C 1 151 ? -38.033 20.995 -19.612 1.00 12.45 148 TRP C O 1
ATOM 5642 N N . THR C 1 152 ? -39.490 19.368 -19.029 1.00 13.45 149 THR C N 1
ATOM 5643 C CA . THR C 1 152 ? -38.885 19.063 -17.739 1.00 13.81 149 THR C CA 1
ATOM 5644 C C . THR C 1 152 ? -38.800 17.542 -17.617 1.00 14.18 149 THR C C 1
ATOM 5645 O O . THR C 1 152 ? -39.323 16.814 -18.472 1.00 13.70 149 THR C O 1
ATOM 5649 N N . PRO C 1 153 ? -38.136 17.054 -16.558 1.00 14.44 150 PRO C N 1
ATOM 5650 C CA . PRO C 1 153 ? -38.168 15.619 -16.294 1.00 14.95 150 PRO C CA 1
ATOM 5651 C C . PRO C 1 153 ? -39.547 14.998 -16.030 1.00 15.08 150 PRO C C 1
ATOM 5652 O O . PRO C 1 153 ? -39.628 13.785 -15.942 1.00 16.04 150 PRO C O 1
ATOM 5656 N N . SER C 1 154 ? -40.619 15.778 -15.903 1.00 15.12 151 SER C N 1
ATOM 5657 C CA . SER C 1 154 ? -41.942 15.170 -15.709 1.00 14.89 151 SER C CA 1
ATOM 5658 C C . SER C 1 154 ? -42.939 15.345 -16.863 1.00 14.54 151 SER C C 1
ATOM 5659 O O . SER C 1 154 ? -43.961 14.647 -16.906 1.00 14.33 151 SER C O 1
ATOM 5662 N N . GLU C 1 155 ? -42.655 16.239 -17.808 1.00 13.80 152 GLU C N 1
ATOM 5663 C CA . GLU C 1 155 ? -43.627 16.516 -18.869 1.00 13.78 152 GLU C CA 1
ATOM 5664 C C . GLU C 1 155 ? -43.069 17.393 -19.976 1.00 13.63 152 GLU C C 1
ATOM 5665 O O . GLU C 1 155 ? -42.097 18.121 -19.769 1.00 13.66 152 GLU C O 1
ATOM 5671 N N . ILE C 1 156 ? -43.710 17.312 -21.141 1.00 12.81 153 ILE C N 1
ATOM 5672 C CA . ILE C 1 156 ? -43.542 18.289 -22.204 1.00 12.75 153 ILE C CA 1
ATOM 5673 C C . ILE C 1 156 ? -44.897 18.958 -22.420 1.00 12.18 153 ILE C C 1
ATOM 5674 O O . ILE C 1 156 ? -45.933 18.286 -22.441 1.00 12.21 153 ILE C O 1
ATOM 5679 N N . ILE C 1 157 ? -44.885 20.278 -22.574 1.00 12.41 154 ILE C N 1
ATOM 5680 C CA . ILE C 1 157 ? -46.097 21.024 -22.913 1.00 12.14 154 ILE C CA 1
ATOM 5681 C C . ILE C 1 157 ? -45.747 21.951 -24.064 1.00 12.26 154 ILE C C 1
ATOM 5682 O O . ILE C 1 157 ? -44.721 22.624 -24.018 1.00 12.00 154 ILE C O 1
ATOM 5687 N N . PHE C 1 158 ? -46.600 21.963 -25.085 1.00 11.31 155 PHE C N 1
ATOM 5688 C CA . PHE C 1 158 ? -46.469 22.853 -26.237 1.00 11.45 155 PHE C CA 1
ATOM 5689 C C . PHE C 1 158 ? -47.481 24.002 -26.085 1.00 11.19 155 PHE C C 1
ATOM 5690 O O . PHE C 1 158 ? -48.653 23.754 -25.767 1.00 11.24 155 PHE C O 1
ATOM 5698 N N . PHE C 1 159 ? -47.037 25.238 -26.327 1.00 11.46 156 PHE C N 1
ATOM 5699 C CA . PHE C 1 159 ? -47.864 26.441 -26.119 1.00 11.08 156 PHE C CA 1
ATOM 5700 C C . PHE C 1 159 ? -47.985 27.259 -27.404 1.00 10.97 156 PHE C C 1
ATOM 5701 O O . PHE C 1 159 ? -47.041 27.327 -28.185 1.00 10.90 156 PHE C O 1
ATOM 5709 N N . VAL C 1 160 ? -49.145 27.875 -27.598 1.00 10.79 157 VAL C N 1
ATOM 5710 C CA . VAL C 1 160 ? -49.342 28.914 -28.619 1.00 10.57 157 VAL C CA 1
ATOM 5711 C C . VAL C 1 160 ? -50.014 30.097 -27.926 1.00 10.15 157 VAL C C 1
ATOM 5712 O O . VAL C 1 160 ? -51.079 29.930 -27.347 1.00 8.98 157 VAL C O 1
ATOM 5716 N N . ASP C 1 161 ? -49.385 31.269 -27.958 1.00 10.31 158 ASP C N 1
ATOM 5717 C CA . ASP C 1 161 ? -49.894 32.465 -27.269 1.00 10.67 158 ASP C CA 1
ATOM 5718 C C . ASP C 1 161 ? -50.280 32.159 -25.819 1.00 10.66 158 ASP C C 1
ATOM 5719 O O . ASP C 1 161 ? -51.329 32.578 -25.331 1.00 11.40 158 ASP C O 1
ATOM 5724 N N . ASP C 1 162 ? -49.405 31.410 -25.144 1.00 10.80 159 ASP C N 1
ATOM 5725 C CA . ASP C 1 162 ? -49.579 30.974 -23.748 1.00 10.92 159 ASP C CA 1
ATOM 5726 C C . ASP C 1 162 ? -50.756 30.023 -23.504 1.00 10.64 159 ASP C C 1
ATOM 5727 O O . ASP C 1 162 ? -51.103 29.739 -22.359 1.00 11.44 159 ASP C O 1
ATOM 5732 N N . VAL C 1 163 ? -51.325 29.487 -24.576 1.00 11.11 160 VAL C N 1
ATOM 5733 C CA . VAL C 1 163 ? -52.358 28.476 -24.477 1.00 11.09 160 VAL C CA 1
ATOM 5734 C C . VAL C 1 163 ? -51.689 27.125 -24.721 1.00 10.92 160 VAL C C 1
ATOM 5735 O O . VAL C 1 163 ? -51.075 26.925 -25.772 1.00 10.53 160 VAL C O 1
ATOM 5739 N N . PRO C 1 164 ? -51.796 26.190 -23.762 1.00 10.96 161 PRO C N 1
ATOM 5740 C CA . PRO C 1 164 ? -51.197 24.878 -24.017 1.00 11.04 161 PRO C CA 1
ATOM 5741 C C . PRO C 1 164 ? -52.038 24.158 -25.065 1.00 10.95 161 PRO C C 1
ATOM 5742 O O . PRO C 1 164 ? -53.273 24.192 -24.996 1.00 11.63 161 PRO C O 1
ATOM 5746 N N . ILE C 1 165 ? -51.381 23.573 -26.058 1.00 10.90 162 ILE C N 1
ATOM 5747 C CA . ILE C 1 165 ? -52.092 22.846 -27.113 1.00 11.15 162 ILE C CA 1
ATOM 5748 C C . ILE C 1 165 ? -51.920 21.336 -26.996 1.00 11.45 162 ILE C C 1
ATOM 5749 O O . ILE C 1 165 ? -52.675 20.578 -27.588 1.00 11.45 162 ILE C O 1
ATOM 5754 N N . ARG C 1 166 ? -50.929 20.903 -26.222 1.00 11.64 163 ARG C N 1
ATOM 5755 C CA . ARG C 1 166 ? -50.656 19.492 -26.056 1.00 11.64 163 ARG C CA 1
ATOM 5756 C C . ARG C 1 166 ? -49.804 19.298 -24.819 1.00 11.74 163 ARG C C 1
ATOM 5757 O O . ARG C 1 166 ? -48.909 20.105 -24.550 1.00 11.38 163 ARG C O 1
ATOM 5765 N N . ARG C 1 167 ? -50.088 18.234 -24.076 1.00 12.54 164 ARG C N 1
ATOM 5766 C CA . ARG C 1 167 ? -49.233 17.817 -22.966 1.00 13.11 164 ARG C CA 1
ATOM 5767 C C . ARG C 1 167 ? -48.806 16.371 -23.177 1.00 13.33 164 ARG C C 1
ATOM 5768 O O . ARG C 1 167 ? -49.630 15.502 -23.451 1.00 13.51 164 ARG C O 1
ATOM 5776 N N . TYR C 1 168 ? -47.508 16.126 -23.063 1.00 13.75 165 TYR C N 1
ATOM 5777 C CA . TYR C 1 168 ? -46.949 14.791 -23.205 1.00 13.89 165 TYR C CA 1
ATOM 5778 C C . TYR C 1 168 ? -46.304 14.439 -21.857 1.00 13.94 165 TYR C C 1
ATOM 5779 O O . TYR C 1 168 ? -45.182 14.853 -21.579 1.00 13.46 165 TYR C O 1
ATOM 5788 N N . PRO C 1 169 ? -47.038 13.719 -20.988 1.00 14.48 166 PRO C N 1
ATOM 5789 C CA . PRO C 1 169 ? -46.490 13.435 -19.664 1.00 15.07 166 PRO C CA 1
ATOM 5790 C C . PRO C 1 169 ? -45.455 12.315 -19.708 1.00 15.49 166 PRO C C 1
ATOM 5791 O O . PRO C 1 169 ? -45.504 11.465 -20.602 1.00 15.13 166 PRO C O 1
ATOM 5795 N N . ARG C 1 170 ? -44.528 12.322 -18.753 1.00 16.08 167 ARG C N 1
ATOM 5796 C CA . ARG C 1 170 ? -43.575 11.225 -18.613 1.00 16.53 167 ARG C CA 1
ATOM 5797 C C . ARG C 1 170 ? -44.281 10.017 -18.015 1.00 17.06 167 ARG C C 1
ATOM 5798 O O . ARG C 1 170 ? -44.624 10.021 -16.835 1.00 16.97 167 ARG C O 1
ATOM 5806 N N . LYS C 1 171 ? -44.508 8.997 -18.837 1.00 17.74 168 LYS C N 1
ATOM 5807 C CA . LYS C 1 171 ? -45.134 7.752 -18.387 1.00 18.35 168 LYS C CA 1
ATOM 5808 C C . LYS C 1 171 ? -44.131 6.615 -18.255 1.00 18.59 168 LYS C C 1
ATOM 5809 O O . LYS C 1 171 ? -44.372 5.674 -17.512 1.00 18.85 168 LYS C O 1
ATOM 5815 N N . SER C 1 172 ? -43.027 6.691 -18.994 1.00 18.72 169 SER C N 1
ATOM 5816 C CA . SER C 1 172 ? -41.924 5.738 -18.867 1.00 18.88 169 SER C CA 1
ATOM 5817 C C . SER C 1 172 ? -40.664 6.355 -19.454 1.00 18.97 169 SER C C 1
ATOM 5818 O O . SER C 1 172 ? -40.744 7.243 -20.293 1.00 18.70 169 SER C O 1
ATOM 5821 N N . ASP C 1 173 ? -39.503 5.870 -19.021 1.00 19.12 170 ASP C N 1
ATOM 5822 C CA . ASP C 1 173 ? -38.217 6.360 -19.538 1.00 19.08 170 ASP C CA 1
ATOM 5823 C C . ASP C 1 173 ? -38.045 6.071 -21.025 1.00 18.97 170 ASP C C 1
ATOM 5824 O O . ASP C 1 173 ? -37.491 6.886 -21.764 1.00 19.43 170 ASP C O 1
ATOM 5829 N N . ALA C 1 174 ? -38.518 4.912 -21.467 1.00 18.54 171 ALA C N 1
ATOM 5830 C CA . ALA C 1 174 ? -38.402 4.529 -22.875 1.00 18.31 171 ALA C CA 1
ATOM 5831 C C . ALA C 1 174 ? -39.201 5.435 -23.818 1.00 18.02 171 ALA C C 1
ATOM 5832 O O . ALA C 1 174 ? -38.868 5.545 -25.003 1.00 17.84 171 ALA C O 1
ATOM 5834 N N . THR C 1 175 ? -40.243 6.084 -23.297 1.00 17.48 172 THR C N 1
ATOM 5835 C CA . THR C 1 175 ? -41.112 6.931 -24.118 1.00 17.37 172 THR C CA 1
ATOM 5836 C C . THR C 1 175 ? -41.017 8.433 -23.820 1.00 16.93 172 THR C C 1
ATOM 5837 O O . THR C 1 175 ? -41.840 9.205 -24.314 1.00 16.95 172 THR C O 1
ATOM 5841 N N . PHE C 1 176 ? -40.006 8.851 -23.056 1.00 16.44 173 PHE C N 1
ATOM 5842 C CA . PHE C 1 176 ? -39.828 10.265 -22.714 1.00 16.49 173 PHE C CA 1
ATOM 5843 C C . PHE C 1 176 ? -38.368 10.706 -22.851 1.00 16.64 173 PHE C C 1
ATOM 5844 O O . PHE C 1 176 ? -37.473 10.055 -22.307 1.00 16.75 173 PHE C O 1
ATOM 5852 N N . PRO C 1 177 ? -38.126 11.820 -23.575 1.00 16.83 174 PRO C N 1
ATOM 5853 C CA . PRO C 1 177 ? -36.769 12.337 -23.769 1.00 16.92 174 PRO C CA 1
ATOM 5854 C C . PRO C 1 177 ? -36.178 12.879 -22.474 1.00 17.03 174 PRO C C 1
ATOM 5855 O O . PRO C 1 177 ? -36.710 13.819 -21.892 1.00 17.84 174 PRO C O 1
ATOM 5859 N N . LEU C 1 178 ? -35.099 12.262 -22.011 1.00 17.04 175 LEU C N 1
ATOM 5860 C CA . LEU C 1 178 ? -34.516 12.618 -20.732 1.00 17.00 175 LEU C CA 1
ATOM 5861 C C . LEU C 1 178 ? -33.144 13.268 -20.834 1.00 17.16 175 LEU C C 1
ATOM 5862 O O . LEU C 1 178 ? -32.700 13.907 -19.878 1.00 18.69 175 LEU C O 1
ATOM 5867 N N . ARG C 1 179 ? -32.475 13.143 -21.972 1.00 15.96 176 ARG C N 1
ATOM 5868 C CA . ARG C 1 179 ? -31.096 13.629 -22.076 1.00 15.56 176 ARG C CA 1
ATOM 5869 C C . ARG C 1 179 ? -31.090 15.090 -22.511 1.00 15.15 176 ARG C C 1
ATOM 5870 O O . ARG C 1 179 ? -32.052 15.548 -23.132 1.00 14.29 176 ARG C O 1
ATOM 5878 N N . PRO C 1 180 ? -30.014 15.832 -22.178 1.00 14.86 177 PRO C N 1
ATOM 5879 C CA . PRO C 1 180 ? -29.947 17.245 -22.562 1.00 14.69 177 PRO C CA 1
ATOM 5880 C C . PRO C 1 180 ? -30.135 17.515 -24.054 1.00 14.42 177 PRO C C 1
ATOM 5881 O O . PRO C 1 180 ? -29.819 16.671 -24.903 1.00 14.53 177 PRO C O 1
ATOM 5885 N N . LEU C 1 181 ? -30.632 18.708 -24.354 1.00 14.13 178 LEU C N 1
ATOM 5886 C CA . LEU C 1 181 ? -31.038 19.076 -25.706 1.00 14.08 178 LEU C CA 1
ATOM 5887 C C . LEU C 1 181 ? -30.518 20.461 -26.073 1.00 13.70 178 LEU C C 1
ATOM 5888 O O . LEU C 1 181 ? -30.359 21.324 -25.212 1.00 13.20 178 LEU C O 1
ATOM 5893 N N . TRP C 1 182 ? -30.253 20.656 -27.359 1.00 13.63 179 TRP C N 1
ATOM 5894 C CA . TRP C 1 182 ? -29.977 21.978 -27.904 1.00 13.50 179 TRP C CA 1
ATOM 5895 C C . TRP C 1 182 ? -31.279 22.500 -28.496 1.00 12.96 179 TRP C C 1
ATOM 5896 O O . TRP C 1 182 ? -32.184 21.710 -28.807 1.00 12.59 179 TRP C O 1
ATOM 5907 N N . VAL C 1 183 ? -31.356 23.812 -28.691 1.00 12.76 180 VAL C N 1
ATOM 5908 C CA . VAL C 1 183 ? -32.520 24.450 -29.319 1.00 12.88 180 VAL C CA 1
ATOM 5909 C C . VAL C 1 183 ? -32.156 24.862 -30.747 1.00 12.53 180 VAL C C 1
ATOM 5910 O O . VAL C 1 183 ? -31.053 25.333 -30.989 1.00 12.15 180 VAL C O 1
ATOM 5914 N N . TYR C 1 184 ? -33.086 24.667 -31.683 1.00 12.32 181 TYR C N 1
ATOM 5915 C CA . TYR C 1 184 ? -32.866 25.015 -33.086 1.00 12.38 181 TYR C CA 1
ATOM 5916 C C . TYR C 1 184 ? -34.112 25.618 -33.715 1.00 12.09 181 TYR C C 1
ATOM 5917 O O . TYR C 1 184 ? -35.219 25.452 -33.221 1.00 11.25 181 TYR C O 1
ATOM 5926 N N . GLY C 1 185 ? -33.910 26.310 -34.827 1.00 11.61 182 GLY C N 1
ATOM 5927 C CA . GLY C 1 185 ? -35.016 26.667 -35.717 1.00 12.20 182 GLY C CA 1
ATOM 5928 C C . GLY C 1 185 ? -34.509 26.595 -37.138 1.00 11.81 182 GLY C C 1
ATOM 5929 O O . GLY C 1 185 ? -33.307 26.685 -37.376 1.00 11.63 182 GLY C O 1
ATOM 5930 N N . SER C 1 186 ? -35.416 26.417 -38.087 1.00 12.22 183 SER C N 1
ATOM 5931 C CA . SER C 1 186 ? -35.005 26.294 -39.477 1.00 12.11 183 SER C CA 1
ATOM 5932 C C . SER C 1 186 ? -36.152 26.516 -40.454 1.00 12.26 183 SER C C 1
ATOM 5933 O O . SER C 1 186 ? -37.332 26.498 -40.077 1.00 11.35 183 SER C O 1
ATOM 5936 N N . VAL C 1 187 ? -35.773 26.727 -41.715 1.00 12.31 184 VAL C N 1
ATOM 5937 C CA . VAL C 1 187 ? -36.697 26.682 -42.841 1.00 12.73 184 VAL C CA 1
ATOM 5938 C C . VAL C 1 187 ? -36.084 25.721 -43.851 1.00 12.70 184 VAL C C 1
ATOM 5939 O O . VAL C 1 187 ? -34.905 25.858 -44.207 1.00 12.47 184 VAL C O 1
ATOM 5943 N N . TRP C 1 188 ? -36.855 24.718 -44.268 1.00 12.58 185 TRP C N 1
ATOM 5944 C CA . TRP C 1 188 ? -36.340 23.687 -45.175 1.00 13.08 185 TRP C CA 1
ATOM 5945 C C . TRP C 1 188 ? -37.410 23.081 -46.081 1.00 13.10 185 TRP C C 1
ATOM 5946 O O . TRP C 1 188 ? -38.608 23.266 -45.859 1.00 12.65 185 TRP C O 1
ATOM 5957 N N . ASP C 1 189 ? -36.956 22.371 -47.111 1.00 13.41 186 ASP C N 1
ATOM 5958 C CA . ASP C 1 189 ? -37.838 21.796 -48.124 1.00 13.53 186 ASP C CA 1
ATOM 5959 C C . ASP C 1 189 ? -38.157 20.348 -47.760 1.00 13.77 186 ASP C C 1
ATOM 5960 O O . ASP C 1 189 ? -37.287 19.468 -47.869 1.00 13.03 186 ASP C O 1
ATOM 5965 N N . ALA C 1 190 ? -39.393 20.125 -47.312 1.00 14.11 187 ALA C N 1
ATOM 5966 C CA . ALA C 1 190 ? -39.917 18.802 -46.966 1.00 14.68 187 ALA C CA 1
ATOM 5967 C C . ALA C 1 190 ? -41.019 18.377 -47.941 1.00 14.96 187 ALA C C 1
ATOM 5968 O O . ALA C 1 190 ? -42.059 17.856 -47.531 1.00 15.28 187 ALA C O 1
ATOM 5970 N N . SER C 1 191 ? -40.780 18.577 -49.236 1.00 15.20 188 SER C N 1
ATOM 5971 C CA . SER C 1 191 ? -41.836 18.433 -50.255 1.00 15.68 188 SER C CA 1
ATOM 5972 C C . SER C 1 191 ? -42.477 17.047 -50.325 1.00 16.01 188 SER C C 1
ATOM 5973 O O . SER C 1 191 ? -43.637 16.926 -50.695 1.00 15.86 188 SER C O 1
ATOM 5976 N N . SER C 1 192 ? -41.735 16.008 -49.956 1.00 16.63 189 SER C N 1
ATOM 5977 C CA . SER C 1 192 ? -42.254 14.643 -50.051 1.00 16.82 189 SER C CA 1
ATOM 5978 C C . SER C 1 192 ? -43.407 14.359 -49.085 1.00 17.16 189 SER C C 1
ATOM 5979 O O . SER C 1 192 ? -44.169 13.410 -49.309 1.00 17.18 189 SER C O 1
ATOM 5982 N N . TRP C 1 193 ? -43.562 15.173 -48.035 1.00 16.76 190 TRP C N 1
ATOM 5983 C CA . TRP C 1 193 ? -44.627 14.920 -47.049 1.00 16.88 190 TRP C CA 1
ATOM 5984 C C . TRP C 1 193 ? -45.361 16.110 -46.398 1.00 16.86 190 TRP C C 1
ATOM 5985 O O . TRP C 1 193 ? -46.443 15.917 -45.831 1.00 16.27 190 TRP C O 1
ATOM 5996 N N . ALA C 1 194 ? -44.802 17.317 -46.460 1.00 16.90 191 ALA C N 1
ATOM 5997 C CA . ALA C 1 194 ? -45.306 18.424 -45.623 1.00 17.27 191 ALA C CA 1
ATOM 5998 C C . ALA C 1 194 ? -46.750 18.841 -45.905 1.00 17.49 191 ALA C C 1
ATOM 5999 O O . ALA C 1 194 ? -47.539 19.011 -44.980 1.00 17.19 191 ALA C O 1
ATOM 6001 N N . THR C 1 195 ? -47.083 19.021 -47.179 1.00 17.65 192 THR C N 1
ATOM 6002 C CA . THR C 1 195 ? -48.367 19.589 -47.561 1.00 18.47 192 THR C CA 1
ATOM 6003 C C . THR C 1 195 ? -49.269 18.532 -48.195 1.00 19.21 192 THR C C 1
ATOM 6004 O O . THR C 1 195 ? -48.999 18.051 -49.296 1.00 18.15 192 THR C O 1
ATOM 6008 N N . GLU C 1 196 ? -50.342 18.188 -47.480 1.00 20.17 193 GLU C N 1
ATOM 6009 C CA . GLU C 1 196 ? -51.266 17.131 -47.887 1.00 21.08 193 GLU C CA 1
ATOM 6010 C C . GLU C 1 196 ? -50.490 15.873 -48.278 1.00 21.58 193 GLU C C 1
ATOM 6011 O O . GLU C 1 196 ? -50.665 15.325 -49.368 1.00 21.71 193 GLU C O 1
ATOM 6017 N N . ASN C 1 197 ? -49.611 15.444 -47.377 1.00 21.98 194 ASN C N 1
ATOM 6018 C CA . ASN C 1 197 ? -48.803 14.242 -47.567 1.00 22.57 194 ASN C CA 1
ATOM 6019 C C . ASN C 1 197 ? -48.058 14.213 -48.904 1.00 22.61 194 ASN C C 1
ATOM 6020 O O . ASN C 1 197 ? -48.010 13.179 -49.573 1.00 22.70 194 ASN C O 1
ATOM 6025 N N . GLY C 1 198 ? -47.487 15.354 -49.290 1.00 22.23 195 GLY C N 1
ATOM 6026 C CA . GLY C 1 198 ? -46.724 15.458 -50.529 1.00 22.22 195 GLY C CA 1
ATOM 6027 C C . GLY C 1 198 ? -47.508 15.791 -51.794 1.00 21.88 195 GLY C C 1
ATOM 6028 O O . GLY C 1 198 ? -46.911 15.891 -52.865 1.00 22.01 195 GLY C O 1
ATOM 6029 N N . LYS C 1 199 ? -48.822 15.993 -51.689 1.00 21.71 196 LYS C N 1
ATOM 6030 C CA . LYS C 1 199 ? -49.645 16.293 -52.877 1.00 21.74 196 LYS C CA 1
ATOM 6031 C C . LYS C 1 199 ? -49.245 17.609 -53.541 1.00 21.10 196 LYS C C 1
ATOM 6032 O O . LYS C 1 199 ? -49.224 17.708 -54.777 1.00 20.71 196 LYS C O 1
ATOM 6038 N N . TYR C 1 200 ? -48.924 18.614 -52.721 1.00 19.98 197 TYR C N 1
ATOM 6039 C CA . TYR C 1 200 ? -48.426 19.896 -53.212 1.00 19.55 197 TYR C CA 1
ATOM 6040 C C . TYR C 1 200 ? -46.976 20.047 -52.790 1.00 19.02 197 TYR C C 1
ATOM 6041 O O . TYR C 1 200 ? -46.662 19.981 -51.600 1.00 18.47 197 TYR C O 1
ATOM 6050 N N . LYS C 1 201 ? -46.100 20.255 -53.768 1.00 18.34 198 LYS C N 1
ATOM 6051 C CA . LYS C 1 201 ? -44.665 20.341 -53.515 1.00 18.22 198 LYS C CA 1
ATOM 6052 C C . LYS C 1 201 ? -44.168 21.779 -53.652 1.00 17.41 198 LYS C C 1
ATOM 6053 O O . LYS C 1 201 ? -44.899 22.657 -54.116 1.00 16.89 198 LYS C O 1
ATOM 6059 N N . ALA C 1 202 ? -42.931 22.010 -53.222 1.00 16.72 199 ALA C N 1
ATOM 6060 C CA . ALA C 1 202 ? -42.322 23.339 -53.263 1.00 16.45 199 ALA C CA 1
ATOM 6061 C C . ALA C 1 202 ? -42.243 23.848 -54.696 1.00 16.28 199 ALA C C 1
ATOM 6062 O O . ALA C 1 202 ? -41.909 23.086 -55.605 1.00 15.81 199 ALA C O 1
ATOM 6064 N N . ASP C 1 203 ? -42.598 25.120 -54.882 1.00 16.11 200 ASP C N 1
ATOM 6065 C CA . ASP C 1 203 ? -42.510 25.792 -56.174 1.00 16.07 200 ASP C CA 1
ATOM 6066 C C . ASP C 1 203 ? -41.643 27.037 -55.980 1.00 16.05 200 ASP C C 1
ATOM 6067 O O . ASP C 1 203 ? -42.086 28.047 -55.421 1.00 15.52 200 ASP C O 1
ATOM 6072 N N . TYR C 1 204 ? -40.399 26.954 -56.436 1.00 15.91 201 TYR C N 1
ATOM 6073 C CA . TYR C 1 204 ? -39.430 28.006 -56.180 1.00 16.19 201 TYR C CA 1
ATOM 6074 C C . TYR C 1 204 ? -39.688 29.287 -56.974 1.00 16.31 201 TYR C C 1
ATOM 6075 O O . TYR C 1 204 ? -38.992 30.273 -56.786 1.00 15.49 201 TYR C O 1
ATOM 6084 N N . ARG C 1 205 ? -40.730 29.304 -57.801 1.00 17.01 202 ARG C N 1
ATOM 6085 C CA . ARG C 1 205 ? -41.200 30.561 -58.380 1.00 17.86 202 ARG C CA 1
ATOM 6086 C C . ARG C 1 205 ? -41.638 31.549 -57.294 1.00 17.42 202 ARG C C 1
ATOM 6087 O O . ARG C 1 205 ? -41.624 32.754 -57.513 1.00 17.25 202 ARG C O 1
ATOM 6095 N N . TYR C 1 206 ? -42.035 31.030 -56.133 1.00 16.96 203 TYR C N 1
ATOM 6096 C CA . TYR C 1 206 ? -42.517 31.856 -55.018 1.00 17.20 203 TYR C CA 1
ATOM 6097 C C . TYR C 1 206 ? -41.421 32.166 -53.990 1.00 16.85 203 TYR C C 1
ATOM 6098 O O . TYR C 1 206 ? -41.688 32.746 -52.937 1.00 16.32 203 TYR C O 1
ATOM 6107 N N . GLN C 1 207 ? -40.213 31.699 -54.305 1.00 16.41 204 GLN C N 1
ATOM 6108 C CA . GLN C 1 207 ? -38.908 32.239 -53.872 1.00 17.12 204 GLN C CA 1
ATOM 6109 C C . GLN C 1 207 ? -38.858 33.664 -53.348 1.00 15.98 204 GLN C C 1
ATOM 6110 O O . GLN C 1 207 ? -39.266 34.558 -54.078 1.00 15.88 204 GLN C O 1
ATOM 6116 N N . PRO C 1 208 ? -38.278 33.915 -52.143 1.00 15.01 205 PRO C N 1
ATOM 6117 C CA . PRO C 1 208 ? -37.839 33.069 -51.029 1.00 14.12 205 PRO C CA 1
ATOM 6118 C C . PRO C 1 208 ? -38.965 32.753 -50.051 1.00 13.59 205 PRO C C 1
ATOM 6119 O O . PRO C 1 208 ? -40.008 33.413 -50.065 1.00 13.60 205 PRO C O 1
ATOM 6123 N N . PHE C 1 209 ? -38.746 31.749 -49.209 1.00 12.96 206 PHE C N 1
ATOM 6124 C CA . PHE C 1 209 ? -39.731 31.363 -48.212 1.00 12.87 206 PHE C CA 1
ATOM 6125 C C . PHE C 1 209 ? -39.160 31.789 -46.879 1.00 12.82 206 PHE C C 1
ATOM 6126 O O . PHE C 1 209 ? -38.131 31.274 -46.437 1.00 12.01 206 PHE C O 1
ATOM 6134 N N . VAL C 1 210 ? -39.807 32.773 -46.266 1.00 12.61 207 VAL C N 1
ATOM 6135 C CA . VAL C 1 210 ? -39.220 33.484 -45.137 1.00 12.74 207 VAL C CA 1
ATOM 6136 C C . VAL C 1 210 ? -39.865 33.090 -43.805 1.00 12.78 207 VAL C C 1
ATOM 6137 O O . VAL C 1 210 ? -41.092 32.954 -43.706 1.00 12.77 207 VAL C O 1
ATOM 6141 N N . 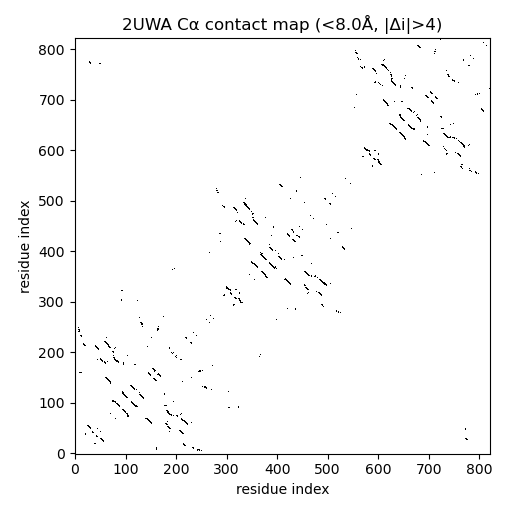GLY C 1 211 ? -39.024 32.892 -42.797 1.00 12.32 208 GLY C N 1
ATOM 6142 C CA . GLY C 1 211 ? -39.477 32.714 -41.416 1.00 12.74 208 GLY C CA 1
ATOM 6143 C C . GLY C 1 211 ? -38.888 33.830 -40.568 1.00 12.72 208 GLY C C 1
ATOM 6144 O O . GLY C 1 211 ? -37.700 34.168 -40.693 1.00 12.51 208 GLY C O 1
ATOM 6145 N N . LYS C 1 212 ? -39.720 34.428 -39.716 1.00 12.67 209 LYS C N 1
ATOM 6146 C CA . LYS C 1 212 ? -39.271 35.501 -38.851 1.00 12.82 209 LYS C CA 1
ATOM 6147 C C . LYS C 1 212 ? -39.457 35.100 -37.382 1.00 12.37 209 LYS C C 1
ATOM 6148 O O . LYS C 1 212 ? -40.508 34.576 -37.009 1.00 11.68 209 LYS C O 1
ATOM 6154 N N . TYR C 1 213 ? -38.427 35.344 -36.576 1.00 11.53 210 TYR C N 1
ATOM 6155 C CA . TYR C 1 213 ? -38.387 34.952 -35.167 1.00 12.22 210 TYR C CA 1
ATOM 6156 C C . TYR C 1 213 ? -37.861 36.122 -34.335 1.00 12.30 210 TYR C C 1
ATOM 6157 O O . TYR C 1 213 ? -36.844 36.730 -34.691 1.00 12.51 210 TYR C O 1
ATOM 6166 N N . GLU C 1 214 ? -38.509 36.394 -33.208 1.00 12.66 211 GLU C N 1
ATOM 6167 C CA . GLU C 1 214 ? -38.016 37.394 -32.262 1.00 12.91 211 GLU C CA 1
ATOM 6168 C C . GLU C 1 214 ? -38.567 37.157 -30.846 1.00 12.85 211 GLU C C 1
ATOM 6169 O O . GLU C 1 214 ? -39.309 36.212 -30.612 1.00 11.96 211 GLU C O 1
ATOM 6175 N N . ASP C 1 215 ? -38.169 38.006 -29.902 1.00 13.37 212 ASP C N 1
ATOM 6176 C CA . ASP C 1 215 ? -38.587 37.883 -28.512 1.00 13.78 212 ASP C CA 1
ATOM 6177 C C . ASP C 1 215 ? -38.365 36.457 -28.010 1.00 13.58 212 ASP C C 1
ATOM 6178 O O . ASP C 1 215 ? -39.274 35.797 -27.519 1.00 13.17 212 ASP C O 1
ATOM 6183 N N . PHE C 1 216 ? -37.123 36.005 -28.137 1.00 13.17 213 PHE C N 1
ATOM 6184 C CA . PHE C 1 216 ? -36.726 34.662 -27.722 1.00 13.37 213 PHE C CA 1
ATOM 6185 C C . PHE C 1 216 ? -36.797 34.536 -26.210 1.00 13.61 213 PHE C C 1
ATOM 6186 O O . PHE C 1 216 ? -36.413 35.451 -25.478 1.00 12.74 213 PHE C O 1
ATOM 6194 N N . LYS C 1 217 ? -37.286 33.389 -25.761 1.00 13.56 214 LYS C N 1
ATOM 6195 C CA . LYS C 1 217 ? -37.396 33.103 -24.345 1.00 14.13 214 LYS C CA 1
ATOM 6196 C C . LYS C 1 217 ? -36.639 31.817 -24.017 1.00 13.63 214 LYS C C 1
ATOM 6197 O O . LYS C 1 217 ? -36.799 30.796 -24.679 1.00 12.79 214 LYS C O 1
ATOM 6203 N N . LEU C 1 218 ? -35.759 31.909 -23.024 1.00 13.45 215 LEU C N 1
ATOM 6204 C CA . LEU C 1 218 ? -34.981 30.769 -22.560 1.00 13.68 215 LEU C CA 1
ATOM 6205 C C . LEU C 1 218 ? -35.062 30.720 -21.034 1.00 14.00 215 LEU C C 1
ATOM 6206 O O . LEU C 1 218 ? -34.108 31.060 -20.331 1.00 14.08 215 LEU C O 1
ATOM 6211 N N . GLY C 1 219 ? -36.228 30.316 -20.533 1.00 13.18 216 GLY C N 1
ATOM 6212 C CA . GLY C 1 219 ? -36.451 30.163 -19.095 1.00 13.53 216 GLY C CA 1
ATOM 6213 C C . GLY C 1 219 ? -36.011 28.763 -18.723 1.00 13.50 216 GLY C C 1
ATOM 6214 O O . GLY C 1 219 ? -36.842 27.911 -18.418 1.00 12.68 216 GLY C O 1
ATOM 6215 N N . SER C 1 220 ? -34.698 28.546 -18.748 1.00 13.76 217 SER C N 1
ATOM 6216 C CA . SER C 1 220 ? -34.134 27.201 -18.868 1.00 14.44 217 SER C CA 1
ATOM 6217 C C . SER C 1 220 ? -32.864 27.021 -18.054 1.00 14.72 217 SER C C 1
ATOM 6218 O O . SER C 1 220 ? -32.185 27.994 -17.724 1.00 15.59 217 SER C O 1
ATOM 6221 N N . CYS C 1 221 ? -32.540 25.767 -17.761 1.00 14.52 218 CYS C N 1
ATOM 6222 C CA . CYS C 1 221 ? -31.335 25.422 -17.011 1.00 14.95 218 CYS C CA 1
ATOM 6223 C C . CYS C 1 221 ? -30.341 24.668 -17.885 1.00 14.29 218 CYS C C 1
ATOM 6224 O O . CYS C 1 221 ? -30.677 23.651 -18.486 1.00 13.99 218 CYS C O 1
ATOM 6227 N N . THR C 1 222 ? -29.117 25.174 -17.952 1.00 14.49 219 THR C N 1
ATOM 6228 C CA . THR C 1 222 ? -28.027 24.470 -18.621 1.00 14.94 219 THR C CA 1
ATOM 6229 C C . THR C 1 222 ? -27.713 23.172 -17.867 1.00 14.91 219 THR C C 1
ATOM 6230 O O . THR C 1 222 ? -28.139 22.987 -16.716 1.00 14.31 219 THR C O 1
ATOM 6234 N N . VAL C 1 223 ? -26.981 22.266 -18.504 1.00 15.23 220 VAL C N 1
ATOM 6235 C CA . VAL C 1 223 ? -26.688 20.977 -17.871 1.00 15.39 220 VAL C CA 1
ATOM 6236 C C . VAL C 1 223 ? -25.852 21.195 -16.603 1.00 15.76 220 VAL C C 1
ATOM 6237 O O . VAL C 1 223 ? -26.090 20.571 -15.575 1.00 15.58 220 VAL C O 1
ATOM 6241 N N . GLU C 1 224 ? -24.892 22.107 -16.691 1.00 16.08 221 GLU C N 1
ATOM 6242 C CA . GLU C 1 224 ? -23.953 22.351 -15.608 1.00 16.37 221 GLU C CA 1
ATOM 6243 C C . GLU C 1 224 ? -24.499 23.283 -14.520 1.00 16.40 221 GLU C C 1
ATOM 6244 O O . GLU C 1 224 ? -23.851 23.455 -13.488 1.00 16.20 221 GLU C O 1
ATOM 6250 N N . ALA C 1 225 ? -25.663 23.892 -14.756 1.00 16.07 222 ALA C N 1
ATOM 6251 C CA . ALA C 1 225 ? -26.248 24.864 -13.823 1.00 16.36 222 ALA C CA 1
ATOM 6252 C C . ALA C 1 225 ? -26.370 24.333 -12.399 1.00 16.39 222 ALA C C 1
ATOM 6253 O O . ALA C 1 225 ? -26.533 23.140 -12.181 1.00 15.65 222 ALA C O 1
ATOM 6255 N N . ALA C 1 226 ? -26.306 25.251 -11.439 1.00 16.98 223 ALA C N 1
ATOM 6256 C CA . ALA C 1 226 ? -26.563 24.943 -10.038 1.00 17.20 223 ALA C CA 1
ATOM 6257 C C . ALA C 1 226 ? -27.845 24.137 -9.893 1.00 17.48 223 ALA C C 1
ATOM 6258 O O . ALA C 1 226 ? -28.824 24.390 -10.598 1.00 17.07 223 ALA C O 1
ATOM 6260 N N . SER C 1 227 ? -27.852 23.197 -8.953 1.00 17.87 224 SER C N 1
ATOM 6261 C CA . SER C 1 227 ? -29.046 22.407 -8.647 1.00 18.53 224 SER C CA 1
ATOM 6262 C C . SER C 1 227 ? -30.251 23.282 -8.286 1.00 18.50 224 SER C C 1
ATOM 6263 O O . SER C 1 227 ? -31.396 22.867 -8.451 1.00 18.77 224 SER C O 1
ATOM 6266 N N . SER C 1 228 ? -29.990 24.489 -7.800 1.00 18.58 225 SER C N 1
ATOM 6267 C CA . SER C 1 228 ? -31.065 25.423 -7.441 1.00 18.94 225 SER C CA 1
ATOM 6268 C C . SER C 1 228 ? -31.771 26.034 -8.652 1.00 19.24 225 SER C C 1
ATOM 6269 O O . SER C 1 228 ? -32.780 26.732 -8.490 1.00 19.27 225 SER C O 1
ATOM 6272 N N . CYS C 1 229 ? -31.233 25.808 -9.850 1.00 19.08 226 CYS C N 1
ATOM 6273 C CA . CYS C 1 229 ? -31.881 26.283 -11.076 1.00 19.36 226 CYS C CA 1
ATOM 6274 C C . CYS C 1 229 ? -33.151 25.489 -11.329 1.00 19.70 226 CYS C C 1
ATOM 6275 O O . CYS C 1 229 ? -33.146 24.260 -11.256 1.00 20.16 226 CYS C O 1
ATOM 6278 N N . ASN C 1 230 ? -34.240 26.194 -11.613 1.00 20.12 227 ASN C N 1
ATOM 6279 C CA . ASN C 1 230 ? -35.474 25.560 -12.055 1.00 20.32 227 ASN C CA 1
ATOM 6280 C C . ASN C 1 230 ? -35.946 26.165 -13.373 1.00 19.90 227 ASN C C 1
ATOM 6281 O O . ASN C 1 230 ? -35.729 27.346 -13.614 1.00 19.80 227 ASN C O 1
ATOM 6286 N N . PRO C 1 231 ? -36.580 25.351 -14.229 1.00 19.63 228 PRO C N 1
ATOM 6287 C CA . PRO C 1 231 ? -37.233 25.890 -15.412 1.00 19.56 228 PRO C CA 1
ATOM 6288 C C . PRO C 1 231 ? -38.213 26.985 -15.019 1.00 19.02 228 PRO C C 1
ATOM 6289 O O . PRO C 1 231 ? -38.702 26.988 -13.888 1.00 17.98 228 PRO C O 1
ATOM 6293 N N . ALA C 1 232 ? -38.502 27.898 -15.941 1.00 18.69 229 ALA C N 1
ATOM 6294 C CA . ALA C 1 232 ? -39.531 28.911 -15.711 1.00 18.99 229 ALA C CA 1
ATOM 6295 C C . ALA C 1 232 ? -40.818 28.217 -15.306 1.00 18.64 229 ALA C C 1
ATOM 6296 O O . ALA C 1 232 ? -41.048 27.067 -15.668 1.00 18.09 229 ALA C O 1
ATOM 6298 N N . SER C 1 233 ? -41.655 28.914 -14.557 1.00 18.69 230 SER C N 1
ATOM 6299 C CA . SER C 1 233 ? -42.919 28.350 -14.134 1.00 19.45 230 SER C CA 1
ATOM 6300 C C . SER C 1 233 ? -43.905 28.252 -15.299 1.00 18.95 230 SER C C 1
ATOM 6301 O O . SER C 1 233 ? -44.034 29.181 -16.088 1.00 19.54 230 SER C O 1
ATOM 6304 N N . VAL C 1 234 ? -44.585 27.115 -15.395 1.00 19.00 231 VAL C N 1
ATOM 6305 C CA . VAL C 1 234 ? -45.665 26.929 -16.357 1.00 19.19 231 VAL C CA 1
ATOM 6306 C C . VAL C 1 234 ? -47.021 27.291 -15.738 1.00 18.41 231 VAL C C 1
ATOM 6307 O O . VAL C 1 234 ? -47.987 27.522 -16.455 1.00 17.00 231 VAL C O 1
ATOM 6311 N N . SER C 1 235 ? -47.062 27.348 -14.406 1.00 17.95 232 SER C N 1
ATOM 6312 C CA . SER C 1 235 ? -48.225 27.826 -13.668 1.00 18.15 232 SER C CA 1
ATOM 6313 C C . SER C 1 235 ? -47.773 28.367 -12.302 1.00 18.14 232 SER C C 1
ATOM 6314 O O . SER C 1 235 ? -46.660 28.080 -11.868 1.00 17.49 232 SER C O 1
ATOM 6317 N N . PRO C 1 236 ? -48.626 29.161 -11.633 1.00 18.48 233 PRO C N 1
ATOM 6318 C CA . PRO C 1 236 ? -48.241 29.713 -10.322 1.00 19.01 233 PRO C CA 1
ATOM 6319 C C . PRO C 1 236 ? -47.877 28.662 -9.264 1.00 19.53 233 PRO C C 1
ATOM 6320 O O . PRO C 1 236 ? -46.973 28.888 -8.448 1.00 19.58 233 PRO C O 1
ATOM 6324 N N . TYR C 1 237 ? -48.557 27.519 -9.284 1.00 19.60 234 TYR C N 1
ATOM 6325 C CA . TYR C 1 237 ? -48.362 26.507 -8.252 1.00 20.00 234 TYR C CA 1
ATOM 6326 C C . TYR C 1 237 ? -47.675 25.253 -8.770 1.00 20.36 234 TYR C C 1
ATOM 6327 O O . TYR C 1 237 ? -47.390 24.350 -7.990 1.00 21.10 234 TYR C O 1
ATOM 6336 N N . GLY C 1 238 ? -47.394 25.201 -10.072 1.00 20.35 235 GLY C N 1
ATOM 6337 C CA . GLY C 1 238 ? -46.861 23.997 -10.699 1.00 20.24 235 GLY C CA 1
ATOM 6338 C C . GLY C 1 238 ? -48.010 23.128 -11.173 1.00 20.05 235 GLY C C 1
ATOM 6339 O O . GLY C 1 238 ? -49.099 23.148 -10.590 1.00 20.52 235 GLY C O 1
ATOM 6340 N N . GLN C 1 239 ? -47.759 22.362 -12.223 1.00 19.59 236 GLN C N 1
ATOM 6341 C CA . GLN C 1 239 ? -48.767 21.543 -12.882 1.00 19.35 236 GLN C CA 1
ATOM 6342 C C . GLN C 1 239 ? -49.750 22.462 -13.611 1.00 18.22 236 GLN C C 1
ATOM 6343 O O . GLN C 1 239 ? -49.984 23.593 -13.194 1.00 17.93 236 GLN C O 1
ATOM 6349 N N . LEU C 1 240 ? -50.304 21.987 -14.718 1.00 16.85 237 LEU C N 1
ATOM 6350 C CA . LEU C 1 240 ? -51.283 22.782 -15.436 1.00 16.17 237 LEU C CA 1
ATOM 6351 C C . LEU C 1 240 ? -52.513 22.993 -14.559 1.00 15.14 237 LEU C C 1
ATOM 6352 O O . LEU C 1 240 ? -52.983 22.068 -13.910 1.00 14.56 237 LEU C O 1
ATOM 6357 N N . SER C 1 241 ? -53.011 24.224 -14.543 1.00 14.26 238 SER C N 1
ATOM 6358 C CA . SER C 1 241 ? -54.219 24.579 -13.814 1.00 14.31 238 SER C CA 1
ATOM 6359 C C . SER C 1 241 ? -55.427 24.071 -14.567 1.00 14.02 238 SER C C 1
ATOM 6360 O O . SER C 1 241 ? -55.342 23.744 -15.758 1.00 13.67 238 SER C O 1
ATOM 6363 N N . GLN C 1 242 ? -56.570 24.054 -13.899 1.00 13.91 239 GLN C N 1
ATOM 6364 C CA . GLN C 1 242 ? -57.814 23.697 -14.564 1.00 13.93 239 GLN C CA 1
ATOM 6365 C C . GLN C 1 242 ? -58.119 24.609 -15.758 1.00 13.54 239 GLN C C 1
ATOM 6366 O O . GLN C 1 242 ? -58.669 24.157 -16.766 1.00 12.49 239 GLN C O 1
ATOM 6372 N N . GLN C 1 243 ? -57.799 25.893 -15.616 1.00 13.06 240 GLN C N 1
ATOM 6373 C CA . GLN C 1 243 ? -58.045 26.868 -16.675 1.00 13.02 240 GLN C CA 1
ATOM 6374 C C . GLN C 1 243 ? -57.171 26.543 -17.887 1.00 12.59 240 GLN C C 1
ATOM 6375 O O . GLN C 1 243 ? -57.648 26.569 -19.031 1.00 12.95 240 GLN C O 1
ATOM 6381 N N . GLN C 1 244 ? -55.905 26.213 -17.627 1.00 11.99 241 GLN C N 1
ATOM 6382 C CA . GLN C 1 244 ? -54.962 25.837 -18.687 1.00 12.27 241 GLN C CA 1
ATOM 6383 C C . GLN C 1 244 ? -55.402 24.564 -19.410 1.00 12.27 241 GLN C C 1
ATOM 6384 O O . GLN C 1 244 ? -55.351 24.493 -20.645 1.00 12.51 241 GLN C O 1
ATOM 6390 N N . VAL C 1 245 ? -55.866 23.575 -18.649 1.00 12.08 242 VAL C N 1
ATOM 6391 C CA . VAL C 1 245 ? -56.369 22.321 -19.245 1.00 12.33 242 VAL C CA 1
ATOM 6392 C C . VAL C 1 245 ? -57.642 22.578 -20.050 1.00 12.28 242 VAL C C 1
ATOM 6393 O O . VAL C 1 245 ? -57.807 22.024 -21.143 1.00 12.81 242 VAL C O 1
ATOM 6397 N N . ALA C 1 246 ? -58.536 23.415 -19.518 1.00 11.96 243 ALA C N 1
ATOM 6398 C CA . ALA C 1 246 ? -59.772 23.757 -20.225 1.00 11.97 243 ALA C CA 1
ATOM 6399 C C . ALA C 1 246 ? -59.454 24.366 -21.588 1.00 11.82 243 ALA C C 1
ATOM 6400 O O . ALA C 1 246 ? -60.083 24.038 -22.604 1.00 11.13 243 ALA C O 1
ATOM 6402 N N . ALA C 1 247 ? -58.472 25.261 -21.597 1.00 11.56 244 ALA C N 1
ATOM 6403 C CA . ALA C 1 247 ? -58.040 25.909 -22.821 1.00 11.84 244 ALA C CA 1
ATOM 6404 C C . ALA C 1 247 ? -57.445 24.901 -23.809 1.00 11.66 244 ALA C C 1
ATOM 6405 O O . ALA C 1 247 ? -57.761 24.927 -25.000 1.00 11.35 244 ALA C O 1
ATOM 6407 N N . MET C 1 248 ? -56.604 23.999 -23.312 1.00 11.71 245 MET C N 1
ATOM 6408 C CA . MET C 1 248 ? -56.036 22.948 -24.150 1.00 12.22 245 MET C CA 1
ATOM 6409 C C . MET C 1 248 ? -57.124 22.064 -24.758 1.00 12.14 245 MET C C 1
ATOM 6410 O O . MET C 1 248 ? -57.067 21.710 -25.948 1.00 11.97 245 MET C O 1
ATOM 6415 N N . GLU C 1 249 ? -58.099 21.687 -23.933 1.00 12.47 246 GLU C N 1
ATOM 6416 C CA . GLU C 1 249 ? -59.210 20.851 -24.398 1.00 13.28 246 GLU C CA 1
ATOM 6417 C C . GLU C 1 249 ? -60.009 21.553 -25.493 1.00 13.08 246 GLU C C 1
ATOM 6418 O O . GLU C 1 249 ? -60.411 20.920 -26.477 1.00 13.29 246 GLU C O 1
ATOM 6424 N N . TRP C 1 250 ? -60.210 22.860 -25.340 1.00 12.88 247 TRP C N 1
ATOM 6425 C CA . TRP C 1 250 ? -60.896 23.677 -26.352 1.00 12.97 247 TRP C CA 1
ATOM 6426 C C . TRP C 1 250 ? -60.151 23.669 -27.689 1.00 12.80 247 TRP C C 1
ATOM 6427 O O . TRP C 1 250 ? -60.764 23.553 -28.756 1.00 12.38 247 TRP C O 1
ATOM 6438 N N . VAL C 1 251 ? -58.831 23.823 -27.619 1.00 12.73 248 VAL C N 1
ATOM 6439 C CA . VAL C 1 251 ? -57.970 23.767 -28.807 1.00 12.57 248 VAL C CA 1
ATOM 6440 C C . VAL C 1 251 ? -58.103 22.405 -29.484 1.00 12.49 248 VAL C C 1
ATOM 6441 O O . VAL C 1 251 ? -58.333 22.309 -30.696 1.00 11.82 248 VAL C O 1
ATOM 6445 N N . GLN C 1 252 ? -57.974 21.347 -28.694 1.00 12.46 249 GLN C N 1
ATOM 6446 C CA . GLN C 1 252 ? -58.028 19.994 -29.252 1.00 13.01 249 GLN C CA 1
ATOM 6447 C C . GLN C 1 252 ? -59.396 19.656 -29.835 1.00 13.46 249 GLN C C 1
ATOM 6448 O O . GLN C 1 252 ? -59.486 19.073 -30.921 1.00 14.28 249 GLN C O 1
ATOM 6454 N N . LYS C 1 253 ? -60.456 20.064 -29.152 1.00 13.66 250 LYS C N 1
ATOM 6455 C CA . LYS C 1 253 ? -61.810 19.810 -29.633 1.00 13.80 250 LYS C CA 1
ATOM 6456 C C . LYS C 1 253 ? -62.091 20.536 -30.947 1.00 13.53 250 LYS C C 1
ATOM 6457 O O . LYS C 1 253 ? -62.765 19.978 -31.818 1.00 13.07 250 LYS C O 1
ATOM 6463 N N . ASN C 1 254 ? -61.575 21.759 -31.094 1.00 12.20 251 ASN C N 1
ATOM 6464 C CA . ASN C 1 254 ? -61.969 22.615 -32.219 1.00 12.80 251 ASN C CA 1
ATOM 6465 C C . ASN C 1 254 ? -60.953 22.736 -33.357 1.00 12.17 251 ASN C C 1
ATOM 6466 O O . ASN C 1 254 ? -61.316 23.184 -34.444 1.00 12.72 251 ASN C O 1
ATOM 6471 N N . TYR C 1 255 ? -59.708 22.329 -33.117 1.00 11.88 252 TYR C N 1
ATOM 6472 C CA . TYR C 1 255 ? -58.610 22.583 -34.065 1.00 12.15 252 TYR C CA 1
ATOM 6473 C C . TYR C 1 255 ? -57.723 21.390 -34.378 1.00 12.02 252 TYR C C 1
ATOM 6474 O O . TYR C 1 255 ? -56.985 21.432 -35.343 1.00 12.06 252 TYR C O 1
ATOM 6483 N N . MET C 1 256 ? -57.780 20.335 -33.579 1.00 12.24 253 MET C N 1
ATOM 6484 C CA . MET C 1 256 ? -56.940 19.172 -33.833 1.00 12.51 253 MET C CA 1
ATOM 6485 C C . MET C 1 256 ? -57.457 18.420 -35.050 1.00 12.61 253 MET C C 1
ATOM 6486 O O . MET C 1 256 ? -58.656 18.175 -35.161 1.00 13.02 253 MET C O 1
ATOM 6491 N N . VAL C 1 257 ? -56.548 18.093 -35.967 1.00 12.81 254 VAL C N 1
ATOM 6492 C CA . VAL C 1 257 ? -56.893 17.355 -37.193 1.00 13.09 254 VAL C CA 1
ATOM 6493 C C . VAL C 1 257 ? -56.157 16.026 -37.344 1.00 13.36 254 VAL C C 1
ATOM 6494 O O . VAL C 1 257 ? -56.482 15.242 -38.233 1.00 13.30 254 VAL C O 1
ATOM 6498 N N . TYR C 1 258 ? -55.166 15.773 -36.500 1.00 13.37 255 TYR C N 1
ATOM 6499 C CA . TYR C 1 258 ? -54.483 14.480 -36.482 1.00 13.69 255 TYR C CA 1
ATOM 6500 C C . TYR C 1 258 ? -53.893 14.224 -35.103 1.00 14.16 255 TYR C C 1
ATOM 6501 O O . TYR C 1 258 ? -53.287 15.122 -34.525 1.00 12.88 255 TYR C O 1
ATOM 6510 N N . ASN C 1 259 ? -54.068 13.000 -34.598 1.00 14.56 256 ASN C N 1
ATOM 6511 C CA . ASN C 1 259 ? -53.378 12.546 -33.395 1.00 15.01 256 ASN C CA 1
ATOM 6512 C C . ASN C 1 259 ? -52.975 11.091 -33.577 1.00 15.43 256 ASN C C 1
ATOM 6513 O O . ASN C 1 259 ? -53.839 10.233 -33.775 1.00 15.82 256 ASN C O 1
ATOM 6518 N N . TYR C 1 260 ? -51.672 10.821 -33.527 1.00 15.94 257 TYR C N 1
ATOM 6519 C CA . TYR C 1 260 ? -51.142 9.479 -33.798 1.00 16.38 257 TYR C CA 1
ATOM 6520 C C . TYR C 1 260 ? -51.831 8.388 -32.976 1.00 17.04 257 TYR C C 1
ATOM 6521 O O . TYR C 1 260 ? -52.059 7.287 -33.481 1.00 17.06 257 TYR C O 1
ATOM 6530 N N . CYS C 1 261 ? -52.161 8.695 -31.724 1.00 18.01 258 CYS C N 1
ATOM 6531 C CA . CYS C 1 261 ? -52.853 7.739 -30.853 1.00 19.09 258 CYS C CA 1
ATOM 6532 C C . CYS C 1 261 ? -54.235 7.341 -31.382 1.00 19.59 258 CYS C C 1
ATOM 6533 O O . CYS C 1 261 ? -54.705 6.242 -31.101 1.00 19.44 258 CYS C O 1
ATOM 6536 N N . ASP C 1 262 ? -54.882 8.237 -32.127 1.00 20.29 259 ASP C N 1
ATOM 6537 C CA . ASP C 1 262 ? -56.234 8.003 -32.642 1.00 20.79 259 ASP C CA 1
ATOM 6538 C C . ASP C 1 262 ? -56.239 7.408 -34.056 1.00 21.23 259 ASP C C 1
ATOM 6539 O O . ASP C 1 262 ? -57.305 7.130 -34.609 1.00 21.27 259 ASP C O 1
ATOM 6544 N N . ASP C 1 263 ? -55.061 7.215 -34.642 1.00 21.45 260 ASP C N 1
ATOM 6545 C CA . ASP C 1 263 ? -54.952 6.745 -36.022 1.00 22.09 260 ASP C CA 1
ATOM 6546 C C . ASP C 1 263 ? -55.083 5.210 -36.050 1.00 22.80 260 ASP C C 1
ATOM 6547 O O . ASP C 1 263 ? -54.245 4.511 -35.483 1.00 22.62 260 ASP C O 1
ATOM 6552 N N . PRO C 1 264 ? -56.143 4.682 -36.700 1.00 23.72 261 PRO C N 1
ATOM 6553 C CA . PRO C 1 264 ? -56.305 3.222 -36.755 1.00 24.21 261 PRO C CA 1
ATOM 6554 C C . PRO C 1 264 ? -55.220 2.500 -37.556 1.00 24.77 261 PRO C C 1
ATOM 6555 O O . PRO C 1 264 ? -54.997 1.302 -37.343 1.00 25.63 261 PRO C O 1
ATOM 6559 N N . THR C 1 265 ? -54.547 3.216 -38.454 1.00 25.06 262 THR C N 1
ATOM 6560 C CA . THR C 1 265 ? -53.498 2.627 -39.282 1.00 25.23 262 THR C CA 1
ATOM 6561 C C . THR C 1 265 ? -52.144 2.481 -38.581 1.00 25.44 262 THR C C 1
ATOM 6562 O O . THR C 1 265 ? -51.237 1.853 -39.126 1.00 25.91 262 THR C O 1
ATOM 6566 N N . ARG C 1 266 ? -51.994 3.069 -37.395 1.00 25.37 263 ARG C N 1
ATOM 6567 C CA . ARG C 1 266 ? -50.733 2.993 -36.660 1.00 25.07 263 ARG C CA 1
ATOM 6568 C C . ARG C 1 266 ? -50.748 1.821 -35.686 1.00 25.02 263 ARG C C 1
ATOM 6569 O O . ARG C 1 266 ? -51.787 1.488 -35.116 1.00 24.78 263 ARG C O 1
ATOM 6577 N N . ASP C 1 267 ? -49.584 1.208 -35.504 1.00 25.08 264 ASP C N 1
ATOM 6578 C CA . ASP C 1 267 ? -49.400 0.179 -34.488 1.00 25.07 264 ASP C CA 1
ATOM 6579 C C . ASP C 1 267 ? -49.128 0.854 -33.150 1.00 24.93 264 ASP C C 1
ATOM 6580 O O . ASP C 1 267 ? -47.995 1.241 -32.867 1.00 25.10 264 ASP C O 1
ATOM 6585 N N . HIS C 1 268 ? -50.160 0.954 -32.318 1.00 24.89 265 HIS C N 1
ATOM 6586 C CA . HIS C 1 268 ? -50.062 1.661 -31.035 1.00 24.77 265 HIS C CA 1
ATOM 6587 C C . HIS C 1 268 ? -49.236 0.928 -29.981 1.00 24.59 265 HIS C C 1
ATOM 6588 O O . HIS C 1 268 ? -48.885 1.523 -28.958 1.00 24.46 265 HIS C O 1
ATOM 6595 N N . THR C 1 269 ? -48.909 -0.346 -30.226 1.00 24.31 266 THR C N 1
ATOM 6596 C CA . THR C 1 269 ? -47.995 -1.088 -29.341 1.00 24.17 266 THR C CA 1
ATOM 6597 C C . THR C 1 269 ? -46.588 -0.481 -29.349 1.00 23.85 266 THR C C 1
ATOM 6598 O O . THR C 1 269 ? -45.829 -0.650 -28.393 1.00 24.11 266 THR C O 1
ATOM 6602 N N . LEU C 1 270 ? -46.252 0.239 -30.421 1.00 23.40 267 LEU C N 1
ATOM 6603 C CA . LEU C 1 270 ? -44.975 0.949 -30.515 1.00 23.09 267 LEU C CA 1
ATOM 6604 C C . LEU C 1 270 ? -44.968 2.272 -29.743 1.00 22.73 267 LEU C C 1
ATOM 6605 O O . LEU C 1 270 ? -43.916 2.882 -29.568 1.00 22.73 267 LEU C O 1
ATOM 6610 N N . THR C 1 271 ? -46.141 2.712 -29.297 1.00 22.42 268 THR C N 1
ATOM 6611 C CA . THR C 1 271 ? -46.288 3.963 -28.562 1.00 22.17 268 THR C CA 1
ATOM 6612 C C . THR C 1 271 ? -47.180 3.714 -27.357 1.00 21.96 268 THR C C 1
ATOM 6613 O O . THR C 1 271 ? -48.319 4.190 -27.308 1.00 21.75 268 THR C O 1
ATOM 6617 N N . PRO C 1 272 ? -46.664 2.959 -26.374 1.00 21.81 269 PRO C N 1
ATOM 6618 C CA . PRO C 1 272 ? -47.491 2.504 -25.258 1.00 21.77 269 PRO C CA 1
ATOM 6619 C C . PRO C 1 272 ? -47.947 3.610 -24.308 1.00 21.78 269 PRO C C 1
ATOM 6620 O O . PRO C 1 272 ? -48.785 3.361 -23.443 1.00 21.72 269 PRO C O 1
ATOM 6624 N N . GLU C 1 273 ? -47.407 4.818 -24.464 1.00 21.70 270 GLU C N 1
ATOM 6625 C CA . GLU C 1 273 ? -47.860 5.964 -23.676 1.00 21.74 270 GLU C CA 1
ATOM 6626 C C . GLU C 1 273 ? -49.267 6.428 -24.060 1.00 21.81 270 GLU C C 1
ATOM 6627 O O . GLU C 1 273 ? -49.873 7.186 -23.314 1.00 22.07 270 GLU C O 1
ATOM 6633 N N . CYS C 1 274 ? -49.770 6.004 -25.223 1.00 22.07 271 CYS C N 1
ATOM 6634 C CA . CYS C 1 274 ? -51.100 6.423 -25.691 1.00 22.50 271 CYS C CA 1
ATOM 6635 C C . CYS C 1 274 ? -52.203 6.005 -24.724 1.00 23.24 271 CYS C C 1
ATOM 6636 O O . CYS C 1 274 ? -52.089 4.988 -24.040 1.00 23.90 271 CYS C O 1
#

Organism: Tropaeolum majus (NCBI:txid4020)

Radius of gyration: 31.52 Å; Cα contacts (8 Å, |Δi|>4): 2065; chains: 3; bounding box: 94×91×83 Å

Secondary structure (DSSP, 8-state):
-----PPP-S--GGGGS--B-HHHHEEEEE-GGGEEEETTEEEEEE-SS--EEEEEEEEEEEEEEEEEEE---S--TTEEEEEEEE-TTTSTTS--EEEEEEE---TTS--EEEEEEE-TTTTTSS-----EEE--SS-TTSS-EEEEEEE-SSEEEEEETTEEEEEEE---GGGS--S-EEEEEEEEE-TTTTBGGGTB---GGG--EEEEEEEEEEEEEETTS-TT--PPPSSSSSS--HHHHHHHHHHHHHHEEEEGGG-TTS-GGG-TT-/-----PPP-S--HHHHS--B-HHHHEEEEE-GGGEEEETTEEEEEEBTTB-EEEEESS-EEEEEEEEEEE---S--TTEEEEEEEE-TTTSTTS--EEEEEEE---TTS--EEEEEEE-TTTTSSS-----EEE--SS-TTTS-EEEEEEE-SSEEEEEETTEEEEEEE---GGGS--S-BEEEEEEEE-TTTTTTTTTS---GGG--EEEEEEEEEEEEEETTS-TT--PPPSSTTSS--HHHHHHHHHHHHHHEEEEGGG-TTS-GGG-TT-/-----PPP-S--GGGGS--B-HHHHEEEEE-GGGEEEETTEEEEEE-SS--EEEEESS-EEEEEEEEEEE---S--TTEEEEEEEE-TTTSTTS--EEEEEEEP--TTS--EEEEEEE-TTTTTSS-----EEE--SS-TTTS-EEEEEEEETTEEEEEETTEEEEEEE---GGGS--S-BEEEEEEEE-TTTTTTTTTS---GGG--EEEEEEEEEEEEEETTSBTT--PPPSSSSSS--HHHHHHHHHHHHHHEEEEGGG-TTS-GGG-TT-